Protein 1L3I (pdb70)

Nearest PDB structures (foldseek):
  1f38-assembly1_A  TM=9.971E-01  e=1.469E-34  Methanothermobacter thermautotrophicus
  2yxd-assembly1_A  TM=9.007E-01  e=1.498E-16  Methanocaldococcus jannaschii DSM 2661
  3mti-assembly1_A  TM=7.160E-01  e=3.669E-11  Streptococcus thermophilus LMG 18311
  3mti-assembly1_B  TM=6.798E-01  e=7.790E-10  Streptococcus thermophilus LMG 18311
  6zqg-assembly1_JL  TM=6.977E-01  e=2.912E-07  Saccharomyces cerevisiae S288C

Foldseek 3Di:
DDQVLADDDVVFDDDDHVVLVVLCQQPFAQAFEEEEARCTQNNNVLVNQVGYQAYEYEHQDPVSQVNNVSQVVVVTDPRYHYHRQQLVSLVPDAAGQEYEYADHPPNPLSNVVSNLVRHDPNHKYKYKDLDPVVQVVCVSCVVSPWDKDKDKDWDDDWDQDPNDIGIDRIIMIIMTDD/DAQVLQDDDVVFDDDDHVVLVVLCQQPFAQAFEEEEARCTLNNNVQVNQVGYQAYEYEHQDVVSQVNNVSCVVVVTDPRYHYHRQQLVSLVPDAAGQEYEYADHPPNLLSNVVSNLVRHDVNHKYKYKDLDPVCVVCCVSCVVVPWDKDKDKDWDDDWDQDPPRIGIDRIIMIIMTDD/DAQVLADADVVFDDDDHVVLVVLCQQPFAQAFEEEEAACTLNNNVQVNQVGYQAYEYEHADVVSQVNNCSCVSVVTDPRYHYHDQQLVSLVPDAAGQEYEYADHPPNLLSNVVSNVVRHDPNHKYKYKDLDPVCVVCCCSCVVVPFDKDKDKDWDDDWDQPPPGIGIDRIIMIIMTGD/DDQVLFDADPVFDDDDDVVLVVLCQQPFAQAFEEEEAACTQQNNVLVNQVGYQAYEYEHADPVRQVNNCSQVSVVTDPRYHYHNQQLVSLVPDAAGQEYEYADHPPNLLVNVVSNLVRHDVNHKYKYKDLDPVCVVVCVSCVVSPFDKDKDKDWDDDWDDDPNDIGIDRIIMIIMTDD/DDQVLFDADVVFDDDDHVVLVVLCQQPFAQAFEEEEAACTQNNNVLVNQVGYQAYEYEHQDPVRQVNNVSCVSVVTDPRYHYHRQQLVSLVPDAAGQEYEYADHPPNLLSNVVSNLVRHDPNHKYKYKDLDPVCVVVVVSCVVSPFDKDKDKDWDDDWDDDPNDIGIDRIIMIIMTDD/DAQVLFDDDVVFDDDDHVVLVVLCQQPFAQAFEEEEAACTLNNNVLVNQVGYQAYEYEEADVVSLVNNVSCVVVVTDPRYHYHRQQLVSLVPDAAGQEYEYADHPPNLLSNVVSNLVRHDPNHKYKYKDLDPVCVVVPVSCVVSPFDKDKDKDWDADWDCDPVDIGTDRIIMIIMTDD

Secondary structure (DSSP, 8-state):
--GGGSPPPTTS------HHHH---S---TT-EEEEES-TTSHHHHHHHTTSSEEEEE-S-HHHHHHH--TGGGT--TTEE----HHHHHTTS--EEEEEES--TT-HHHHHHHHHHTEEEEEEEEEEE-SHHHHHH--HHHHTT---EEEEEEEEE---BTTB--B---EEEEE---/--GGGS---TTS------HHHH---S---TT-EEEEES-TTSHHHHHHHTTSSEEEEE-S-HHHHHHH--TGGGT--TTEE----HHHHHHHS--EEEEEES--TT-HHHHHHHHHHHEEEEEEEEEEE-SHHHHHH--HHHHTT--EEEEEEEEEE----TT---B---EEEEEE--/--GGGS---TTS------HHHH---S---TT-EEEEES-TTSHHHHHHHTTSSEEEEE-S-HHHHHHH--TGGGT--TTEE----HHHHHHTS--EEEEEES--TT-HHHHHHHHHHHEEEEEEEEEEE-SHHHHHH--HHHHTT--EEEEEEEEEE----SS---B---EEEEEE--/--GGGS---TTS------HHHH---S---TT-EEEEES-TTSHHHHHHHTTSSEEEEE-S-HHHHHHH--TGGGT--TTEE----HHHHHTTS--EEEEEES--TT-HHHHHHHHHHHEEEEEEEEEEE-SHHHHHH--HHHHTT--EEEEEEEEEE---BTTB--B---EEEEEE--/--GGGS--BTTB------HHHH---S---TT-EEEEES-TTSHHHHHHHTTSSEEEEE-S-HHHHHHH--TGGGT--TTEE----HHHHHHHS--EEEEEES--TT-HHHHHHHHHHHEEEEEEEEEEE-SHHHHHH--HHHHTT--EEEEEEEEEE---BTTB--B---EEEEEE--/--TTS----SSS------HHHH---S---TT-EEEEES-TTSHHHHHHHTTSSEEEEE-SSHHHHHHH--TTTTT--TTEE----HHHHHHHS--EEEEEES--TT-HHHHHHHHHHHEEEEEEEEEEE-SHHHHHH--HHHHTT--EEEEEEEEEE----SS---B---EEEEEE--

InterPro domains:
  IPR014008 Cobalamin biosynthesis, precorrin-6Y methyltransferase, CbiT subunit [TIGR02469] (16-135)
  IPR023475 Probable cobalt-precorrin-6B C(15)-methyltransferase (decarboxylating) CbiT [MF_00786] (4-186)
  IPR025714 Methyltransferase domain [PF13847] (33-141)
  IPR029063 S-adenosyl-L-methionine-dependent methyltransferase superfamily [G3DSA:3.40.50.150] (1-192)
  IPR029063 S-adenosyl-L-methionine-dependent methyltransferase superfamily [SSF53335] (3-184)
  IPR050714 Cobalamin biosynthesis methyltransferase [PTHR43182] (2-183)

Structure (mmCIF, N/CA/C/O backbone):
data_1L3I
#
_entry.id   1L3I
#
_cell.length_a   141.1
_cell.length_b   59.4
_cell.length_c   165.9
_cell.angle_alpha   90
_cell.angle_beta   109.9
_cell.angle_gamma   90
#
_symmetry.space_group_name_H-M   'C 1 2 1'
#
loop_
_entity.id
_entity.type
_entity.pdbx_description
1 polymer 'Precorrin-6y methyltransferase/putative decarboxylase'
2 non-polymer S-ADENOSYL-L-HOMOCYSTEINE
3 water water
#
loop_
_atom_site.group_PDB
_atom_site.id
_atom_site.type_symbol
_atom_site.label_atom_id
_atom_site.label_alt_id
_atom_site.label_comp_id
_atom_site.label_asym_id
_atom_site.label_entity_id
_atom_site.label_seq_id
_atom_site.pdbx_PDB_ins_code
_atom_site.Cartn_x
_atom_site.Cartn_y
_atom_site.Cartn_z
_atom_site.occupancy
_atom_site.B_iso_or_equiv
_atom_site.auth_seq_id
_atom_site.auth_comp_id
_atom_site.auth_asym_id
_atom_site.auth_atom_id
_atom_site.pdbx_PDB_model_num
ATOM 9 N N . ILE A 1 2 ? 5.696 11.355 50.972 1.00 40.00 2 ILE A N 1
ATOM 10 C CA . ILE A 1 2 ? 6.189 11.631 49.636 1.00 39.84 2 ILE A CA 1
ATOM 11 C C . ILE A 1 2 ? 4.953 12.254 48.994 1.00 40.74 2 ILE A C 1
ATOM 12 O O . ILE A 1 2 ? 3.886 11.619 48.944 1.00 39.68 2 ILE A O 1
ATOM 17 N N . PRO A 1 3 ? 5.038 13.538 48.603 1.00 37.62 3 PRO A N 1
ATOM 18 C CA . PRO A 1 3 ? 3.883 14.191 47.988 1.00 36.69 3 PRO A CA 1
ATOM 19 C C . PRO A 1 3 ? 3.291 13.359 46.851 1.00 33.58 3 PRO A C 1
ATOM 20 O O . PRO A 1 3 ? 4.016 12.649 46.150 1.00 38.14 3 PRO A O 1
ATOM 24 N N . ASP A 1 4 ? 1.979 13.478 46.669 1.00 34.24 4 ASP A N 1
ATOM 25 C CA . ASP A 1 4 ? 1.238 12.753 45.637 1.00 32.11 4 ASP A CA 1
ATOM 26 C C . ASP A 1 4 ? 1.760 13.065 44.249 1.00 36.33 4 ASP A C 1
ATOM 27 O O . ASP A 1 4 ? 1.925 12.165 43.425 1.00 33.88 4 ASP A O 1
ATOM 32 N N . ASP A 1 5 ? 2.027 14.348 43.999 1.00 37.38 5 ASP A N 1
ATOM 33 C CA . ASP A 1 5 ? 2.503 14.782 42.693 1.00 37.71 5 ASP A CA 1
ATOM 34 C C . ASP A 1 5 ? 3.936 14.425 42.417 1.00 37.41 5 ASP A C 1
ATOM 35 O O . ASP A 1 5 ? 4.518 14.919 41.454 1.00 37.88 5 ASP A O 1
ATOM 40 N N . GLU A 1 6 ? 4.526 13.639 43.313 1.00 38.48 6 GLU A N 1
ATOM 41 C CA . GLU A 1 6 ? 5.897 13.187 43.143 1.00 40.74 6 GLU A CA 1
ATOM 42 C C . GLU A 1 6 ? 5.967 11.692 42.808 1.00 40.70 6 GLU A C 1
ATOM 43 O O . GLU A 1 6 ? 6.989 11.039 43.033 1.00 40.70 6 GLU A O 1
ATOM 49 N N . PHE A 1 7 ? 4.861 11.180 42.271 1.00 40.08 7 PHE A N 1
ATOM 50 C CA . PHE A 1 7 ? 4.709 9.795 41.834 1.00 38.00 7 PHE A CA 1
ATOM 51 C C . PHE A 1 7 ? 4.400 9.857 40.337 1.00 39.77 7 PHE A C 1
ATOM 52 O O . PHE A 1 7 ? 3.565 10.654 39.906 1.00 42.31 7 PHE A O 1
ATOM 60 N N . ILE A 1 8 ? 5.040 9.015 39.536 1.00 39.25 8 ILE A N 1
ATOM 61 C CA . ILE A 1 8 ? 4.757 9.026 38.104 1.00 36.47 8 ILE A CA 1
ATOM 62 C C . ILE A 1 8 ? 3.604 8.071 37.862 1.00 33.67 8 ILE A C 1
ATOM 63 O O . ILE A 1 8 ? 3.608 6.926 38.334 1.00 27.74 8 ILE A O 1
ATOM 68 N N . LYS A 1 9 ? 2.586 8.565 37.182 1.00 34.96 9 LYS A N 1
ATOM 69 C CA . LYS A 1 9 ? 1.421 7.748 36.893 1.00 33.45 9 LYS A CA 1
ATOM 70 C C . LYS A 1 9 ? 1.456 7.086 35.520 1.00 33.89 9 LYS A C 1
ATOM 71 O O . LYS A 1 9 ? 1.906 7.684 34.548 1.00 39.22 9 LYS A O 1
ATOM 77 N N . ASN A 1 10 ? 1.027 5.830 35.482 1.00 30.97 10 ASN A N 1
ATOM 78 C CA . ASN A 1 10 ? 0.899 5.068 34.247 1.00 29.87 10 ASN A CA 1
ATOM 79 C C . ASN A 1 10 ? -0.618 5.114 34.008 1.00 32.42 10 ASN A C 1
ATOM 80 O O . ASN A 1 10 ? -1.409 4.934 34.928 1.00 32.73 10 ASN A O 1
ATOM 85 N N . PRO A 1 11 ? -1.053 5.340 32.764 1.00 34.92 11 PRO A N 1
ATOM 86 C CA . PRO A 1 11 ? -2.509 5.403 32.561 1.00 34.14 11 PRO A CA 1
ATOM 87 C C . PRO A 1 11 ? -3.385 4.176 32.884 1.00 33.34 11 PRO A C 1
ATOM 88 O O . PRO A 1 11 ? -4.590 4.310 33.066 1.00 36.05 11 PRO A O 1
ATOM 92 N N . SER A 1 12 ? -2.785 3.000 33.021 1.00 33.66 12 SER A N 1
ATOM 93 C CA . SER A 1 12 ? -3.547 1.791 33.304 1.00 33.17 12 SER A CA 1
ATOM 94 C C . SER A 1 12 ? -3.436 1.319 34.758 1.00 30.31 12 SER A C 1
ATOM 95 O O . SER A 1 12 ? -3.959 0.263 35.108 1.00 28.65 12 SER A O 1
ATOM 98 N N . VAL A 1 13 ? -2.699 2.066 35.575 1.00 31.16 13 VAL A N 1
ATOM 99 C CA . VAL A 1 13 ? -2.479 1.705 36.972 1.00 29.60 13 VAL A CA 1
ATOM 100 C C . VAL A 1 13 ? -3.048 2.802 37.882 1.00 30.03 13 VAL A C 1
ATOM 101 O O . VAL A 1 13 ? -2.685 3.967 37.762 1.00 29.97 13 VAL A O 1
ATOM 105 N N . PRO A 1 14 ? -4.023 2.445 38.746 1.00 30.88 14 PRO A N 1
ATOM 106 C CA . PRO A 1 14 ? -4.603 3.445 39.646 1.00 27.09 14 PRO A CA 1
ATOM 107 C C . PRO A 1 14 ? -3.680 3.884 40.757 1.00 26.85 14 PRO A C 1
ATOM 108 O O . PRO A 1 14 ? -2.755 3.173 41.133 1.00 30.58 14 PRO A O 1
ATOM 112 N N . GLY A 1 15 ? -3.879 5.107 41.214 1.00 28.21 15 GLY A N 1
ATOM 113 C CA . GLY A 1 15 ? -3.078 5.620 42.307 1.00 30.96 15 GLY A CA 1
ATOM 114 C C . GLY A 1 15 ? -2.293 6.840 41.908 1.00 33.09 15 GLY A C 1
ATOM 115 O O . GLY A 1 15 ? -2.428 7.319 40.793 1.00 38.46 15 GLY A O 1
ATOM 116 N N . PRO A 1 16 ? -1.477 7.411 42.817 1.00 34.58 16 PRO A N 1
ATOM 117 C CA . PRO A 1 16 ? -1.269 6.868 44.166 1.00 31.49 16 PRO A CA 1
ATOM 118 C C . PRO A 1 16 ? -2.472 7.190 45.041 1.00 31.79 16 PRO A C 1
ATOM 119 O O . PRO A 1 16 ? -3.282 8.038 44.708 1.00 30.49 16 PRO A O 1
ATOM 123 N N . THR A 1 17 ? -2.603 6.446 46.129 1.00 33.77 17 THR A N 1
ATOM 124 C CA . THR A 1 17 ? -3.686 6.664 47.080 1.00 33.11 17 THR A CA 1
ATOM 125 C C . THR A 1 17 ? -3.476 8.064 47.677 1.00 30.45 17 THR A C 1
ATOM 126 O O . THR A 1 17 ? -2.338 8.489 47.889 1.00 28.23 17 THR A O 1
ATOM 130 N N . ALA A 1 18 ? -4.575 8.796 47.826 1.00 30.40 18 ALA A N 1
ATOM 131 C CA . ALA A 1 18 ? -4.589 10.138 48.391 1.00 28.72 18 ALA A CA 1
ATOM 132 C C . ALA A 1 18 ? -3.624 10.260 49.567 1.00 32.81 18 ALA A C 1
ATOM 133 O O . ALA A 1 18 ? -3.729 9.498 50.537 1.00 36.81 18 ALA A O 1
ATOM 143 N N . GLU A 1 20 ? -3.482 12.115 52.176 1.00 22.17 20 GLU A N 1
ATOM 144 C CA . GLU A 1 20 ? -4.112 12.156 53.491 1.00 20.60 20 GLU A CA 1
ATOM 145 C C . GLU A 1 20 ? -4.553 10.766 53.920 1.00 23.44 20 GLU A C 1
ATOM 146 O O . GLU A 1 20 ? -4.550 10.460 55.101 1.00 24.74 20 GLU A O 1
ATOM 152 N N . VAL A 1 21 ? -4.882 9.906 52.959 1.00 23.10 21 VAL A N 1
ATOM 153 C CA . VAL A 1 21 ? -5.294 8.549 53.262 1.00 23.49 21 VAL A CA 1
ATOM 154 C C . VAL A 1 21 ? -4.049 7.728 53.571 1.00 25.43 21 VAL A C 1
ATOM 155 O O . VAL A 1 21 ? -4.019 6.973 54.540 1.00 30.43 21 VAL A O 1
ATOM 159 N N . ARG A 1 22 ? -2.999 7.911 52.780 1.00 26.40 22 ARG A N 1
ATOM 160 C CA . ARG A 1 22 ? -1.741 7.192 53.009 1.00 26.76 22 ARG A CA 1
ATOM 161 C C . ARG A 1 22 ? -1.167 7.575 54.384 1.00 30.32 22 ARG A C 1
ATOM 162 O O . ARG A 1 22 ? -0.597 6.746 55.093 1.00 33.39 22 ARG A O 1
ATOM 170 N N . CYS A 1 23 ? -1.383 8.824 54.778 1.00 27.79 23 CYS A N 1
ATOM 171 C CA . CYS A 1 23 ? -0.922 9.326 56.062 1.00 25.05 23 CYS A CA 1
ATOM 172 C C . CYS A 1 23 ? -1.606 8.541 57.174 1.00 24.40 23 CYS A C 1
ATOM 173 O O . CYS A 1 23 ? -0.943 8.020 58.075 1.00 25.26 23 CYS A O 1
ATOM 176 N N . LEU A 1 24 ? -2.925 8.399 57.071 1.00 22.58 24 LEU A N 1
ATOM 177 C CA . LEU A 1 24 ? -3.706 7.675 58.069 1.00 23.10 24 LEU A CA 1
ATOM 178 C C . LEU A 1 24 ? -3.366 6.190 58.057 1.00 26.72 24 LEU A C 1
ATOM 179 O O . LEU A 1 24 ? -3.301 5.565 59.117 1.00 29.39 24 LEU A O 1
ATOM 184 N N . ILE A 1 25 ? -3.131 5.625 56.872 1.00 26.03 25 ILE A N 1
ATOM 185 C CA . ILE A 1 25 ? -2.768 4.205 56.781 1.00 26.54 25 ILE A CA 1
ATOM 186 C C . ILE A 1 25 ? -1.501 3.980 57.616 1.00 29.23 25 ILE A C 1
ATOM 187 O O . ILE A 1 25 ? -1.398 2.995 58.352 1.00 29.32 25 ILE A O 1
ATOM 200 N N . CYS A 1 27 ? -0.465 5.846 60.173 1.00 30.08 27 CYS A N 1
ATOM 201 C CA . CYS A 1 27 ? -0.776 6.052 61.590 1.00 31.71 27 CYS A CA 1
ATOM 202 C C . CYS A 1 27 ? -1.384 4.798 62.194 1.00 33.48 27 CYS A C 1
ATOM 203 O O . CYS A 1 27 ? -1.076 4.429 63.329 1.00 35.38 27 CYS A O 1
ATOM 206 N N . LEU A 1 28 ? -2.245 4.156 61.409 1.00 33.75 28 LEU A N 1
ATOM 207 C CA . LEU A 1 28 ? -2.912 2.929 61.821 1.00 32.76 28 LEU A CA 1
ATOM 208 C C . LEU A 1 28 ? -1.956 1.733 61.778 1.00 35.15 28 LEU A C 1
ATOM 209 O O . LEU A 1 28 ? -2.032 0.835 62.628 1.00 35.39 28 LEU A O 1
ATOM 214 N N . ALA A 1 29 ? -1.054 1.728 60.795 1.00 34.75 29 ALA A N 1
ATOM 215 C CA . ALA A 1 29 ? -0.089 0.648 60.636 1.00 34.76 29 ALA A CA 1
ATOM 216 C C . ALA A 1 29 ? 1.023 0.676 61.697 1.00 37.84 29 ALA A C 1
ATOM 217 O O . ALA A 1 29 ? 1.511 -0.376 62.098 1.00 37.18 29 ALA A O 1
ATOM 219 N N . GLU A 1 30 ? 1.420 1.875 62.134 1.00 39.17 30 GLU A N 1
ATOM 220 C CA . GLU A 1 30 ? 2.481 2.035 63.129 1.00 41.27 30 GLU A CA 1
ATOM 221 C C . GLU A 1 30 ? 3.717 1.253 62.685 1.00 41.91 30 GLU A C 1
ATOM 222 O O . GLU A 1 30 ? 4.145 0.304 63.352 1.00 41.56 30 GLU A O 1
ATOM 228 N N . PRO A 1 31 ? 4.316 1.652 61.557 1.00 43.43 31 PRO A N 1
ATOM 229 C CA . PRO A 1 31 ? 5.503 0.992 61.008 1.00 45.81 31 PRO A CA 1
ATOM 230 C C . PRO A 1 31 ? 6.714 0.998 61.939 1.00 47.70 31 PRO A C 1
ATOM 231 O O . PRO A 1 31 ? 7.099 2.044 62.459 1.00 46.57 31 PRO A O 1
ATOM 235 N N . GLY A 1 32 ? 7.310 -0.179 62.120 1.00 49.84 32 GLY A N 1
ATOM 236 C CA . GLY A 1 32 ? 8.487 -0.314 62.958 1.00 53.30 32 GLY A CA 1
ATOM 237 C C . GLY A 1 32 ? 9.647 -0.802 62.102 1.00 53.22 32 GLY A C 1
ATOM 238 O O . GLY A 1 32 ? 9.441 -1.570 61.162 1.00 49.88 32 GLY A O 1
ATOM 239 N N . LYS A 1 33 ? 10.862 -0.396 62.453 1.00 53.72 33 LYS A N 1
ATOM 240 C CA . LYS A 1 33 ? 12.035 -0.792 61.692 1.00 55.14 33 LYS A CA 1
ATOM 241 C C . LYS A 1 33 ? 12.319 -2.283 61.604 1.00 52.31 33 LYS A C 1
ATOM 242 O O . LYS A 1 33 ? 13.117 -2.711 60.781 1.00 52.15 33 LYS A O 1
ATOM 248 N N . ASN A 1 34 ? 11.674 -3.081 62.443 1.00 53.32 34 ASN A N 1
ATOM 249 C CA . ASN A 1 34 ? 11.875 -4.531 62.423 1.00 54.03 34 ASN A CA 1
ATOM 250 C C . ASN A 1 34 ? 10.631 -5.244 61.917 1.00 52.14 34 ASN A C 1
ATOM 251 O O . ASN A 1 34 ? 10.489 -6.455 62.089 1.00 51.79 34 ASN A O 1
ATOM 256 N N . ASP A 1 35 ? 9.726 -4.480 61.311 1.00 48.88 35 ASP A N 1
ATOM 257 C CA . ASP A 1 35 ? 8.489 -5.039 60.793 1.00 42.83 35 ASP A CA 1
ATOM 258 C C . ASP A 1 35 ? 8.627 -5.534 59.375 1.00 39.97 35 ASP A C 1
ATOM 259 O O . ASP A 1 35 ? 9.403 -4.993 58.583 1.00 39.50 35 ASP A O 1
ATOM 264 N N . VAL A 1 36 ? 7.854 -6.565 59.069 1.00 37.84 36 VAL A N 1
ATOM 265 C CA . VAL A 1 36 ? 7.815 -7.163 57.743 1.00 39.61 36 VAL A CA 1
ATOM 266 C C . VAL A 1 36 ? 6.407 -6.825 57.260 1.00 39.28 36 VAL A C 1
ATOM 267 O O . VAL A 1 36 ? 5.429 -7.174 57.918 1.00 40.18 36 VAL A O 1
ATOM 271 N N . ALA A 1 37 ? 6.295 -6.117 56.147 1.00 34.09 37 ALA A N 1
ATOM 272 C CA . ALA A 1 37 ? 4.993 -5.728 55.659 1.00 32.70 37 ALA A CA 1
ATOM 273 C C . ALA A 1 37 ? 4.706 -6.252 54.277 1.00 32.38 37 ALA A C 1
ATOM 274 O O . ALA A 1 37 ? 5.620 -6.568 53.524 1.00 33.16 37 ALA A O 1
ATOM 276 N N . VAL A 1 38 ? 3.421 -6.362 53.953 1.00 34.18 38 VAL A N 1
ATOM 277 C CA . VAL A 1 38 ? 3.000 -6.788 52.620 1.00 31.50 38 VAL A CA 1
ATOM 278 C C . VAL A 1 38 ? 1.965 -5.786 52.123 1.00 30.54 38 VAL A C 1
ATOM 279 O O . VAL A 1 38 ? 1.079 -5.375 52.872 1.00 31.79 38 VAL A O 1
ATOM 283 N N . ASP A 1 39 ? 2.149 -5.321 50.892 1.00 30.91 39 ASP A N 1
ATOM 284 C CA . ASP A 1 39 ? 1.225 -4.386 50.272 1.00 28.34 39 ASP A CA 1
ATOM 285 C C . ASP A 1 39 ? 0.552 -5.135 49.135 1.00 27.06 39 ASP A C 1
ATOM 286 O O . ASP A 1 39 ? 1.142 -5.340 48.074 1.00 26.81 39 ASP A O 1
ATOM 291 N N . VAL A 1 40 ? -0.666 -5.614 49.387 1.00 28.77 40 VAL A N 1
ATOM 292 C CA . VAL A 1 40 ? -1.431 -6.353 48.395 1.00 28.39 40 VAL A CA 1
ATOM 293 C C . VAL A 1 40 ? -2.073 -5.373 47.418 1.00 30.39 40 VAL A C 1
ATOM 294 O O . VAL A 1 40 ? -2.968 -4.598 47.799 1.00 30.38 40 VAL A O 1
ATOM 298 N N . GLY A 1 41 ? -1.620 -5.404 46.163 1.00 28.07 41 GLY A N 1
ATOM 299 C CA . GLY A 1 41 ? -2.146 -4.501 45.160 1.00 27.55 41 GLY A CA 1
ATOM 300 C C . GLY A 1 41 ? -1.419 -3.189 45.306 1.00 24.89 41 GLY A C 1
ATOM 301 O O . GLY A 1 41 ? -2.011 -2.179 45.647 1.00 29.27 41 GLY A O 1
ATOM 302 N N . CYS A 1 42 ? -0.124 -3.198 45.032 1.00 26.24 42 CYS A N 1
ATOM 303 C CA . CYS A 1 42 ? 0.675 -1.987 45.179 1.00 28.14 42 CYS A CA 1
ATOM 304 C C . CYS A 1 42 ? 0.393 -0.839 44.212 1.00 28.00 42 CYS A C 1
ATOM 305 O O . CYS A 1 42 ? 0.767 0.295 44.500 1.00 27.67 42 CYS A O 1
ATOM 308 N N . GLY A 1 43 ? -0.275 -1.129 43.096 1.00 27.36 43 GLY A N 1
ATOM 309 C CA . GLY A 1 43 ? -0.618 -0.108 42.114 1.00 28.36 43 GLY A CA 1
ATOM 310 C C . GLY A 1 43 ? 0.539 0.790 41.698 1.00 29.85 43 GLY A C 1
ATOM 311 O O . GLY A 1 43 ? 1.540 0.300 41.205 1.00 30.58 43 GLY A O 1
ATOM 312 N N . THR A 1 44 ? 0.371 2.100 41.892 1.00 29.74 44 THR A N 1
ATOM 313 C CA . THR A 1 44 ? 1.384 3.105 41.573 1.00 27.78 44 THR A CA 1
ATOM 314 C C . THR A 1 44 ? 2.551 3.102 42.586 1.00 28.50 44 THR A C 1
ATOM 315 O O . THR A 1 44 ? 3.640 3.597 42.294 1.00 26.78 44 THR A O 1
ATOM 319 N N . GLY A 1 45 ? 2.312 2.573 43.782 1.00 25.82 45 GLY A N 1
ATOM 320 C CA . GLY A 1 45 ? 3.361 2.509 44.780 1.00 25.10 45 GLY A CA 1
ATOM 321 C C . GLY A 1 45 ? 3.192 3.442 45.955 1.00 25.89 45 GLY A C 1
ATOM 322 O O . GLY A 1 45 ? 4.053 3.490 46.827 1.00 29.41 45 GLY A O 1
ATOM 323 N N . GLY A 1 46 ? 2.067 4.142 46.026 1.00 27.68 46 GLY A N 1
ATOM 324 C CA . GLY A 1 46 ? 1.826 5.068 47.123 1.00 29.72 46 GLY A CA 1
ATOM 325 C C . GLY A 1 46 ? 2.036 4.507 48.530 1.00 29.34 46 GLY A C 1
ATOM 326 O O . GLY A 1 46 ? 2.642 5.146 49.380 1.00 32.60 46 GLY A O 1
ATOM 327 N N . VAL A 1 47 ? 1.525 3.311 48.791 1.00 30.65 47 VAL A N 1
ATOM 328 C CA . VAL A 1 47 ? 1.669 2.701 50.112 1.00 29.66 47 VAL A CA 1
ATOM 329 C C . VAL A 1 47 ? 3.030 2.024 50.256 1.00 28.04 47 VAL A C 1
ATOM 330 O O . VAL A 1 47 ? 3.668 2.127 51.296 1.00 27.13 47 VAL A O 1
ATOM 334 N N . THR A 1 48 ? 3.474 1.376 49.183 1.00 28.73 48 THR A N 1
ATOM 335 C CA . THR A 1 48 ? 4.765 0.691 49.169 1.00 31.97 48 THR A CA 1
ATOM 336 C C . THR A 1 48 ? 5.964 1.612 49.483 1.00 33.57 48 THR A C 1
ATOM 337 O O . THR A 1 48 ? 6.845 1.255 50.281 1.00 27.37 48 THR A O 1
ATOM 341 N N . LEU A 1 49 ? 5.990 2.798 48.873 1.00 33.30 49 LEU A N 1
ATOM 342 C CA . LEU A 1 49 ? 7.074 3.746 49.106 1.00 31.01 49 LEU A CA 1
ATOM 343 C C . LEU A 1 49 ? 7.155 4.188 50.563 1.00 32.92 49 LEU A C 1
ATOM 344 O O . LEU A 1 49 ? 8.245 4.234 51.137 1.00 34.60 49 LEU A O 1
ATOM 349 N N . GLU A 1 50 ? 6.004 4.478 51.166 1.00 33.84 50 GLU A N 1
ATOM 350 C CA . GLU A 1 50 ? 5.948 4.903 52.566 1.00 33.97 50 GLU A CA 1
ATOM 351 C C . GLU A 1 50 ? 6.409 3.800 53.511 1.00 31.92 50 GLU A C 1
ATOM 352 O O . GLU A 1 50 ? 7.140 4.061 54.468 1.00 32.05 50 GLU A O 1
ATOM 358 N N . LEU A 1 51 ? 5.968 2.573 53.241 1.00 34.26 51 LEU A N 1
ATOM 359 C CA . LEU A 1 51 ? 6.365 1.421 54.054 1.00 33.63 51 LEU A CA 1
ATOM 360 C C . LEU A 1 51 ? 7.850 1.128 53.860 1.00 37.86 51 LEU A C 1
ATOM 361 O O . LEU A 1 51 ? 8.551 0.793 54.826 1.00 38.25 51 LEU A O 1
ATOM 366 N N . ALA A 1 52 ? 8.327 1.273 52.622 1.00 37.69 52 ALA A N 1
ATOM 367 C CA . ALA A 1 52 ? 9.727 1.027 52.283 1.00 40.73 52 ALA A CA 1
ATOM 368 C C . ALA A 1 52 ? 10.701 1.768 53.205 1.00 43.67 52 ALA A C 1
ATOM 369 O O . ALA A 1 52 ? 11.661 1.181 53.722 1.00 44.49 52 ALA A O 1
ATOM 371 N N . GLY A 1 53 ? 10.435 3.047 53.438 1.00 45.16 53 GLY A N 1
ATOM 372 C CA . GLY A 1 53 ? 11.314 3.824 54.292 1.00 44.81 53 GLY A CA 1
ATOM 373 C C . GLY A 1 53 ? 11.083 3.692 55.785 1.00 44.91 53 GLY A C 1
ATOM 374 O O . GLY A 1 53 ? 11.721 4.407 56.546 1.00 47.87 53 GLY A O 1
ATOM 375 N N . ARG A 1 54 ? 10.213 2.779 56.220 1.00 44.51 54 ARG A N 1
ATOM 376 C CA . ARG A 1 54 ? 9.938 2.647 57.652 1.00 43.80 54 ARG A CA 1
ATOM 377 C C . ARG A 1 54 ? 10.057 1.255 58.244 1.00 46.16 54 ARG A C 1
ATOM 378 O O . ARG A 1 54 ? 10.213 1.110 59.467 1.00 49.47 54 ARG A O 1
ATOM 386 N N . VAL A 1 55 ? 9.968 0.228 57.405 1.00 44.77 55 VAL A N 1
ATOM 387 C CA . VAL A 1 55 ? 10.050 -1.140 57.894 1.00 41.01 55 VAL A CA 1
ATOM 388 C C . VAL A 1 55 ? 11.298 -1.862 57.384 1.00 42.52 55 VAL A C 1
ATOM 389 O O . VAL A 1 55 ? 12.087 -1.306 56.609 1.00 43.17 55 VAL A O 1
ATOM 393 N N . ARG A 1 56 ? 11.472 -3.104 57.829 1.00 44.13 56 ARG A N 1
ATOM 394 C CA . ARG A 1 56 ? 12.630 -3.907 57.434 1.00 45.45 56 ARG A CA 1
ATOM 395 C C . ARG A 1 56 ? 12.501 -4.464 56.016 1.00 41.68 56 ARG A C 1
ATOM 396 O O . ARG A 1 56 ? 13.388 -4.264 55.196 1.00 43.53 56 ARG A O 1
ATOM 404 N N . ARG A 1 57 ? 11.390 -5.131 55.725 1.00 39.09 57 ARG A N 1
ATOM 405 C CA . ARG A 1 57 ? 11.165 -5.713 54.412 1.00 41.36 57 ARG A CA 1
ATOM 406 C C . ARG A 1 57 ? 9.704 -5.525 53.995 1.00 41.22 57 ARG A C 1
ATOM 407 O O . ARG A 1 57 ? 8.792 -5.698 54.814 1.00 40.90 57 ARG A O 1
ATOM 415 N N . VAL A 1 58 ? 9.491 -5.133 52.740 1.00 34.62 58 VAL A N 1
ATOM 416 C CA . VAL A 1 58 ? 8.151 -4.933 52.217 1.00 32.49 58 VAL A CA 1
ATOM 417 C C . VAL A 1 58 ? 7.989 -5.849 51.023 1.00 33.09 58 VAL A C 1
ATOM 418 O O . VAL A 1 58 ? 8.904 -5.983 50.218 1.00 37.35 58 VAL A O 1
ATOM 422 N N . TYR A 1 59 ? 6.850 -6.527 50.945 1.00 32.62 59 TYR A N 1
ATOM 423 C CA . TYR A 1 59 ? 6.520 -7.401 49.823 1.00 31.61 59 TYR A CA 1
ATOM 424 C C . TYR A 1 59 ? 5.373 -6.719 49.076 1.00 31.83 59 TYR A C 1
ATOM 425 O O . TYR A 1 59 ? 4.265 -6.617 49.602 1.00 32.17 59 TYR A O 1
ATOM 434 N N . ALA A 1 60 ? 5.645 -6.202 47.879 1.00 33.31 60 ALA A N 1
ATOM 435 C CA . ALA A 1 60 ? 4.640 -5.510 47.068 1.00 30.42 60 ALA A CA 1
ATOM 436 C C . ALA A 1 60 ? 4.118 -6.427 45.957 1.00 31.59 60 ALA A C 1
ATOM 437 O O . ALA A 1 60 ? 4.850 -6.814 45.058 1.00 30.82 60 ALA A O 1
ATOM 439 N N . ILE A 1 61 ? 2.828 -6.722 46.008 1.00 32.25 61 ILE A N 1
ATOM 440 C CA . ILE A 1 61 ? 2.199 -7.623 45.055 1.00 31.06 61 ILE A CA 1
ATOM 441 C C . ILE A 1 61 ? 1.221 -6.906 44.127 1.00 33.89 61 ILE A C 1
ATOM 442 O O . ILE A 1 61 ? 0.538 -5.964 44.554 1.00 36.17 61 ILE A O 1
ATOM 447 N N . ASP A 1 62 ? 1.135 -7.372 42.878 1.00 32.92 62 ASP A N 1
ATOM 448 C CA . ASP A 1 62 ? 0.191 -6.832 41.902 1.00 33.38 62 ASP A CA 1
ATOM 449 C C . ASP A 1 62 ? 0.017 -7.733 40.674 1.00 33.53 62 ASP A C 1
ATOM 450 O O . ASP A 1 62 ? 0.982 -8.289 40.162 1.00 31.31 62 ASP A O 1
ATOM 455 N N . ARG A 1 63 ? -1.232 -7.877 40.239 1.00 35.35 63 ARG A N 1
ATOM 456 C CA . ARG A 1 63 ? -1.593 -8.664 39.056 1.00 35.60 63 ARG A CA 1
ATOM 457 C C . ARG A 1 63 ? -1.012 -7.984 37.821 1.00 35.36 63 ARG A C 1
ATOM 458 O O . ARG A 1 63 ? -0.540 -8.635 36.887 1.00 38.84 63 ARG A O 1
ATOM 466 N N . ASN A 1 64 ? -1.148 -6.663 37.795 1.00 33.37 64 ASN A N 1
ATOM 467 C CA . ASN A 1 64 ? -0.710 -5.851 36.682 1.00 36.17 64 ASN A CA 1
ATOM 468 C C . ASN A 1 64 ? 0.796 -5.684 36.582 1.00 37.29 64 ASN A C 1
ATOM 469 O O . ASN A 1 64 ? 1.417 -5.065 37.455 1.00 39.78 64 ASN A O 1
ATOM 474 N N . PRO A 1 65 ? 1.415 -6.223 35.500 1.00 35.09 65 PRO A N 1
ATOM 475 C CA . PRO A 1 65 ? 2.856 -6.130 35.261 1.00 32.18 65 PRO A CA 1
ATOM 476 C C . PRO A 1 65 ? 3.218 -4.650 35.262 1.00 32.51 65 PRO A C 1
ATOM 477 O O . PRO A 1 65 ? 4.283 -4.259 35.731 1.00 33.36 65 PRO A O 1
ATOM 481 N N . GLU A 1 66 ? 2.298 -3.832 34.752 1.00 30.53 66 GLU A N 1
ATOM 482 C CA . GLU A 1 66 ? 2.489 -2.395 34.670 1.00 33.04 66 GLU A CA 1
ATOM 483 C C . GLU A 1 66 ? 2.488 -1.711 36.022 1.00 32.01 66 GLU A C 1
ATOM 484 O O . GLU A 1 66 ? 3.129 -0.671 36.193 1.00 32.32 66 GLU A O 1
ATOM 490 N N . ALA A 1 67 ? 1.733 -2.271 36.963 1.00 30.90 67 ALA A N 1
ATOM 491 C CA . ALA A 1 67 ? 1.700 -1.722 38.313 1.00 29.93 67 ALA A CA 1
ATOM 492 C C . ALA A 1 67 ? 3.061 -2.032 38.966 1.00 30.38 67 ALA A C 1
ATOM 493 O O . ALA A 1 67 ? 3.640 -1.190 39.655 1.00 29.26 67 ALA A O 1
ATOM 495 N N . ILE A 1 68 ? 3.597 -3.225 38.699 1.00 32.87 68 ILE A N 1
ATOM 496 C CA . ILE A 1 68 ? 4.885 -3.623 39.270 1.00 30.98 68 ILE A CA 1
ATOM 497 C C . ILE A 1 68 ? 6.008 -2.740 38.709 1.00 33.23 68 ILE A C 1
ATOM 498 O O . ILE A 1 68 ? 6.922 -2.331 39.429 1.00 30.41 68 ILE A O 1
ATOM 503 N N . SER A 1 69 ? 5.893 -2.425 37.424 1.00 34.05 69 SER A N 1
ATOM 504 C CA . SER A 1 69 ? 6.865 -1.568 36.757 1.00 35.42 69 SER A CA 1
ATOM 505 C C . SER A 1 69 ? 6.800 -0.122 37.293 1.00 34.60 69 SER A C 1
ATOM 506 O O . SER A 1 69 ? 7.838 0.486 37.566 1.00 36.02 69 SER A O 1
ATOM 509 N N . THR A 1 70 ? 5.583 0.410 37.452 1.00 35.58 70 THR A N 1
ATOM 510 C CA . THR A 1 70 ? 5.354 1.773 37.958 1.00 32.88 70 THR A CA 1
ATOM 511 C C . THR A 1 70 ? 5.868 1.923 39.394 1.00 34.05 70 THR A C 1
ATOM 512 O O . THR A 1 70 ? 6.504 2.933 39.732 1.00 33.59 70 THR A O 1
ATOM 516 N N . THR A 1 71 ? 5.600 0.907 40.220 1.00 32.91 71 THR A N 1
ATOM 517 C CA . THR A 1 71 ? 6.070 0.910 41.608 1.00 31.41 71 THR A CA 1
ATOM 518 C C . THR A 1 71 ? 7.615 0.871 41.656 1.00 32.55 71 THR A C 1
ATOM 519 O O . THR A 1 71 ? 8.214 1.673 42.375 1.00 31.14 71 THR A O 1
ATOM 523 N N . GLU A 1 72 ? 8.265 0.005 40.867 1.00 34.16 72 GLU A N 1
ATOM 524 C CA . GLU A 1 72 ? 9.742 -0.065 40.880 1.00 38.21 72 GLU A CA 1
ATOM 525 C C . GLU A 1 72 ? 10.333 1.266 40.411 1.00 40.14 72 GLU A C 1
ATOM 526 O O . GLU A 1 72 ? 11.297 1.781 40.984 1.00 41.83 72 GLU A O 1
ATOM 540 N N . ASN A 1 74 ? 8.898 4.286 40.680 1.00 37.61 74 ASN A N 1
ATOM 541 C CA . ASN A 1 74 ? 8.719 5.278 41.745 1.00 39.58 74 ASN A CA 1
ATOM 542 C C . ASN A 1 74 ? 9.640 5.013 42.950 1.00 41.34 74 ASN A C 1
ATOM 543 O O . ASN A 1 74 ? 10.080 5.952 43.627 1.00 39.71 74 ASN A O 1
ATOM 548 N N . LEU A 1 75 ? 9.938 3.738 43.203 1.00 39.57 75 LEU A N 1
ATOM 549 C CA . LEU A 1 75 ? 10.849 3.367 44.287 1.00 40.24 75 LEU A CA 1
ATOM 550 C C . LEU A 1 75 ? 12.240 3.897 43.936 1.00 42.05 75 LEU A C 1
ATOM 551 O O . LEU A 1 75 ? 12.876 4.594 44.728 1.00 45.00 75 LEU A O 1
ATOM 556 N N . GLN A 1 76 ? 12.688 3.604 42.722 1.00 47.56 76 GLN A N 1
ATOM 557 C CA . GLN A 1 76 ? 13.999 4.051 42.281 1.00 50.80 76 GLN A CA 1
ATOM 558 C C . GLN A 1 76 ? 14.197 5.552 42.308 1.00 48.01 76 GLN A C 1
ATOM 559 O O . GLN A 1 76 ? 15.230 6.022 42.769 1.00 51.70 76 GLN A O 1
ATOM 565 N N . ARG A 1 77 ? 13.237 6.303 41.780 1.00 48.55 77 ARG A N 1
ATOM 566 C CA . ARG A 1 77 ? 13.334 7.767 41.765 1.00 50.06 77 ARG A CA 1
ATOM 567 C C . ARG A 1 77 ? 13.428 8.420 43.159 1.00 47.80 77 ARG A C 1
ATOM 568 O O . ARG A 1 77 ? 13.875 9.557 43.294 1.00 48.04 77 ARG A O 1
ATOM 576 N N . HIS A 1 78 ? 12.972 7.723 44.190 1.00 46.37 78 HIS A N 1
ATOM 577 C CA . HIS A 1 78 ? 13.065 8.279 45.535 1.00 48.34 78 HIS A CA 1
ATOM 578 C C . HIS A 1 78 ? 14.217 7.665 46.340 1.00 49.83 78 HIS A C 1
ATOM 579 O O . HIS A 1 78 ? 14.321 7.885 47.551 1.00 53.62 78 HIS A O 1
ATOM 586 N N . GLY A 1 79 ? 15.066 6.895 45.656 1.00 51.21 79 GLY A N 1
ATOM 587 C CA . GLY A 1 79 ? 16.222 6.258 46.281 1.00 49.81 79 GLY A CA 1
ATOM 588 C C . GLY A 1 79 ? 15.856 5.145 47.239 1.00 49.99 79 GLY A C 1
ATOM 589 O O . GLY A 1 79 ? 16.562 4.888 48.218 1.00 52.11 79 GLY A O 1
ATOM 590 N N . LEU A 1 80 ? 14.739 4.486 46.959 1.00 45.55 80 LEU A N 1
ATOM 591 C CA . LEU A 1 80 ? 14.268 3.404 47.794 1.00 41.96 80 LEU A CA 1
ATOM 592 C C . LEU A 1 80 ? 14.194 2.119 46.971 1.00 41.67 80 LEU A C 1
ATOM 593 O O . LEU A 1 80 ? 14.582 2.097 45.794 1.00 42.37 80 LEU A O 1
ATOM 598 N N . GLY A 1 81 ? 13.744 1.039 47.600 1.00 43.03 81 GLY A N 1
ATOM 599 C CA . GLY A 1 81 ? 13.595 -0.212 46.887 1.00 43.42 81 GLY A CA 1
ATOM 600 C C . GLY A 1 81 ? 14.498 -1.366 47.235 1.00 43.79 81 GLY A C 1
ATOM 601 O O . GLY A 1 81 ? 14.142 -2.512 46.945 1.00 46.29 81 GLY A O 1
ATOM 602 N N . ASP A 1 82 ? 15.630 -1.117 47.886 1.00 44.34 82 ASP A N 1
ATOM 603 C CA . ASP A 1 82 ? 16.507 -2.247 48.179 1.00 46.83 82 ASP A CA 1
ATOM 604 C C . ASP A 1 82 ? 15.973 -3.234 49.240 1.00 46.29 82 ASP A C 1
ATOM 605 O O . ASP A 1 82 ? 16.486 -4.348 49.368 1.00 45.83 82 ASP A O 1
ATOM 610 N N . ASN A 1 83 ? 14.891 -2.854 49.926 1.00 44.07 83 ASN A N 1
ATOM 611 C CA . ASN A 1 83 ? 14.259 -3.717 50.940 1.00 37.43 83 ASN A CA 1
ATOM 612 C C . ASN A 1 83 ? 12.839 -4.100 50.511 1.00 36.37 83 ASN A C 1
ATOM 613 O O . ASN A 1 83 ? 12.034 -4.575 51.321 1.00 32.35 83 ASN A O 1
ATOM 618 N N . VAL A 1 84 ? 12.547 -3.885 49.233 1.00 37.14 84 VAL A N 1
ATOM 619 C CA . VAL A 1 84 ? 11.243 -4.181 48.662 1.00 37.52 84 VAL A CA 1
ATOM 620 C C . VAL A 1 84 ? 11.340 -5.354 47.681 1.00 37.37 84 VAL A C 1
ATOM 621 O O . VAL A 1 84 ? 12.157 -5.347 46.761 1.00 44.03 84 VAL A O 1
ATOM 625 N N . THR A 1 85 ? 10.508 -6.360 47.897 1.00 36.75 85 THR A N 1
ATOM 626 C CA . THR A 1 85 ? 10.464 -7.525 47.033 1.00 36.01 85 THR A CA 1
ATOM 627 C C . THR A 1 85 ? 9.192 -7.413 46.211 1.00 34.88 85 THR A C 1
ATOM 628 O O . THR A 1 85 ? 8.092 -7.560 46.741 1.00 33.58 85 THR A O 1
ATOM 632 N N . LEU A 1 86 ? 9.345 -7.058 44.941 1.00 36.35 86 LEU A N 1
ATOM 633 C CA . LEU A 1 86 ? 8.215 -6.923 44.021 1.00 39.51 86 LEU A CA 1
ATOM 634 C C . LEU A 1 86 ? 7.784 -8.299 43.537 1.00 39.29 86 LEU A C 1
ATOM 635 O O . LEU A 1 86 ? 8.618 -9.127 43.193 1.00 41.06 86 LEU A O 1
ATOM 648 N N . GLU A 1 88 ? 4.979 -9.994 40.865 1.00 38.81 88 GLU A N 1
ATOM 649 C CA . GLU A 1 88 ? 3.886 -9.904 39.917 1.00 42.27 88 GLU A CA 1
ATOM 650 C C . GLU A 1 88 ? 3.083 -11.179 40.040 1.00 44.95 88 GLU A C 1
ATOM 651 O O . GLU A 1 88 ? 3.651 -12.265 40.142 1.00 49.26 88 GLU A O 1
ATOM 657 N N . GLY A 1 89 ? 1.760 -11.048 40.044 1.00 45.59 89 GLY A N 1
ATOM 658 C CA . GLY A 1 89 ? 0.908 -12.217 40.137 1.00 43.40 89 GLY A CA 1
ATOM 659 C C . GLY A 1 89 ? -0.309 -11.963 40.991 1.00 44.27 89 GLY A C 1
ATOM 660 O O . GLY A 1 89 ? -0.445 -10.917 41.627 1.00 42.62 89 GLY A O 1
ATOM 661 N N . ASP A 1 90 ? -1.202 -12.937 40.992 1.00 43.98 90 ASP A N 1
ATOM 662 C CA . ASP A 1 90 ? -2.425 -12.853 41.762 1.00 43.56 90 ASP A CA 1
ATOM 663 C C . ASP A 1 90 ? -2.035 -12.989 43.242 1.00 42.32 90 ASP A C 1
ATOM 664 O O . ASP A 1 90 ? -1.229 -13.841 43.603 1.00 44.59 90 ASP A O 1
ATOM 669 N N . ALA A 1 91 ? -2.618 -12.140 44.077 1.00 39.95 91 ALA A N 1
ATOM 670 C CA . ALA A 1 91 ? -2.329 -12.096 45.507 1.00 40.29 91 ALA A CA 1
ATOM 671 C C . ALA A 1 91 ? -2.294 -13.387 46.319 1.00 41.74 91 ALA A C 1
ATOM 672 O O . ALA A 1 91 ? -1.313 -13.634 47.025 1.00 41.41 91 ALA A O 1
ATOM 674 N N . PRO A 1 92 ? -3.357 -14.213 46.266 1.00 39.16 92 PRO A N 1
ATOM 675 C CA . PRO A 1 92 ? -3.295 -15.441 47.076 1.00 41.46 92 PRO A CA 1
ATOM 676 C C . PRO A 1 92 ? -2.067 -16.316 46.806 1.00 41.74 92 PRO A C 1
ATOM 677 O O . PRO A 1 92 ? -1.379 -16.710 47.751 1.00 38.81 92 PRO A O 1
ATOM 681 N N . GLU A 1 93 ? -1.755 -16.531 45.524 1.00 40.19 93 GLU A N 1
ATOM 682 C CA . GLU A 1 93 ? -0.595 -17.325 45.119 1.00 39.73 93 GLU A CA 1
ATOM 683 C C . GLU A 1 93 ? 0.670 -16.718 45.704 1.00 40.13 93 GLU A C 1
ATOM 684 O O . GLU A 1 93 ? 1.484 -17.428 46.307 1.00 42.49 93 GLU A O 1
ATOM 690 N N . ALA A 1 94 ? 0.814 -15.403 45.524 1.00 40.49 94 ALA A N 1
ATOM 691 C CA . ALA A 1 94 ? 1.976 -14.639 45.979 1.00 33.90 94 ALA A CA 1
ATOM 692 C C . ALA A 1 94 ? 2.109 -14.607 47.492 1.00 36.49 94 ALA A C 1
ATOM 693 O O . ALA A 1 94 ? 3.216 -14.745 48.024 1.00 35.18 94 ALA A O 1
ATOM 695 N N . LEU A 1 95 ? 0.982 -14.421 48.177 1.00 35.96 95 LEU A N 1
ATOM 696 C CA . LEU A 1 95 ? 0.954 -14.351 49.643 1.00 38.56 95 LEU A CA 1
ATOM 697 C C . LEU A 1 95 ? 1.476 -15.622 50.302 1.00 40.40 95 LEU A C 1
ATOM 698 O O . LEU A 1 95 ? 2.081 -15.560 51.367 1.00 41.97 95 LEU A O 1
ATOM 703 N N . CYS A 1 96 ? 1.255 -16.763 49.657 1.00 42.37 96 CYS A N 1
ATOM 704 C CA . CYS A 1 96 ? 1.710 -18.045 50.186 1.00 44.00 96 CYS A CA 1
ATOM 705 C C . CYS A 1 96 ? 3.234 -18.236 50.153 1.00 46.50 96 CYS A C 1
ATOM 706 O O . CYS A 1 96 ? 3.764 -19.074 50.887 1.00 50.07 96 CYS A O 1
ATOM 709 N N . LYS A 1 97 ? 3.928 -17.461 49.316 1.00 44.02 97 LYS A N 1
ATOM 710 C CA . LYS A 1 97 ? 5.381 -17.567 49.185 1.00 41.17 97 LYS A CA 1
ATOM 711 C C . LYS A 1 97 ? 6.192 -16.691 50.141 1.00 43.10 97 LYS A C 1
ATOM 712 O O . LYS A 1 97 ? 7.404 -16.883 50.294 1.00 44.77 97 LYS A O 1
ATOM 718 N N . ILE A 1 98 ? 5.538 -15.735 50.785 1.00 42.05 98 ILE A N 1
ATOM 719 C CA . ILE A 1 98 ? 6.243 -14.827 51.677 1.00 38.53 98 ILE A CA 1
ATOM 720 C C . ILE A 1 98 ? 6.235 -15.299 53.138 1.00 37.99 98 ILE A C 1
ATOM 721 O O . ILE A 1 98 ? 5.488 -16.195 53.507 1.00 35.33 98 ILE A O 1
ATOM 726 N N . PRO A 1 99 ? 7.163 -14.778 53.953 1.00 38.66 99 PRO A N 1
ATOM 727 C CA . PRO A 1 99 ? 7.197 -15.181 55.362 1.00 41.56 99 PRO A CA 1
ATOM 728 C C . PRO A 1 99 ? 6.056 -14.531 56.132 1.00 45.14 99 PRO A C 1
ATOM 729 O O . PRO A 1 99 ? 5.196 -13.870 55.541 1.00 47.18 99 PRO A O 1
ATOM 733 N N . ASP A 1 100 ? 6.039 -14.706 57.449 1.00 46.42 100 ASP A N 1
ATOM 734 C CA . ASP A 1 100 ? 4.986 -14.094 58.253 1.00 47.09 100 ASP A CA 1
ATOM 735 C C . ASP A 1 100 ? 5.128 -12.576 58.261 1.00 44.56 100 ASP A C 1
ATOM 736 O O . ASP A 1 100 ? 6.241 -12.046 58.158 1.00 45.39 100 ASP A O 1
ATOM 741 N N . ILE A 1 101 ? 4.003 -11.890 58.425 1.00 41.46 101 ILE A N 1
ATOM 742 C CA . ILE A 1 101 ? 3.976 -10.433 58.392 1.00 40.51 101 ILE A CA 1
ATOM 743 C C . ILE A 1 101 ? 3.482 -9.749 59.657 1.00 38.08 101 ILE A C 1
ATOM 744 O O . ILE A 1 101 ? 2.654 -10.275 60.391 1.00 38.32 101 ILE A O 1
ATOM 749 N N . ASP A 1 102 ? 3.969 -8.539 59.868 1.00 37.77 102 ASP A N 1
ATOM 750 C CA . ASP A 1 102 ? 3.588 -7.728 61.009 1.00 37.43 102 ASP A CA 1
ATOM 751 C C . ASP A 1 102 ? 2.516 -6.744 60.558 1.00 38.39 102 ASP A C 1
ATOM 752 O O . ASP A 1 102 ? 1.642 -6.369 61.342 1.00 38.25 102 ASP A O 1
ATOM 757 N N . ILE A 1 103 ? 2.604 -6.329 59.294 1.00 35.83 103 ILE A N 1
ATOM 758 C CA . ILE A 1 103 ? 1.674 -5.378 58.715 1.00 31.12 103 ILE A CA 1
ATOM 759 C C . ILE A 1 103 ? 1.189 -5.862 57.351 1.00 30.25 103 ILE A C 1
ATOM 760 O O . ILE A 1 103 ? 1.975 -6.316 56.520 1.00 29.42 103 ILE A O 1
ATOM 765 N N . ALA A 1 104 ? -0.110 -5.752 57.121 1.00 29.46 104 ALA A N 1
ATOM 766 C CA . ALA A 1 104 ? -0.708 -6.129 55.853 1.00 27.00 104 ALA A CA 1
ATOM 767 C C . ALA A 1 104 ? -1.685 -5.032 55.414 1.00 28.98 104 ALA A C 1
ATOM 768 O O . ALA A 1 104 ? -2.652 -4.715 56.122 1.00 25.26 104 ALA A O 1
ATOM 770 N N . VAL A 1 105 ? -1.394 -4.419 54.270 1.00 31.93 105 VAL A N 1
ATOM 771 C CA . VAL A 1 105 ? -2.249 -3.383 53.688 1.00 26.31 105 VAL A CA 1
ATOM 772 C C . VAL A 1 105 ? -2.817 -3.951 52.389 1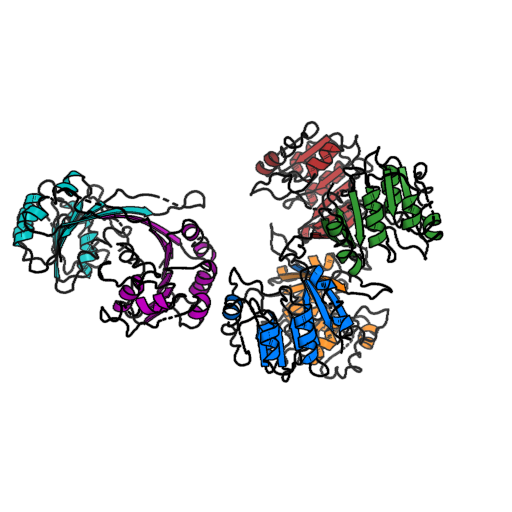.00 27.77 105 VAL A C 1
ATOM 773 O O . VAL A 1 105 ? -2.067 -4.396 51.498 1.00 27.07 105 VAL A O 1
ATOM 777 N N . VAL A 1 106 ? -4.137 -4.005 52.302 1.00 25.43 106 VAL A N 1
ATOM 778 C CA . VAL A 1 106 ? -4.771 -4.516 51.102 1.00 28.00 106 VAL A CA 1
ATOM 779 C C . VAL A 1 106 ? -5.260 -3.324 50.295 1.00 29.27 106 VAL A C 1
ATOM 780 O O . VAL A 1 106 ? -6.294 -2.738 50.617 1.00 28.42 106 VAL A O 1
ATOM 784 N N . GLY A 1 107 ? -4.493 -2.960 49.270 1.00 28.95 107 GLY A N 1
ATOM 785 C CA . GLY A 1 107 ? -4.841 -1.832 48.419 1.00 28.37 107 GLY A CA 1
ATOM 786 C C . GLY A 1 107 ? -5.755 -2.176 47.255 1.00 31.00 107 GLY A C 1
ATOM 787 O O . GLY A 1 107 ? -6.259 -1.270 46.586 1.00 31.02 107 GLY A O 1
ATOM 788 N N . GLY A 1 108 ? -5.963 -3.469 47.014 1.00 30.10 108 GLY A N 1
ATOM 789 C CA . GLY A 1 108 ? -6.817 -3.957 45.938 1.00 27.22 108 GLY A CA 1
ATOM 790 C C . GLY A 1 108 ? -7.052 -5.449 46.139 1.00 30.69 108 GLY A C 1
ATOM 791 O O . GLY A 1 108 ? -6.145 -6.166 46.538 1.00 32.54 108 GLY A O 1
ATOM 792 N N . SER A 1 109 ? -8.271 -5.924 45.924 1.00 32.12 109 SER A N 1
ATOM 793 C CA . SER A 1 109 ? -8.557 -7.348 46.110 1.00 31.11 109 SER A CA 1
ATOM 794 C C . SER A 1 109 ? -9.011 -8.088 44.832 1.00 34.44 109 SER A C 1
ATOM 795 O O . SER A 1 109 ? -8.909 -9.314 44.746 1.00 34.13 109 SER A O 1
ATOM 798 N N . GLY A 1 110 ? -9.560 -7.341 43.873 1.00 35.53 110 GLY A N 1
ATOM 799 C CA . GLY A 1 110 ? -9.985 -7.921 42.602 1.00 35.92 110 GLY A CA 1
ATOM 800 C C . GLY A 1 110 ? -10.945 -9.094 42.652 1.00 37.26 110 GLY A C 1
ATOM 801 O O . GLY A 1 110 ? -10.885 -9.995 41.813 1.00 38.54 110 GLY A O 1
ATOM 802 N N . GLY A 1 111 ? -11.838 -9.093 43.628 1.00 38.28 111 GLY A N 1
ATOM 803 C CA . GLY A 1 111 ? -12.800 -10.167 43.748 1.00 36.88 111 GLY A CA 1
ATOM 804 C C . GLY A 1 111 ? -12.387 -11.260 44.707 1.00 37.13 111 GLY A C 1
ATOM 805 O O . GLY A 1 111 ? -13.215 -12.065 45.105 1.00 40.47 111 GLY A O 1
ATOM 806 N N . GLU A 1 112 ? -11.130 -11.249 45.133 1.00 38.35 112 GLU A N 1
ATOM 807 C CA . GLU A 1 112 ? -10.618 -12.276 46.043 1.00 39.07 112 GLU A CA 1
ATOM 808 C C . GLU A 1 112 ? -10.347 -11.774 47.458 1.00 37.35 112 GLU A C 1
ATOM 809 O O . GLU A 1 112 ? -9.528 -12.348 48.169 1.00 37.02 112 GLU A O 1
ATOM 815 N N . LEU A 1 113 ? -11.071 -10.742 47.883 1.00 34.43 113 LEU A N 1
ATOM 816 C CA . LEU A 1 113 ? -10.853 -10.169 49.210 1.00 35.51 113 LEU A CA 1
ATOM 817 C C . LEU A 1 113 ? -10.887 -11.189 50.343 1.00 37.74 113 LEU A C 1
ATOM 818 O O . LEU A 1 113 ? -9.961 -11.277 51.160 1.00 36.90 113 LEU A O 1
ATOM 823 N N . GLN A 1 114 ? -11.963 -11.963 50.378 1.00 41.59 114 GLN A N 1
ATOM 824 C CA . GLN A 1 114 ? -12.157 -12.977 51.408 1.00 44.34 114 GLN A CA 1
ATOM 825 C C . GLN A 1 114 ? -10.980 -13.945 51.497 1.00 41.98 114 GLN A C 1
ATOM 826 O O . GLN A 1 114 ? -10.461 -14.206 52.584 1.00 45.13 114 GLN A O 1
ATOM 832 N N . GLU A 1 115 ? -10.553 -14.447 50.343 1.00 43.85 115 GLU A N 1
ATOM 833 C CA . GLU A 1 115 ? -9.438 -15.392 50.252 1.00 41.37 115 GLU A CA 1
ATOM 834 C C . GLU A 1 115 ? -8.146 -14.748 50.747 1.00 39.61 115 GLU A C 1
ATOM 835 O O . GLU A 1 115 ? -7.406 -15.345 51.534 1.00 40.49 115 GLU A O 1
ATOM 841 N N . ILE A 1 116 ? -7.880 -13.540 50.239 1.00 38.36 116 ILE A N 1
ATOM 842 C CA . ILE A 1 116 ? -6.708 -12.734 50.562 1.00 28.64 116 ILE A CA 1
ATOM 843 C C . ILE A 1 116 ? -6.640 -12.510 52.062 1.00 27.22 116 ILE A C 1
ATOM 844 O O . ILE A 1 116 ? -5.580 -12.675 52.662 1.00 29.40 116 ILE A O 1
ATOM 849 N N . LEU A 1 117 ? -7.772 -12.166 52.671 1.00 26.43 117 LEU A N 1
ATOM 850 C CA . LEU A 1 117 ? -7.801 -11.930 54.114 1.00 32.24 117 LEU A CA 1
ATOM 851 C C . LEU A 1 117 ? -7.554 -13.198 54.938 1.00 36.27 117 LEU A C 1
ATOM 852 O O . LEU A 1 117 ? -6.707 -13.192 55.830 1.00 36.76 117 LEU A O 1
ATOM 857 N N . ARG A 1 118 ? -8.254 -14.288 54.613 1.00 40.08 118 ARG A N 1
ATOM 858 C CA . ARG A 1 118 ? -8.084 -15.562 55.315 1.00 38.77 118 ARG A CA 1
ATOM 859 C C . ARG A 1 118 ? -6.615 -15.944 55.334 1.00 35.28 118 ARG A C 1
ATOM 860 O O . ARG A 1 118 ? -6.113 -16.377 56.358 1.00 38.95 118 ARG A O 1
ATOM 868 N N . ILE A 1 119 ? -5.952 -15.805 54.186 1.00 33.80 119 ILE A N 1
ATOM 869 C CA . ILE A 1 119 ? -4.520 -16.101 54.058 1.00 32.97 119 ILE A CA 1
ATOM 870 C C . ILE A 1 119 ? -3.703 -15.142 54.919 1.00 36.00 119 ILE A C 1
ATOM 871 O O . ILE A 1 119 ? -2.789 -15.570 55.612 1.00 41.08 119 ILE A O 1
ATOM 876 N N . ILE A 1 120 ? -3.999 -13.843 54.854 1.00 36.72 120 ILE A N 1
ATOM 877 C CA . ILE A 1 120 ? -3.253 -12.876 55.666 1.00 35.90 120 ILE A CA 1
ATOM 878 C C . ILE A 1 120 ? -3.388 -13.260 57.142 1.00 37.37 120 ILE A C 1
ATOM 879 O O . ILE A 1 120 ? -2.441 -13.139 57.898 1.00 36.51 120 ILE A O 1
ATOM 884 N N . LYS A 1 121 ? -4.560 -13.738 57.547 1.00 42.09 121 LYS A N 1
ATOM 885 C CA . LYS A 1 121 ? -4.727 -14.136 58.939 1.00 45.35 121 LYS A CA 1
ATOM 886 C C . LYS A 1 121 ? -3.708 -15.244 59.234 1.00 47.64 121 LYS A C 1
ATOM 887 O O . LYS A 1 121 ? -2.893 -15.075 60.125 1.00 47.52 121 LYS A O 1
ATOM 893 N N . ASP A 1 122 ? -3.678 -16.298 58.401 1.00 48.95 122 ASP A N 1
ATOM 894 C CA . ASP A 1 122 ? -2.756 -17.459 58.545 1.00 48.56 122 ASP A CA 1
ATOM 895 C C . ASP A 1 122 ? -1.252 -17.132 58.662 1.00 47.83 122 ASP A C 1
ATOM 896 O O . ASP A 1 122 ? -0.463 -17.994 59.070 1.00 47.51 122 ASP A O 1
ATOM 901 N N . LYS A 1 123 ? -0.860 -15.914 58.281 1.00 42.91 123 LYS A N 1
ATOM 902 C CA . LYS A 1 123 ? 0.546 -15.522 58.335 1.00 39.60 123 LYS A CA 1
ATOM 903 C C . LYS A 1 123 ? 0.817 -14.304 59.192 1.00 41.56 123 LYS A C 1
ATOM 904 O O . LYS A 1 123 ? 1.935 -13.774 59.161 1.00 42.38 123 LYS A O 1
ATOM 910 N N . LEU A 1 124 ? -0.202 -13.819 59.899 1.00 41.39 124 LEU A N 1
ATOM 911 C CA . LEU A 1 124 ? -0.043 -12.608 60.711 1.00 41.74 124 LEU A CA 1
ATOM 912 C C . LEU A 1 124 ? 0.672 -12.852 62.040 1.00 40.11 124 LEU A C 1
ATOM 913 O O . LEU A 1 124 ? 0.252 -13.681 62.828 1.00 43.97 124 LEU A O 1
ATOM 918 N N . LYS A 1 125 ? 1.787 -12.162 62.249 1.00 40.71 125 LYS A N 1
ATOM 919 C CA . LYS A 1 125 ? 2.524 -12.291 63.486 1.00 43.38 125 LYS A CA 1
ATOM 920 C C . LYS A 1 125 ? 1.696 -11.688 64.646 1.00 49.82 125 LYS A C 1
ATOM 921 O O . LYS A 1 125 ? 0.771 -10.892 64.426 1.00 47.98 125 LYS A O 1
ATOM 927 N N . PRO A 1 126 ? 1.974 -12.109 65.893 1.00 51.74 126 PRO A N 1
ATOM 928 C CA . PRO A 1 126 ? 1.213 -11.554 67.013 1.00 48.15 126 PRO A CA 1
ATOM 929 C C . PRO A 1 126 ? 1.368 -10.045 67.043 1.00 44.52 126 PRO A C 1
ATOM 930 O O . PRO A 1 126 ? 2.451 -9.518 66.798 1.00 41.70 126 PRO A O 1
ATOM 934 N N . GLY A 1 127 ? 0.276 -9.350 67.315 1.00 47.08 127 GLY A N 1
ATOM 935 C CA . GLY A 1 127 ? 0.340 -7.901 67.361 1.00 45.91 127 GLY A CA 1
ATOM 936 C C . GLY A 1 127 ? 0.365 -7.265 65.974 1.00 43.86 127 GLY A C 1
ATOM 937 O O . GLY A 1 127 ? 0.653 -6.077 65.834 1.00 41.53 127 GLY A O 1
ATOM 938 N N . GLY A 1 128 ? 0.131 -8.081 64.947 1.00 44.01 128 GLY A N 1
ATOM 939 C CA . GLY A 1 128 ? 0.107 -7.603 63.573 1.00 41.43 128 GLY A CA 1
ATOM 940 C C . GLY A 1 128 ? -1.134 -6.770 63.269 1.00 41.14 128 GLY A C 1
ATOM 941 O O . GLY A 1 128 ? -2.167 -6.907 63.919 1.00 40.01 128 GLY A O 1
ATOM 942 N N . ARG A 1 129 ? -1.031 -5.915 62.257 1.00 38.59 129 ARG A N 1
ATOM 943 C CA . ARG A 1 129 ? -2.121 -5.041 61.863 1.00 33.44 129 ARG A CA 1
ATOM 944 C C . ARG A 1 129 ? -2.522 -5.273 60.418 1.00 32.53 129 ARG A C 1
ATOM 945 O O . ARG A 1 129 ? -1.671 -5.454 59.555 1.00 31.94 129 ARG A O 1
ATOM 953 N N . ILE A 1 130 ? -3.828 -5.272 60.164 1.00 32.80 130 ILE A N 1
ATOM 954 C CA . ILE A 1 130 ? -4.361 -5.426 58.814 1.00 28.46 130 ILE A CA 1
ATOM 955 C C . ILE A 1 130 ? -5.172 -4.161 58.523 1.00 30.30 130 ILE A C 1
ATOM 956 O O . ILE A 1 130 ? -5.931 -3.694 59.370 1.00 28.10 130 ILE A O 1
ATOM 961 N N . ILE A 1 131 ? -4.979 -3.585 57.338 1.00 31.35 131 ILE A N 1
ATOM 962 C CA . ILE A 1 131 ? -5.695 -2.376 56.924 1.00 25.73 131 ILE A CA 1
ATOM 963 C C . ILE A 1 131 ? -6.141 -2.556 55.481 1.00 23.82 131 ILE A C 1
ATOM 964 O O . ILE A 1 131 ? -5.338 -2.838 54.606 1.00 28.62 131 ILE A O 1
ATOM 969 N N . VAL A 1 132 ? -7.437 -2.481 55.253 1.00 20.37 132 VAL A N 1
ATOM 970 C CA . VAL A 1 132 ? -7.983 -2.641 53.925 1.00 22.35 132 VAL A CA 1
ATOM 971 C C . VAL A 1 132 ? -8.489 -1.279 53.484 1.00 24.66 132 VAL A C 1
ATOM 972 O O . VAL A 1 132 ? -9.215 -0.622 54.220 1.00 26.10 132 VAL A O 1
ATOM 976 N N . THR A 1 133 ? -8.065 -0.849 52.303 1.00 27.19 133 THR A N 1
ATOM 977 C CA . THR A 1 133 ? -8.471 0.426 51.728 1.00 29.45 133 THR A CA 1
ATOM 978 C C . THR A 1 133 ? -9.642 0.121 50.816 1.00 31.83 133 THR A C 1
ATOM 979 O O . THR A 1 133 ? -9.477 -0.583 49.818 1.00 38.91 133 THR A O 1
ATOM 983 N N . ALA A 1 134 ? -10.816 0.670 51.117 1.00 30.42 134 ALA A N 1
ATOM 984 C CA . ALA A 1 134 ? -12.012 0.408 50.324 1.00 29.84 134 ALA A CA 1
ATOM 985 C C . ALA A 1 134 ? -12.674 1.599 49.647 1.00 29.38 134 ALA A C 1
ATOM 986 O O . ALA A 1 134 ? -13.022 2.576 50.303 1.00 31.57 134 ALA A O 1
ATOM 988 N N . ILE A 1 135 ? -12.822 1.525 48.329 1.00 32.10 135 ILE A N 1
ATOM 989 C CA . ILE A 1 135 ? -13.518 2.580 47.585 1.00 32.91 135 ILE A CA 1
ATOM 990 C C . ILE A 1 135 ? -14.879 2.059 47.107 1.00 32.13 135 ILE A C 1
ATOM 991 O O . ILE A 1 135 ? -15.777 2.842 46.799 1.00 34.21 135 ILE A O 1
ATOM 996 N N . LEU A 1 136 ? -15.024 0.733 47.034 1.00 31.20 136 LEU A N 1
ATOM 997 C CA . LEU A 1 136 ? -16.286 0.120 46.639 1.00 28.90 136 LEU A CA 1
ATOM 998 C C . LEU A 1 136 ? -17.128 -0.143 47.880 1.00 28.40 136 LEU A C 1
ATOM 999 O O . LEU A 1 136 ? -16.641 -0.660 48.877 1.00 30.56 136 LEU A O 1
ATOM 1004 N N . LEU A 1 137 ? -18.404 0.191 47.793 1.00 30.41 137 LEU A N 1
ATOM 1005 C CA . LEU A 1 137 ? -19.330 -0.017 48.896 1.00 33.63 137 LEU A CA 1
ATOM 1006 C C . LEU A 1 137 ? -19.327 -1.492 49.361 1.00 33.73 137 LEU A C 1
ATOM 1007 O O . LEU A 1 137 ? -19.341 -1.781 50.558 1.00 35.43 137 LEU A O 1
ATOM 1012 N N . GLU A 1 138 ? -19.252 -2.404 48.405 1.00 31.00 138 GLU A N 1
ATOM 1013 C CA . GLU A 1 138 ? -19.268 -3.825 48.688 1.00 34.47 138 GLU A CA 1
ATOM 1014 C C . GLU A 1 138 ? -18.052 -4.237 49.491 1.00 35.66 138 GLU A C 1
ATOM 1015 O O . GLU A 1 138 ? -18.160 -5.002 50.452 1.00 37.99 138 GLU A O 1
ATOM 1021 N N . THR A 1 139 ? -16.903 -3.686 49.126 1.00 32.33 139 THR A N 1
ATOM 1022 C CA . THR A 1 139 ? -15.664 -3.984 49.816 1.00 29.50 139 THR A CA 1
ATOM 1023 C C . THR A 1 139 ? -15.719 -3.547 51.288 1.00 30.08 139 THR A C 1
ATOM 1024 O O . THR A 1 139 ? -15.180 -4.227 52.140 1.00 30.31 139 THR A O 1
ATOM 1028 N N . LYS A 1 140 ? -16.379 -2.425 51.572 1.00 29.46 140 LYS A N 1
ATOM 1029 C CA . LYS A 1 140 ? -16.468 -1.932 52.953 1.00 30.44 140 LYS A CA 1
ATOM 1030 C C . LYS A 1 140 ? -17.227 -2.941 53.804 1.00 32.12 140 LYS A C 1
ATOM 1031 O O . LYS A 1 140 ? -16.811 -3.277 54.912 1.00 31.46 140 LYS A O 1
ATOM 1037 N N . PHE A 1 141 ? -18.337 -3.434 53.268 1.00 33.58 141 PHE A N 1
ATOM 1038 C CA . PHE A 1 141 ? -19.157 -4.409 53.959 1.00 35.17 141 PHE A CA 1
ATOM 1039 C C . PHE A 1 141 ? -18.390 -5.724 54.082 1.00 36.97 141 PHE A C 1
ATOM 1040 O O . PHE A 1 141 ? -18.262 -6.283 55.171 1.00 37.71 141 PHE A O 1
ATOM 1048 N N . GLU A 1 142 ? -17.868 -6.203 52.957 1.00 39.28 142 GLU A N 1
ATOM 1049 C CA . GLU A 1 142 ? -17.114 -7.454 52.888 1.00 37.90 142 GLU A CA 1
ATOM 1050 C C . GLU A 1 142 ? -15.928 -7.517 53.852 1.00 36.40 142 GLU A C 1
ATOM 1051 O O . GLU A 1 142 ? -15.796 -8.492 54.582 1.00 34.05 142 GLU A O 1
ATOM 1057 N N . ALA A 1 143 ? -15.108 -6.463 53.881 1.00 33.08 143 ALA A N 1
ATOM 1058 C CA . ALA A 1 143 ? -13.937 -6.394 54.753 1.00 29.84 143 ALA A CA 1
ATOM 1059 C C . ALA A 1 143 ? -14.354 -6.569 56.214 1.00 28.80 143 ALA A C 1
ATOM 1060 O O . ALA A 1 143 ? -13.733 -7.316 56.964 1.00 30.62 143 ALA A O 1
ATOM 1070 N N . GLU A 1 145 ? -17.371 -7.920 57.561 1.00 37.77 145 GLU A N 1
ATOM 1071 C CA . GLU A 1 145 ? -17.888 -9.265 57.819 1.00 43.47 145 GLU A CA 1
ATOM 1072 C C . GLU A 1 145 ? -16.732 -10.268 57.877 1.00 41.45 145 GLU A C 1
ATOM 1073 O O . GLU A 1 145 ? -16.545 -10.952 58.876 1.00 41.73 145 GLU A O 1
ATOM 1079 N N . CYS A 1 146 ? -15.917 -10.301 56.832 1.00 40.79 146 CYS A N 1
ATOM 1080 C CA . CYS A 1 146 ? -14.793 -11.220 56.788 1.00 43.35 146 CYS A CA 1
ATOM 1081 C C . CYS A 1 146 ? -13.871 -11.109 57.980 1.00 43.33 146 CYS A C 1
ATOM 1082 O O . CYS A 1 146 ? -13.583 -12.110 58.619 1.00 47.00 146 CYS A O 1
ATOM 1085 N N . LEU A 1 147 ? -13.435 -9.896 58.301 1.00 36.75 147 LEU A N 1
ATOM 1086 C CA . LEU A 1 147 ? -12.538 -9.724 59.422 1.00 33.57 147 LEU A CA 1
ATOM 1087 C C . LEU A 1 147 ? -13.178 -10.096 60.751 1.00 36.84 147 LEU A C 1
ATOM 1088 O O . LEU A 1 147 ? -12.493 -10.604 61.633 1.00 38.46 147 LEU A O 1
ATOM 1093 N N . ARG A 1 148 ? -14.481 -9.865 60.899 1.00 40.87 148 ARG A N 1
ATOM 1094 C CA . ARG A 1 148 ? -15.171 -10.244 62.141 1.00 46.77 148 ARG A CA 1
ATOM 1095 C C . ARG A 1 148 ? -15.184 -11.759 62.235 1.00 45.72 148 ARG A C 1
ATOM 1096 O O . ARG A 1 148 ? -14.845 -12.331 63.268 1.00 47.10 148 ARG A O 1
ATOM 1104 N N . ASP A 1 149 ? -15.550 -12.386 61.120 1.00 44.47 149 ASP A N 1
ATOM 1105 C CA . ASP A 1 149 ? -15.633 -13.831 61.008 1.00 43.89 149 ASP A CA 1
ATOM 1106 C C . ASP A 1 149 ? -14.304 -14.528 61.274 1.00 44.39 149 ASP A C 1
ATOM 1107 O O . ASP A 1 149 ? -14.276 -15.698 61.653 1.00 50.19 149 ASP A O 1
ATOM 1112 N N . LEU A 1 150 ? -13.203 -13.814 61.066 1.00 42.76 150 LEU A N 1
ATOM 1113 C CA . LEU A 1 150 ? -11.884 -14.389 61.302 1.00 36.81 150 LEU A CA 1
ATOM 1114 C C . LEU A 1 150 ? -11.450 -14.113 62.731 1.00 36.60 150 LEU A C 1
ATOM 1115 O O . LEU A 1 150 ? -10.311 -14.381 63.103 1.00 39.57 150 LEU A O 1
ATOM 1120 N N . GLY A 1 151 ? -12.347 -13.545 63.524 1.00 36.77 151 GLY A N 1
ATOM 1121 C CA . GLY A 1 151 ? -12.057 -13.280 64.922 1.00 37.81 151 GLY A CA 1
ATOM 1122 C C . GLY A 1 151 ? -11.367 -11.984 65.318 1.00 39.76 151 GLY A C 1
ATOM 1123 O O . GLY A 1 151 ? -10.891 -11.849 66.450 1.00 39.25 151 GLY A O 1
ATOM 1124 N N . PHE A 1 152 ? -11.319 -11.011 64.416 1.00 40.87 152 PHE A N 1
ATOM 1125 C CA . PHE A 1 152 ? -10.671 -9.741 64.740 1.00 39.70 152 PHE A CA 1
ATOM 1126 C C . PHE A 1 152 ? -11.640 -8.701 65.274 1.00 40.60 152 PHE A C 1
ATOM 1127 O O . PHE A 1 152 ? -12.866 -8.803 65.101 1.00 40.55 152 PHE A O 1
ATOM 1135 N N . ASP A 1 153 ? -11.078 -7.708 65.950 1.00 39.82 153 ASP A N 1
ATOM 1136 C CA . ASP A 1 153 ? -11.853 -6.574 66.436 1.00 44.52 153 ASP A CA 1
ATOM 1137 C C . ASP A 1 153 ? -11.694 -5.604 65.254 1.00 42.85 153 ASP A C 1
ATOM 1138 O O . ASP A 1 153 ? -10.589 -5.105 65.000 1.00 41.28 153 ASP A O 1
ATOM 1143 N N . VAL A 1 154 ? -12.787 -5.401 64.516 1.00 39.68 154 VAL A N 1
ATOM 1144 C CA . VAL A 1 154 ? -12.803 -4.551 63.322 1.00 36.93 154 VAL A CA 1
ATOM 1145 C C . VAL A 1 154 ? -13.267 -3.114 63.505 1.00 36.59 154 VAL A C 1
ATOM 1146 O O . VAL A 1 154 ? -14.202 -2.844 64.260 1.00 38.82 154 VAL A O 1
ATOM 1150 N N . ASN A 1 155 ? -12.640 -2.201 62.767 1.00 34.50 155 ASN A N 1
ATOM 1151 C CA . ASN A 1 155 ? -12.997 -0.785 62.808 1.00 33.30 155 ASN A CA 1
ATOM 1152 C C . ASN A 1 155 ? -13.066 -0.218 61.399 1.00 29.09 155 ASN A C 1
ATOM 1153 O O . ASN A 1 155 ? -12.424 -0.754 60.497 1.00 28.02 155 ASN A O 1
ATOM 1158 N N . ILE A 1 156 ? -13.859 0.842 61.200 1.00 25.93 156 ILE A N 1
ATOM 1159 C CA . ILE A 1 156 ? -13.969 1.476 59.881 1.00 23.78 156 ILE A CA 1
ATOM 1160 C C . ILE A 1 156 ? -13.942 2.992 60.008 1.00 24.28 156 ILE A C 1
ATOM 1161 O O . ILE A 1 156 ? -14.620 3.551 60.868 1.00 30.06 156 ILE A O 1
ATOM 1166 N N . THR A 1 157 ? -13.121 3.649 59.202 1.00 21.03 157 THR A N 1
ATOM 1167 C CA . THR A 1 157 ? -13.050 5.103 59.179 1.00 21.78 157 THR A CA 1
ATOM 1168 C C . THR A 1 157 ? -13.217 5.564 57.746 1.00 21.84 157 THR A C 1
ATOM 1169 O O . THR A 1 157 ? -12.542 5.060 56.851 1.00 23.20 157 THR A O 1
ATOM 1173 N N . GLU A 1 158 ? -14.141 6.491 57.515 1.00 23.12 158 GLU A N 1
ATOM 1174 C CA . GLU A 1 158 ? -14.374 7.012 56.179 1.00 22.82 158 GLU A CA 1
ATOM 1175 C C . GLU A 1 158 ? -13.897 8.453 56.092 1.00 23.12 158 GLU A C 1
ATOM 1176 O O . GLU A 1 158 ? -14.352 9.308 56.855 1.00 22.20 158 GLU A O 1
ATOM 1182 N N . LEU A 1 159 ? -12.993 8.711 55.157 1.00 20.29 159 LEU A N 1
ATOM 1183 C CA . LEU A 1 159 ? -12.480 10.058 54.978 1.00 21.93 159 LEU A CA 1
ATOM 1184 C C . LEU A 1 159 ? -13.019 10.770 53.758 1.00 25.87 159 LEU A C 1
ATOM 1185 O O . LEU A 1 159 ? -12.983 10.229 52.649 1.00 27.83 159 LEU A O 1
ATOM 1190 N N . ASN A 1 160 ? -13.526 11.983 53.959 1.00 24.87 160 ASN A N 1
ATOM 1191 C CA . ASN A 1 160 ? -13.992 12.808 52.859 1.00 22.97 160 ASN A CA 1
ATOM 1192 C C . ASN A 1 160 ? -13.048 13.999 52.916 1.00 26.08 160 ASN A C 1
ATOM 1193 O O . ASN A 1 160 ? -13.071 14.770 53.885 1.00 28.64 160 ASN A O 1
ATOM 1198 N N . ILE A 1 161 ? -12.142 14.065 51.940 1.00 26.52 161 ILE A N 1
ATOM 1199 C CA . ILE A 1 161 ? -11.134 15.123 51.880 1.00 23.47 161 ILE A CA 1
ATOM 1200 C C . ILE A 1 161 ? -11.404 16.139 50.791 1.00 22.05 161 ILE A C 1
ATOM 1201 O O . ILE A 1 161 ? -11.785 15.784 49.680 1.00 20.86 161 ILE A O 1
ATOM 1206 N N . ALA A 1 162 ? -11.182 17.408 51.122 1.00 21.28 162 ALA A N 1
ATOM 1207 C CA . ALA A 1 162 ? -11.357 18.502 50.187 1.00 22.51 162 ALA A CA 1
ATOM 1208 C C . ALA A 1 162 ? -10.100 19.349 50.298 1.00 25.24 162 ALA A C 1
ATOM 1209 O O . ALA A 1 162 ? -9.583 19.565 51.399 1.00 24.23 162 ALA A O 1
ATOM 1211 N N . ARG A 1 163 ? -9.559 19.744 49.149 1.00 26.13 163 ARG A N 1
ATOM 1212 C CA . ARG A 1 163 ? -8.352 20.553 49.107 1.00 28.23 163 ARG A CA 1
ATOM 1213 C C . ARG A 1 163 ? -8.649 21.825 48.328 1.00 26.32 163 ARG A C 1
ATOM 1214 O O . ARG A 1 163 ? -9.413 21.791 47.360 1.00 30.10 163 ARG A O 1
ATOM 1222 N N . GLY A 1 164 ? -8.134 22.956 48.804 1.00 24.85 164 GLY A N 1
ATOM 1223 C CA . GLY A 1 164 ? -8.353 24.223 48.121 1.00 22.72 164 GLY A CA 1
ATOM 1224 C C . GLY A 1 164 ? -7.578 24.341 46.811 1.00 26.84 164 GLY A C 1
ATOM 1225 O O . GLY A 1 164 ? -6.456 23.851 46.690 1.00 27.17 164 GLY A O 1
ATOM 1226 N N . ARG A 1 165 ? -8.196 24.958 45.813 1.00 27.75 165 ARG A N 1
ATOM 1227 C CA . ARG A 1 165 ? -7.582 25.179 44.502 1.00 30.87 165 ARG A CA 1
ATOM 1228 C C . ARG A 1 165 ? -7.912 26.631 44.148 1.00 35.65 165 ARG A C 1
ATOM 1229 O O . ARG A 1 165 ? -9.057 27.073 44.341 1.00 35.65 165 ARG A O 1
ATOM 1237 N N . ALA A 1 166 ? -6.924 27.385 43.675 1.00 38.96 166 ALA A N 1
ATOM 1238 C CA . ALA A 1 166 ? -7.128 28.778 43.270 1.00 43.21 166 ALA A CA 1
ATOM 1239 C C . ALA A 1 166 ? -8.062 28.870 42.043 1.00 45.41 166 ALA A C 1
ATOM 1240 O O . ALA A 1 166 ? -7.827 28.206 41.027 1.00 46.77 166 ALA A O 1
ATOM 1242 N N . LEU A 1 167 ? -9.141 29.650 42.163 1.00 48.31 167 LEU A N 1
ATOM 1243 C CA . LEU A 1 167 ? -10.124 29.839 41.081 1.00 51.58 167 LEU A CA 1
ATOM 1244 C C . LEU A 1 167 ? -10.789 31.213 41.151 1.00 56.34 167 LEU A C 1
ATOM 1245 O O . LEU A 1 167 ? -11.377 31.561 42.176 1.00 56.48 167 LEU A O 1
ATOM 1250 N N . ASP A 1 168 ? -10.743 31.965 40.048 1.00 63.00 168 ASP A N 1
ATOM 1251 C CA . ASP A 1 168 ? -11.341 33.310 39.970 1.00 66.52 168 ASP A CA 1
ATOM 1252 C C . ASP A 1 168 ? -10.939 34.186 41.147 1.00 65.24 168 ASP A C 1
ATOM 1253 O O . ASP A 1 168 ? -11.781 34.758 41.849 1.00 63.02 168 ASP A O 1
ATOM 1258 N N . ARG A 1 169 ? -9.629 34.239 41.355 1.00 65.93 169 ARG A N 1
ATOM 1259 C CA . ARG A 1 169 ? -9.021 35.010 42.425 1.00 64.55 169 ARG A CA 1
ATOM 1260 C C . ARG A 1 169 ? -9.364 34.516 43.842 1.00 59.28 169 ARG A C 1
ATOM 1261 O O . ARG A 1 169 ? -8.838 35.036 44.826 1.00 60.50 169 ARG A O 1
ATOM 1269 N N . GLY A 1 170 ? -10.203 33.486 43.931 1.00 50.21 170 GLY A N 1
ATOM 1270 C CA . GLY A 1 170 ? -10.569 32.924 45.216 1.00 41.93 170 GLY A CA 1
ATOM 1271 C C . GLY A 1 170 ? -10.060 31.501 45.375 1.00 39.47 170 GLY A C 1
ATOM 1272 O O . GLY A 1 170 ? -9.235 31.057 44.577 1.00 40.09 170 GLY A O 1
ATOM 1273 N N . THR A 1 171 ? -10.551 30.779 46.389 1.00 35.26 171 THR A N 1
ATOM 1274 C CA . THR A 1 171 ? -10.143 29.390 46.672 1.00 33.08 171 THR A CA 1
ATOM 1275 C C . THR A 1 171 ? -11.349 28.454 46.671 1.00 29.93 171 THR A C 1
ATOM 1276 O O . THR A 1 171 ? -12.176 28.528 47.574 1.00 32.83 171 THR A O 1
ATOM 1296 N N . VAL A 1 174 ? -11.978 21.480 46.335 1.00 24.58 174 VAL A N 1
ATOM 1297 C CA . VAL A 1 174 ? -12.079 20.337 45.433 1.00 23.13 174 VAL A CA 1
ATOM 1298 C C . VAL A 1 174 ? -12.064 19.047 46.248 1.00 22.94 174 VAL A C 1
ATOM 1299 O O . VAL A 1 174 ? -11.091 18.769 46.945 1.00 21.19 174 VAL A O 1
ATOM 1303 N N . SER A 1 175 ? -13.137 18.268 46.168 1.00 23.05 175 SER A N 1
ATOM 1304 C CA . SER A 1 175 ? -13.224 17.026 46.926 1.00 27.37 175 SER A CA 1
ATOM 1305 C C . SER A 1 175 ? -12.596 15.819 46.231 1.00 26.57 175 SER A C 1
ATOM 1306 O O . SER A 1 175 ? -12.448 15.779 45.016 1.00 29.99 175 SER A O 1
ATOM 1309 N N . ARG A 1 176 ? -12.206 14.845 47.032 1.00 28.06 176 ARG A N 1
ATOM 1310 C CA . ARG A 1 176 ? -11.638 13.608 46.521 1.00 30.71 176 ARG A CA 1
ATOM 1311 C C . ARG A 1 176 ? -12.698 12.588 46.845 1.00 30.00 176 ARG A C 1
ATOM 1312 O O . ARG A 1 176 ? -13.476 12.785 47.788 1.00 29.96 176 ARG A O 1
ATOM 1320 N N . ASN A 1 177 ? -12.769 11.522 46.058 1.00 27.19 177 ASN A N 1
ATOM 1321 C CA . ASN A 1 177 ? -13.753 10.481 46.309 1.00 27.32 177 ASN A CA 1
ATOM 1322 C C . ASN A 1 177 ? -13.518 9.910 47.706 1.00 24.59 177 ASN A C 1
ATOM 1323 O O . ASN A 1 177 ? -12.379 9.808 48.155 1.00 23.56 177 ASN A O 1
ATOM 1328 N N . PRO A 1 178 ? -14.599 9.609 48.434 1.00 23.29 178 PRO A N 1
ATOM 1329 C CA . PRO A 1 178 ? -14.403 9.057 49.768 1.00 22.64 178 PRO A CA 1
ATOM 1330 C C . PRO A 1 178 ? -13.684 7.717 49.751 1.00 20.85 178 PRO A C 1
ATOM 1331 O O . PRO A 1 178 ? -13.811 6.946 48.812 1.00 26.12 178 PRO A O 1
ATOM 1335 N N . VAL A 1 179 ? -12.882 7.482 50.774 1.00 24.19 179 VAL A N 1
ATOM 1336 C CA . VAL A 1 179 ? -12.157 6.242 50.909 1.00 26.25 179 VAL A CA 1
ATOM 1337 C C . VAL A 1 179 ? -12.330 5.783 52.353 1.00 27.06 179 VAL A C 1
ATOM 1338 O O . VAL A 1 179 ? -12.266 6.598 53.288 1.00 28.59 179 VAL A O 1
ATOM 1342 N N . ALA A 1 180 ? -12.619 4.502 52.540 1.00 24.05 180 ALA A N 1
ATOM 1343 C CA . ALA A 1 180 ? -12.768 3.961 53.884 1.00 26.86 180 ALA A CA 1
ATOM 1344 C C . ALA A 1 180 ? -11.572 3.053 54.214 1.00 28.26 180 ALA A C 1
ATOM 1345 O O . ALA A 1 180 ? -10.986 2.411 53.330 1.00 26.71 180 ALA A O 1
ATOM 1347 N N . LEU A 1 181 ? -11.170 3.062 55.478 1.00 26.31 181 LEU A N 1
ATOM 1348 C CA . LEU A 1 181 ? -10.078 2.221 55.933 1.00 26.03 181 LEU A CA 1
ATOM 1349 C C . LEU A 1 181 ? -10.663 1.277 56.972 1.00 29.03 181 LEU A C 1
ATOM 1350 O O . LEU A 1 181 ? -11.208 1.729 57.988 1.00 26.36 181 LEU A O 1
ATOM 1355 N N . ILE A 1 182 ? -10.682 -0.017 56.643 1.00 28.38 182 ILE A N 1
ATOM 1356 C CA . ILE A 1 182 ? -11.184 -1.046 57.544 1.00 25.39 182 ILE A CA 1
ATOM 1357 C C . ILE A 1 182 ? -9.925 -1.661 58.172 1.00 27.16 182 ILE A C 1
ATOM 1358 O O . ILE A 1 182 ? -9.077 -2.214 57.465 1.00 28.13 182 ILE A O 1
ATOM 1363 N N . TYR A 1 183 ? -9.781 -1.548 59.489 1.00 29.21 183 TYR A N 1
ATOM 1364 C CA . TYR A 1 183 ? -8.589 -2.059 60.148 1.00 30.37 183 TYR A CA 1
ATOM 1365 C C . TYR A 1 183 ? -8.872 -2.899 61.390 1.00 33.71 183 TYR A C 1
ATOM 1366 O O . TYR A 1 183 ? -9.893 -2.717 62.064 1.00 31.14 183 TYR A O 1
ATOM 1375 N N . THR A 1 184 ? -7.935 -3.802 61.688 1.00 43.55 184 THR A N 1
ATOM 1376 C CA . THR A 1 184 ? -8.037 -4.738 62.812 1.00 50.17 184 THR A CA 1
ATOM 1377 C C . THR A 1 184 ? -7.509 -4.281 64.176 1.00 58.61 184 THR A C 1
ATOM 1378 O O . THR A 1 184 ? -6.850 -3.235 64.296 1.00 53.36 184 THR A O 1
ATOM 1382 N N . GLY A 1 185 ? -7.782 -5.125 65.184 1.00 69.90 185 GLY A N 1
ATOM 1383 C CA . GLY A 1 185 ? -7.403 -4.895 66.580 1.00 78.92 185 GLY A CA 1
ATOM 1384 C C . GLY A 1 185 ? -5.947 -4.704 66.990 1.00 85.19 185 GLY A C 1
ATOM 1385 O O . GLY A 1 185 ? -5.047 -4.592 66.147 1.00 86.14 185 GLY A O 1
ATOM 1386 N N . VAL A 1 186 ? -5.721 -4.760 68.311 1.00 89.23 186 VAL A N 1
ATOM 1387 C CA . VAL A 1 186 ? -4.403 -4.545 68.936 1.00 91.23 186 VAL A CA 1
ATOM 1388 C C . VAL A 1 186 ? -3.235 -5.320 68.281 1.00 93.33 186 VAL A C 1
ATOM 1389 O O . VAL A 1 186 ? -3.381 -6.540 68.017 1.00 94.95 186 VAL A O 1
ATOM 1401 N N . ILE B 1 2 ? -1.069 8.057 69.450 1.00 46.70 2 ILE B N 1
ATOM 1402 C CA . ILE B 1 2 ? -1.592 7.776 70.794 1.00 41.57 2 ILE B CA 1
ATOM 1403 C C . ILE B 1 2 ? -3.086 7.931 70.548 1.00 39.96 2 ILE B C 1
ATOM 1404 O O . ILE B 1 2 ? -3.542 9.029 70.206 1.00 43.47 2 ILE B O 1
ATOM 1409 N N . PRO B 1 3 ? -3.864 6.847 70.703 1.00 37.57 3 PRO B N 1
ATOM 1410 C CA . PRO B 1 3 ? -5.300 6.985 70.452 1.00 32.44 3 PRO B CA 1
ATOM 1411 C C . PRO B 1 3 ? -5.996 8.053 71.292 1.00 30.50 3 PRO B C 1
ATOM 1412 O O . PRO B 1 3 ? -5.600 8.326 72.420 1.00 30.74 3 PRO B O 1
ATOM 1416 N N . ASP B 1 4 ? -7.018 8.677 70.723 1.00 30.80 4 ASP B N 1
ATOM 1417 C CA . ASP B 1 4 ? -7.771 9.686 71.444 1.00 33.14 4 ASP B CA 1
ATOM 1418 C C . ASP B 1 4 ? -8.243 9.225 72.829 1.00 36.43 4 ASP B C 1
ATOM 1419 O O . ASP B 1 4 ? -8.192 9.996 73.785 1.00 38.90 4 ASP B O 1
ATOM 1424 N N . ASP B 1 5 ? -8.672 7.968 72.947 1.00 40.15 5 ASP B N 1
ATOM 1425 C CA . ASP B 1 5 ? -9.157 7.459 74.231 1.00 44.01 5 ASP B CA 1
ATOM 1426 C C . ASP B 1 5 ? -8.109 7.317 75.350 1.00 46.01 5 ASP B C 1
ATOM 1427 O O . ASP B 1 5 ? -8.449 6.916 76.461 1.00 51.17 5 ASP B O 1
ATOM 1432 N N . GLU B 1 6 ? -6.838 7.586 75.061 1.00 43.77 6 GLU B N 1
ATOM 1433 C CA . GLU B 1 6 ? -5.814 7.505 76.097 1.00 43.47 6 GLU B CA 1
ATOM 1434 C C . GLU B 1 6 ? -5.469 8.904 76.600 1.00 43.68 6 GLU B C 1
ATOM 1435 O O . GLU B 1 6 ? -4.460 9.111 77.273 1.00 46.63 6 GLU B O 1
ATOM 1441 N N . PHE B 1 7 ? -6.292 9.872 76.229 1.00 40.28 7 PHE B N 1
ATOM 1442 C CA . PHE B 1 7 ? -6.101 11.231 76.659 1.00 35.78 7 PHE B CA 1
ATOM 1443 C C . PHE B 1 7 ? -7.068 11.493 77.808 1.00 38.12 7 PHE B C 1
ATOM 1444 O O . PHE B 1 7 ? -8.271 11.297 77.658 1.00 38.28 7 PHE B O 1
ATOM 1452 N N . ILE B 1 8 ? -6.544 11.810 78.987 1.00 37.81 8 ILE B N 1
ATOM 1453 C CA . ILE B 1 8 ? -7.417 12.145 80.107 1.00 37.77 8 ILE B CA 1
ATOM 1454 C C . ILE B 1 8 ? -7.961 13.535 79.759 1.00 36.49 8 ILE B C 1
ATOM 1455 O O . ILE B 1 8 ? -7.191 14.445 79.406 1.00 33.26 8 ILE B O 1
ATOM 1460 N N . LYS B 1 9 ? -9.279 13.697 79.840 1.00 34.75 9 LYS B N 1
ATOM 1461 C CA . LYS B 1 9 ? -9.898 14.960 79.486 1.00 34.74 9 LYS B CA 1
ATOM 1462 C C . LYS B 1 9 ? -10.620 15.673 80.612 1.00 35.12 9 LYS B C 1
ATOM 1463 O O . LYS B 1 9 ? -11.189 15.045 81.502 1.00 35.59 9 LYS B O 1
ATOM 1469 N N . ASN B 1 10 ? -10.534 16.998 80.592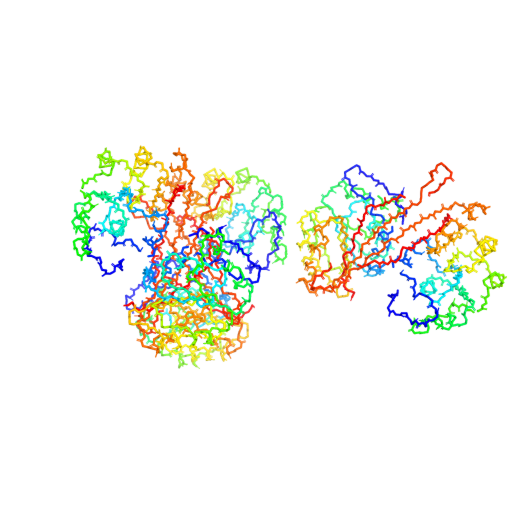 1.00 36.62 10 ASN B N 1
ATOM 1470 C CA . ASN B 1 10 ? -11.246 17.855 81.546 1.00 39.11 10 ASN B CA 1
ATOM 1471 C C . ASN B 1 10 ? -12.282 18.522 80.645 1.00 41.83 10 ASN B C 1
ATOM 1472 O O . ASN B 1 10 ? -11.912 19.341 79.800 1.00 43.79 10 ASN B O 1
ATOM 1477 N N . PRO B 1 11 ? -13.583 18.201 80.814 1.00 39.62 11 PRO B N 1
ATOM 1478 C CA . PRO B 1 11 ? -14.661 18.773 79.995 1.00 36.40 11 PRO B CA 1
ATOM 1479 C C . PRO B 1 11 ? -14.634 20.279 79.706 1.00 34.75 11 PRO B C 1
ATOM 1480 O O . PRO B 1 11 ? -15.279 20.730 78.764 1.00 34.17 11 PRO B O 1
ATOM 1484 N N . SER B 1 12 ? -13.908 21.057 80.502 1.00 36.00 12 SER B N 1
ATOM 1485 C CA . SER B 1 12 ? -13.817 22.502 80.265 1.00 38.98 12 SER B CA 1
ATOM 1486 C C . SER B 1 12 ? -12.695 22.873 79.269 1.00 39.26 12 SER B C 1
ATOM 1487 O O . SER B 1 12 ? -12.579 24.015 78.822 1.00 41.80 12 SER B O 1
ATOM 1490 N N . VAL B 1 13 ? -11.863 21.896 78.944 1.00 37.56 13 VAL B N 1
ATOM 1491 C CA . VAL B 1 13 ? -10.767 22.087 78.006 1.00 36.50 13 VAL B CA 1
ATOM 1492 C C . VAL B 1 13 ? -10.987 21.251 76.734 1.00 31.18 13 VAL B C 1
ATOM 1493 O O . VAL B 1 13 ? -11.043 20.024 76.802 1.00 31.06 13 VAL B O 1
ATOM 1497 N N . PRO B 1 14 ? -11.157 21.894 75.570 1.00 28.12 14 PRO B N 1
ATOM 1498 C CA . PRO B 1 14 ? -11.362 21.082 74.372 1.00 25.63 14 PRO B CA 1
ATOM 1499 C C . PRO B 1 14 ? -10.163 20.226 73.992 1.00 28.46 14 PRO B C 1
ATOM 1500 O O . PRO B 1 14 ? -9.008 20.501 74.332 1.00 28.80 14 PRO B O 1
ATOM 1504 N N . GLY B 1 15 ? -10.456 19.164 73.273 1.00 29.59 15 GLY B N 1
ATOM 1505 C CA . GLY B 1 15 ? -9.409 18.270 72.855 1.00 28.82 15 GLY B CA 1
ATOM 1506 C C . GLY B 1 15 ? -9.693 16.898 73.420 1.00 30.67 15 GLY B C 1
ATOM 1507 O O . GLY B 1 15 ? -10.633 16.716 74.188 1.00 32.40 15 GLY B O 1
ATOM 1508 N N . PRO B 1 16 ? -8.916 15.894 73.017 1.00 32.59 16 PRO B N 1
ATOM 1509 C CA . PRO B 1 16 ? -7.830 16.094 72.055 1.00 29.38 16 PRO B CA 1
ATOM 1510 C C . PRO B 1 16 ? -8.366 16.232 70.631 1.00 29.59 16 PRO B C 1
ATOM 1511 O O . PRO B 1 16 ? -9.528 15.895 70.357 1.00 29.30 16 PRO B O 1
ATOM 1515 N N . THR B 1 17 ? -7.553 16.823 69.760 1.00 29.00 17 THR B N 1
ATOM 1516 C CA . THR B 1 17 ? -7.927 16.992 68.370 1.00 29.43 17 THR B CA 1
ATOM 1517 C C . THR B 1 17 ? -8.034 15.580 67.784 1.00 30.68 17 THR B C 1
ATOM 1518 O O . THR B 1 17 ? -7.282 14.683 68.171 1.00 31.54 17 THR B O 1
ATOM 1522 N N . ALA B 1 18 ? -9.065 15.377 66.966 1.00 30.51 18 ALA B N 1
ATOM 1523 C CA . ALA B 1 18 ? -9.330 14.112 66.282 1.00 29.73 18 ALA B CA 1
ATOM 1524 C C . ALA B 1 18 ? -8.029 13.446 65.816 1.00 32.40 18 ALA B C 1
ATOM 1525 O O . ALA B 1 18 ? -7.233 14.065 65.107 1.00 32.32 18 ALA B O 1
ATOM 1535 N N . GLU B 1 20 ? -7.278 11.375 63.451 1.00 25.55 20 GLU B N 1
ATOM 1536 C CA . GLU B 1 20 ? -7.040 11.451 62.015 1.00 24.77 20 GLU B CA 1
ATOM 1537 C C . GLU B 1 20 ? -6.522 12.841 61.625 1.00 26.89 20 GLU B C 1
ATOM 1538 O O . GLU B 1 20 ? -5.729 12.960 60.696 1.00 25.45 20 GLU B O 1
ATOM 1544 N N . VAL B 1 21 ? -6.949 13.877 62.352 1.00 26.74 21 VAL B N 1
ATOM 1545 C CA . VAL B 1 21 ? -6.504 15.243 62.083 1.00 24.94 21 VAL B CA 1
ATOM 1546 C C . VAL B 1 21 ? -5.083 15.423 62.620 1.00 24.93 21 VAL B C 1
ATOM 1547 O O . VAL B 1 21 ? -4.224 15.997 61.949 1.00 26.16 21 VAL B O 1
ATOM 1551 N N . ARG B 1 22 ? -4.829 14.894 63.815 1.00 24.69 22 ARG B N 1
ATOM 1552 C CA . ARG B 1 22 ? -3.507 14.982 64.423 1.00 21.60 22 ARG B CA 1
ATOM 1553 C C . ARG B 1 22 ? -2.503 14.227 63.549 1.00 24.86 22 ARG B C 1
ATOM 1554 O O . ARG B 1 22 ? -1.349 14.630 63.407 1.00 25.07 22 ARG B O 1
ATOM 1562 N N . CYS B 1 23 ? -2.965 13.150 62.932 1.00 25.22 23 CYS B N 1
ATOM 1563 C CA . CYS B 1 23 ? -2.131 12.341 62.044 1.00 25.72 23 CYS B CA 1
ATOM 1564 C C . CYS B 1 23 ? -1.708 13.200 60.843 1.00 25.10 23 CYS B C 1
ATOM 1565 O O . CYS B 1 23 ? -0.528 13.286 60.520 1.00 22.52 23 CYS B O 1
ATOM 1568 N N . LEU B 1 24 ? -2.673 13.891 60.240 1.00 23.90 24 LEU B N 1
ATOM 1569 C CA . LEU B 1 24 ? -2.383 14.741 59.095 1.00 23.31 24 LEU B CA 1
ATOM 1570 C C . LEU B 1 24 ? -1.516 15.935 59.521 1.00 24.96 24 LEU B C 1
ATOM 1571 O O . LEU B 1 24 ? -0.628 16.357 58.775 1.00 25.11 24 LEU B O 1
ATOM 1576 N N . ILE B 1 25 ? -1.768 16.487 60.706 1.00 22.84 25 ILE B N 1
ATOM 1577 C CA . ILE B 1 25 ? -0.956 17.609 61.175 1.00 25.09 25 ILE B CA 1
ATOM 1578 C C . ILE B 1 25 ? 0.513 17.171 61.190 1.00 30.07 25 ILE B C 1
ATOM 1579 O O . ILE B 1 25 ? 1.390 17.930 60.773 1.00 30.78 25 ILE B O 1
ATOM 1592 N N . CYS B 1 27 ? 1.908 14.738 59.365 1.00 30.80 27 CYS B N 1
ATOM 1593 C CA . CYS B 1 27 ? 2.374 14.528 57.991 1.00 28.70 27 CYS B CA 1
ATOM 1594 C C . CYS B 1 27 ? 2.764 15.845 57.355 1.00 29.14 27 CYS B C 1
ATOM 1595 O O . CYS B 1 27 ? 3.736 15.924 56.621 1.00 28.19 27 CYS B O 1
ATOM 1598 N N . LEU B 1 28 ? 1.987 16.878 57.647 1.00 28.20 28 LEU B N 1
ATOM 1599 C CA . LEU B 1 28 ? 2.228 18.199 57.113 1.00 31.39 28 LEU B CA 1
ATOM 1600 C C . LEU B 1 28 ? 3.407 18.862 57.821 1.00 31.25 28 LEU B C 1
ATOM 1601 O O . LEU B 1 28 ? 4.184 19.582 57.202 1.00 33.81 28 LEU B O 1
ATOM 1606 N N . ALA B 1 29 ? 3.531 18.604 59.116 1.00 30.71 29 ALA B N 1
ATOM 1607 C CA . ALA B 1 29 ? 4.596 19.187 59.925 1.00 33.79 29 ALA B CA 1
ATOM 1608 C C . ALA B 1 29 ? 5.955 18.560 59.639 1.00 37.47 29 ALA B C 1
ATOM 1609 O O . ALA B 1 29 ? 6.968 19.248 59.708 1.00 38.79 29 ALA B O 1
ATOM 1611 N N . GLU B 1 30 ? 5.974 17.267 59.319 1.00 38.03 30 GLU B N 1
ATOM 1612 C CA . GLU B 1 30 ? 7.226 16.544 59.042 1.00 40.54 30 GLU B CA 1
ATOM 1613 C C . GLU B 1 30 ? 8.221 16.767 60.184 1.00 40.65 30 GLU B C 1
ATOM 1614 O O . GLU B 1 30 ? 9.306 17.319 59.975 1.00 35.37 30 GLU B O 1
ATOM 1620 N N . PRO B 1 31 ? 7.868 16.331 61.402 1.00 41.05 31 PRO B N 1
ATOM 1621 C CA . PRO B 1 31 ? 8.700 16.470 62.597 1.00 45.71 31 PRO B CA 1
ATOM 1622 C C . PRO B 1 31 ? 10.077 15.818 62.463 1.00 49.33 31 PRO B C 1
ATOM 1623 O O . PRO B 1 31 ? 10.179 14.655 62.063 1.00 51.84 31 PRO B O 1
ATOM 1627 N N . GLY B 1 32 ? 11.117 16.574 62.809 1.00 50.06 32 GLY B N 1
ATOM 1628 C CA . GLY B 1 32 ? 12.480 16.073 62.752 1.00 51.36 32 GLY B CA 1
ATOM 1629 C C . GLY B 1 32 ? 13.063 16.123 64.148 1.00 53.45 32 GLY B C 1
ATOM 1630 O O . GLY B 1 32 ? 12.731 17.032 64.922 1.00 54.40 32 GLY B O 1
ATOM 1631 N N . LYS B 1 33 ? 13.960 15.194 64.468 1.00 54.01 33 LYS B N 1
ATOM 1632 C CA . LYS B 1 33 ? 14.568 15.151 65.797 1.00 54.28 33 LYS B CA 1
ATOM 1633 C C . LYS B 1 33 ? 15.362 16.379 66.240 1.00 53.10 33 LYS B C 1
ATOM 1634 O O . LYS B 1 33 ? 15.671 16.512 67.418 1.00 54.38 33 LYS B O 1
ATOM 1640 N N . ASN B 1 34 ? 15.681 17.273 65.310 1.00 54.19 34 ASN B N 1
ATOM 1641 C CA . ASN B 1 34 ? 16.423 18.495 65.637 1.00 54.86 34 ASN B CA 1
ATOM 1642 C C . ASN B 1 34 ? 15.541 19.729 65.478 1.00 53.52 34 ASN B C 1
ATOM 1643 O O . ASN B 1 34 ? 16.045 20.859 65.394 1.00 54.25 34 ASN B O 1
ATOM 1648 N N . ASP B 1 35 ? 14.234 19.510 65.386 1.00 49.33 35 ASP B N 1
ATOM 1649 C CA . ASP B 1 35 ? 13.294 20.605 65.232 1.00 42.30 35 ASP B CA 1
ATOM 1650 C C . ASP B 1 35 ? 12.838 21.159 66.574 1.00 39.55 35 ASP B C 1
ATOM 1651 O O . ASP B 1 35 ? 12.771 20.443 67.574 1.00 40.92 35 ASP B O 1
ATOM 1656 N N . VAL B 1 36 ? 12.532 22.448 66.564 1.00 37.46 36 VAL B N 1
ATOM 1657 C CA . VAL B 1 36 ? 12.035 23.154 67.726 1.00 38.89 36 VAL B CA 1
ATOM 1658 C C . VAL B 1 36 ? 10.612 23.510 67.301 1.00 38.70 36 VAL B C 1
ATOM 1659 O O . VAL B 1 36 ? 10.407 24.156 66.266 1.00 37.79 36 VAL B O 1
ATOM 1663 N N . ALA B 1 37 ? 9.629 23.055 68.062 1.00 36.30 37 ALA B N 1
ATOM 1664 C CA . ALA B 1 37 ? 8.244 23.322 67.725 1.00 34.68 37 ALA B CA 1
ATOM 1665 C C . ALA B 1 37 ? 7.489 24.092 68.797 1.00 32.34 37 ALA B C 1
ATOM 1666 O O . ALA B 1 37 ? 7.858 24.064 69.973 1.00 30.87 37 ALA B O 1
ATOM 1668 N N . VAL B 1 38 ? 6.445 24.805 68.374 1.00 32.68 38 VAL B N 1
ATOM 1669 C CA . VAL B 1 38 ? 5.584 25.523 69.310 1.00 30.30 38 VAL B CA 1
ATOM 1670 C C . VAL B 1 38 ? 4.134 25.110 69.019 1.00 28.47 38 VAL B C 1
ATOM 1671 O O . VAL B 1 38 ? 3.727 24.998 67.859 1.00 28.56 38 VAL B O 1
ATOM 1675 N N . ASP B 1 39 ? 3.399 24.779 70.073 1.00 27.65 39 ASP B N 1
ATOM 1676 C CA . ASP B 1 39 ? 2.017 24.402 69.939 1.00 26.96 39 ASP B CA 1
ATOM 1677 C C . ASP B 1 39 ? 1.239 25.503 70.641 1.00 27.00 39 ASP B C 1
ATOM 1678 O O . ASP B 1 39 ? 1.215 25.560 71.869 1.00 27.83 39 ASP B O 1
ATOM 1683 N N . VAL B 1 40 ? 0.664 26.411 69.854 1.00 29.92 40 VAL B N 1
ATOM 1684 C CA . VAL B 1 40 ? -0.124 27.538 70.363 1.00 27.58 40 VAL B CA 1
ATOM 1685 C C . VAL B 1 40 ? -1.546 27.056 70.689 1.00 31.42 40 VAL B C 1
ATOM 1686 O O . VAL B 1 40 ? -2.312 26.707 69.788 1.00 31.22 40 VAL B O 1
ATOM 1690 N N . GLY B 1 41 ? -1.902 27.057 71.973 1.00 31.17 41 GLY B N 1
ATOM 1691 C CA . GLY B 1 41 ? -3.212 26.576 72.388 1.00 28.46 41 GLY B CA 1
ATOM 1692 C C . GLY B 1 41 ? -3.136 25.056 72.475 1.00 29.26 41 GLY B C 1
ATOM 1693 O O . GLY B 1 41 ? -3.811 24.356 71.737 1.00 30.75 41 GLY B O 1
ATOM 1694 N N . CYS B 1 42 ? -2.338 24.537 73.401 1.00 27.08 42 CYS B N 1
ATOM 1695 C CA . CYS B 1 42 ? -2.177 23.101 73.535 1.00 27.56 42 CYS B CA 1
ATOM 1696 C C . CYS B 1 42 ? -3.403 22.328 74.003 1.00 28.94 42 CYS B C 1
ATOM 1697 O O . CYS B 1 42 ? -3.494 21.123 73.767 1.00 30.03 42 CYS B O 1
ATOM 1700 N N . GLY B 1 43 ? -4.357 23.005 74.636 1.00 28.44 43 GLY B N 1
ATOM 1701 C CA . GLY B 1 43 ? -5.573 22.352 75.117 1.00 28.06 43 GLY B CA 1
ATOM 1702 C C . GLY B 1 43 ? -5.346 21.115 75.959 1.00 29.18 43 GLY B C 1
ATOM 1703 O O . GLY B 1 43 ? -4.696 21.173 76.997 1.00 30.41 43 GLY B O 1
ATOM 1704 N N . THR B 1 44 ? -5.911 19.997 75.525 1.00 30.53 44 THR B N 1
ATOM 1705 C CA . THR B 1 44 ? -5.761 18.709 76.201 1.00 30.69 44 THR B CA 1
ATOM 1706 C C . THR B 1 44 ? -4.362 18.085 75.981 1.00 33.33 44 THR B C 1
ATOM 1707 O O . THR B 1 44 ? -3.952 17.192 76.735 1.00 35.69 44 THR B O 1
ATOM 1711 N N . GLY B 1 45 ? -3.648 18.537 74.946 1.00 33.68 45 GLY B N 1
ATOM 1712 C CA . GLY B 1 45 ? -2.313 18.026 74.659 1.00 25.02 45 GLY B CA 1
ATOM 1713 C C . GLY B 1 45 ? -2.198 17.093 73.475 1.00 25.75 45 GLY B C 1
ATOM 1714 O O . GLY B 1 45 ? -1.121 16.559 73.236 1.00 29.77 45 GLY B O 1
ATOM 1715 N N . GLY B 1 46 ? -3.276 16.933 72.704 1.00 26.66 46 GLY B N 1
ATOM 1716 C CA . GLY B 1 46 ? -3.245 16.050 71.544 1.00 26.78 46 GLY B CA 1
ATOM 1717 C C . GLY B 1 46 ? -2.087 16.279 70.577 1.00 29.15 46 GLY B C 1
ATOM 1718 O O . GLY B 1 46 ? -1.445 15.325 70.145 1.00 29.90 46 GLY B O 1
ATOM 1719 N N . VAL B 1 47 ? -1.824 17.533 70.225 1.00 26.96 47 VAL B N 1
ATOM 1720 C CA . VAL B 1 47 ? -0.744 17.877 69.309 1.00 24.80 47 VAL B CA 1
ATOM 1721 C C . VAL B 1 47 ? 0.619 17.883 70.019 1.00 28.13 47 VAL B C 1
ATOM 1722 O O . VAL B 1 47 ? 1.609 17.356 69.504 1.00 28.26 47 VAL B O 1
ATOM 1726 N N . THR B 1 48 ? 0.641 18.419 71.236 1.00 33.81 48 THR B N 1
ATOM 1727 C CA . THR B 1 48 ? 1.864 18.495 72.039 1.00 32.08 48 THR B CA 1
ATOM 1728 C C . THR B 1 48 ? 2.499 17.125 72.295 1.00 30.26 48 THR B C 1
ATOM 1729 O O . THR B 1 48 ? 3.706 16.979 72.155 1.00 29.57 48 THR B O 1
ATOM 1733 N N . LEU B 1 49 ? 1.692 16.131 72.656 1.00 30.47 49 LEU B N 1
ATOM 1734 C CA . LEU B 1 49 ? 2.215 14.792 72.915 1.00 30.37 49 LEU B CA 1
ATOM 1735 C C . LEU B 1 49 ? 2.855 14.169 71.677 1.00 30.24 49 LEU B C 1
ATOM 1736 O O . LEU B 1 49 ? 3.909 13.546 71.766 1.00 36.12 49 LEU B O 1
ATOM 1741 N N . GLU B 1 50 ? 2.228 14.351 70.520 1.00 31.46 50 GLU B N 1
ATOM 1742 C CA . GLU B 1 50 ? 2.773 13.798 69.286 1.00 30.41 50 GLU B CA 1
ATOM 1743 C C . GLU B 1 50 ? 4.096 14.472 68.922 1.00 30.82 50 GLU B C 1
ATOM 1744 O O . GLU B 1 50 ? 5.045 13.808 68.499 1.00 31.31 50 GLU B O 1
ATOM 1750 N N . LEU B 1 51 ? 4.145 15.795 69.080 1.00 35.35 51 LEU B N 1
ATOM 1751 C CA . LEU B 1 51 ? 5.360 16.559 68.780 1.00 34.35 51 LEU B CA 1
ATOM 1752 C C . LEU B 1 51 ? 6.466 16.206 69.780 1.00 34.91 51 LEU B C 1
ATOM 1753 O O . LEU B 1 51 ? 7.638 16.078 69.413 1.00 37.14 51 LEU B O 1
ATOM 1758 N N . ALA B 1 52 ? 6.075 16.029 71.035 1.00 33.94 52 ALA B N 1
ATOM 1759 C CA . ALA B 1 52 ? 7.019 15.687 72.100 1.00 39.31 52 ALA B CA 1
ATOM 1760 C C . ALA B 1 52 ? 7.886 14.485 71.751 1.00 40.81 52 ALA B C 1
ATOM 1761 O O . ALA B 1 52 ? 9.097 14.521 71.950 1.00 43.14 52 ALA B O 1
ATOM 1763 N N . GLY B 1 53 ? 7.272 13.432 71.216 1.00 39.89 53 GLY B N 1
ATOM 1764 C CA . GLY B 1 53 ? 8.038 12.252 70.869 1.00 43.33 53 GLY B CA 1
ATOM 1765 C C . GLY B 1 53 ? 8.754 12.289 69.524 1.00 46.60 53 GLY B C 1
ATOM 1766 O O . GLY B 1 53 ? 9.339 11.278 69.120 1.00 50.24 53 GLY B O 1
ATOM 1767 N N . ARG B 1 54 ? 8.746 13.424 68.824 1.00 45.12 54 ARG B N 1
ATOM 1768 C CA . ARG B 1 54 ? 9.394 13.484 67.515 1.00 42.16 54 ARG B CA 1
ATOM 1769 C C . ARG B 1 54 ? 10.379 14.609 67.307 1.00 44.05 54 ARG B C 1
ATOM 1770 O O . ARG B 1 54 ? 11.227 14.518 66.421 1.00 50.21 54 ARG B O 1
ATOM 1778 N N . VAL B 1 55 ? 10.283 15.671 68.096 1.00 41.56 55 VAL B N 1
ATOM 1779 C CA . VAL B 1 55 ? 11.190 16.799 67.932 1.00 41.18 55 VAL B CA 1
ATOM 1780 C C . VAL B 1 55 ? 12.140 16.990 69.121 1.00 43.96 55 VAL B C 1
ATOM 1781 O O . VAL B 1 55 ? 12.061 16.263 70.118 1.00 46.13 55 VAL B O 1
ATOM 1785 N N . ARG B 1 56 ? 13.036 17.969 69.019 1.00 43.56 56 ARG B N 1
ATOM 1786 C CA . ARG B 1 56 ? 13.994 18.246 70.086 1.00 45.41 56 ARG B CA 1
ATOM 1787 C C . ARG B 1 56 ? 13.357 18.971 71.272 1.00 44.27 56 ARG B C 1
ATOM 1788 O O . ARG B 1 56 ? 13.486 18.529 72.411 1.00 46.46 56 ARG B O 1
ATOM 1796 N N . ARG B 1 57 ? 12.657 20.066 70.997 1.00 42.48 57 ARG B N 1
ATOM 1797 C CA . ARG B 1 57 ? 12.026 20.844 72.055 1.00 42.65 57 ARG B CA 1
ATOM 1798 C C . ARG B 1 57 ? 10.672 21.360 71.579 1.00 39.77 57 ARG B C 1
ATOM 1799 O O . ARG B 1 57 ? 10.538 21.801 70.429 1.00 36.51 57 ARG B O 1
ATOM 1807 N N . VAL B 1 58 ? 9.665 21.244 72.442 1.00 36.62 58 VAL B N 1
ATOM 1808 C CA . VAL B 1 58 ? 8.313 21.703 72.138 1.00 34.58 58 VAL B CA 1
ATOM 1809 C C . VAL B 1 58 ? 7.933 22.753 73.173 1.00 36.66 58 VAL B C 1
ATOM 1810 O O . VAL B 1 58 ? 8.211 22.591 74.362 1.00 41.07 58 VAL B O 1
ATOM 1814 N N . TYR B 1 59 ? 7.331 23.843 72.716 1.00 36.66 59 TYR B N 1
ATOM 1815 C CA . TYR B 1 59 ? 6.867 24.902 73.610 1.00 33.40 59 TYR B CA 1
ATOM 1816 C C . TYR B 1 59 ? 5.338 24.866 73.521 1.00 32.54 59 TYR B C 1
ATOM 1817 O O . TYR B 1 59 ? 4.770 25.183 72.480 1.00 30.95 59 TYR B O 1
ATOM 1826 N N . ALA B 1 60 ? 4.683 24.432 74.592 1.00 33.41 60 ALA B N 1
ATOM 1827 C CA . ALA B 1 60 ? 3.226 24.339 74.626 1.00 30.28 60 ALA B CA 1
ATOM 1828 C C . ALA B 1 60 ? 2.637 25.520 75.383 1.00 30.04 60 ALA B C 1
ATOM 1829 O O . ALA B 1 60 ? 2.886 25.682 76.572 1.00 33.32 60 ALA B O 1
ATOM 1831 N N . ILE B 1 61 ? 1.822 26.310 74.694 1.00 29.30 61 ILE B N 1
ATOM 1832 C CA . ILE B 1 61 ? 1.220 27.506 75.269 1.00 30.23 61 ILE B CA 1
ATOM 1833 C C . ILE B 1 61 ? -0.282 27.387 75.430 1.00 31.21 61 ILE B C 1
ATOM 1834 O O . ILE B 1 61 ? -0.936 26.759 74.609 1.00 34.24 61 ILE B O 1
ATOM 1839 N N . ASP B 1 62 ? -0.828 28.004 76.477 1.00 34.14 62 ASP B N 1
ATOM 1840 C CA . ASP B 1 62 ? -2.274 28.040 76.701 1.00 34.01 62 ASP B CA 1
ATOM 1841 C C . ASP B 1 62 ? -2.692 29.086 77.733 1.00 33.66 62 ASP B C 1
ATOM 1842 O O . ASP B 1 62 ? -2.051 29.219 78.770 1.00 32.37 62 ASP B O 1
ATOM 1847 N N . ARG B 1 63 ? -3.745 29.839 77.401 1.00 36.99 63 ARG B N 1
ATOM 1848 C CA . ARG B 1 63 ? -4.307 30.884 78.272 1.00 37.51 63 ARG B CA 1
ATOM 1849 C C . ARG B 1 63 ? -4.832 30.255 79.539 1.00 39.80 63 ARG B C 1
ATOM 1850 O O . ARG B 1 63 ? -4.721 30.818 80.624 1.00 43.05 63 ARG B O 1
ATOM 1858 N N . ASN B 1 64 ? -5.514 29.128 79.350 1.00 43.06 64 ASN B N 1
ATOM 1859 C CA . ASN B 1 64 ? -6.154 28.369 80.421 1.00 43.77 64 ASN B CA 1
ATOM 1860 C C . ASN B 1 64 ? -5.207 27.528 81.283 1.00 44.51 64 ASN B C 1
ATOM 1861 O O . ASN B 1 64 ? -4.578 26.588 80.789 1.00 43.84 64 ASN B O 1
ATOM 1866 N N . PRO B 1 65 ? -5.117 27.827 82.597 1.00 45.11 65 PRO B N 1
ATOM 1867 C CA . PRO B 1 65 ? -4.234 27.061 83.495 1.00 46.49 65 PRO B CA 1
ATOM 1868 C C . PRO B 1 65 ? -4.621 25.575 83.553 1.00 46.56 65 PRO B C 1
ATOM 1869 O O . PRO B 1 65 ? -3.777 24.704 83.780 1.00 46.10 65 PRO B O 1
ATOM 1873 N N . GLU B 1 66 ? -5.907 25.302 83.337 1.00 50.11 66 GLU B N 1
ATOM 1874 C CA . GLU B 1 66 ? -6.448 23.945 83.329 1.00 49.96 66 GLU B CA 1
ATOM 1875 C C . GLU B 1 66 ? -5.910 23.160 82.132 1.00 46.95 66 GLU B C 1
ATOM 1876 O O . GLU B 1 66 ? -5.621 21.975 82.261 1.00 48.01 66 GLU B O 1
ATOM 1882 N N . ALA B 1 67 ? -5.814 23.820 80.971 1.00 41.23 67 ALA B N 1
ATOM 1883 C CA . ALA B 1 67 ? -5.281 23.188 79.758 1.00 36.86 67 ALA B CA 1
ATOM 1884 C C . ALA B 1 67 ? -3.820 22.833 80.023 1.00 34.02 67 ALA B C 1
ATOM 1885 O O . ALA B 1 67 ? -3.365 21.737 79.705 1.00 37.28 67 ALA B O 1
ATOM 1887 N N . ILE B 1 68 ? -3.105 23.747 80.674 1.00 32.43 68 ILE B N 1
ATOM 1888 C CA . ILE B 1 68 ? -1.710 23.523 81.028 1.00 33.84 68 ILE B CA 1
ATOM 1889 C C . ILE B 1 68 ? -1.632 22.303 81.970 1.00 35.50 68 ILE B C 1
ATOM 1890 O O . ILE B 1 68 ? -0.834 21.386 81.758 1.00 34.35 68 ILE B O 1
ATOM 1895 N N . SER B 1 69 ? -2.530 22.286 82.953 1.00 37.24 69 SER B N 1
ATOM 1896 C CA . SER B 1 69 ? -2.628 21.212 83.938 1.00 36.30 69 SER B CA 1
ATOM 1897 C C . SER B 1 69 ? -2.958 19.839 83.301 1.00 38.60 69 SER B C 1
ATOM 1898 O O . SER B 1 69 ? -2.322 18.817 83.615 1.00 40.60 69 SER B O 1
ATOM 1901 N N . THR B 1 70 ? -3.925 19.821 82.381 1.00 36.47 70 THR B N 1
ATOM 1902 C CA . THR B 1 70 ? -4.337 18.590 81.694 1.00 32.98 70 THR B CA 1
ATOM 1903 C C . THR B 1 70 ? -3.255 18.077 80.733 1.00 30.35 70 THR B C 1
ATOM 1904 O O . THR B 1 70 ? -2.982 16.872 80.688 1.00 31.08 70 THR B O 1
ATOM 1908 N N . THR B 1 71 ? -2.622 18.992 79.995 1.00 31.54 71 THR B N 1
ATOM 1909 C CA . THR B 1 71 ? -1.554 18.629 79.049 1.00 29.27 71 THR B CA 1
ATOM 1910 C C . THR B 1 71 ? -0.393 17.999 79.821 1.00 31.89 71 THR B C 1
ATOM 1911 O O . THR B 1 71 ? 0.197 17.008 79.366 1.00 32.12 71 THR B O 1
ATOM 1915 N N . GLU B 1 72 ? -0.082 18.550 80.995 1.00 30.98 72 GLU B N 1
ATOM 1916 C CA . GLU B 1 72 ? 0.998 17.994 81.799 1.00 36.18 72 GLU B CA 1
ATOM 1917 C C . GLU B 1 72 ? 0.648 16.586 82.301 1.00 37.64 72 GLU B C 1
ATOM 1918 O O . GLU B 1 72 ? 1.517 15.713 82.339 1.00 40.53 72 GLU B O 1
ATOM 1932 N N . ASN B 1 74 ? -1.357 14.311 80.798 1.00 33.95 74 ASN B N 1
ATOM 1933 C CA . ASN B 1 74 ? -1.260 13.393 79.672 1.00 32.82 74 ASN B CA 1
ATOM 1934 C C . ASN B 1 74 ? 0.195 13.145 79.305 1.00 32.35 74 ASN B C 1
ATOM 1935 O O . ASN B 1 74 ? 0.553 12.033 78.912 1.00 35.01 74 ASN B O 1
ATOM 1940 N N . LEU B 1 75 ? 1.036 14.167 79.456 1.00 30.45 75 LEU B N 1
ATOM 1941 C CA . LEU B 1 75 ? 2.456 14.002 79.179 1.00 34.21 75 LEU B CA 1
ATOM 1942 C C . LEU B 1 75 ? 3.043 13.034 80.217 1.00 39.10 75 LEU B C 1
ATOM 1943 O O . LEU B 1 75 ? 3.647 12.015 79.849 1.00 40.70 75 LEU B O 1
ATOM 1948 N N . GLN B 1 76 ? 2.833 13.346 81.502 1.00 44.42 76 GLN B N 1
ATOM 1949 C CA . GLN B 1 76 ? 3.337 12.518 82.617 1.00 49.35 76 GLN B CA 1
ATOM 1950 C C . GLN B 1 76 ? 2.933 11.071 82.435 1.00 47.01 76 GLN B C 1
ATOM 1951 O O . GLN B 1 76 ? 3.760 10.167 82.548 1.00 51.19 76 GLN B O 1
ATOM 1957 N N . ARG B 1 77 ? 1.669 10.857 82.106 1.00 43.69 77 ARG B N 1
ATOM 1958 C CA . ARG B 1 77 ? 1.145 9.509 81.895 1.00 43.44 77 ARG B CA 1
ATOM 1959 C C . ARG B 1 77 ? 1.752 8.761 80.728 1.00 43.24 77 ARG B C 1
ATOM 1960 O O . ARG B 1 77 ? 1.836 7.533 80.772 1.00 44.25 77 ARG B O 1
ATOM 1968 N N . HIS B 1 78 ? 2.052 9.466 79.639 1.00 40.59 78 HIS B N 1
ATOM 1969 C CA . HIS B 1 78 ? 2.643 8.811 78.476 1.00 42.11 78 HIS B CA 1
ATOM 1970 C C . HIS B 1 78 ? 4.163 8.875 78.447 1.00 45.19 78 HIS B C 1
ATOM 1971 O O . HIS B 1 78 ? 4.779 8.664 77.394 1.00 45.13 78 HIS B O 1
ATOM 1978 N N . GLY B 1 79 ? 4.742 9.178 79.612 1.00 46.68 79 GLY B N 1
ATOM 1979 C CA . GLY B 1 79 ? 6.182 9.242 79.766 1.00 45.77 79 GLY B CA 1
ATOM 1980 C C . GLY B 1 79 ? 6.894 10.259 78.910 1.00 48.27 79 GLY B C 1
ATOM 1981 O O . GLY B 1 79 ? 8.063 10.073 78.548 1.00 51.13 79 GLY B O 1
ATOM 1982 N N . LEU B 1 80 ? 6.201 11.327 78.552 1.00 47.15 80 LEU B N 1
ATOM 1983 C CA . LEU B 1 80 ? 6.810 12.370 77.740 1.00 47.96 80 LEU B CA 1
ATOM 1984 C C . LEU B 1 80 ? 6.863 13.610 78.622 1.00 49.27 80 LEU B C 1
ATOM 1985 O O . LEU B 1 80 ? 6.585 13.524 79.819 1.00 48.24 80 LEU B O 1
ATOM 1990 N N . GLY B 1 81 ? 7.297 14.737 78.070 1.00 51.23 81 GLY B N 1
ATOM 1991 C CA . GLY B 1 81 ? 7.313 15.953 78.867 1.00 52.86 81 GLY B CA 1
ATOM 1992 C C . GLY B 1 81 ? 8.630 16.512 79.352 1.00 51.52 81 GLY B C 1
ATOM 1993 O O . GLY B 1 81 ? 8.676 17.639 79.847 1.00 51.34 81 GLY B O 1
ATOM 1994 N N . ASP B 1 82 ? 9.708 15.757 79.212 1.00 53.11 82 ASP B N 1
ATOM 1995 C CA . ASP B 1 82 ? 10.983 16.282 79.670 1.00 55.39 82 ASP B CA 1
ATOM 1996 C C . ASP B 1 82 ? 11.622 17.190 78.614 1.00 54.52 82 ASP B C 1
ATOM 1997 O O . ASP B 1 82 ? 12.623 17.852 78.879 1.00 56.09 82 ASP B O 1
ATOM 2002 N N . ASN B 1 83 ? 11.043 17.210 77.412 1.00 51.73 83 ASN B N 1
ATOM 2003 C CA . ASN B 1 83 ? 11.517 18.076 76.316 1.00 44.43 83 ASN B CA 1
ATOM 2004 C C . ASN B 1 83 ? 10.397 19.067 75.941 1.00 41.85 83 ASN B C 1
ATOM 2005 O O . ASN B 1 83 ? 10.389 19.632 74.843 1.00 42.14 83 ASN B O 1
ATOM 2010 N N . VAL B 1 84 ? 9.456 19.257 76.868 1.00 38.25 84 VAL B N 1
ATOM 2011 C CA . VAL B 1 84 ? 8.320 20.148 76.677 1.00 36.58 84 VAL B CA 1
ATOM 2012 C C . VAL B 1 84 ? 8.350 21.263 77.713 1.00 37.22 84 VAL B C 1
ATOM 2013 O O . VAL B 1 84 ? 8.428 21.019 78.912 1.00 40.74 84 VAL B O 1
ATOM 2017 N N . THR B 1 85 ? 8.275 22.491 77.233 1.00 37.77 85 THR B N 1
ATOM 2018 C CA . THR B 1 85 ? 8.263 23.648 78.096 1.00 38.30 85 THR B CA 1
ATOM 2019 C C . THR B 1 85 ? 6.841 24.192 78.062 1.00 37.65 85 THR B C 1
ATOM 2020 O O . THR B 1 85 ? 6.403 24.711 77.033 1.00 35.85 85 THR B O 1
ATOM 2024 N N . LEU B 1 86 ? 6.106 23.982 79.156 1.00 36.84 86 LEU B N 1
ATOM 2025 C CA . LEU B 1 86 ? 4.737 24.452 79.286 1.00 37.99 86 LEU B CA 1
ATOM 2026 C C . LEU B 1 86 ? 4.743 25.920 79.663 1.00 40.07 86 LEU B C 1
ATOM 2027 O O . LEU B 1 86 ? 5.499 26.338 80.544 1.00 41.08 86 LEU B O 1
ATOM 2040 N N . GLU B 1 88 ? 1.959 28.979 80.592 1.00 41.21 88 GLU B N 1
ATOM 2041 C CA . GLU B 1 88 ? 0.609 29.484 80.776 1.00 44.57 88 GLU B CA 1
ATOM 2042 C C . GLU B 1 88 ? 0.626 30.968 80.435 1.00 46.43 88 GLU B C 1
ATOM 2043 O O . GLU B 1 88 ? 1.546 31.690 80.820 1.00 49.97 88 GLU B O 1
ATOM 2049 N N . GLY B 1 89 ? -0.382 31.417 79.709 1.00 44.16 89 GLY B N 1
ATOM 2050 C CA . GLY B 1 89 ? -0.439 32.811 79.339 1.00 45.46 89 GLY B CA 1
ATOM 2051 C C . GLY B 1 89 ? -0.954 33.004 77.931 1.00 45.62 89 GLY B C 1
ATOM 2052 O O . GLY B 1 89 ? -1.125 32.047 77.176 1.00 46.19 89 GLY B O 1
ATOM 2053 N N . ASP B 1 90 ? -1.208 34.257 77.586 1.00 44.11 90 ASP B N 1
ATOM 2054 C CA . ASP B 1 90 ? -1.706 34.607 76.271 1.00 43.15 90 ASP B CA 1
ATOM 2055 C C . ASP B 1 90 ? -0.563 34.379 75.273 1.00 43.81 90 ASP B C 1
ATOM 2056 O O . ASP B 1 90 ? 0.581 34.753 75.530 1.00 44.79 90 ASP B O 1
ATOM 2061 N N . ALA B 1 91 ? -0.896 33.762 74.141 1.00 44.21 91 ALA B N 1
ATOM 2062 C CA . ALA B 1 91 ? 0.071 33.415 73.085 1.00 43.39 91 ALA B CA 1
ATOM 2063 C C . ALA B 1 91 ? 1.097 34.469 72.593 1.00 41.78 91 ALA B C 1
ATOM 2064 O O . ALA B 1 91 ? 2.291 34.177 72.547 1.00 43.57 91 ALA B O 1
ATOM 2066 N N . PRO B 1 92 ? 0.649 35.671 72.169 1.00 36.67 92 PRO B N 1
ATOM 2067 C CA . PRO B 1 92 ? 1.582 36.704 71.689 1.00 40.24 92 PRO B CA 1
ATOM 2068 C C . PRO B 1 92 ? 2.772 36.981 72.617 1.00 45.45 92 PRO B C 1
ATOM 2069 O O . PRO B 1 92 ? 3.928 37.010 72.164 1.00 42.99 92 PRO B O 1
ATOM 2073 N N . GLU B 1 93 ? 2.480 37.174 73.907 1.00 46.20 93 GLU B N 1
ATOM 2074 C CA . GLU B 1 93 ? 3.491 37.448 74.919 1.00 46.65 93 GLU B CA 1
ATOM 2075 C C . GLU B 1 93 ? 4.354 36.210 75.133 1.00 45.21 93 GLU B C 1
ATOM 2076 O O . GLU B 1 93 ? 5.573 36.302 75.212 1.00 48.54 93 GLU B O 1
ATOM 2082 N N . ALA B 1 94 ? 3.720 35.042 75.202 1.00 45.08 94 ALA B N 1
ATOM 2083 C CA . ALA B 1 94 ? 4.451 33.787 75.398 1.00 39.72 94 ALA B CA 1
ATOM 2084 C C . ALA B 1 94 ? 5.389 33.499 74.222 1.00 38.16 94 ALA B C 1
ATOM 2085 O O . ALA B 1 94 ? 6.522 33.046 74.411 1.00 36.02 94 ALA B O 1
ATOM 2087 N N . LEU B 1 95 ? 4.892 33.746 73.013 1.00 36.35 95 LEU B N 1
ATOM 2088 C CA . LEU B 1 95 ? 5.641 33.522 71.779 1.00 39.34 95 LEU B CA 1
ATOM 2089 C C . LEU B 1 95 ? 6.921 34.368 71.692 1.00 40.57 95 LEU B C 1
ATOM 2090 O O . LEU B 1 95 ? 7.910 33.942 71.104 1.00 39.07 95 LEU B O 1
ATOM 2095 N N . CYS B 1 96 ? 6.896 35.563 72.277 1.00 40.53 96 CYS B N 1
ATOM 2096 C CA . CYS B 1 96 ? 8.053 36.445 72.261 1.00 42.40 96 CYS B CA 1
ATOM 2097 C C . CYS B 1 96 ? 9.214 35.967 73.128 1.00 43.63 96 CYS B C 1
ATOM 2098 O O . CYS B 1 96 ? 10.349 36.397 72.919 1.00 46.70 96 CYS B O 1
ATOM 2101 N N . LYS B 1 97 ? 8.930 35.081 74.085 1.00 43.11 97 LYS B N 1
ATOM 2102 C CA . LYS B 1 97 ? 9.953 34.561 74.999 1.00 43.40 97 LYS B CA 1
ATOM 2103 C C . LYS B 1 97 ? 10.689 33.313 74.518 1.00 44.09 97 LYS B C 1
ATOM 2104 O O . LYS B 1 97 ? 11.726 32.949 75.076 1.00 48.52 97 LYS B O 1
ATOM 2110 N N . ILE B 1 98 ? 10.161 32.656 73.491 1.00 41.99 98 ILE B N 1
ATOM 2111 C CA . ILE B 1 98 ? 10.788 31.435 72.995 1.00 39.62 98 ILE B CA 1
ATOM 2112 C C . ILE B 1 98 ? 11.766 31.681 71.850 1.00 37.35 98 ILE B C 1
ATOM 2113 O O . ILE B 1 98 ? 11.798 32.763 71.278 1.00 37.71 98 ILE B O 1
ATOM 2118 N N . PRO B 1 99 ? 12.670 30.724 71.595 1.00 38.76 99 PRO B N 1
ATOM 2119 C CA . PRO B 1 99 ? 13.631 30.890 70.499 1.00 41.96 99 PRO B CA 1
ATOM 2120 C C . PRO B 1 99 ? 12.951 30.694 69.144 1.00 45.17 99 PRO B C 1
ATOM 2121 O O . PRO B 1 99 ? 11.733 30.538 69.072 1.00 46.12 99 PRO B O 1
ATOM 2125 N N . ASP B 1 100 ? 13.732 30.697 68.072 1.00 42.38 100 ASP B N 1
ATOM 2126 C CA . ASP B 1 100 ? 13.155 30.511 66.756 1.00 44.00 100 ASP B CA 1
ATOM 2127 C C . ASP B 1 100 ? 12.635 29.089 66.613 1.00 44.15 100 ASP B C 1
ATOM 2128 O O . ASP B 1 100 ? 13.156 28.159 67.228 1.00 39.15 100 ASP B O 1
ATOM 2133 N N . ILE B 1 101 ? 11.605 28.932 65.790 1.00 43.52 101 ILE B N 1
ATOM 2134 C CA . ILE B 1 101 ? 10.951 27.642 65.587 1.00 40.97 101 ILE B CA 1
ATOM 2135 C C . ILE B 1 101 ? 11.011 27.100 64.170 1.00 37.15 101 ILE B C 1
ATOM 2136 O O . ILE B 1 101 ? 11.055 27.848 63.200 1.00 33.48 101 ILE B O 1
ATOM 2141 N N . ASP B 1 102 ? 10.977 25.777 64.082 1.00 35.89 102 ASP B N 1
ATOM 2142 C CA . ASP B 1 102 ? 10.976 25.070 62.812 1.00 37.99 102 ASP B CA 1
ATOM 2143 C C . ASP B 1 102 ? 9.538 24.699 62.452 1.00 37.09 102 ASP B C 1
ATOM 2144 O O . ASP B 1 102 ? 9.161 24.656 61.279 1.00 35.78 102 ASP B O 1
ATOM 2149 N N . ILE B 1 103 ? 8.738 24.441 63.483 1.00 36.17 103 ILE B N 1
ATOM 2150 C CA . ILE B 1 103 ? 7.334 24.057 63.330 1.00 31.65 103 ILE B CA 1
ATOM 2151 C C . ILE B 1 103 ? 6.443 24.871 64.273 1.00 31.72 103 ILE B C 1
ATOM 2152 O O . ILE B 1 103 ? 6.762 25.060 65.459 1.00 32.53 103 ILE B O 1
ATOM 2157 N N . ALA B 1 104 ? 5.331 25.356 63.739 1.00 27.44 104 ALA B N 1
ATOM 2158 C CA . ALA B 1 104 ? 4.373 26.114 64.512 1.00 27.31 104 ALA B CA 1
ATOM 2159 C C . ALA B 1 104 ? 2.975 25.603 64.213 1.00 25.35 104 ALA B C 1
ATOM 2160 O O . ALA B 1 104 ? 2.535 25.646 63.066 1.00 27.44 104 ALA B O 1
ATOM 2162 N N . VAL B 1 105 ? 2.305 25.058 65.222 1.00 27.53 105 VAL B N 1
ATOM 2163 C CA . VAL B 1 105 ? 0.932 24.571 65.073 1.00 26.59 105 VAL B CA 1
ATOM 2164 C C . VAL B 1 105 ? 0.041 25.476 65.929 1.00 25.99 105 VAL B C 1
ATOM 2165 O O . VAL B 1 105 ? 0.281 25.655 67.132 1.00 28.20 105 VAL B O 1
ATOM 2169 N N . VAL B 1 106 ? -0.939 26.103 65.303 1.00 25.03 106 VAL B N 1
ATOM 2170 C CA . VAL B 1 106 ? -1.829 26.966 66.042 1.00 25.34 106 VAL B CA 1
ATOM 2171 C C . VAL B 1 106 ? -3.129 26.204 66.285 1.00 27.12 106 VAL B C 1
ATOM 2172 O O . VAL B 1 106 ? -3.964 26.074 65.395 1.00 25.67 106 VAL B O 1
ATOM 2176 N N . GLY B 1 107 ? -3.288 25.676 67.499 1.00 29.43 107 GLY B N 1
ATOM 2177 C CA . GLY B 1 107 ? -4.482 24.933 67.853 1.00 29.64 107 GLY B CA 1
ATOM 2178 C C . GLY B 1 107 ? -5.636 25.771 68.390 1.00 32.70 107 GLY B C 1
ATOM 2179 O O . GLY B 1 107 ? -6.755 25.258 68.550 1.00 29.27 107 GLY B O 1
ATOM 2180 N N . GLY B 1 108 ? -5.371 27.049 68.661 1.00 32.97 108 GLY B N 1
ATOM 2181 C CA . GLY B 1 108 ? -6.372 27.978 69.157 1.00 28.52 108 GLY B CA 1
ATOM 2182 C C . GLY B 1 108 ? -5.810 29.388 69.072 1.00 30.81 108 GLY B C 1
ATOM 2183 O O . GLY B 1 108 ? -4.618 29.581 69.322 1.00 32.79 108 GLY B O 1
ATOM 2184 N N . SER B 1 109 ? -6.616 30.370 68.683 1.00 31.08 109 SER B N 1
ATOM 2185 C CA . SER B 1 109 ? -6.129 31.746 68.574 1.00 31.53 109 SER B CA 1
ATOM 2186 C C . SER B 1 109 ? -6.832 32.749 69.488 1.00 32.09 109 SER B C 1
ATOM 2187 O O . SER B 1 109 ? -6.273 33.805 69.791 1.00 35.54 109 SER B O 1
ATOM 2190 N N . GLY B 1 110 ? -8.071 32.442 69.870 1.00 32.83 110 GLY B N 1
ATOM 2191 C CA . GLY B 1 110 ? -8.834 33.287 70.778 1.00 33.33 110 GLY B CA 1
ATOM 2192 C C . GLY B 1 110 ? -9.025 34.743 70.404 1.00 34.29 110 GLY B C 1
ATOM 2193 O O . GLY B 1 110 ? -9.057 35.613 71.263 1.00 36.88 110 GLY B O 1
ATOM 2194 N N . GLY B 1 111 ? -9.111 35.010 69.114 1.00 36.76 111 GLY B N 1
ATOM 2195 C CA . GLY B 1 111 ? -9.293 36.368 68.647 1.00 34.06 111 GLY B CA 1
ATOM 2196 C C . GLY B 1 111 ? -8.000 37.062 68.252 1.00 36.52 111 GLY B C 1
ATOM 2197 O O . GLY B 1 111 ? -8.046 38.125 67.629 1.00 39.17 111 GLY B O 1
ATOM 2198 N N . GLU B 1 112 ? -6.854 36.449 68.545 1.00 33.82 112 GLU B N 1
ATOM 2199 C CA . GLU B 1 112 ? -5.567 37.049 68.225 1.00 35.69 112 GLU B CA 1
ATOM 2200 C C . GLU B 1 112 ? -4.807 36.325 67.122 1.00 35.70 112 GLU B C 1
ATOM 2201 O O . GLU B 1 112 ? -3.581 36.431 67.047 1.00 34.91 112 GLU B O 1
ATOM 2207 N N . LEU B 1 113 ? -5.531 35.641 66.238 1.00 35.61 113 LEU B N 1
ATOM 2208 C CA . LEU B 1 113 ? -4.908 34.884 65.155 1.00 35.56 113 LEU B CA 1
ATOM 2209 C C . LEU B 1 113 ? -3.891 35.678 64.358 1.00 37.31 113 LEU B C 1
ATOM 2210 O O . LEU B 1 113 ? -2.740 35.265 64.209 1.00 41.48 113 LEU B O 1
ATOM 2215 N N . GLN B 1 114 ? -4.325 36.817 63.848 1.00 38.66 114 GLN B N 1
ATOM 2216 C CA . GLN B 1 114 ? -3.463 37.674 63.046 1.00 42.76 114 GLN B CA 1
ATOM 2217 C C . GLN B 1 114 ? -2.160 38.040 63.745 1.00 40.06 114 GLN B C 1
ATOM 2218 O O . GLN B 1 114 ? -1.076 37.935 63.162 1.00 40.92 114 GLN B O 1
ATOM 2224 N N . GLU B 1 115 ? -2.280 38.438 65.010 1.00 41.36 115 GLU B N 1
ATOM 2225 C CA . GLU B 1 115 ? -1.136 38.831 65.821 1.00 39.62 115 GLU B CA 1
ATOM 2226 C C . GLU B 1 115 ? -0.205 37.644 66.025 1.00 36.87 115 GLU B C 1
ATOM 2227 O O . GLU B 1 115 ? 1.016 37.753 65.872 1.00 39.39 115 GLU B O 1
ATOM 2233 N N . ILE B 1 116 ? -0.813 36.511 66.361 1.00 34.51 116 ILE B N 1
ATOM 2234 C CA . ILE B 1 116 ? -0.094 35.259 66.582 1.00 33.33 116 ILE B CA 1
ATOM 2235 C C . ILE B 1 116 ? 0.728 34.882 65.343 1.00 32.03 116 ILE B C 1
ATOM 2236 O O . ILE B 1 116 ? 1.902 34.549 65.454 1.00 35.08 116 ILE B O 1
ATOM 2241 N N . LEU B 1 117 ? 0.112 34.971 64.170 1.00 31.02 117 LEU B N 1
ATOM 2242 C CA . LEU B 1 117 ? 0.787 34.635 62.916 1.00 31.23 117 LEU B CA 1
ATOM 2243 C C . LEU B 1 117 ? 1.956 35.548 62.570 1.00 33.49 117 LEU B C 1
ATOM 2244 O O . LEU B 1 117 ? 3.023 35.070 62.163 1.00 30.48 117 LEU B O 1
ATOM 2249 N N . ARG B 1 118 ? 1.749 36.854 62.709 1.00 37.14 118 ARG B N 1
ATOM 2250 C CA . ARG B 1 118 ? 2.826 37.784 62.406 1.00 43.66 118 ARG B CA 1
ATOM 2251 C C . ARG B 1 118 ? 4.000 37.413 63.251 1.00 43.91 118 ARG B C 1
ATOM 2252 O O . ARG B 1 118 ? 5.125 37.312 62.749 1.00 47.97 118 ARG B O 1
ATOM 2260 N N . ILE B 1 119 ? 3.746 37.233 64.544 1.00 36.88 119 ILE B N 1
ATOM 2261 C CA . ILE B 1 119 ? 4.837 36.878 65.425 1.00 38.02 119 ILE B CA 1
ATOM 2262 C C . ILE B 1 119 ? 5.505 35.583 64.970 1.00 37.58 119 ILE B C 1
ATOM 2263 O O . ILE B 1 119 ? 6.734 35.510 64.895 1.00 37.73 119 ILE B O 1
ATOM 2268 N N . ILE B 1 120 ? 4.692 34.592 64.601 1.00 37.08 120 ILE B N 1
ATOM 2269 C CA . ILE B 1 120 ? 5.231 33.301 64.165 1.00 34.64 120 ILE B CA 1
ATOM 2270 C C . ILE B 1 120 ? 6.123 33.472 62.937 1.00 33.75 120 ILE B C 1
ATOM 2271 O O . ILE B 1 120 ? 7.199 32.869 62.857 1.00 31.33 120 ILE B O 1
ATOM 2276 N N . LYS B 1 121 ? 5.716 34.346 62.020 1.00 33.21 121 LYS B N 1
ATOM 2277 C CA . LYS B 1 121 ? 6.524 34.596 60.832 1.00 36.33 121 LYS B CA 1
ATOM 2278 C C . LYS B 1 121 ? 7.932 35.048 61.246 1.00 37.26 121 LYS B C 1
ATOM 2279 O O . LYS B 1 121 ? 8.932 34.479 60.806 1.00 31.30 121 LYS B O 1
ATOM 2285 N N . ASP B 1 122 ? 7.987 36.037 62.134 1.00 40.73 122 ASP B N 1
ATOM 2286 C CA . ASP B 1 122 ? 9.261 36.578 62.606 1.00 44.42 122 ASP B CA 1
ATOM 2287 C C . ASP B 1 122 ? 10.164 35.545 63.282 1.00 43.65 122 ASP B C 1
ATOM 2288 O O . ASP B 1 122 ? 11.385 35.697 63.262 1.00 48.18 122 ASP B O 1
ATOM 2293 N N . LYS B 1 123 ? 9.572 34.477 63.820 1.00 40.56 123 LYS B N 1
ATOM 2294 C CA . LYS B 1 123 ? 10.339 33.425 64.502 1.00 37.06 123 LYS B CA 1
ATOM 2295 C C . LYS B 1 123 ? 10.497 32.131 63.721 1.00 35.62 123 LYS B C 1
ATOM 2296 O O . LYS B 1 123 ? 11.151 31.195 64.187 1.00 34.39 123 LYS B O 1
ATOM 2302 N N . LEU B 1 124 ? 9.927 32.076 62.526 1.00 33.48 124 LEU B N 1
ATOM 2303 C CA . LEU B 1 124 ? 9.993 30.856 61.740 1.00 32.57 124 LEU B CA 1
ATOM 2304 C C . LEU B 1 124 ? 11.335 30.669 61.061 1.00 31.99 124 LEU B C 1
ATOM 2305 O O . LEU B 1 124 ? 11.780 31.522 60.294 1.00 34.74 124 LEU B O 1
ATOM 2310 N N . LYS B 1 125 ? 12.011 29.580 61.396 1.00 34.74 125 LYS B N 1
ATOM 2311 C CA . LYS B 1 125 ? 13.294 29.283 60.775 1.00 38.66 125 LYS B CA 1
ATOM 2312 C C . LYS B 1 125 ? 13.045 28.995 59.292 1.00 43.63 125 LYS B C 1
ATOM 2313 O O . LYS B 1 125 ? 11.931 28.605 58.893 1.00 42.44 125 LYS B O 1
ATOM 2319 N N . PRO B 1 126 ? 14.059 29.257 58.437 1.00 46.49 126 PRO B N 1
ATOM 2320 C CA . PRO B 1 126 ? 13.891 28.992 57.004 1.00 45.93 126 PRO B CA 1
ATOM 2321 C C . PRO B 1 126 ? 13.571 27.498 56.864 1.00 44.18 126 PRO B C 1
ATOM 2322 O O . PRO B 1 126 ? 14.137 26.639 57.556 1.00 40.90 126 PRO B O 1
ATOM 2326 N N . GLY B 1 127 ? 12.621 27.208 55.994 1.00 44.02 127 GLY B N 1
ATOM 2327 C CA . GLY B 1 127 ? 12.186 25.842 55.802 1.00 42.99 127 GLY B CA 1
ATOM 2328 C C . GLY B 1 127 ? 11.161 25.448 56.862 1.00 43.41 127 GLY B C 1
ATOM 2329 O O . GLY B 1 127 ? 10.758 24.286 56.917 1.00 41.36 127 GLY B O 1
ATOM 2330 N N . GLY B 1 128 ? 10.770 26.408 57.707 1.00 39.64 128 GLY B N 1
ATOM 2331 C CA . GLY B 1 128 ? 9.793 26.134 58.747 1.00 39.12 128 GLY B CA 1
ATOM 2332 C C . GLY B 1 128 ? 8.376 25.945 58.226 1.00 37.97 128 GLY B C 1
ATOM 2333 O O . GLY B 1 128 ? 8.010 26.436 57.154 1.00 34.85 128 GLY B O 1
ATOM 2334 N N . ARG B 1 129 ? 7.558 25.247 59.000 1.00 37.88 129 ARG B N 1
ATOM 2335 C CA . ARG B 1 129 ? 6.165 24.983 58.631 1.00 37.11 129 ARG B CA 1
ATOM 2336 C C . ARG B 1 129 ? 5.174 25.551 59.654 1.00 32.71 129 ARG B C 1
ATOM 2337 O O . ARG B 1 129 ? 5.393 25.477 60.865 1.00 29.20 129 ARG B O 1
ATOM 2345 N N . ILE B 1 130 ? 4.095 26.136 59.153 1.00 32.54 130 ILE B N 1
ATOM 2346 C CA . ILE B 1 130 ? 3.046 26.677 60.013 1.00 30.22 130 ILE B CA 1
ATOM 2347 C C . ILE B 1 130 ? 1.775 25.917 59.629 1.00 28.74 130 ILE B C 1
ATOM 2348 O O . ILE B 1 130 ? 1.505 25.699 58.439 1.00 27.51 130 ILE B O 1
ATOM 2353 N N . ILE B 1 131 ? 1.047 25.451 60.639 1.00 26.67 131 ILE B N 1
ATOM 2354 C CA . ILE B 1 131 ? -0.209 24.734 60.438 1.00 25.02 131 ILE B CA 1
ATOM 2355 C C . ILE B 1 131 ? -1.248 25.270 61.426 1.00 25.35 131 ILE B C 1
ATOM 2356 O O . ILE B 1 131 ? -1.021 25.247 62.628 1.00 25.60 131 ILE B O 1
ATOM 2361 N N . VAL B 1 132 ? -2.332 25.834 60.905 1.00 24.80 132 VAL B N 1
ATOM 2362 C CA . VAL B 1 132 ? -3.421 26.362 61.712 1.00 25.23 132 VAL B CA 1
ATOM 2363 C C . VAL B 1 132 ? -4.627 25.407 61.605 1.00 25.80 132 VAL B C 1
ATOM 2364 O O . VAL B 1 132 ? -5.048 25.056 60.503 1.00 25.27 132 VAL B O 1
ATOM 2368 N N . THR B 1 133 ? -5.135 24.970 62.756 1.00 28.64 133 THR B N 1
ATOM 2369 C CA . THR B 1 133 ? -6.273 24.062 62.836 1.00 26.47 133 THR B CA 1
ATOM 2370 C C . THR B 1 133 ? -7.478 24.957 63.005 1.00 31.18 133 THR B C 1
ATOM 2371 O O . THR B 1 133 ? -7.556 25.683 63.988 1.00 38.73 133 THR B O 1
ATOM 2375 N N . ALA B 1 134 ? -8.403 24.933 62.047 1.00 30.82 134 ALA B N 1
ATOM 2376 C CA . ALA B 1 134 ? -9.596 25.786 62.081 1.00 28.41 134 ALA B CA 1
ATOM 2377 C C . ALA B 1 134 ? -10.946 25.080 62.095 1.00 30.00 134 ALA B C 1
ATOM 2378 O O . ALA B 1 134 ? -11.245 24.272 61.220 1.00 32.17 134 ALA B O 1
ATOM 2380 N N . ILE B 1 135 ? -11.751 25.368 63.113 1.00 32.23 135 ILE B N 1
ATOM 2381 C CA . ILE B 1 135 ? -13.094 24.799 63.207 1.00 31.98 135 ILE B CA 1
ATOM 2382 C C . ILE B 1 135 ? -14.116 25.906 62.950 1.00 31.60 135 ILE B C 1
ATOM 2383 O O . ILE B 1 135 ? -15.261 25.643 62.597 1.00 31.67 135 ILE B O 1
ATOM 2388 N N . LEU B 1 136 ? -13.702 27.155 63.131 1.00 31.62 136 LEU B N 1
ATOM 2389 C CA . LEU B 1 136 ? -14.581 28.290 62.872 1.00 32.23 136 LEU B CA 1
ATOM 2390 C C . LEU B 1 136 ? -14.405 28.727 61.420 1.00 31.43 136 LEU B C 1
ATOM 2391 O O . LEU B 1 136 ? -13.277 28.825 60.920 1.00 32.22 136 LEU B O 1
ATOM 2396 N N . LEU B 1 137 ? -15.519 29.004 60.754 1.00 32.10 137 LEU B N 1
ATOM 2397 C CA . LEU B 1 137 ? -15.502 29.466 59.375 1.00 34.42 137 LEU B CA 1
ATOM 2398 C C . LEU B 1 137 ? -14.636 30.722 59.197 1.00 33.92 137 LEU B C 1
ATOM 2399 O O . LEU B 1 137 ? -13.897 30.849 58.222 1.00 34.62 137 LEU B O 1
ATOM 2404 N N . GLU B 1 138 ? -14.712 31.625 60.168 1.00 33.44 138 GLU B N 1
ATOM 2405 C CA . GLU B 1 138 ? -13.960 32.875 60.130 1.00 33.93 138 GLU B CA 1
ATOM 2406 C C . GLU B 1 138 ? -12.467 32.610 60.169 1.00 32.41 138 GLU B C 1
ATOM 2407 O O . GLU B 1 138 ? -11.701 33.213 59.419 1.00 32.60 138 GLU B O 1
ATOM 2413 N N . THR B 1 139 ? -12.067 31.676 61.018 1.00 30.38 139 THR B N 1
ATOM 2414 C CA . THR B 1 139 ? -10.681 31.304 61.157 1.00 29.15 139 THR B CA 1
ATOM 2415 C C . THR B 1 139 ? -10.107 30.750 59.851 1.00 29.07 139 THR B C 1
ATOM 2416 O O . THR B 1 139 ? -8.963 31.029 59.516 1.00 31.42 139 THR B O 1
ATOM 2420 N N . LYS B 1 140 ? -10.900 29.982 59.110 1.00 26.60 140 LYS B N 1
ATOM 2421 C CA . LYS B 1 140 ? -10.409 29.424 57.849 1.00 29.70 140 LYS B CA 1
ATOM 2422 C C . LYS B 1 140 ? -10.088 30.551 56.884 1.00 33.64 140 LYS B C 1
ATOM 2423 O O . LYS B 1 140 ? -9.033 30.551 56.241 1.00 34.20 140 LYS B O 1
ATOM 2429 N N . PHE B 1 141 ? -10.996 31.520 56.802 1.00 35.17 141 PHE B N 1
ATOM 2430 C CA . PHE B 1 141 ? -10.821 32.670 55.927 1.00 34.73 141 PHE B CA 1
ATOM 2431 C C . PHE B 1 141 ? -9.659 33.547 56.393 1.00 32.69 141 PHE B C 1
ATOM 2432 O O . PHE B 1 141 ? -8.790 33.904 55.605 1.00 34.90 141 PHE B O 1
ATOM 2440 N N . GLU B 1 142 ? -9.636 33.870 57.678 1.00 33.15 142 GLU B N 1
ATOM 2441 C CA . GLU B 1 142 ? -8.584 34.717 58.214 1.00 34.20 142 GLU B CA 1
ATOM 2442 C C . GLU B 1 142 ? -7.198 34.102 58.189 1.00 31.34 142 GLU B C 1
ATOM 2443 O O . GLU B 1 142 ? -6.241 34.805 57.886 1.00 32.16 142 GLU B O 1
ATOM 2449 N N . ALA B 1 143 ? -7.087 32.793 58.429 1.00 30.54 143 ALA B N 1
ATOM 2450 C CA . ALA B 1 143 ? -5.778 32.135 58.399 1.00 30.21 143 ALA B CA 1
ATOM 2451 C C . ALA B 1 143 ? -5.224 32.233 56.967 1.00 31.66 143 ALA B C 1
ATOM 2452 O O . ALA B 1 143 ? -4.096 32.695 56.772 1.00 30.98 143 ALA B O 1
ATOM 2462 N N . GLU B 1 145 ? -5.952 34.343 54.447 1.00 29.04 145 GLU B N 1
ATOM 2463 C CA . GLU B 1 145 ? -5.593 35.716 54.156 1.00 36.93 145 GLU B CA 1
ATOM 2464 C C . GLU B 1 145 ? -4.346 36.176 54.888 1.00 35.81 145 GLU B C 1
ATOM 2465 O O . GLU B 1 145 ? -3.444 36.741 54.274 1.00 39.22 145 GLU B O 1
ATOM 2471 N N . CYS B 1 146 ? -4.281 35.903 56.186 1.00 38.59 146 CYS B N 1
ATOM 2472 C CA . CYS B 1 146 ? -3.135 36.299 56.994 1.00 39.55 146 CYS B CA 1
ATOM 2473 C C . CYS B 1 146 ? -1.816 35.791 56.455 1.00 38.03 146 CYS B C 1
ATOM 2474 O O . CYS B 1 146 ? -0.898 36.569 56.220 1.00 40.74 146 CYS B O 1
ATOM 2477 N N . LEU B 1 147 ? -1.749 34.485 56.233 1.00 30.95 147 LEU B N 1
ATOM 2478 C CA . LEU B 1 147 ? -0.541 33.875 55.726 1.00 27.66 147 LEU B CA 1
ATOM 2479 C C . LEU B 1 147 ? -0.181 34.399 54.331 1.00 27.04 147 LEU B C 1
ATOM 2480 O O . LEU B 1 147 ? 0.990 34.660 54.069 1.00 29.23 147 LEU B O 1
ATOM 2485 N N . ARG B 1 148 ? -1.169 34.592 53.451 1.00 29.27 148 ARG B N 1
ATOM 2486 C CA . ARG B 1 148 ? -0.894 35.154 52.116 1.00 35.12 148 ARG B CA 1
ATOM 2487 C C . ARG B 1 148 ? -0.270 36.535 52.269 1.00 37.90 148 ARG B C 1
ATOM 2488 O O . ARG B 1 148 ? 0.770 36.817 51.679 1.00 39.51 148 ARG B O 1
ATOM 2496 N N . ASP B 1 149 ? -0.907 37.390 53.069 1.00 38.61 149 ASP B N 1
ATOM 2497 C CA . ASP B 1 149 ? -0.422 38.745 53.316 1.00 40.53 149 ASP B CA 1
ATOM 2498 C C . ASP B 1 149 ? 0.981 38.794 53.913 1.00 42.49 149 ASP B C 1
ATOM 2499 O O . ASP B 1 149 ? 1.681 39.790 53.771 1.00 48.21 149 ASP B O 1
ATOM 2504 N N . LEU B 1 150 ? 1.374 37.731 54.605 1.00 40.82 150 LEU B N 1
ATOM 2505 C CA . LEU B 1 150 ? 2.698 37.662 55.189 1.00 33.93 150 LEU B CA 1
ATOM 2506 C C . LEU B 1 150 ? 3.676 37.043 54.203 1.00 34.58 150 LEU B C 1
ATOM 2507 O O . LEU B 1 150 ? 4.794 36.721 54.570 1.00 39.00 150 LEU B O 1
ATOM 2512 N N . GLY B 1 151 ? 3.220 36.831 52.970 1.00 34.27 151 GLY B N 1
ATOM 2513 C CA . GLY B 1 151 ? 4.080 36.283 51.927 1.00 39.19 151 GLY B CA 1
ATOM 2514 C C . GLY B 1 151 ? 4.243 34.778 51.791 1.00 39.34 151 GLY B C 1
ATOM 2515 O O . GLY B 1 151 ? 5.148 34.319 51.089 1.00 43.14 151 GLY B O 1
ATOM 2516 N N . PHE B 1 152 ? 3.393 33.982 52.421 1.00 39.37 152 PHE B N 1
ATOM 2517 C CA . PHE B 1 152 ? 3.512 32.531 52.302 1.00 37.69 152 PHE B CA 1
ATOM 2518 C C . PHE B 1 152 ? 2.630 31.961 51.189 1.00 38.53 152 PHE B C 1
ATOM 2519 O O . PHE B 1 152 ? 1.705 32.614 50.710 1.00 37.41 152 PHE B O 1
ATOM 2527 N N . ASP B 1 153 ? 2.956 30.756 50.741 1.00 39.58 153 ASP B N 1
ATOM 2528 C CA . ASP B 1 153 ? 2.110 30.063 49.777 1.00 41.65 153 ASP B CA 1
ATOM 2529 C C . ASP B 1 153 ? 1.223 29.316 50.788 1.00 36.86 153 ASP B C 1
ATOM 2530 O O . ASP B 1 153 ? 1.740 28.635 51.688 1.00 30.13 153 ASP B O 1
ATOM 2535 N N . VAL B 1 154 ? -0.084 29.530 50.712 1.00 33.88 154 VAL B N 1
ATOM 2536 C CA . VAL B 1 154 ? -1.014 28.902 51.636 1.00 31.31 154 VAL B CA 1
ATOM 2537 C C . VAL B 1 154 ? -1.834 27.791 50.990 1.00 27.31 154 VAL B C 1
ATOM 2538 O O . VAL B 1 154 ? -2.139 27.836 49.808 1.00 31.00 154 VAL B O 1
ATOM 2542 N N . ASN B 1 155 ? -2.117 26.759 51.766 1.00 27.07 155 ASN B N 1
ATOM 2543 C CA . ASN B 1 155 ? -2.906 25.643 51.284 1.00 24.44 155 ASN B CA 1
ATOM 2544 C C . ASN B 1 155 ? -3.916 25.332 52.358 1.00 21.32 155 ASN B C 1
ATOM 2545 O O . ASN B 1 155 ? -3.704 25.698 53.510 1.00 21.44 155 ASN B O 1
ATOM 2550 N N . ILE B 1 156 ? -5.024 24.704 51.983 1.00 21.61 156 ILE B N 1
ATOM 2551 C CA . ILE B 1 156 ? -6.070 24.356 52.932 1.00 20.06 156 ILE B CA 1
ATOM 2552 C C . ILE B 1 156 ? -6.681 23.016 52.570 1.00 21.32 156 ILE B C 1
ATOM 2553 O O . ILE B 1 156 ? -7.001 22.768 51.407 1.00 25.64 156 ILE B O 1
ATOM 2558 N N . THR B 1 157 ? -6.796 22.146 53.562 1.00 21.51 157 THR B N 1
ATOM 2559 C CA . THR B 1 157 ? -7.396 20.839 53.387 1.00 20.66 157 THR B CA 1
ATOM 2560 C C . THR B 1 157 ? -8.439 20.696 54.460 1.00 21.29 157 THR B C 1
ATOM 2561 O O . THR B 1 157 ? -8.169 20.968 55.634 1.00 24.96 157 THR B O 1
ATOM 2565 N N . GLU B 1 158 ? -9.638 20.294 54.072 1.00 22.59 158 GLU B N 1
ATOM 2566 C CA . GLU B 1 158 ? -10.715 20.127 55.044 1.00 25.15 158 GLU B CA 1
ATOM 2567 C C . GLU B 1 158 ? -11.011 18.660 55.140 1.00 23.64 158 GLU B C 1
ATOM 2568 O O . GLU B 1 158 ? -11.156 17.976 54.115 1.00 21.89 158 GLU B O 1
ATOM 2574 N N . LEU B 1 159 ? -11.126 18.175 56.363 1.00 21.03 159 LEU B N 1
ATOM 2575 C CA . LEU B 1 159 ? -11.387 16.755 56.563 1.00 24.78 159 LEU B CA 1
ATOM 2576 C C . LEU B 1 159 ? -12.743 16.508 57.198 1.00 26.08 159 LEU B C 1
ATOM 2577 O O . LEU B 1 159 ? -13.068 17.115 58.231 1.00 25.30 159 LEU B O 1
ATOM 2582 N N . ASN B 1 160 ? -13.534 15.627 56.583 1.00 22.41 160 ASN B N 1
ATOM 2583 C CA . ASN B 1 160 ? -14.816 15.212 57.138 1.00 23.77 160 ASN B CA 1
ATOM 2584 C C . ASN B 1 160 ? -14.617 13.731 57.429 1.00 24.31 160 ASN B C 1
ATOM 2585 O O . ASN B 1 160 ? -14.442 12.931 56.500 1.00 26.22 160 ASN B O 1
ATOM 2590 N N . ILE B 1 161 ? -14.540 13.393 58.717 1.00 25.26 161 ILE B N 1
ATOM 2591 C CA . ILE B 1 161 ? -14.299 12.032 59.164 1.00 23.16 161 ILE B CA 1
ATOM 2592 C C . ILE B 1 161 ? -15.523 11.370 59.764 1.00 25.35 161 ILE B C 1
ATOM 2593 O O . ILE B 1 161 ? -16.297 11.991 60.512 1.00 23.74 161 ILE B O 1
ATOM 2598 N N . ALA B 1 162 ? -15.692 10.098 59.424 1.00 23.31 162 ALA B N 1
ATOM 2599 C CA . ALA B 1 162 ? -16.789 9.310 59.945 1.00 25.41 162 ALA B CA 1
ATOM 2600 C C . ALA B 1 162 ? -16.164 7.996 60.415 1.00 25.99 162 ALA B C 1
ATOM 2601 O O . ALA B 1 162 ? -15.300 7.428 59.747 1.00 22.41 162 ALA 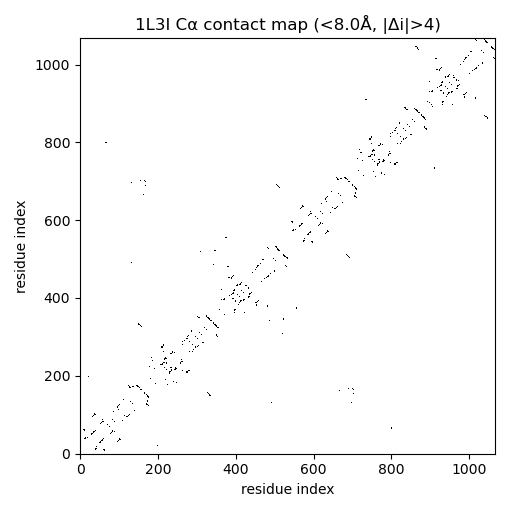B O 1
ATOM 2603 N N . ARG B 1 163 ? -16.536 7.587 61.619 1.00 27.91 163 ARG B N 1
ATOM 2604 C CA . ARG B 1 163 ? -16.055 6.349 62.214 1.00 30.07 163 ARG B CA 1
ATOM 2605 C C . ARG B 1 163 ? -17.230 5.418 62.545 1.00 28.94 163 ARG B C 1
ATOM 2606 O O . ARG B 1 163 ? -18.328 5.872 62.917 1.00 24.49 163 ARG B O 1
ATOM 2614 N N . GLY B 1 164 ? -16.993 4.121 62.389 1.00 31.76 164 GLY B N 1
ATOM 2615 C CA . GLY B 1 164 ? -18.014 3.141 62.680 1.00 36.10 164 GLY B CA 1
ATOM 2616 C C . GLY B 1 164 ? -18.263 2.972 64.167 1.00 34.44 164 GLY B C 1
ATOM 2617 O O . GLY B 1 164 ? -17.327 2.777 64.943 1.00 35.81 164 GLY B O 1
ATOM 2618 N N . ARG B 1 165 ? -19.529 3.098 64.559 1.00 35.20 165 ARG B N 1
ATOM 2619 C CA . ARG B 1 165 ? -19.967 2.945 65.945 1.00 40.11 165 ARG B CA 1
ATOM 2620 C C . ARG B 1 165 ? -20.881 1.704 65.938 1.00 39.97 165 ARG B C 1
ATOM 2621 O O . ARG B 1 165 ? -21.917 1.691 65.277 1.00 35.62 165 ARG B O 1
ATOM 2629 N N . ALA B 1 166 ? -20.438 0.631 66.583 1.00 44.47 166 ALA B N 1
ATOM 2630 C CA . ALA B 1 166 ? -21.220 -0.609 66.646 1.00 53.48 166 ALA B CA 1
ATOM 2631 C C . ALA B 1 166 ? -22.449 -0.364 67.500 1.00 56.72 166 ALA B C 1
ATOM 2632 O O . ALA B 1 166 ? -22.453 -0.695 68.683 1.00 57.53 166 ALA B O 1
ATOM 2634 N N . LEU B 1 167 ? -23.469 0.253 66.904 1.00 63.42 167 LEU B N 1
ATOM 2635 C CA . LEU B 1 167 ? -24.693 0.587 67.619 1.00 65.45 167 LEU B CA 1
ATOM 2636 C C . LEU B 1 167 ? -25.773 -0.478 67.515 1.00 68.42 167 LEU B C 1
ATOM 2637 O O . LEU B 1 167 ? -26.648 -0.450 66.636 1.00 65.84 167 LEU B O 1
ATOM 2642 N N . ASP B 1 168 ? -25.566 -1.471 68.386 1.00 73.49 168 ASP B N 1
ATOM 2643 C CA . ASP B 1 168 ? -26.401 -2.651 68.625 1.00 74.47 168 ASP B CA 1
ATOM 2644 C C . ASP B 1 168 ? -27.242 -3.094 67.449 1.00 73.61 168 ASP B C 1
ATOM 2645 O O . ASP B 1 168 ? -28.411 -2.722 67.361 1.00 76.96 168 ASP B O 1
ATOM 2650 N N . ARG B 1 169 ? -26.645 -3.941 66.614 1.00 67.58 169 ARG B N 1
ATOM 2651 C CA . ARG B 1 169 ? -27.220 -4.518 65.396 1.00 64.43 169 ARG B CA 1
ATOM 2652 C C . ARG B 1 169 ? -26.237 -4.301 64.248 1.00 61.08 169 ARG B C 1
ATOM 2653 O O . ARG B 1 169 ? -25.650 -5.262 63.737 1.00 64.67 169 ARG B O 1
ATOM 2661 N N . GLY B 1 170 ? -26.003 -3.041 63.900 1.00 51.28 170 GLY B N 1
ATOM 2662 C CA . GLY B 1 170 ? -25.071 -2.739 62.833 1.00 41.23 170 GLY B CA 1
ATOM 2663 C C . GLY B 1 170 ? -23.926 -1.823 63.223 1.00 31.28 170 GLY B C 1
ATOM 2664 O O . GLY B 1 170 ? -23.534 -1.719 64.381 1.00 29.58 170 GLY B O 1
ATOM 2665 N N . THR B 1 171 ? -23.385 -1.155 62.222 1.00 29.00 171 THR B N 1
ATOM 2666 C CA . THR B 1 171 ? -22.295 -0.218 62.389 1.00 28.93 171 THR B CA 1
ATOM 2667 C C . THR B 1 171 ? -22.826 1.084 61.846 1.00 22.56 171 THR B C 1
ATOM 2668 O O . THR B 1 171 ? -23.045 1.221 60.651 1.00 22.43 171 THR B O 1
ATOM 2688 N N . VAL B 1 174 ? -20.752 7.452 62.451 1.00 26.22 174 VAL B N 1
ATOM 2689 C CA . VAL B 1 174 ? -20.801 8.675 63.252 1.00 25.84 174 VAL B CA 1
ATOM 2690 C C . VAL B 1 174 ? -19.731 9.656 62.780 1.00 27.37 174 VAL B C 1
ATOM 2691 O O . VAL B 1 174 ? -18.526 9.404 62.846 1.00 25.93 174 VAL B O 1
ATOM 2695 N N . SER B 1 175 ? -20.187 10.808 62.337 1.00 29.05 175 SER B N 1
ATOM 2696 C CA . SER B 1 175 ? -19.288 11.835 61.840 1.00 32.49 175 SER B CA 1
ATOM 2697 C C . SER B 1 175 ? -18.708 12.714 62.933 1.00 32.14 175 SER B C 1
ATOM 2698 O O . SER B 1 175 ? -19.242 12.822 64.042 1.00 32.93 175 SER B O 1
ATOM 2701 N N . ARG B 1 176 ? -17.582 13.328 62.609 1.00 31.30 176 ARG B N 1
ATOM 2702 C CA . ARG B 1 176 ? -16.930 14.255 63.522 1.00 29.19 176 ARG B CA 1
ATOM 2703 C C . ARG B 1 176 ? -17.089 15.588 62.825 1.00 23.52 176 ARG B C 1
ATOM 2704 O O . ARG B 1 176 ? -17.213 15.641 61.604 1.00 25.04 176 ARG B O 1
ATOM 2712 N N . ASN B 1 177 ? -17.147 16.655 63.598 1.00 24.79 177 ASN B N 1
ATOM 2713 C CA . ASN B 1 177 ? -17.278 17.982 63.007 1.00 27.26 177 ASN B CA 1
ATOM 2714 C C . ASN B 1 177 ? -16.099 18.213 62.057 1.00 26.61 177 ASN B C 1
ATOM 2715 O O . ASN B 1 177 ? -14.979 17.764 62.306 1.00 25.33 177 ASN B O 1
ATOM 2720 N N . PRO B 1 178 ? -16.350 18.874 60.923 1.00 26.24 178 PRO B N 1
ATOM 2721 C CA . PRO B 1 178 ? -15.248 19.113 59.992 1.00 23.42 178 PRO B CA 1
ATOM 2722 C C . PRO B 1 178 ? -14.162 20.014 60.573 1.00 25.75 178 PRO B C 1
ATOM 2723 O O . PRO B 1 178 ? -14.427 20.899 61.391 1.00 27.18 178 PRO B O 1
ATOM 2727 N N . VAL B 1 179 ? -12.926 19.735 60.194 1.00 22.81 179 VAL B N 1
ATOM 2728 C CA . VAL B 1 179 ? -11.807 20.518 60.670 1.00 26.84 179 VAL B CA 1
ATOM 2729 C C . VAL B 1 179 ? -10.953 20.813 59.461 1.00 26.71 179 VAL B C 1
ATOM 2730 O O . VAL B 1 179 ? -10.719 19.928 58.625 1.00 28.69 179 VAL B O 1
ATOM 2734 N N . ALA B 1 180 ? -10.532 22.062 59.325 1.00 23.76 180 ALA B N 1
ATOM 2735 C CA . ALA B 1 180 ? -9.684 22.444 58.212 1.00 24.32 180 ALA B CA 1
ATOM 2736 C C . ALA B 1 180 ? -8.261 22.684 58.707 1.00 23.42 180 ALA B C 1
ATOM 2737 O O . ALA B 1 180 ? -8.053 23.080 59.862 1.00 23.02 180 ALA B O 1
ATOM 2739 N N . LEU B 1 181 ? -7.282 22.367 57.870 1.00 22.03 181 LEU B N 1
ATOM 2740 C CA . LEU B 1 181 ? -5.883 22.613 58.202 1.00 23.95 181 LEU B CA 1
ATOM 2741 C C . LEU B 1 181 ? -5.339 23.594 57.175 1.00 23.57 181 LEU B C 1
ATOM 2742 O O . LEU B 1 181 ? -5.361 23.306 55.970 1.00 25.33 181 LEU B O 1
ATOM 2747 N N . ILE B 1 182 ? -4.990 24.797 57.629 1.00 25.07 182 ILE B N 1
ATOM 2748 C CA . ILE B 1 182 ? -4.432 25.832 56.753 1.00 22.91 182 ILE B CA 1
ATOM 2749 C C . ILE B 1 182 ? -2.922 25.784 57.008 1.00 23.39 182 ILE B C 1
ATOM 2750 O O . ILE B 1 182 ? -2.473 26.006 58.120 1.00 26.79 182 ILE B O 1
ATOM 2755 N N . TYR B 1 183 ? -2.142 25.461 55.983 1.00 23.78 183 TYR B N 1
ATOM 2756 C CA . TYR B 1 183 ? -0.707 25.314 56.154 1.00 24.04 183 TYR B CA 1
ATOM 2757 C C . TYR B 1 183 ? 0.118 26.022 55.099 1.00 26.10 183 TYR B C 1
ATOM 2758 O O . TYR B 1 183 ? -0.323 26.218 53.968 1.00 29.53 183 TYR B O 1
ATOM 2767 N N . THR B 1 184 ? 1.327 26.401 55.484 1.00 32.71 184 THR B N 1
ATOM 2768 C CA . THR B 1 184 ? 2.203 27.153 54.603 1.00 39.57 184 THR B CA 1
ATOM 2769 C C . THR B 1 184 ? 3.283 26.406 53.837 1.00 52.23 184 THR B C 1
ATOM 2770 O O . THR B 1 184 ? 3.670 25.274 54.180 1.00 50.41 184 THR B O 1
ATOM 2774 N N . GLY B 1 185 ? 3.828 27.145 52.862 1.00 61.96 185 GLY B N 1
ATOM 2775 C CA . GLY B 1 185 ? 4.897 26.678 52.003 1.00 67.97 185 GLY B CA 1
ATOM 2776 C C . GLY B 1 185 ? 4.462 25.931 50.765 1.00 74.55 185 GLY B C 1
ATOM 2777 O O . GLY B 1 185 ? 3.297 25.972 50.350 1.00 73.98 185 GLY B O 1
ATOM 2778 N N . VAL B 1 186 ? 5.468 25.386 50.086 1.00 82.66 186 VAL B N 1
ATOM 2779 C CA . VAL B 1 186 ? 5.290 24.564 48.886 1.00 86.78 186 VAL B CA 1
ATOM 2780 C C . VAL B 1 186 ? 6.185 23.349 49.195 1.00 89.54 186 VAL B C 1
ATOM 2781 O O . VAL B 1 186 ? 7.412 23.546 49.389 1.00 89.19 186 VAL B O 1
ATOM 2793 N N . ILE C 1 2 ? -40.775 21.933 56.561 1.00 46.33 2 ILE C N 1
ATOM 2794 C CA . ILE C 1 2 ? -40.952 22.347 57.949 1.00 39.67 2 ILE C CA 1
ATOM 2795 C C . ILE C 1 2 ? -39.593 22.187 58.606 1.00 41.12 2 ILE C C 1
ATOM 2796 O O . ILE C 1 2 ? -39.004 21.103 58.546 1.00 40.95 2 ILE C O 1
ATOM 2801 N N . PRO C 1 3 ? -39.037 23.269 59.178 1.00 41.60 3 PRO C N 1
ATOM 2802 C CA . PRO C 1 3 ? -37.721 23.201 59.830 1.00 41.48 3 PRO C CA 1
ATOM 2803 C C . PRO C 1 3 ? -37.696 22.094 60.873 1.00 42.07 3 PRO C C 1
ATOM 2804 O O . PRO C 1 3 ? -38.716 21.796 61.492 1.00 45.14 3 PRO C O 1
ATOM 2808 N N . ASP C 1 4 ? -36.539 21.498 61.087 1.00 41.11 4 ASP C N 1
ATOM 2809 C CA . ASP C 1 4 ? -36.407 20.440 62.077 1.00 44.72 4 ASP C CA 1
ATOM 2810 C C . ASP C 1 4 ? -36.745 20.844 63.522 1.00 43.86 4 ASP C C 1
ATOM 2811 O O . ASP C 1 4 ? -37.201 20.014 64.298 1.00 42.24 4 ASP C O 1
ATOM 2816 N N . ASP C 1 5 ? -36.507 22.101 63.887 1.00 46.87 5 ASP C N 1
ATOM 2817 C CA . ASP C 1 5 ? -36.798 22.545 65.253 1.00 48.00 5 ASP C CA 1
ATOM 2818 C C . ASP C 1 5 ? -38.279 22.891 65.496 1.00 44.85 5 ASP C C 1
ATOM 2819 O O . ASP C 1 5 ? -38.635 23.532 66.481 1.00 45.91 5 ASP C O 1
ATOM 2824 N N . GLU C 1 6 ? -39.143 22.476 64.582 1.00 43.63 6 GLU C N 1
ATOM 2825 C CA . GLU C 1 6 ? -40.569 22.711 64.726 1.00 44.26 6 GLU C CA 1
ATOM 2826 C C . GLU C 1 6 ? -41.261 21.352 64.827 1.00 45.25 6 GLU C C 1
ATOM 2827 O O . GLU C 1 6 ? -42.464 21.202 64.519 1.00 46.70 6 GLU C O 1
ATOM 2833 N N . PHE C 1 7 ? -40.461 20.357 65.210 1.00 39.77 7 PHE C N 1
ATOM 2834 C CA . PHE C 1 7 ? -40.922 18.995 65.401 1.00 38.26 7 PHE C CA 1
ATOM 2835 C C . PHE C 1 7 ? -40.840 18.686 66.885 1.00 38.83 7 PHE C C 1
ATOM 2836 O O . PHE C 1 7 ? -39.783 18.865 67.504 1.00 38.74 7 PHE C O 1
ATOM 2844 N N . ILE C 1 8 ? -41.981 18.292 67.451 1.00 38.25 8 ILE C N 1
ATOM 2845 C CA . ILE C 1 8 ? -42.114 17.900 68.856 1.00 35.91 8 ILE C CA 1
ATOM 2846 C C . ILE C 1 8 ? -41.408 16.545 68.955 1.00 35.72 8 ILE C C 1
ATOM 2847 O O . ILE C 1 8 ? -41.693 15.622 68.176 1.00 38.85 8 ILE C O 1
ATOM 2852 N N . LYS C 1 9 ? -40.436 16.456 69.853 1.00 34.69 9 LYS C N 1
ATOM 2853 C CA . LYS C 1 9 ? -39.682 15.235 70.034 1.00 35.46 9 LYS C CA 1
ATOM 2854 C C . LYS C 1 9 ? -40.243 14.387 71.169 1.00 38.37 9 LYS C C 1
ATOM 2855 O O . LYS C 1 9 ? -41.237 14.748 71.811 1.00 35.37 9 LYS C O 1
ATOM 2861 N N . ASN C 1 10 ? -39.598 13.233 71.348 1.00 39.51 10 ASN C N 1
ATOM 2862 C CA . ASN C 1 10 ? -39.887 12.245 72.384 1.00 36.79 10 ASN C CA 1
ATOM 2863 C C . ASN C 1 10 ? -38.563 11.489 72.524 1.00 36.29 10 ASN C C 1
ATOM 2864 O O . ASN C 1 10 ? -38.015 11.000 71.537 1.00 34.08 10 ASN C O 1
ATOM 2869 N N . PRO C 1 11 ? -38.023 11.405 73.749 1.00 40.63 11 PRO C N 1
ATOM 2870 C CA . PRO C 1 11 ? -36.745 10.705 73.974 1.00 41.13 11 PRO C CA 1
ATOM 2871 C C . PRO C 1 11 ? -36.542 9.294 73.392 1.00 37.67 11 PRO C C 1
ATOM 2872 O O . PRO C 1 11 ? -35.424 8.929 73.018 1.00 38.41 11 PRO C O 1
ATOM 2876 N N . SER C 1 12 ? -37.612 8.513 73.279 1.00 37.92 12 SER C N 1
ATOM 2877 C CA . SER C 1 12 ? -37.498 7.148 72.770 1.00 39.33 12 SER C CA 1
ATOM 2878 C C . SER C 1 12 ? -37.558 7.074 71.271 1.00 35.69 12 SER C C 1
ATOM 2879 O O . SER C 1 12 ? -37.399 6.004 70.688 1.00 36.56 12 SER C O 1
ATOM 2882 N N . VAL C 1 13 ? -37.879 8.196 70.655 1.00 34.30 13 VAL C N 1
ATOM 2883 C CA . VAL C 1 13 ? -38.037 8.214 69.217 1.00 31.98 13 VAL C CA 1
ATOM 2884 C C . VAL C 1 13 ? -36.977 9.015 68.452 1.00 27.81 13 VAL C C 1
ATOM 2885 O O . VAL C 1 13 ? -36.739 10.200 68.716 1.00 25.41 13 VAL C O 1
ATOM 2889 N N . PRO C 1 14 ? -36.287 8.354 67.526 1.00 27.98 14 PRO C N 1
ATOM 2890 C CA . PRO C 1 14 ? -35.287 9.099 66.768 1.00 31.24 14 PRO C CA 1
ATOM 2891 C C . PRO C 1 14 ? -36.030 9.995 65.739 1.00 34.27 14 PRO C C 1
ATOM 2892 O O . PRO C 1 14 ? -37.211 9.766 65.417 1.00 36.86 14 PRO C O 1
ATOM 2896 N N . GLY C 1 15 ? -35.330 11.002 65.233 1.00 30.77 15 GLY C N 1
ATOM 2897 C CA . GLY C 1 15 ? -35.919 11.899 64.271 1.00 28.40 15 GLY C CA 1
ATOM 2898 C C . GLY C 1 15 ? -36.034 13.307 64.815 1.00 31.38 15 GLY C C 1
ATOM 2899 O O . GLY C 1 15 ? -35.710 13.542 65.976 1.00 36.31 15 GLY C O 1
ATOM 2900 N N . PRO C 1 16 ? -36.470 14.275 63.993 1.00 32.87 16 PRO C N 1
ATOM 2901 C CA . PRO C 1 16 ? -36.826 14.044 62.589 1.00 30.02 16 PRO C CA 1
ATOM 2902 C C . PRO C 1 16 ? -35.577 13.884 61.737 1.00 32.33 16 PRO C C 1
ATOM 2903 O O . PRO C 1 16 ? -34.472 14.253 62.170 1.00 32.76 16 PRO C O 1
ATOM 2907 N N . THR C 1 17 ? -35.738 13.286 60.563 1.00 31.21 17 THR C N 1
ATOM 2908 C CA . THR C 1 17 ? -34.622 13.106 59.638 1.00 30.50 17 THR C CA 1
ATOM 2909 C C . THR C 1 17 ? -34.182 14.502 59.191 1.00 28.90 17 THR C C 1
ATOM 2910 O O . THR C 1 17 ? -35.011 15.399 59.051 1.00 29.84 17 THR C O 1
ATOM 2914 N N . ALA C 1 18 ? -32.871 14.700 59.128 1.00 27.29 18 ALA C N 1
ATOM 2915 C CA . ALA C 1 18 ? -32.263 15.954 58.720 1.00 26.50 18 ALA C CA 1
ATOM 2916 C C . ALA C 1 18 ? -33.032 16.614 57.576 1.00 30.89 18 ALA C C 1
ATOM 2917 O O . ALA C 1 18 ? -33.238 15.997 56.532 1.00 32.91 18 ALA C O 1
ATOM 2927 N N . GLU C 1 20 ? -32.283 18.609 55.186 1.00 25.86 20 GLU C N 1
ATOM 2928 C CA . GLU C 1 20 ? -31.630 18.518 53.880 1.00 24.99 20 GLU C CA 1
ATOM 2929 C C . GLU C 1 20 ? -31.833 17.135 53.275 1.00 25.39 20 GLU C C 1
ATOM 2930 O O . GLU C 1 20 ? -31.990 17.003 52.060 1.00 24.19 20 GLU C O 1
ATOM 2936 N N . VAL C 1 21 ? -31.905 16.118 54.132 1.00 22.92 21 VAL C N 1
ATOM 2937 C CA . VAL C 1 21 ? -32.127 14.761 53.660 1.00 24.12 21 VAL C CA 1
ATOM 2938 C C . VAL C 1 21 ? -33.599 14.603 53.285 1.00 25.60 21 VAL C C 1
ATOM 2939 O O . VAL C 1 21 ? -33.921 14.047 52.231 1.00 28.52 21 VAL C O 1
ATOM 2943 N N . ARG C 1 22 ? -34.492 15.142 54.110 1.00 26.14 22 ARG C N 1
ATOM 2944 C CA . ARG C 1 22 ? -35.924 15.045 53.830 1.00 25.15 22 ARG C CA 1
ATOM 2945 C C . ARG C 1 22 ? -36.228 15.764 52.508 1.00 26.61 22 ARG C C 1
ATOM 2946 O O . ARG C 1 22 ? -37.076 15.339 51.723 1.00 24.49 22 ARG C O 1
ATOM 2954 N N . CYS C 1 23 ? -35.491 16.845 52.267 1.00 26.46 23 CYS C N 1
ATOM 2955 C CA . CYS C 1 23 ? -35.639 17.630 51.053 1.00 28.28 23 CYS C CA 1
ATOM 2956 C C . CYS C 1 23 ? -35.306 16.755 49.847 1.00 27.09 23 CYS C C 1
ATOM 2957 O O . CYS C 1 23 ? -36.082 16.681 48.886 1.00 26.31 23 CYS C O 1
ATOM 2960 N N . LEU C 1 24 ? -34.174 16.063 49.915 1.00 23.71 24 LEU C N 1
ATOM 2961 C CA . LEU C 1 24 ? -33.769 15.205 48.828 1.00 20.64 24 LEU C CA 1
ATOM 2962 C C . LEU C 1 24 ? -34.727 14.015 48.694 1.00 23.79 24 LEU C C 1
ATOM 2963 O O . LEU C 1 24 ? -35.023 13.592 47.578 1.00 25.69 24 LEU C O 1
ATOM 2968 N N . ILE C 1 25 ? -35.228 13.491 49.814 1.00 26.13 25 ILE C N 1
ATOM 2969 C CA . ILE C 1 25 ? -36.170 12.369 49.760 1.00 25.92 25 ILE C CA 1
ATOM 2970 C C . ILE C 1 25 ? -37.375 12.786 48.917 1.00 29.13 25 ILE C C 1
ATOM 2971 O O . ILE C 1 25 ? -37.849 12.032 48.061 1.00 32.54 25 ILE C O 1
ATOM 2984 N N . CYS C 1 27 ? -37.412 15.164 46.588 1.00 31.41 27 CYS C N 1
ATOM 2985 C CA . CYS C 1 27 ? -36.990 15.360 45.201 1.00 31.97 27 CYS C CA 1
ATOM 2986 C C . CYS C 1 27 ? -36.949 14.044 44.458 1.00 32.26 27 CYS C C 1
ATOM 2987 O O . CYS C 1 27 ? -37.329 13.970 43.292 1.00 33.64 27 CYS C O 1
ATOM 2990 N N . LEU C 1 28 ? -36.500 13.008 45.154 1.00 30.23 28 LEU C N 1
ATOM 2991 C CA . LEU C 1 28 ? -36.406 11.680 44.579 1.00 30.52 28 LEU C CA 1
ATOM 2992 C C . LEU C 1 28 ? -37.782 11.032 44.502 1.00 33.78 28 LEU C C 1
ATOM 2993 O O . LEU C 1 28 ? -38.080 10.310 43.546 1.00 37.51 28 LEU C O 1
ATOM 2998 N N . ALA C 1 29 ? -38.627 11.294 45.496 1.00 36.40 29 ALA C N 1
ATOM 2999 C CA . ALA C 1 29 ? -39.969 10.715 45.540 1.00 34.77 29 ALA C CA 1
ATOM 3000 C C . ALA C 1 29 ? -40.911 11.322 44.513 1.00 37.81 29 ALA C C 1
ATOM 3001 O O . ALA C 1 29 ? -41.782 10.632 44.007 1.00 38.20 29 ALA C O 1
ATOM 3003 N N . GLU C 1 30 ? -40.738 12.613 44.221 1.00 39.46 30 GLU C N 1
ATOM 3004 C CA . GLU C 1 30 ? -41.605 13.321 43.263 1.00 41.78 30 GLU C CA 1
ATOM 3005 C C . GLU C 1 30 ? -43.077 13.120 43.633 1.00 41.01 30 GLU C C 1
ATOM 3006 O O . GLU C 1 30 ? -43.860 12.574 42.855 1.00 38.70 30 GLU C O 1
ATOM 3012 N N . PRO C 1 31 ? -43.479 13.585 44.823 1.00 42.48 31 PRO C N 1
ATOM 3013 C CA . PRO C 1 31 ? -44.860 13.452 45.308 1.00 44.73 31 PRO C CA 1
ATOM 3014 C C . PRO C 1 31 ? -45.905 14.094 44.389 1.00 46.08 31 PRO C C 1
ATOM 3015 O O . PRO C 1 31 ? -45.755 15.240 43.977 1.00 45.60 31 PRO C O 1
ATOM 3019 N N . GLY C 1 32 ? -46.951 13.337 44.088 1.00 48.91 32 GLY C N 1
ATOM 3020 C CA . GLY C 1 32 ? -48.029 13.825 43.253 1.00 51.63 32 GLY C CA 1
ATOM 3021 C C . GLY C 1 32 ? -49.319 13.794 44.050 1.00 53.90 32 GLY C C 1
ATOM 3022 O O . GLY C 1 32 ? -49.506 12.907 44.882 1.00 56.96 32 GLY C O 1
ATOM 3023 N N . LYS C 1 33 ? -50.228 14.728 43.794 1.00 54.85 33 LYS C N 1
ATOM 3024 C CA . LYS C 1 33 ? -51.488 14.795 44.517 1.00 54.86 33 LYS C CA 1
ATOM 3025 C C . LYS C 1 33 ? -52.392 13.573 44.456 1.00 52.28 33 LYS C C 1
ATOM 3026 O O . LYS C 1 33 ? -53.309 13.446 45.264 1.00 52.38 33 LYS C O 1
ATOM 3032 N N . ASN C 1 34 ? -52.128 12.675 43.511 1.00 50.89 34 ASN C N 1
ATOM 3033 C CA . ASN C 1 34 ? -52.931 11.449 43.377 1.00 54.02 34 ASN C CA 1
ATOM 3034 C C . ASN C 1 34 ? -52.132 10.221 43.795 1.00 52.12 34 ASN C C 1
ATOM 3035 O O . ASN C 1 34 ? -52.512 9.087 43.491 1.00 54.73 34 ASN C O 1
ATOM 3040 N N . ASP C 1 35 ? -51.000 10.446 44.453 1.00 49.08 35 ASP C N 1
ATOM 3041 C CA . ASP C 1 35 ? -50.154 9.353 44.898 1.00 41.99 35 ASP C CA 1
ATOM 3042 C C . ASP C 1 35 ? -50.561 8.835 46.271 1.00 38.11 35 ASP C C 1
ATOM 3043 O O . ASP C 1 35 ? -51.073 9.575 47.111 1.00 34.86 35 ASP C O 1
ATOM 3048 N N . VAL C 1 36 ? -50.332 7.541 46.459 1.00 38.68 36 VAL C N 1
ATOM 3049 C CA . VAL C 1 36 ? -50.589 6.835 47.705 1.00 38.38 36 VAL C CA 1
ATOM 3050 C C . VAL C 1 36 ? -49.180 6.458 48.187 1.00 39.63 36 VAL C C 1
ATOM 3051 O O . VAL C 1 36 ? -48.422 5.771 47.478 1.00 36.56 36 VAL C O 1
ATOM 3055 N N . ALA C 1 37 ? -48.807 6.931 49.367 1.00 37.82 37 ALA C N 1
ATOM 3056 C CA . ALA C 1 37 ? -47.470 6.670 49.886 1.00 34.94 37 ALA C CA 1
ATOM 3057 C C . ALA C 1 37 ? -47.474 5.949 51.212 1.00 32.60 37 ALA C C 1
ATOM 3058 O O . ALA C 1 37 ? -48.434 6.022 51.963 1.00 34.24 37 ALA C O 1
ATOM 3060 N N . VAL C 1 38 ? -46.399 5.231 51.484 1.00 33.43 38 VAL C N 1
ATOM 3061 C CA . VAL C 1 38 ? -46.241 4.540 52.751 1.00 28.46 38 VAL C CA 1
ATOM 3062 C C . VAL C 1 38 ? -44.881 4.937 53.336 1.00 29.55 38 VAL C C 1
ATOM 3063 O O . VAL C 1 38 ? -43.865 4.995 52.627 1.00 25.59 38 VAL C O 1
ATOM 3067 N N . ASP C 1 39 ? -44.888 5.297 54.611 1.00 28.79 39 ASP C N 1
ATOM 3068 C CA . ASP C 1 39 ? -43.680 5.675 55.310 1.00 28.01 39 ASP C CA 1
ATOM 3069 C C . ASP C 1 39 ? -43.433 4.598 56.362 1.00 27.96 39 ASP C C 1
ATOM 3070 O O . ASP C 1 39 ? -44.108 4.556 57.401 1.00 28.03 39 ASP C O 1
ATOM 3075 N N . VAL C 1 40 ? -42.531 3.672 56.039 1.00 26.83 40 VAL C N 1
ATOM 3076 C CA . VAL C 1 40 ? -42.179 2.570 56.933 1.00 28.99 40 VAL C CA 1
ATOM 3077 C C . VAL C 1 40 ? -41.205 3.061 58.017 1.00 31.07 40 VAL C C 1
ATOM 3078 O O . VAL C 1 40 ? -40.069 3.423 57.723 1.00 30.94 40 VAL C O 1
ATOM 3082 N N . GLY C 1 41 ? -41.657 3.076 59.268 1.00 31.36 41 GLY C N 1
ATOM 3083 C CA . GLY C 1 41 ? -40.832 3.560 60.355 1.00 28.40 41 GLY C CA 1
ATOM 3084 C C . GLY C 1 41 ? -40.934 5.076 60.353 1.00 31.39 41 GLY C C 1
ATOM 3085 O O . GLY C 1 41 ? -39.949 5.773 60.089 1.00 30.82 41 GLY C O 1
ATOM 3086 N N . CYS C 1 42 ? -42.120 5.608 60.637 1.00 27.92 42 CYS C N 1
ATOM 3087 C CA . CYS C 1 42 ? -42.321 7.055 60.625 1.00 29.78 42 CYS C CA 1
ATOM 3088 C C . CYS C 1 42 ? -41.597 7.847 61.719 1.00 29.47 42 CYS C C 1
ATOM 3089 O O . CYS C 1 42 ? -41.402 9.054 61.572 1.00 31.20 42 CYS C O 1
ATOM 3092 N N . GLY C 1 43 ? -41.193 7.185 62.796 1.00 27.65 43 GLY C N 1
ATOM 3093 C CA . GLY C 1 43 ? -40.485 7.846 63.874 1.00 26.31 43 GLY C CA 1
ATOM 3094 C C . GLY C 1 43 ? -41.150 9.113 64.389 1.00 29.94 43 GLY C C 1
ATOM 3095 O O . GLY C 1 43 ? -42.302 9.090 64.810 1.00 30.20 43 GLY C O 1
ATOM 3096 N N . THR C 1 44 ? -40.414 10.217 64.361 1.00 26.39 44 THR C N 1
ATOM 3097 C CA . THR C 1 44 ? -40.924 11.517 64.808 1.00 29.75 44 THR C CA 1
ATOM 3098 C C . THR C 1 44 ? -41.932 12.145 63.807 1.00 29.45 44 THR C C 1
ATOM 3099 O O . THR C 1 44 ? -42.694 13.051 64.155 1.00 31.27 44 THR C O 1
ATOM 3103 N N . GLY C 1 45 ? -41.893 11.685 62.556 1.00 29.51 45 GLY C N 1
ATOM 3104 C CA . GLY C 1 45 ? -42.822 12.185 61.551 1.00 27.94 45 GLY C CA 1
ATOM 3105 C C . GLY C 1 45 ? -42.245 13.085 60.480 1.00 27.70 45 GLY C C 1
ATOM 3106 O O . GLY C 1 45 ? -42.970 13.600 59.629 1.00 27.30 45 GLY C O 1
ATOM 3107 N N . GLY C 1 46 ? -40.934 13.237 60.482 1.00 30.11 46 GLY C N 1
ATOM 3108 C CA . GLY C 1 46 ? -40.291 14.088 59.495 1.00 31.31 46 GLY C CA 1
ATOM 3109 C C . GLY C 1 46 ? -40.674 13.825 58.045 1.00 30.28 46 GLY C C 1
ATOM 3110 O O . GLY C 1 46 ? -40.924 14.759 57.303 1.00 34.83 46 GLY C O 1
ATOM 3111 N N . VAL C 1 47 ? -40.694 12.559 57.634 1.00 28.85 47 VAL C N 1
ATOM 3112 C CA . VAL C 1 47 ? -41.033 12.204 56.264 1.00 27.08 47 VAL C CA 1
ATOM 3113 C C . VAL C 1 47 ? -42.553 12.186 56.068 1.00 28.99 47 VAL C C 1
ATOM 3114 O O . VAL C 1 47 ? -43.063 12.662 55.062 1.00 29.44 47 VAL C O 1
ATOM 3118 N N . THR C 1 48 ? -43.270 11.710 57.083 1.00 33.38 48 THR C N 1
ATOM 3119 C CA . THR C 1 48 ? -44.728 11.629 57.020 1.00 33.10 48 THR C CA 1
ATOM 3120 C C . THR C 1 48 ? -45.375 13.000 56.820 1.00 32.44 48 THR C C 1
ATOM 3121 O O . THR C 1 48 ? -46.249 13.145 55.963 1.00 31.13 48 THR C O 1
ATOM 3125 N N . LEU C 1 49 ? -44.916 14.007 57.561 1.00 30.46 49 LEU C N 1
ATOM 3126 C CA . LEU C 1 49 ? -45.492 15.341 57.448 1.00 29.42 49 LEU C CA 1
ATOM 3127 C C . LEU C 1 49 ? -45.319 15.937 56.061 1.00 31.55 49 LEU C C 1
ATOM 3128 O O . LEU C 1 49 ? -46.253 16.516 55.511 1.00 34.38 49 LEU C O 1
ATOM 3133 N N . GLU C 1 50 ? -44.139 15.756 55.477 1.00 32.23 50 GLU C N 1
ATOM 3134 C CA . GLU C 1 50 ? -43.861 16.279 54.137 1.00 32.50 50 GLU C CA 1
ATOM 3135 C C . GLU C 1 50 ? -44.723 15.582 53.082 1.00 31.55 50 GLU C C 1
ATOM 3136 O O . GLU C 1 50 ? -45.253 16.220 52.178 1.00 33.75 50 GLU C O 1
ATOM 3142 N N . LEU C 1 51 ? -44.858 14.268 53.206 1.00 32.65 51 LEU C N 1
ATOM 3143 C CA . LEU C 1 51 ? -45.668 13.503 52.285 1.00 31.40 51 LEU C CA 1
ATOM 3144 C C . LEU C 1 51 ? -47.138 13.874 52.465 1.00 33.95 51 LEU C C 1
ATOM 3145 O O . LEU C 1 51 ? -47.881 13.979 51.490 1.00 39.89 51 LEU C O 1
ATOM 3150 N N . ALA C 1 52 ? -47.550 14.074 53.714 1.00 34.11 52 ALA C N 1
ATOM 3151 C CA . ALA C 1 52 ? -48.934 14.419 54.033 1.00 38.77 52 ALA C CA 1
ATOM 3152 C C . ALA C 1 52 ? -49.449 15.608 53.222 1.00 42.66 52 ALA C C 1
ATOM 3153 O O . ALA C 1 52 ? -50.550 15.571 52.656 1.00 44.83 52 ALA C O 1
ATOM 3155 N N . GLY C 1 53 ? -48.642 16.657 53.140 1.00 41.60 53 GLY C N 1
ATOM 3156 C CA . GLY C 1 53 ? -49.070 17.819 52.391 1.00 44.72 53 GLY C CA 1
ATOM 3157 C C . GLY C 1 53 ? -48.883 17.752 50.879 1.00 47.69 53 GLY C C 1
ATOM 3158 O O . GLY C 1 53 ? -49.143 18.748 50.192 1.00 48.64 53 GLY C O 1
ATOM 3159 N N . ARG C 1 54 ? -48.479 16.604 50.334 1.00 45.42 54 ARG C N 1
ATOM 3160 C CA . ARG C 1 54 ? -48.243 16.511 48.898 1.00 44.46 54 ARG C CA 1
ATOM 3161 C C . ARG C 1 54 ? -48.923 15.379 48.160 1.00 45.59 54 ARG C C 1
ATOM 3162 O O . ARG C 1 54 ? -49.083 15.448 46.941 1.00 48.97 54 ARG C O 1
ATOM 3170 N N . VAL C 1 55 ? -49.326 14.336 48.875 1.00 42.68 55 VAL C N 1
ATOM 3171 C CA . VAL C 1 55 ? -49.970 13.204 48.225 1.00 39.06 55 VAL C CA 1
ATOM 3172 C C . VAL C 1 55 ? -51.422 13.037 48.677 1.00 41.89 55 VAL C C 1
ATOM 3173 O O . VAL C 1 55 ? -51.902 13.790 49.530 1.00 41.64 55 VAL C O 1
ATOM 3177 N N . ARG C 1 56 ? -52.115 12.059 48.096 1.00 43.67 56 ARG C N 1
ATOM 3178 C CA . ARG C 1 56 ? -53.520 11.801 48.419 1.00 44.93 56 ARG C CA 1
ATOM 3179 C C . ARG C 1 56 ? -53.698 11.098 49.764 1.00 44.86 56 ARG C C 1
ATOM 3180 O O . ARG C 1 56 ? -54.463 11.556 50.613 1.00 44.06 56 ARG C O 1
ATOM 3188 N N . ARG C 1 57 ? -52.980 9.996 49.962 1.00 44.17 57 ARG C N 1
ATOM 3189 C CA . ARG C 1 57 ? -53.077 9.227 51.194 1.00 45.81 57 ARG C CA 1
ATOM 3190 C C . ARG C 1 57 ? -51.693 8.718 51.601 1.00 45.57 57 ARG C C 1
ATOM 3191 O O . ARG C 1 57 ? -50.916 8.244 50.745 1.00 44.18 57 ARG C O 1
ATOM 3199 N N . VAL C 1 58 ? -51.370 8.850 52.893 1.00 41.19 58 VAL C N 1
ATOM 3200 C CA . VAL C 1 58 ? -50.086 8.389 53.427 1.00 37.39 58 VAL C CA 1
ATOM 3201 C C . VAL C 1 58 ? -50.380 7.358 54.514 1.00 39.14 58 VAL C C 1
ATOM 3202 O O . VAL C 1 58 ? -51.294 7.543 55.324 1.00 41.45 58 VAL C O 1
ATOM 3206 N N . TYR C 1 59 ? -49.641 6.254 54.499 1.00 37.95 59 TYR C N 1
ATOM 3207 C CA . TYR C 1 59 ? -49.761 5.207 55.506 1.00 34.63 59 TYR C CA 1
ATOM 3208 C C . TYR C 1 59 ? -48.461 5.243 56.316 1.00 33.68 59 TYR C C 1
ATOM 3209 O O . TYR C 1 59 ? -47.389 4.929 55.786 1.00 31.14 59 TYR C O 1
ATOM 3218 N N . ALA C 1 60 ? -48.548 5.687 57.565 1.00 31.44 60 ALA C N 1
ATOM 3219 C CA . ALA C 1 60 ? -47.383 5.791 58.431 1.00 31.24 60 ALA C CA 1
ATOM 3220 C C . ALA C 1 60 ? -47.343 4.639 59.419 1.00 31.21 60 ALA C C 1
ATOM 3221 O O . ALA C 1 60 ? -48.216 4.514 60.281 1.00 32.83 60 ALA C O 1
ATOM 3223 N N . ILE C 1 61 ? -46.295 3.829 59.324 1.00 30.21 61 ILE C N 1
ATOM 3224 C CA . ILE C 1 61 ? -46.144 2.657 60.166 1.00 31.26 61 ILE C CA 1
ATOM 3225 C C . ILE C 1 61 ? -45.000 2.787 61.171 1.00 35.23 61 ILE C C 1
ATOM 3226 O O . ILE C 1 61 ? -43.972 3.407 60.867 1.00 35.68 61 ILE C O 1
ATOM 3231 N N . ASP C 1 62 ? -45.164 2.186 62.356 1.00 33.99 62 ASP C N 1
ATOM 3232 C CA . ASP C 1 62 ? -44.107 2.169 63.364 1.00 30.24 62 ASP C CA 1
ATOM 3233 C C . ASP C 1 62 ? -44.375 1.176 64.480 1.00 33.28 62 ASP C C 1
ATOM 3234 O O . ASP C 1 62 ? -45.499 1.049 64.929 1.00 33.74 62 ASP C O 1
ATOM 3239 N N . ARG C 1 63 ? -43.318 0.489 64.915 1.00 36.45 63 ARG C N 1
ATOM 3240 C CA . ARG C 1 63 ? -43.365 -0.488 66.017 1.00 35.37 63 ARG C CA 1
ATOM 3241 C C . ARG C 1 63 ? -43.618 0.231 67.338 1.00 35.30 63 ARG C C 1
ATOM 3242 O O . ARG C 1 63 ? -44.308 -0.279 68.222 1.00 35.14 63 ARG C O 1
ATOM 3250 N N . ASN C 1 64 ? -42.964 1.374 67.489 1.00 33.32 64 ASN C N 1
ATOM 3251 C CA . ASN C 1 64 ? -43.060 2.156 68.710 1.00 35.17 64 ASN C CA 1
ATOM 3252 C C . ASN C 1 64 ? -44.326 2.969 68.850 1.00 35.68 64 ASN C C 1
ATOM 3253 O O . ASN C 1 64 ? -44.595 3.864 68.048 1.00 38.63 64 ASN C O 1
ATOM 3258 N N . PRO C 1 65 ? -45.146 2.646 69.853 1.00 34.81 65 PRO C N 1
ATOM 3259 C CA . PRO C 1 65 ? -46.382 3.407 70.023 1.00 34.08 65 PRO C CA 1
ATOM 3260 C C . PRO C 1 65 ? -46.081 4.880 70.289 1.00 31.14 65 PRO C C 1
ATOM 3261 O O . PRO C 1 65 ? -46.887 5.744 69.958 1.00 33.38 65 PRO C O 1
ATOM 3265 N N . GLU C 1 66 ? -44.902 5.179 70.844 1.00 32.40 66 GLU C N 1
ATOM 3266 C CA . GLU C 1 66 ? -44.539 6.581 71.090 1.00 34.73 66 GLU C CA 1
ATOM 3267 C C . GLU C 1 66 ? -44.146 7.334 69.799 1.00 34.61 66 GLU C C 1
ATOM 3268 O O . GLU C 1 66 ? -44.151 8.568 69.761 1.00 35.16 66 GLU C O 1
ATOM 3274 N N . ALA C 1 67 ? -43.774 6.585 68.761 1.00 36.16 67 ALA C N 1
ATOM 3275 C CA . ALA C 1 67 ? -43.433 7.168 67.459 1.00 31.04 67 ALA C CA 1
ATOM 3276 C C . ALA C 1 67 ? -44.773 7.581 66.850 1.00 32.42 67 ALA C C 1
ATOM 3277 O O . ALA C 1 67 ? -44.916 8.650 66.253 1.00 29.59 67 ALA C O 1
ATOM 3279 N N . ILE C 1 68 ? -45.774 6.723 67.029 1.00 35.95 68 ILE C N 1
ATOM 3280 C CA . ILE C 1 68 ? -47.124 7.000 66.544 1.00 34.04 68 ILE C CA 1
ATOM 3281 C C . ILE C 1 68 ? -47.673 8.269 67.251 1.00 35.07 68 ILE C C 1
ATOM 3282 O O . ILE C 1 68 ? -48.064 9.230 66.583 1.00 33.19 68 ILE C O 1
ATOM 3287 N N . SER C 1 69 ? -47.593 8.330 68.576 1.00 32.08 69 SER C N 1
ATOM 3288 C CA . SER C 1 69 ? -48.100 9.519 69.273 1.00 35.81 69 SER C CA 1
ATOM 3289 C C . SER C 1 69 ? -47.366 10.815 68.891 1.00 34.58 69 SER C C 1
ATOM 3290 O O . SER C 1 69 ? -47.995 11.863 68.693 1.00 35.20 69 SER C O 1
ATOM 3293 N N . THR C 1 70 ? -46.042 10.739 68.767 1.00 34.72 70 THR C N 1
ATOM 3294 C CA . THR C 1 70 ? -45.228 11.903 68.411 1.00 30.10 70 THR C CA 1
ATOM 3295 C C . THR C 1 70 ? -45.481 12.371 66.974 1.00 28.98 70 THR C C 1
ATOM 3296 O O . THR C 1 70 ? -45.509 13.574 66.710 1.00 28.39 70 THR C O 1
ATOM 3300 N N . THR C 1 71 ? -45.696 11.426 66.061 1.00 30.67 71 THR C N 1
ATOM 3301 C CA . THR C 1 71 ? -46.001 11.771 64.680 1.00 30.61 71 THR C CA 1
ATOM 3302 C C . THR C 1 71 ? -47.386 12.474 64.675 1.00 33.79 71 THR C C 1
ATOM 3303 O O . THR C 1 71 ? -47.560 13.516 64.031 1.00 34.02 71 THR C O 1
ATOM 3307 N N . GLU C 1 72 ? -48.328 11.965 65.471 1.00 36.77 72 GLU C N 1
ATOM 3308 C CA . GLU C 1 72 ? -49.658 12.565 65.578 1.00 37.22 72 GLU C CA 1
ATOM 3309 C C . GLU C 1 72 ? -49.578 13.999 66.083 1.00 37.05 72 GLU C C 1
ATOM 3310 O O . GLU C 1 72 ? -50.201 14.901 65.507 1.00 40.44 72 GLU C O 1
ATOM 3324 N N . ASN C 1 74 ? -47.167 16.107 65.929 1.00 34.19 74 ASN C N 1
ATOM 3325 C CA . ASN C 1 74 ? -46.563 16.926 64.882 1.00 30.53 74 ASN C CA 1
ATOM 3326 C C . ASN C 1 74 ? -47.531 17.170 63.725 1.00 28.50 74 ASN C C 1
ATOM 3327 O O . ASN C 1 74 ? -47.561 18.270 63.160 1.00 26.92 74 ASN C O 1
ATOM 3332 N N . LEU C 1 75 ? -48.311 16.148 63.380 1.00 29.11 75 LEU C N 1
ATOM 3333 C CA . LEU C 1 75 ? -49.318 16.264 62.325 1.00 34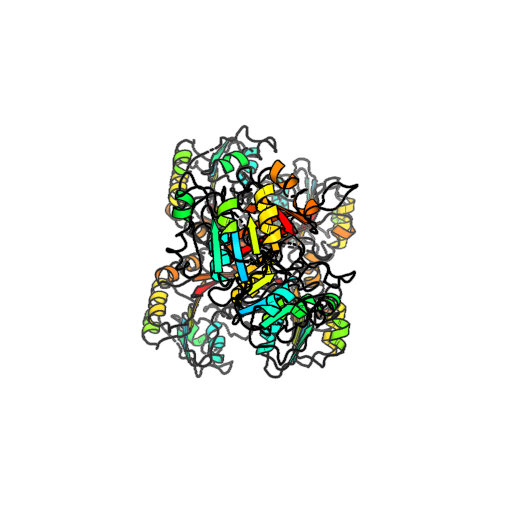.08 75 LEU C CA 1
ATOM 3334 C C . LEU C 1 75 ? -50.367 17.296 62.761 1.00 39.74 75 LEU C C 1
ATOM 3335 O O . LEU C 1 75 ? -50.715 18.212 62.008 1.00 39.12 75 LEU C O 1
ATOM 3340 N N . GLN C 1 76 ? -50.881 17.126 63.977 1.00 43.79 76 GLN C N 1
ATOM 3341 C CA . GLN C 1 76 ? -51.871 18.043 64.520 1.00 51.15 76 GLN C CA 1
ATOM 3342 C C . GLN C 1 76 ? -51.308 19.457 64.663 1.00 49.10 76 GLN C C 1
ATOM 3343 O O . GLN C 1 76 ? -51.962 20.437 64.319 1.00 51.42 76 GLN C O 1
ATOM 3349 N N . ARG C 1 77 ? -50.077 19.550 65.141 1.00 48.55 77 ARG C N 1
ATOM 3350 C CA . ARG C 1 77 ? -49.422 20.833 65.326 1.00 48.78 77 ARG C CA 1
ATOM 3351 C C . ARG C 1 77 ? -49.259 21.641 64.032 1.00 50.79 77 ARG C C 1
ATOM 3352 O O . ARG C 1 77 ? -49.150 22.876 64.061 1.00 52.49 77 ARG C O 1
ATOM 3360 N N . HIS C 1 78 ? -49.177 20.950 62.902 1.00 49.65 78 HIS C N 1
ATOM 3361 C CA . HIS C 1 78 ? -49.004 21.642 61.631 1.00 47.78 78 HIS C CA 1
ATOM 3362 C C . HIS C 1 78 ? -50.213 21.600 60.711 1.00 47.99 78 HIS C C 1
ATOM 3363 O O . HIS C 1 78 ? -50.090 21.865 59.514 1.00 51.18 78 HIS C O 1
ATOM 3370 N N . GLY C 1 79 ? -51.367 21.261 61.282 1.00 47.58 79 GLY C N 1
ATOM 3371 C CA . GLY C 1 79 ? -52.603 21.199 60.523 1.00 48.66 79 GLY C CA 1
ATOM 3372 C C . GLY C 1 79 ? -52.636 20.191 59.391 1.00 50.34 79 GLY C C 1
ATOM 3373 O O . GLY C 1 79 ? -53.183 20.460 58.317 1.00 51.47 79 GLY C O 1
ATOM 3374 N N . LEU C 1 80 ? -52.067 19.021 59.631 1.00 49.90 80 LEU C N 1
ATOM 3375 C CA . LEU C 1 80 ? -52.038 17.964 58.631 1.00 49.39 80 LEU C CA 1
ATOM 3376 C C . LEU C 1 80 ? -52.539 16.722 59.354 1.00 50.01 80 LEU C C 1
ATOM 3377 O O . LEU C 1 80 ? -52.771 16.762 60.558 1.00 56.52 80 LEU C O 1
ATOM 3382 N N . GLY C 1 81 ? -52.786 15.651 58.618 1.00 48.70 81 GLY C N 1
ATOM 3383 C CA . GLY C 1 81 ? -53.202 14.430 59.275 1.00 51.36 81 GLY C CA 1
ATOM 3384 C C . GLY C 1 81 ? -54.523 13.847 58.875 1.00 50.04 81 GLY C C 1
ATOM 3385 O O . GLY C 1 81 ? -54.846 12.727 59.271 1.00 54.51 81 GLY C O 1
ATOM 3386 N N . ASP C 1 82 ? -55.300 14.566 58.085 1.00 52.53 82 ASP C N 1
ATOM 3387 C CA . ASP C 1 82 ? -56.595 14.019 57.705 1.00 57.27 82 ASP C CA 1
ATOM 3388 C C . ASP C 1 82 ? -56.476 13.020 56.556 1.00 52.48 82 ASP C C 1
ATOM 3389 O O . ASP C 1 82 ? -57.444 12.350 56.208 1.00 51.60 82 ASP C O 1
ATOM 3394 N N . ASN C 1 83 ? -55.287 12.940 55.961 1.00 47.55 83 ASN C N 1
ATOM 3395 C CA . ASN C 1 83 ? -55.042 11.989 54.870 1.00 43.08 83 ASN C CA 1
ATOM 3396 C C . ASN C 1 83 ? -53.911 11.030 55.264 1.00 42.04 83 ASN C C 1
ATOM 3397 O O . ASN C 1 83 ? -53.252 10.427 54.410 1.00 38.88 83 ASN C O 1
ATOM 3402 N N . VAL C 1 84 ? -53.707 10.889 56.571 1.00 40.41 84 VAL C N 1
ATOM 3403 C CA . VAL C 1 84 ? -52.675 10.015 57.100 1.00 37.20 84 VAL C CA 1
ATOM 3404 C C . VAL C 1 84 ? -53.302 8.926 57.957 1.00 39.45 84 VAL C C 1
ATOM 3405 O O . VAL C 1 84 ? -54.051 9.210 58.893 1.00 43.69 84 VAL C O 1
ATOM 3409 N N . THR C 1 85 ? -53.005 7.680 57.616 1.00 40.19 85 THR C N 1
ATOM 3410 C CA . THR C 1 85 ? -53.500 6.530 58.353 1.00 37.59 85 THR C CA 1
ATOM 3411 C C . THR C 1 85 ? -52.310 6.005 59.163 1.00 37.46 85 THR C C 1
ATOM 3412 O O . THR C 1 85 ? -51.348 5.482 58.601 1.00 35.52 85 THR C O 1
ATOM 3416 N N . LEU C 1 86 ? -52.346 6.234 60.469 1.00 37.26 86 LEU C N 1
ATOM 3417 C CA . LEU C 1 86 ? -51.292 5.772 61.368 1.00 39.31 86 LEU C CA 1
ATOM 3418 C C . LEU C 1 86 ? -51.507 4.310 61.699 1.00 40.18 86 LEU C C 1
ATOM 3419 O O . LEU C 1 86 ? -52.638 3.892 61.989 1.00 44.24 86 LEU C O 1
ATOM 3432 N N . GLU C 1 88 ? -49.802 1.273 64.094 1.00 41.68 88 GLU C N 1
ATOM 3433 C CA . GLU C 1 88 ? -48.826 0.776 65.042 1.00 43.38 88 GLU C CA 1
ATOM 3434 C C . GLU C 1 88 ? -48.637 -0.712 64.788 1.00 46.76 88 GLU C C 1
ATOM 3435 O O . GLU C 1 88 ? -49.611 -1.449 64.586 1.00 51.72 88 GLU C O 1
ATOM 3441 N N . GLY C 1 89 ? -47.387 -1.155 64.770 1.00 44.40 89 GLY C N 1
ATOM 3442 C CA . GLY C 1 89 ? -47.121 -2.552 64.529 1.00 45.05 89 GLY C CA 1
ATOM 3443 C C . GLY C 1 89 ? -45.879 -2.753 63.692 1.00 45.79 89 GLY C C 1
ATOM 3444 O O . GLY C 1 89 ? -45.281 -1.802 63.180 1.00 41.27 89 GLY C O 1
ATOM 3445 N N . ASP C 1 90 ? -45.482 -4.009 63.569 1.00 44.28 90 ASP C N 1
ATOM 3446 C CA . ASP C 1 90 ? -44.325 -4.385 62.798 1.00 42.55 90 ASP C CA 1
ATOM 3447 C C . ASP C 1 90 ? -44.685 -4.195 61.315 1.00 45.16 90 ASP C C 1
ATOM 3448 O O . ASP C 1 90 ? -45.773 -4.591 60.870 1.00 48.95 90 ASP C O 1
ATOM 3453 N N . ALA C 1 91 ? -43.759 -3.595 60.564 1.00 44.68 91 ALA C N 1
ATOM 3454 C CA . ALA C 1 91 ? -43.955 -3.280 59.134 1.00 43.83 91 ALA C CA 1
ATOM 3455 C C . ALA C 1 91 ? -44.532 -4.356 58.195 1.00 44.70 91 ALA C C 1
ATOM 3456 O O . ALA C 1 91 ? -45.473 -4.066 57.460 1.00 48.02 91 ALA C O 1
ATOM 3458 N N . PRO C 1 92 ? -43.958 -5.574 58.166 1.00 44.36 92 PRO C N 1
ATOM 3459 C CA . PRO C 1 92 ? -44.518 -6.582 57.258 1.00 43.93 92 PRO C CA 1
ATOM 3460 C C . PRO C 1 92 ? -46.046 -6.865 57.377 1.00 49.43 92 PRO C C 1
ATOM 3461 O O . PRO C 1 92 ? -46.735 -6.959 56.359 1.00 48.46 92 PRO C O 1
ATOM 3465 N N . GLU C 1 93 ? -46.588 -6.973 58.592 1.00 50.91 93 GLU C N 1
ATOM 3466 C CA . GLU C 1 93 ? -48.025 -7.212 58.722 1.00 54.03 93 GLU C CA 1
ATOM 3467 C C . GLU C 1 93 ? -48.813 -5.951 58.412 1.00 50.22 93 GLU C C 1
ATOM 3468 O O . GLU C 1 93 ? -49.930 -6.022 57.898 1.00 50.79 93 GLU C O 1
ATOM 3474 N N . ALA C 1 94 ? -48.249 -4.801 58.777 1.00 48.68 94 ALA C N 1
ATOM 3475 C CA . ALA C 1 94 ? -48.895 -3.508 58.526 1.00 43.44 94 ALA C CA 1
ATOM 3476 C C . ALA C 1 94 ? -48.929 -3.201 57.019 1.00 45.41 94 ALA C C 1
ATOM 3477 O O . ALA C 1 94 ? -49.910 -2.645 56.509 1.00 48.87 94 ALA C O 1
ATOM 3479 N N . LEU C 1 95 ? -47.881 -3.616 56.303 1.00 41.12 95 LEU C N 1
ATOM 3480 C CA . LEU C 1 95 ? -47.771 -3.409 54.858 1.00 39.96 95 LEU C CA 1
ATOM 3481 C C . LEU C 1 95 ? -48.764 -4.267 54.073 1.00 44.82 95 LEU C C 1
ATOM 3482 O O . LEU C 1 95 ? -49.232 -3.857 53.015 1.00 47.55 95 LEU C O 1
ATOM 3487 N N . CYS C 1 96 ? -49.090 -5.449 54.590 1.00 44.61 96 CYS C N 1
ATOM 3488 C CA . CYS C 1 96 ? -50.018 -6.343 53.913 1.00 45.16 96 CYS C CA 1
ATOM 3489 C C . CYS C 1 96 ? -51.463 -5.863 53.946 1.00 44.67 96 CYS C C 1
ATOM 3490 O O . CYS C 1 96 ? -52.275 -6.294 53.123 1.00 47.36 96 CYS C O 1
ATOM 3493 N N . LYS C 1 97 ? -51.770 -4.944 54.861 1.00 41.31 97 LYS C N 1
ATOM 3494 C CA . LYS C 1 97 ? -53.133 -4.438 55.000 1.00 43.46 97 LYS C CA 1
ATOM 3495 C C . LYS C 1 97 ? -53.465 -3.206 54.159 1.00 42.82 97 LYS C C 1
ATOM 3496 O O . LYS C 1 97 ? -54.636 -2.848 53.993 1.00 45.61 97 LYS C O 1
ATOM 3502 N N . ILE C 1 98 ? -52.443 -2.564 53.613 1.00 43.42 98 ILE C N 1
ATOM 3503 C CA . ILE C 1 98 ? -52.656 -1.348 52.832 1.00 40.63 98 ILE C CA 1
ATOM 3504 C C . ILE C 1 98 ? -52.798 -1.619 51.338 1.00 38.28 98 ILE C C 1
ATOM 3505 O O . ILE C 1 98 ? -52.496 -2.709 50.871 1.00 37.04 98 ILE C O 1
ATOM 3510 N N . PRO C 1 99 ? -53.392 -0.669 50.595 1.00 38.97 99 PRO C N 1
ATOM 3511 C CA . PRO C 1 99 ? -53.549 -0.858 49.149 1.00 41.93 99 PRO C CA 1
ATOM 3512 C C . PRO C 1 99 ? -52.212 -0.674 48.440 1.00 44.00 99 PRO C C 1
ATOM 3513 O O . PRO C 1 99 ? -51.179 -0.517 49.095 1.00 44.50 99 PRO C O 1
ATOM 3517 N N . ASP C 1 100 ? -52.221 -0.696 47.113 1.00 45.69 100 ASP C N 1
ATOM 3518 C CA . ASP C 1 100 ? -50.988 -0.528 46.371 1.00 45.52 100 ASP C CA 1
ATOM 3519 C C . ASP C 1 100 ? -50.474 0.892 46.544 1.00 45.93 100 ASP C C 1
ATOM 3520 O O . ASP C 1 100 ? -51.255 1.830 46.747 1.00 43.56 100 ASP C O 1
ATOM 3525 N N . ILE C 1 101 ? -49.153 1.037 46.466 1.00 47.03 101 ILE C N 1
ATOM 3526 C CA . ILE C 1 101 ? -48.500 2.329 46.655 1.00 43.27 101 ILE C CA 1
ATOM 3527 C C . ILE C 1 101 ? -47.724 2.845 45.443 1.00 39.10 101 ILE C C 1
ATOM 3528 O O . ILE C 1 101 ? -47.195 2.076 44.646 1.00 37.73 101 ILE C O 1
ATOM 3533 N N . ASP C 1 102 ? -47.642 4.166 45.358 1.00 37.65 102 ASP C N 1
ATOM 3534 C CA . ASP C 1 102 ? -46.899 4.844 44.310 1.00 38.13 102 ASP C CA 1
ATOM 3535 C C . ASP C 1 102 ? -45.510 5.223 44.849 1.00 35.83 102 ASP C C 1
ATOM 3536 O O . ASP C 1 102 ? -44.531 5.253 44.114 1.00 31.58 102 ASP C O 1
ATOM 3541 N N . ILE C 1 103 ? -45.448 5.489 46.151 1.00 34.19 103 ILE C N 1
ATOM 3542 C CA . ILE C 1 103 ? -44.222 5.885 46.823 1.00 32.34 103 ILE C CA 1
ATOM 3543 C C . ILE C 1 103 ? -44.047 5.094 48.117 1.00 35.00 103 ILE C C 1
ATOM 3544 O O . ILE C 1 103 ? -44.995 4.932 48.903 1.00 34.06 103 ILE C O 1
ATOM 3549 N N . ALA C 1 104 ? -42.830 4.600 48.337 1.00 32.59 104 ALA C N 1
ATOM 3550 C CA . ALA C 1 104 ? -42.503 3.859 49.539 1.00 31.70 104 ALA C CA 1
ATOM 3551 C C . ALA C 1 104 ? -41.179 4.387 50.099 1.00 31.99 104 ALA C C 1
ATOM 3552 O O . ALA C 1 104 ? -40.155 4.337 49.411 1.00 33.98 104 ALA C O 1
ATOM 3554 N N . VAL C 1 105 ? -41.218 4.954 51.306 1.00 31.75 105 VAL C N 1
ATOM 3555 C CA . VAL C 1 105 ? -40.002 5.442 51.955 1.00 27.93 105 VAL C CA 1
ATOM 3556 C C . VAL C 1 105 ? -39.776 4.549 53.173 1.00 28.26 105 VAL C C 1
ATOM 3557 O O . VAL C 1 105 ? -40.679 4.394 54.008 1.00 29.12 105 VAL C O 1
ATOM 3561 N N . VAL C 1 106 ? -38.609 3.919 53.258 1.00 27.16 106 VAL C N 1
ATOM 3562 C CA . VAL C 1 106 ? -38.312 3.063 54.394 1.00 25.70 106 VAL C CA 1
ATOM 3563 C C . VAL C 1 106 ? -37.382 3.823 55.321 1.00 27.47 106 VAL C C 1
ATOM 3564 O O . VAL C 1 106 ? -36.190 3.932 55.040 1.00 29.11 106 VAL C O 1
ATOM 3568 N N . GLY C 1 107 ? -37.951 4.384 56.390 1.00 29.50 107 GLY C N 1
ATOM 3569 C CA . GLY C 1 107 ? -37.193 5.146 57.371 1.00 26.57 107 GLY C CA 1
ATOM 3570 C C . GLY C 1 107 ? -36.553 4.323 58.475 1.00 29.70 107 GLY C C 1
ATOM 3571 O O . GLY C 1 107 ? -35.721 4.840 59.213 1.00 26.50 107 GLY C O 1
ATOM 3572 N N . GLY C 1 108 ? -36.943 3.048 58.573 1.00 32.41 108 GLY C N 1
ATOM 3573 C CA . GLY C 1 108 ? -36.403 2.134 59.583 1.00 29.60 108 GLY C CA 1
ATOM 3574 C C . GLY C 1 108 ? -36.821 0.717 59.216 1.00 33.35 108 GLY C C 1
ATOM 3575 O O . GLY C 1 108 ? -37.950 0.524 58.761 1.00 32.83 108 GLY C O 1
ATOM 3576 N N . SER C 1 109 ? -35.924 -0.262 59.357 1.00 32.29 109 SER C N 1
ATOM 3577 C CA . SER C 1 109 ? -36.271 -1.656 59.009 1.00 34.34 109 SER C CA 1
ATOM 3578 C C . SER C 1 109 ? -36.236 -2.641 60.191 1.00 30.65 109 SER C C 1
ATOM 3579 O O . SER C 1 109 ? -36.858 -3.696 60.155 1.00 32.14 109 SER C O 1
ATOM 3582 N N . GLY C 1 110 ? -35.462 -2.299 61.213 1.00 32.43 110 GLY C N 1
ATOM 3583 C CA . GLY C 1 110 ? -35.378 -3.128 62.398 1.00 34.56 110 GLY C CA 1
ATOM 3584 C C . GLY C 1 110 ? -35.021 -4.584 62.194 1.00 38.60 110 GLY C C 1
ATOM 3585 O O . GLY C 1 110 ? -35.491 -5.455 62.932 1.00 41.91 110 GLY C O 1
ATOM 3586 N N . GLY C 1 111 ? -34.194 -4.861 61.191 1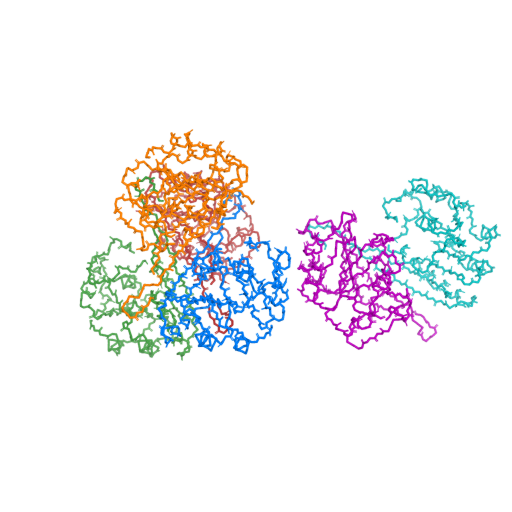.00 39.03 111 GLY C N 1
ATOM 3587 C CA . GLY C 1 111 ? -33.773 -6.226 60.927 1.00 37.91 111 GLY C CA 1
ATOM 3588 C C . GLY C 1 111 ? -34.592 -6.949 59.880 1.00 38.75 111 GLY C C 1
ATOM 3589 O O . GLY C 1 111 ? -34.199 -8.026 59.417 1.00 40.75 111 GLY C O 1
ATOM 3590 N N . GLU C 1 112 ? -35.697 -6.355 59.457 1.00 37.34 112 GLU C N 1
ATOM 3591 C CA . GLU C 1 112 ? -36.554 -6.982 58.468 1.00 35.67 112 GLU C CA 1
ATOM 3592 C C . GLU C 1 112 ? -36.529 -6.264 57.124 1.00 35.08 112 GLU C C 1
ATOM 3593 O O . GLU C 1 112 ? -37.485 -6.353 56.357 1.00 34.60 112 GLU C O 1
ATOM 3599 N N . LEU C 1 113 ? -35.426 -5.596 56.809 1.00 34.33 113 LEU C N 1
ATOM 3600 C CA . LEU C 1 113 ? -35.331 -4.839 55.551 1.00 36.26 113 LEU C CA 1
ATOM 3601 C C . LEU C 1 113 ? -35.698 -5.642 54.323 1.00 36.49 113 LEU C C 1
ATOM 3602 O O . LEU C 1 113 ? -36.539 -5.222 53.537 1.00 38.24 113 LEU C O 1
ATOM 3607 N N . GLN C 1 114 ? -35.055 -6.793 54.170 1.00 39.02 114 GLN C N 1
ATOM 3608 C CA . GLN C 1 114 ? -35.285 -7.672 53.033 1.00 41.19 114 GLN C CA 1
ATOM 3609 C C . GLN C 1 114 ? -36.756 -8.047 52.856 1.00 40.89 114 GLN C C 1
ATOM 3610 O O . GLN C 1 114 ? -37.293 -7.984 51.748 1.00 41.11 114 GLN C O 1
ATOM 3616 N N . GLU C 1 115 ? -37.391 -8.421 53.964 1.00 39.11 115 GLU C N 1
ATOM 3617 C CA . GLU C 1 115 ? -38.790 -8.808 53.969 1.00 39.70 115 GLU C CA 1
ATOM 3618 C C . GLU C 1 115 ? -39.653 -7.612 53.583 1.00 39.76 115 GLU C C 1
ATOM 3619 O O . GLU C 1 115 ? -40.569 -7.734 52.758 1.00 41.40 115 GLU C O 1
ATOM 3625 N N . ILE C 1 116 ? -39.322 -6.459 54.177 1.00 39.07 116 ILE C N 1
ATOM 3626 C CA . ILE C 1 116 ? -40.028 -5.191 53.940 1.00 33.20 116 ILE C CA 1
ATOM 3627 C C . ILE C 1 116 ? -39.942 -4.793 52.457 1.00 30.84 116 ILE C C 1
ATOM 3628 O O . ILE C 1 116 ? -40.946 -4.447 51.847 1.00 33.19 116 ILE C O 1
ATOM 3633 N N . LEU C 1 117 ? -38.755 -4.936 51.873 1.00 31.66 117 LEU C N 1
ATOM 3634 C CA . LEU C 1 117 ? -38.529 -4.592 50.465 1.00 34.31 117 LEU C CA 1
ATOM 3635 C C . LEU C 1 117 ? -39.330 -5.481 49.501 1.00 37.73 117 LEU C C 1
ATOM 3636 O O . LEU C 1 117 ? -39.939 -4.981 48.543 1.00 36.09 117 LEU C O 1
ATOM 3641 N N . ARG C 1 118 ? -39.367 -6.783 49.798 1.00 42.70 118 ARG C N 1
ATOM 3642 C CA . ARG C 1 118 ? -40.107 -7.751 48.993 1.00 42.87 118 ARG C CA 1
ATOM 3643 C C . ARG C 1 118 ? -41.592 -7.456 48.951 1.00 44.28 118 ARG C C 1
ATOM 3644 O O . ARG C 1 118 ? -42.206 -7.481 47.877 1.00 47.48 118 ARG C O 1
ATOM 3652 N N . ILE C 1 119 ? -42.175 -7.194 50.122 1.00 44.36 119 ILE C N 1
ATOM 3653 C CA . ILE C 1 119 ? -43.599 -6.873 50.219 1.00 44.14 119 ILE C CA 1
ATOM 3654 C C . ILE C 1 119 ? -43.835 -5.592 49.412 1.00 49.25 119 ILE C C 1
ATOM 3655 O O . ILE C 1 119 ? -44.734 -5.538 48.562 1.00 53.27 119 ILE C O 1
ATOM 3660 N N . ILE C 1 120 ? -42.977 -4.591 49.621 1.00 49.39 120 ILE C N 1
ATOM 3661 C CA . ILE C 1 120 ? -43.099 -3.333 48.895 1.00 44.49 120 ILE C CA 1
ATOM 3662 C C . ILE C 1 120 ? -43.113 -3.528 47.374 1.00 44.72 120 ILE C C 1
ATOM 3663 O O . ILE C 1 120 ? -43.925 -2.897 46.688 1.00 46.61 120 ILE C O 1
ATOM 3668 N N . LYS C 1 121 ? -42.261 -4.410 46.851 1.00 43.25 121 LYS C N 1
ATOM 3669 C CA . LYS C 1 121 ? -42.260 -4.654 45.407 1.00 47.05 121 LYS C CA 1
ATOM 3670 C C . LYS C 1 121 ? -43.615 -5.226 44.929 1.00 49.06 121 LYS C C 1
ATOM 3671 O O . LYS C 1 121 ? -44.087 -4.908 43.833 1.00 46.56 121 LYS C O 1
ATOM 3677 N N . ASP C 1 122 ? -44.221 -6.063 45.769 1.00 51.02 122 ASP C N 1
ATOM 3678 C CA . ASP C 1 122 ? -45.505 -6.685 45.468 1.00 49.74 122 ASP C CA 1
ATOM 3679 C C . ASP C 1 122 ? -46.664 -5.696 45.434 1.00 48.57 122 ASP C C 1
ATOM 3680 O O . ASP C 1 122 ? -47.612 -5.911 44.696 1.00 52.32 122 ASP C O 1
ATOM 3685 N N . LYS C 1 123 ? -46.564 -4.595 46.182 1.00 47.87 123 LYS C N 1
ATOM 3686 C CA . LYS C 1 123 ? -47.637 -3.583 46.232 1.00 46.63 123 LYS C CA 1
ATOM 3687 C C . LYS C 1 123 ? -47.324 -2.291 45.481 1.00 44.29 123 LYS C C 1
ATOM 3688 O O . LYS C 1 123 ? -48.073 -1.311 45.560 1.00 42.99 123 LYS C O 1
ATOM 3694 N N . LEU C 1 124 ? -46.206 -2.286 44.769 1.00 43.59 124 LEU C N 1
ATOM 3695 C CA . LEU C 1 124 ? -45.779 -1.115 44.031 1.00 39.77 124 LEU C CA 1
ATOM 3696 C C . LEU C 1 124 ? -46.521 -0.944 42.701 1.00 39.17 124 LEU C C 1
ATOM 3697 O O . LEU C 1 124 ? -46.436 -1.805 41.826 1.00 42.58 124 LEU C O 1
ATOM 3702 N N . LYS C 1 125 ? -47.250 0.160 42.560 1.00 39.37 125 LYS C N 1
ATOM 3703 C CA . LYS C 1 125 ? -47.966 0.449 41.321 1.00 41.22 125 LYS C CA 1
ATOM 3704 C C . LYS C 1 125 ? -46.899 0.727 40.240 1.00 44.23 125 LYS C C 1
ATOM 3705 O O . LYS C 1 125 ? -45.759 1.044 40.566 1.00 47.32 125 LYS C O 1
ATOM 3711 N N . PRO C 1 126 ? -47.246 0.603 38.943 1.00 47.69 126 PRO C N 1
ATOM 3712 C CA . PRO C 1 126 ? -46.175 0.884 37.973 1.00 49.36 126 PRO C CA 1
ATOM 3713 C C . PRO C 1 126 ? -45.681 2.332 38.135 1.00 48.65 126 PRO C C 1
ATOM 3714 O O . PRO C 1 126 ? -46.446 3.208 38.544 1.00 46.30 126 PRO C O 1
ATOM 3718 N N . GLY C 1 127 ? -44.405 2.580 37.829 1.00 49.36 127 GLY C N 1
ATOM 3719 C CA . GLY C 1 127 ? -43.855 3.927 37.948 1.00 49.03 127 GLY C CA 1
ATOM 3720 C C . GLY C 1 127 ? -43.632 4.366 39.390 1.00 46.61 127 GLY C C 1
ATOM 3721 O O . GLY C 1 127 ? -43.370 5.542 39.660 1.00 46.04 127 GLY C O 1
ATOM 3722 N N . GLY C 1 128 ? -43.787 3.423 40.314 1.00 43.66 128 GLY C N 1
ATOM 3723 C CA . GLY C 1 128 ? -43.597 3.711 41.724 1.00 40.43 128 GLY C CA 1
ATOM 3724 C C . GLY C 1 128 ? -42.140 3.894 42.087 1.00 38.36 128 GLY C C 1
ATOM 3725 O O . GLY C 1 128 ? -41.252 3.388 41.398 1.00 36.54 128 GLY C O 1
ATOM 3726 N N . ARG C 1 129 ? -41.900 4.600 43.188 1.00 37.02 129 ARG C N 1
ATOM 3727 C CA . ARG C 1 129 ? -40.548 4.873 43.663 1.00 35.04 129 ARG C CA 1
ATOM 3728 C C . ARG C 1 129 ? -40.345 4.326 45.073 1.00 34.68 129 ARG C C 1
ATOM 3729 O O . ARG C 1 129 ? -41.242 4.424 45.922 1.00 34.76 129 ARG C O 1
ATOM 3737 N N . ILE C 1 130 ? -39.170 3.742 45.310 1.00 34.59 130 ILE C N 1
ATOM 3738 C CA . ILE C 1 130 ? -38.800 3.225 46.630 1.00 29.14 130 ILE C CA 1
ATOM 3739 C C . ILE C 1 130 ? -37.537 3.970 47.035 1.00 29.02 130 ILE C C 1
ATOM 3740 O O . ILE C 1 130 ? -36.629 4.124 46.219 1.00 26.90 130 ILE C O 1
ATOM 3745 N N . ILE C 1 131 ? -37.505 4.463 48.272 1.00 28.16 131 ILE C N 1
ATOM 3746 C CA . ILE C 1 131 ? -36.363 5.195 48.814 1.00 26.84 131 ILE C CA 1
ATOM 3747 C C . ILE C 1 131 ? -36.102 4.671 50.229 1.00 25.76 131 ILE C C 1
ATOM 3748 O O . ILE C 1 131 ? -36.986 4.691 51.081 1.00 29.13 131 ILE C O 1
ATOM 3753 N N . VAL C 1 132 ? -34.906 4.151 50.453 1.00 25.71 132 VAL C N 1
ATOM 3754 C CA . VAL C 1 132 ? -34.508 3.629 51.743 1.00 24.84 132 VAL C CA 1
ATOM 3755 C C . VAL C 1 132 ? -33.480 4.600 52.327 1.00 26.97 132 VAL C C 1
ATOM 3756 O O . VAL C 1 132 ? -32.505 4.946 51.652 1.00 26.33 132 VAL C O 1
ATOM 3760 N N . THR C 1 133 ? -33.722 5.031 53.566 1.00 30.14 133 THR C N 1
ATOM 3761 C CA . THR C 1 133 ? -32.833 5.939 54.280 1.00 28.71 133 THR C CA 1
ATOM 3762 C C . THR C 1 133 ? -31.944 5.064 55.135 1.00 33.35 133 THR C C 1
ATOM 3763 O O . THR C 1 133 ? -32.434 4.378 56.032 1.00 40.12 133 THR C O 1
ATOM 3767 N N . ALA C 1 134 ? -30.638 5.077 54.872 1.00 33.61 134 ALA C N 1
ATOM 3768 C CA . ALA C 1 134 ? -29.693 4.246 55.609 1.00 30.46 134 ALA C CA 1
ATOM 3769 C C . ALA C 1 134 ? -28.603 4.959 56.410 1.00 31.74 134 ALA C C 1
ATOM 3770 O O . ALA C 1 134 ? -27.833 5.761 55.870 1.00 33.62 134 ALA C O 1
ATOM 3772 N N . ILE C 1 135 ? -28.541 4.675 57.708 1.00 32.56 135 ILE C N 1
ATOM 3773 C CA . ILE C 1 135 ? -27.492 5.252 58.549 1.00 33.59 135 ILE C CA 1
ATOM 3774 C C . ILE C 1 135 ? -26.497 4.148 58.949 1.00 33.64 135 ILE C C 1
ATOM 3775 O O . ILE C 1 135 ? -25.362 4.426 59.347 1.00 33.93 135 ILE C O 1
ATOM 3780 N N . LEU C 1 136 ? -26.939 2.893 58.867 1.00 31.29 136 LEU C N 1
ATOM 3781 C CA . LEU C 1 136 ? -26.073 1.765 59.181 1.00 28.87 136 LEU C CA 1
ATOM 3782 C C . LEU C 1 136 ? -25.386 1.309 57.910 1.00 28.46 136 LEU C C 1
ATOM 3783 O O . LEU C 1 136 ? -26.020 1.180 56.862 1.00 27.33 136 LEU C O 1
ATOM 3788 N N . LEU C 1 137 ? -24.097 1.026 58.016 1.00 30.31 137 LEU C N 1
ATOM 3789 C CA . LEU C 1 137 ? -23.313 0.545 56.876 1.00 34.63 137 LEU C CA 1
ATOM 3790 C C . LEU C 1 137 ? -23.930 -0.717 56.242 1.00 33.20 137 LEU C C 1
ATOM 3791 O O . LEU C 1 137 ? -23.984 -0.849 55.018 1.00 31.43 137 LEU C O 1
ATOM 3796 N N . GLU C 1 138 ? -24.425 -1.612 57.092 1.00 32.22 138 GLU C N 1
ATOM 3797 C CA . GLU C 1 138 ? -25.019 -2.871 56.648 1.00 33.21 138 GLU C CA 1
ATOM 3798 C C . GLU C 1 138 ? -26.266 -2.626 55.803 1.00 34.54 138 GLU C C 1
ATOM 3799 O O . GLU C 1 138 ? -26.443 -3.229 54.746 1.00 32.39 138 GLU C O 1
ATOM 3805 N N . THR C 1 139 ? -27.083 -1.676 56.250 1.00 34.53 139 THR C N 1
ATOM 3806 C CA . THR C 1 139 ? -28.299 -1.307 55.553 1.00 32.19 139 THR C CA 1
ATOM 3807 C C . THR C 1 139 ? -28.011 -0.757 54.151 1.00 32.41 139 THR C C 1
ATOM 3808 O O . THR C 1 139 ? -28.777 -1.005 53.222 1.00 31.33 139 THR C O 1
ATOM 3812 N N . LYS C 1 140 ? -26.921 -0.012 53.994 1.00 27.97 140 LYS C N 1
ATOM 3813 C CA . LYS C 1 140 ? -26.589 0.536 52.684 1.00 29.80 140 LYS C CA 1
ATOM 3814 C C . LYS C 1 140 ? -26.290 -0.604 51.719 1.00 32.11 140 LYS C C 1
ATOM 3815 O O . LYS C 1 140 ? -26.759 -0.599 50.585 1.00 29.81 140 LYS C O 1
ATOM 3821 N N . PHE C 1 141 ? -25.517 -1.584 52.179 1.00 34.03 141 PHE C N 1
ATOM 3822 C CA . PHE C 1 141 ? -25.172 -2.739 51.350 1.00 35.46 141 PHE C CA 1
ATOM 3823 C C . PHE C 1 141 ? -26.420 -3.565 50.979 1.00 37.65 141 PHE C C 1
ATOM 3824 O O . PHE C 1 141 ? -26.711 -3.780 49.789 1.00 35.83 141 PHE C O 1
ATOM 3832 N N . GLU C 1 142 ? -27.162 -3.996 51.997 1.00 36.06 142 GLU C N 1
ATOM 3833 C CA . GLU C 1 142 ? -28.360 -4.801 51.789 1.00 34.64 142 GLU C CA 1
ATOM 3834 C C . GLU C 1 142 ? -29.437 -4.144 50.949 1.00 32.46 142 GLU C C 1
ATOM 3835 O O . GLU C 1 142 ? -30.039 -4.797 50.113 1.00 34.14 142 GLU C O 1
ATOM 3841 N N . ALA C 1 143 ? -29.692 -2.860 51.175 1.00 32.19 143 ALA C N 1
ATOM 3842 C CA . ALA C 1 143 ? -30.720 -2.161 50.413 1.00 30.10 143 ALA C CA 1
ATOM 3843 C C . ALA C 1 143 ? -30.358 -2.216 48.934 1.00 29.87 143 ALA C C 1
ATOM 3844 O O . ALA C 1 143 ? -31.203 -2.500 48.089 1.00 28.57 143 ALA C O 1
ATOM 3854 N N . GLU C 1 145 ? -28.173 -4.465 47.332 1.00 40.20 145 GLU C N 1
ATOM 3855 C CA . GLU C 1 145 ? -28.229 -5.848 46.851 1.00 41.64 145 GLU C CA 1
ATOM 3856 C C . GLU C 1 145 ? -29.655 -6.346 46.745 1.00 38.97 145 GLU C C 1
ATOM 3857 O O . GLU C 1 145 ? -30.033 -6.937 45.733 1.00 41.07 145 GLU C O 1
ATOM 3863 N N . CYS C 1 146 ? -30.466 -6.052 47.751 1.00 36.63 146 CYS C N 1
ATOM 3864 C CA . CYS C 1 146 ? -31.857 -6.486 47.768 1.00 37.87 146 CYS C CA 1
ATOM 3865 C C . CYS C 1 146 ? -32.708 -5.913 46.644 1.00 36.23 146 CYS C C 1
ATOM 3866 O O . CYS C 1 146 ? -33.436 -6.642 45.998 1.00 38.39 146 CYS C O 1
ATOM 3869 N N . LEU C 1 147 ? -32.636 -4.602 46.440 1.00 34.53 147 LEU C N 1
ATOM 3870 C CA . LEU C 1 147 ? -33.403 -3.977 45.379 1.00 34.36 147 LEU C CA 1
ATOM 3871 C C . LEU C 1 147 ? -32.958 -4.487 43.989 1.00 35.55 147 LEU C C 1
ATOM 3872 O O . LEU C 1 147 ? -33.801 -4.700 43.117 1.00 33.53 147 LEU C O 1
ATOM 3877 N N . ARG C 1 148 ? -31.659 -4.735 43.804 1.00 36.90 148 ARG C N 1
ATOM 3878 C CA . ARG C 1 148 ? -31.149 -5.272 42.536 1.00 42.70 148 ARG C CA 1
ATOM 3879 C C . ARG C 1 148 ? -31.706 -6.702 42.327 1.00 44.05 148 ARG C C 1
ATOM 3880 O O . ARG C 1 148 ? -32.198 -7.026 41.239 1.00 44.67 148 ARG C O 1
ATOM 3888 N N . ASP C 1 149 ? -31.641 -7.538 43.374 1.00 44.78 149 ASP C N 1
ATOM 3889 C CA . ASP C 1 149 ? -32.158 -8.914 43.330 1.00 43.55 149 ASP C CA 1
ATOM 3890 C C . ASP C 1 149 ? -33.654 -8.965 43.020 1.00 44.83 149 ASP C C 1
ATOM 3891 O O . ASP C 1 149 ? -34.153 -9.966 42.521 1.00 47.86 149 ASP C O 1
ATOM 3896 N N . LEU C 1 150 ? -34.368 -7.889 43.338 1.00 42.14 150 LEU C N 1
ATOM 3897 C CA . LEU C 1 150 ? -35.792 -7.815 43.069 1.00 36.77 150 LEU C CA 1
ATOM 3898 C C . LEU C 1 150 ? -36.018 -7.217 41.687 1.00 35.46 150 LEU C C 1
ATOM 3899 O O . LEU C 1 150 ? -37.146 -6.921 41.321 1.00 36.83 150 LEU C O 1
ATOM 3904 N N . GLY C 1 151 ? -34.930 -7.005 40.948 1.00 34.72 151 GLY C N 1
ATOM 3905 C CA . GLY C 1 151 ? -35.029 -6.482 39.592 1.00 37.36 151 GLY C CA 1
ATOM 3906 C C . GLY C 1 151 ? -35.087 -4.982 39.358 1.00 39.71 151 GLY C C 1
ATOM 3907 O O . GLY C 1 151 ? -35.440 -4.546 38.256 1.00 41.70 151 GLY C O 1
ATOM 3908 N N . PHE C 1 152 ? -34.737 -4.176 40.351 1.00 39.00 152 PHE C N 1
ATOM 3909 C CA . PHE C 1 152 ? -34.759 -2.730 40.172 1.00 38.28 152 PHE C CA 1
ATOM 3910 C C . PHE C 1 152 ? -33.402 -2.171 39.725 1.00 39.12 152 PHE C C 1
ATOM 3911 O O . PHE C 1 152 ? -32.359 -2.799 39.887 1.00 38.85 152 PHE C O 1
ATOM 3919 N N . ASP C 1 153 ? -33.455 -1.000 39.102 1.00 39.73 153 ASP C N 1
ATOM 3920 C CA . ASP C 1 153 ? -32.263 -0.280 38.683 1.00 39.75 153 ASP C CA 1
ATOM 3921 C C . ASP C 1 153 ? -32.077 0.572 39.954 1.00 37.22 153 ASP C C 1
ATOM 3922 O O . ASP C 1 153 ? -32.948 1.376 40.310 1.00 33.52 153 ASP C O 1
ATOM 3927 N N . VAL C 1 154 ? -30.985 0.343 40.668 1.00 36.27 154 VAL C N 1
ATOM 3928 C CA . VAL C 1 154 ? -30.717 1.031 41.936 1.00 36.24 154 VAL C CA 1
ATOM 3929 C C . VAL C 1 154 ? -29.671 2.150 41.887 1.00 33.79 154 VAL C C 1
ATOM 3930 O O . VAL C 1 154 ? -28.812 2.176 41.021 1.00 38.44 154 VAL C O 1
ATOM 3934 N N . ASN C 1 155 ? -29.744 3.068 42.840 1.00 34.51 155 ASN C N 1
ATOM 3935 C CA . ASN C 1 155 ? -28.801 4.177 42.924 1.00 29.40 155 ASN C CA 1
ATOM 3936 C C . ASN C 1 155 ? -28.588 4.517 44.377 1.00 25.10 155 ASN C C 1
ATOM 3937 O O . ASN C 1 155 ? -29.426 4.203 45.219 1.00 27.46 155 ASN C O 1
ATOM 3942 N N . ILE C 1 156 ? -27.477 5.165 44.684 1.00 26.09 156 ILE C N 1
ATOM 3943 C CA . ILE C 1 156 ? -27.227 5.555 46.058 1.00 24.29 156 ILE C CA 1
ATOM 3944 C C . ILE C 1 156 ? -26.556 6.920 46.073 1.00 24.38 156 ILE C C 1
ATOM 3945 O O . ILE C 1 156 ? -25.716 7.227 45.222 1.00 26.61 156 ILE C O 1
ATOM 3950 N N . THR C 1 157 ? -26.998 7.749 47.003 1.00 23.58 157 THR C N 1
ATOM 3951 C CA . THR C 1 157 ? -26.435 9.071 47.192 1.00 23.15 157 THR C CA 1
ATOM 3952 C C . THR C 1 157 ? -26.227 9.251 48.681 1.00 20.93 157 THR C C 1
ATOM 3953 O O . THR C 1 157 ? -27.118 8.952 49.466 1.00 22.78 157 THR C O 1
ATOM 3957 N N . GLU C 1 158 ? -25.045 9.700 49.073 1.00 17.74 158 GLU C N 1
ATOM 3958 C CA . GLU C 1 158 ? -24.766 9.906 50.475 1.00 22.00 158 GLU C CA 1
ATOM 3959 C C . GLU C 1 158 ? -24.539 11.374 50.743 1.00 22.63 158 GLU C C 1
ATOM 3960 O O . GLU C 1 158 ? -23.782 12.051 50.044 1.00 21.92 158 GLU C O 1
ATOM 3966 N N . LEU C 1 159 ? -25.150 11.855 51.805 1.00 24.58 159 LEU C N 1
ATOM 3967 C CA . LEU C 1 159 ? -25.016 13.246 52.120 1.00 24.59 159 LEU C CA 1
ATOM 3968 C C . LEU C 1 159 ? -24.289 13.467 53.405 1.00 23.85 159 LEU C C 1
ATOM 3969 O O . LEU C 1 159 ? -24.592 12.829 54.418 1.00 24.81 159 LEU C O 1
ATOM 3974 N N . ASN C 1 160 ? -23.272 14.321 53.318 1.00 25.19 160 ASN C N 1
ATOM 3975 C CA . ASN C 1 160 ? -22.508 14.756 54.471 1.00 24.99 160 ASN C CA 1
ATOM 3976 C C . ASN C 1 160 ? -22.832 16.236 54.561 1.00 24.78 160 ASN C C 1
ATOM 3977 O O . ASN C 1 160 ? -22.437 17.023 53.694 1.00 26.46 160 ASN C O 1
ATOM 3982 N N . ILE C 1 161 ? -23.645 16.583 55.553 1.00 21.87 161 ILE C N 1
ATOM 3983 C CA . ILE C 1 161 ? -24.093 17.944 55.757 1.00 23.94 161 ILE C CA 1
ATOM 3984 C C . ILE C 1 161 ? -23.439 18.625 56.952 1.00 25.83 161 ILE C C 1
ATOM 3985 O O . ILE C 1 161 ? -23.267 18.030 58.013 1.00 24.62 161 ILE C O 1
ATOM 3990 N N . ALA C 1 162 ? -23.097 19.891 56.773 1.00 25.44 162 ALA C N 1
ATOM 3991 C CA . ALA C 1 162 ? -22.500 20.694 57.824 1.00 26.45 162 ALA C CA 1
ATOM 3992 C C . ALA C 1 162 ? -23.283 22.010 57.839 1.00 27.22 162 ALA C C 1
ATOM 3993 O O . ALA C 1 162 ? -23.619 22.570 56.796 1.00 26.30 162 ALA C O 1
ATOM 3995 N N . ARG C 1 163 ? -23.651 22.448 59.031 1.00 28.25 163 ARG C N 1
ATOM 3996 C CA . ARG C 1 163 ? -24.389 23.696 59.193 1.00 30.06 163 ARG C CA 1
ATOM 3997 C C . ARG C 1 163 ? -23.657 24.612 60.153 1.00 27.31 163 ARG C C 1
ATOM 3998 O O . ARG C 1 163 ? -22.949 24.141 61.035 1.00 23.53 163 ARG C O 1
ATOM 4006 N N . GLY C 1 164 ? -23.919 25.906 60.078 1.00 27.84 164 GLY C N 1
ATOM 4007 C CA . GLY C 1 164 ? -23.233 26.808 60.981 1.00 28.17 164 GLY C CA 1
ATOM 4008 C C . GLY C 1 164 ? -23.936 26.996 62.307 1.00 29.14 164 GLY C C 1
ATOM 4009 O O . GLY C 1 164 ? -25.162 26.951 62.357 1.00 33.51 164 GLY C O 1
ATOM 4010 N N . ARG C 1 165 ? -23.148 27.197 63.367 1.00 28.25 165 ARG C N 1
ATOM 4011 C CA . ARG C 1 165 ? -23.644 27.443 64.724 1.00 33.84 165 ARG C CA 1
ATOM 4012 C C . ARG C 1 165 ? -22.814 28.578 65.345 1.00 37.42 165 ARG C C 1
ATOM 4013 O O . ARG C 1 165 ? -21.586 28.519 65.325 1.00 33.51 165 ARG C O 1
ATOM 4021 N N . ALA C 1 166 ? -23.475 29.637 65.819 1.00 44.23 166 ALA C N 1
ATOM 4022 C CA . ALA C 1 166 ? -22.783 30.763 66.466 1.00 49.21 166 ALA C CA 1
ATOM 4023 C C . ALA C 1 166 ? -22.145 30.223 67.739 1.00 52.24 166 ALA C C 1
ATOM 4024 O O . ALA C 1 166 ? -22.787 30.126 68.781 1.00 52.40 166 ALA C O 1
ATOM 4026 N N . LEU C 1 167 ? -20.896 29.805 67.617 1.00 59.88 167 LEU C N 1
ATOM 4027 C CA . LEU C 1 167 ? -20.171 29.224 68.723 1.00 65.43 167 LEU C CA 1
ATOM 4028 C C . LEU C 1 167 ? -19.196 30.177 69.356 1.00 73.21 167 LEU C C 1
ATOM 4029 O O . LEU C 1 167 ? -18.239 30.620 68.712 1.00 72.86 167 LEU C O 1
ATOM 4034 N N . ASP C 1 168 ? -19.404 30.353 70.662 1.00 82.09 168 ASP C N 1
ATOM 4035 C CA . ASP C 1 168 ? -18.609 31.174 71.596 1.00 86.27 168 ASP C CA 1
ATOM 4036 C C . ASP C 1 168 ? -17.616 32.263 71.138 1.00 84.87 168 ASP C C 1
ATOM 4037 O O . ASP C 1 168 ? -16.866 32.749 71.994 1.00 87.37 168 ASP C O 1
ATOM 4042 N N . ARG C 1 169 ? -17.649 32.683 69.864 1.00 78.86 169 ARG C N 1
ATOM 4043 C CA . ARG C 1 169 ? -16.730 33.678 69.287 1.00 71.85 169 ARG C CA 1
ATOM 4044 C C . ARG C 1 169 ? -16.667 33.520 67.758 1.00 66.23 169 ARG C C 1
ATOM 4045 O O . ARG C 1 169 ? -15.615 33.736 67.165 1.00 67.41 169 ARG C O 1
ATOM 4053 N N . GLY C 1 170 ? -17.763 33.109 67.124 1.00 57.95 170 GLY C N 1
ATOM 4054 C CA . GLY C 1 170 ? -17.748 32.931 65.678 1.00 44.82 170 GLY C CA 1
ATOM 4055 C C . GLY C 1 170 ? -18.730 31.878 65.172 1.00 43.16 170 GLY C C 1
ATOM 4056 O O . GLY C 1 170 ? -19.710 31.569 65.848 1.00 42.49 170 GLY C O 1
ATOM 4057 N N . THR C 1 171 ? -18.489 31.346 63.970 1.00 38.57 171 THR C N 1
ATOM 4058 C CA . THR C 1 171 ? -19.346 30.313 63.342 1.00 34.24 171 THR C CA 1
ATOM 4059 C C . THR C 1 171 ? -18.680 28.948 63.155 1.00 29.88 171 THR C C 1
ATOM 4060 O O . THR C 1 171 ? -17.799 28.772 62.300 1.00 27.91 171 THR C O 1
ATOM 4080 N N . VAL C 1 174 ? -20.999 22.482 62.242 1.00 25.17 174 VAL C N 1
ATOM 4081 C CA . VAL C 1 174 ? -21.399 21.288 62.967 1.00 23.46 174 VAL C CA 1
ATOM 4082 C C . VAL C 1 174 ? -21.936 20.257 61.982 1.00 24.57 174 VAL C C 1
ATOM 4083 O O . VAL C 1 174 ? -23.005 20.409 61.376 1.00 22.92 174 VAL C O 1
ATOM 4087 N N . SER C 1 175 ? -21.144 19.228 61.764 1.00 29.00 175 SER C N 1
ATOM 4088 C CA . SER C 1 175 ? -21.555 18.198 60.833 1.00 32.83 175 SER C CA 1
ATOM 4089 C C . SER C 1 175 ? -22.668 17.340 61.399 1.00 32.77 175 SER C C 1
ATOM 4090 O O . SER C 1 175 ? -22.874 17.263 62.613 1.00 33.46 175 SER C O 1
ATOM 4093 N N . ARG C 1 176 ? -23.414 16.725 60.495 1.00 33.94 176 ARG C N 1
ATOM 4094 C CA . ARG C 1 176 ? -24.494 15.816 60.866 1.00 31.76 176 ARG C CA 1
ATOM 4095 C C . ARG C 1 176 ? -23.978 14.465 60.402 1.00 29.03 176 ARG C C 1
ATOM 4096 O O . ARG C 1 176 ? -23.204 14.395 59.454 1.00 29.99 176 ARG C O 1
ATOM 4104 N N . ASN C 1 177 ? -24.387 13.402 61.081 1.00 26.62 177 ASN C N 1
ATOM 4105 C CA . ASN C 1 177 ? -23.945 12.070 60.698 1.00 25.85 177 ASN C CA 1
ATOM 4106 C C . ASN C 1 177 ? -24.348 11.809 59.263 1.00 23.77 177 ASN C C 1
ATOM 4107 O O . ASN C 1 177 ? -25.406 12.246 58.831 1.00 26.16 177 ASN C O 1
ATOM 4112 N N . PRO C 1 178 ? -23.482 11.137 58.485 1.00 26.66 178 PRO C N 1
ATOM 4113 C CA . PRO C 1 178 ? -23.845 10.882 57.091 1.00 23.24 178 PRO C CA 1
ATOM 4114 C C . PRO C 1 178 ? -25.072 9.988 56.962 1.00 25.49 178 PRO C C 1
ATOM 4115 O O . PRO C 1 178 ? -25.337 9.152 57.817 1.00 27.92 178 PRO C O 1
ATOM 4119 N N . VAL C 1 179 ? -25.868 10.248 55.935 1.00 25.78 179 VAL C N 1
ATOM 4120 C CA . VAL C 1 179 ? -27.059 9.479 55.669 1.00 23.93 179 VAL C CA 1
ATOM 4121 C C . VAL C 1 179 ? -27.061 9.168 54.186 1.00 24.02 179 VAL C C 1
ATOM 4122 O O . VAL C 1 179 ? -26.767 10.039 53.363 1.00 24.72 179 VAL C O 1
ATOM 4126 N N . ALA C 1 180 ? -27.296 7.904 53.853 1.00 22.50 180 ALA C N 1
ATOM 4127 C CA . ALA C 1 180 ? -27.349 7.489 52.456 1.00 24.97 180 ALA C CA 1
ATOM 4128 C C . ALA C 1 180 ? -28.791 7.231 52.031 1.00 24.03 180 ALA C C 1
ATOM 4129 O O . ALA C 1 180 ? -29.619 6.812 52.852 1.00 25.39 180 ALA C O 1
ATOM 4131 N N . LEU C 1 181 ? -29.109 7.550 50.779 1.00 21.42 181 LEU C N 1
ATOM 4132 C CA . LEU C 1 181 ? -30.445 7.313 50.256 1.00 23.43 181 LEU C CA 1
ATOM 4133 C C . LEU C 1 181 ? -30.291 6.328 49.116 1.00 26.62 181 LEU C C 1
ATOM 4134 O O . LEU C 1 181 ? -29.595 6.617 48.139 1.00 27.97 181 LEU C O 1
ATOM 4139 N N . ILE C 1 182 ? -30.849 5.131 49.295 1.00 27.89 182 ILE C N 1
ATOM 4140 C CA . ILE C 1 182 ? -30.805 4.083 48.270 1.00 24.40 182 ILE C CA 1
ATOM 4141 C C . ILE C 1 182 ? -32.173 4.136 47.611 1.00 24.09 182 ILE C C 1
ATOM 4142 O O . ILE C 1 182 ? -33.198 3.959 48.269 1.00 23.26 182 ILE C O 1
ATOM 4147 N N . TYR C 1 183 ? -32.203 4.438 46.321 1.00 25.32 183 TYR C N 1
ATOM 4148 C CA . TYR C 1 183 ? -33.475 4.575 45.627 1.00 27.52 183 TYR C CA 1
ATOM 4149 C C . TYR C 1 183 ? -33.556 3.855 44.284 1.00 29.83 183 TYR C C 1
ATOM 4150 O O . TYR C 1 183 ? -32.543 3.652 43.598 1.00 28.73 183 TYR C O 1
ATOM 4159 N N . THR C 1 184 ? -34.782 3.499 43.920 1.00 36.05 184 THR C N 1
ATOM 4160 C CA . THR C 1 184 ? -35.056 2.768 42.693 1.00 45.48 184 THR C CA 1
ATOM 4161 C C . THR C 1 184 ? -35.485 3.721 41.603 1.00 53.68 184 THR C C 1
ATOM 4162 O O . THR C 1 184 ? -35.965 4.832 41.874 1.00 53.52 184 THR C O 1
ATOM 4166 N N . GLY C 1 185 ? -35.290 3.280 40.366 1.00 66.08 185 GLY C N 1
ATOM 4167 C CA . GLY C 1 185 ? -35.679 4.074 39.215 1.00 77.41 185 GLY C CA 1
ATOM 4168 C C . GLY C 1 185 ? -37.168 4.403 39.227 1.00 86.91 185 GLY C C 1
ATOM 4169 O O . GLY C 1 185 ? -38.016 3.629 39.720 1.00 88.40 185 GLY C O 1
ATOM 4170 N N . VAL C 1 186 ? -37.464 5.590 38.711 1.00 91.53 186 VAL C N 1
ATOM 4171 C CA . VAL C 1 186 ? -38.818 6.134 38.598 1.00 93.52 186 VAL C CA 1
ATOM 4172 C C . VAL C 1 186 ? -39.542 5.449 37.422 1.00 94.53 186 VAL C C 1
ATOM 4173 O O . VAL C 1 186 ? -38.900 5.241 36.369 1.00 96.26 186 VAL C O 1
ATOM 4185 N N . ILE D 1 2 ? -35.423 18.480 37.536 1.00 41.27 2 ILE D N 1
ATOM 4186 C CA . ILE D 1 2 ? -34.956 18.164 36.191 1.00 41.00 2 ILE D CA 1
ATOM 4187 C C . ILE D 1 2 ? -33.556 17.593 36.350 1.00 42.31 2 ILE D C 1
ATOM 4188 O O . ILE D 1 2 ? -32.665 18.268 36.881 1.00 43.22 2 ILE D O 1
ATOM 4193 N N . PRO D 1 3 ? -33.346 16.338 35.914 1.00 40.99 3 PRO D N 1
ATOM 4194 C CA . PRO D 1 3 ? -32.021 15.690 36.030 1.00 36.31 3 PRO D CA 1
ATOM 4195 C C . PRO D 1 3 ? -30.885 16.480 35.413 1.00 31.06 3 PRO D C 1
ATOM 4196 O O . PRO D 1 3 ? -31.030 17.067 34.338 1.00 32.08 3 PRO D O 1
ATOM 4200 N N . ASP D 1 4 ? -29.746 16.471 36.099 1.00 32.59 4 ASP D N 1
ATOM 4201 C CA . ASP D 1 4 ? -28.537 17.175 35.673 1.00 32.46 4 ASP D CA 1
ATOM 4202 C C . ASP D 1 4 ? -28.111 16.833 34.257 1.00 35.17 4 ASP D C 1
ATOM 4203 O O . ASP D 1 4 ? -27.538 17.676 33.548 1.00 32.68 4 ASP D O 1
ATOM 4208 N N . ASP D 1 5 ? -28.353 15.577 33.868 1.00 37.59 5 ASP D N 1
ATOM 4209 C CA . ASP D 1 5 ? -27.988 15.118 32.536 1.00 39.11 5 ASP D CA 1
ATOM 4210 C C . ASP D 1 5 ? -28.984 15.545 31.464 1.00 37.37 5 ASP D C 1
ATOM 4211 O O . ASP D 1 5 ? -28.810 15.266 30.277 1.00 43.23 5 ASP D O 1
ATOM 4216 N N . GLU D 1 6 ? -30.033 16.245 31.874 1.00 38.59 6 GLU D N 1
ATOM 4217 C CA . GLU D 1 6 ? -31.007 16.725 30.910 1.00 36.61 6 GLU D CA 1
ATOM 4218 C C . GLU D 1 6 ? -30.759 18.203 30.597 1.00 32.88 6 GLU D C 1
ATOM 4219 O O . GLU D 1 6 ? -31.581 18.860 29.981 1.00 31.66 6 GLU D O 1
ATOM 4225 N N . PHE D 1 7 ? -29.572 18.668 30.976 1.00 35.43 7 PHE D N 1
ATOM 4226 C CA . PHE D 1 7 ? -29.089 20.028 30.772 1.00 34.35 7 PHE D CA 1
ATOM 4227 C C . PHE D 1 7 ? -27.955 19.988 29.746 1.00 36.16 7 PHE D C 1
ATOM 4228 O O . PHE D 1 7 ? -26.979 19.242 29.918 1.00 32.89 7 PHE D O 1
ATOM 4236 N N . ILE D 1 8 ? -28.083 20.805 28.709 1.00 36.08 8 ILE D N 1
ATOM 4237 C CA . ILE D 1 8 ? -27.076 20.927 27.662 1.00 37.03 8 ILE D CA 1
ATOM 4238 C C . ILE D 1 8 ? -25.973 21.852 28.219 1.00 36.07 8 ILE D C 1
ATOM 4239 O O . ILE D 1 8 ? -26.278 22.966 28.661 1.00 36.65 8 ILE D O 1
ATOM 4244 N N . LYS D 1 9 ? -24.718 21.401 28.234 1.00 33.44 9 LYS D N 1
ATOM 4245 C CA . LYS D 1 9 ? -23.627 22.246 28.724 1.00 32.89 9 LYS D CA 1
ATOM 4246 C C . LYS D 1 9 ? -22.870 22.958 27.599 1.00 34.00 9 LYS D C 1
ATOM 4247 O O . LYS D 1 9 ? -22.787 22.472 26.471 1.00 34.55 9 LYS D O 1
ATOM 4253 N N . ASN D 1 10 ? -22.280 24.094 27.946 1.00 36.18 10 ASN D N 1
ATOM 4254 C CA . ASN D 1 10 ? -21.474 24.896 27.042 1.00 36.64 10 ASN D CA 1
ATOM 4255 C C . ASN D 1 10 ? -20.115 24.969 27.748 1.00 37.97 10 ASN D C 1
ATOM 4256 O O . ASN D 1 10 ? -20.070 25.153 28.969 1.00 35.50 10 ASN D O 1
ATOM 4261 N N . PRO D 1 11 ? -19.003 24.842 26.996 1.00 40.18 11 PRO D N 1
ATOM 4262 C CA . PRO D 1 11 ? -17.628 24.881 27.540 1.00 39.72 11 PRO D CA 1
ATOM 4263 C C . PRO D 1 11 ? -17.250 26.126 28.367 1.00 34.91 11 PRO D C 1
ATOM 4264 O O . PRO D 1 11 ? -16.478 26.026 29.312 1.00 35.21 11 PRO D O 1
ATOM 4268 N N . SER D 1 12 ? -17.761 27.292 27.986 1.00 33.41 12 SER D N 1
ATOM 4269 C CA . SER D 1 12 ? -17.462 28.513 28.725 1.00 34.64 12 SER D CA 1
ATOM 4270 C C . SER D 1 12 ? -18.458 28.820 29.872 1.00 33.41 12 SER D C 1
ATOM 4271 O O . SER D 1 12 ? -18.253 29.766 30.627 1.00 34.24 12 SER D O 1
ATOM 4274 N N . VAL D 1 13 ? -19.488 27.993 30.035 1.00 33.14 13 VAL D N 1
ATOM 4275 C CA . VAL D 1 13 ? -20.513 28.222 31.053 1.00 31.38 13 VAL D CA 1
ATOM 4276 C C . VAL D 1 13 ? -20.569 27.155 32.157 1.00 31.46 13 VAL D C 1
ATOM 4277 O O . VAL D 1 13 ? -20.794 25.981 31.882 1.00 33.57 13 VAL D O 1
ATOM 4281 N N . PRO D 1 14 ? -20.339 27.553 33.427 1.00 28.25 14 PRO D N 1
ATOM 4282 C CA . PRO D 1 14 ? -20.389 26.559 34.494 1.00 27.99 14 PRO D CA 1
ATOM 4283 C C . PRO D 1 14 ? -21.808 26.070 34.744 1.00 26.65 14 PRO D C 1
ATOM 4284 O O . PRO D 1 14 ? -22.769 26.734 34.375 1.00 26.60 14 PRO D O 1
ATOM 4288 N N . GLY D 1 15 ? -21.933 24.893 35.337 1.00 27.37 15 GLY D N 1
ATOM 4289 C CA . GLY D 1 15 ? -23.256 24.362 35.629 1.00 27.41 15 GLY D CA 1
ATOM 4290 C C . GLY D 1 15 ? -23.643 23.106 34.864 1.00 28.69 15 GLY D C 1
ATOM 4291 O O . GLY D 1 15 ? -22.847 22.622 34.060 1.00 29.40 15 GLY D O 1
ATOM 4292 N N . PRO D 1 16 ? -24.840 22.523 35.116 1.00 32.30 16 PRO D N 1
ATOM 4293 C CA . PRO D 1 16 ? -25.811 23.030 36.096 1.00 31.12 16 PRO D CA 1
ATOM 4294 C C . PRO D 1 16 ? -25.368 22.716 37.523 1.00 30.02 16 PRO D C 1
ATOM 4295 O O . PRO D 1 16 ? -24.516 21.877 37.744 1.00 25.67 16 PRO D O 1
ATOM 4299 N N . THR D 1 17 ? -25.907 23.465 38.468 1.00 30.33 17 THR D N 1
ATOM 4300 C CA . THR D 1 17 ? -25.598 23.239 39.866 1.00 30.90 17 THR D CA 1
ATOM 4301 C C . THR D 1 17 ? -26.117 21.852 40.226 1.00 30.00 17 THR D C 1
ATOM 4302 O O . THR D 1 17 ? -27.148 21.424 39.710 1.00 30.79 17 THR D O 1
ATOM 4306 N N . ALA D 1 18 ? -25.324 21.114 40.995 1.00 31.59 18 ALA D N 1
ATOM 4307 C CA . ALA D 1 18 ? -25.653 19.770 41.470 1.00 28.87 18 ALA D CA 1
ATOM 4308 C C . ALA D 1 18 ? -27.133 19.645 41.840 1.00 30.44 18 ALA D C 1
ATOM 4309 O O . ALA D 1 18 ? -27.631 20.410 42.667 1.00 33.49 18 ALA D O 1
ATOM 4319 N N . GLU D 1 20 ? -28.781 17.811 43.840 1.00 23.39 20 GLU D N 1
ATOM 4320 C CA . GLU D 1 20 ? -29.057 17.746 45.272 1.00 24.29 20 GLU D CA 1
ATOM 4321 C C . GLU D 1 20 ? -28.973 19.137 45.894 1.00 26.89 20 GLU D C 1
ATOM 4322 O O . GLU D 1 20 ? -29.702 19.453 46.849 1.00 25.02 20 GLU D O 1
ATOM 4328 N N . VAL D 1 21 ? -28.122 19.988 45.328 1.00 27.05 21 VAL D N 1
ATOM 4329 C CA . VAL D 1 21 ? -27.992 21.359 45.814 1.00 26.74 21 VAL D CA 1
ATOM 4330 C C . VAL D 1 21 ? -29.185 22.183 45.310 1.00 23.52 21 VAL D C 1
ATOM 4331 O O . VAL D 1 21 ? -29.779 22.943 46.066 1.00 28.83 21 VAL D O 1
ATOM 4335 N N . ARG D 1 22 ? -29.551 21.990 44.047 1.00 23.72 22 ARG D N 1
ATOM 4336 C CA . ARG D 1 22 ? -30.691 22.707 43.477 1.00 25.75 22 ARG D CA 1
ATOM 4337 C C . ARG D 1 22 ? -31.959 22.330 44.242 1.00 27.49 22 ARG D C 1
ATOM 4338 O O . ARG D 1 22 ? -32.833 23.163 44.449 1.00 28.48 22 ARG D O 1
ATOM 4346 N N . CYS D 1 23 ? -32.025 21.073 44.679 1.00 24.48 23 CYS D N 1
ATOM 4347 C CA . CYS D 1 23 ? -33.151 20.566 45.443 1.00 24.17 23 CYS D CA 1
ATOM 4348 C C . CYS D 1 23 ? -33.269 21.346 46.751 1.00 22.36 23 CYS D C 1
ATOM 4349 O O . CYS D 1 23 ? -34.325 21.880 47.090 1.00 26.08 23 CYS D O 1
ATOM 4352 N N . LEU D 1 24 ? -32.148 21.487 47.438 1.00 23.36 24 LEU D N 1
ATOM 4353 C CA . LEU D 1 24 ? -32.139 22.209 48.700 1.00 24.87 24 LEU D CA 1
ATOM 4354 C C . LEU D 1 24 ? -32.409 23.688 48.481 1.00 26.34 24 LEU D C 1
ATOM 4355 O O . LEU D 1 24 ? -33.115 24.307 49.280 1.00 28.50 24 LEU D O 1
ATOM 4360 N N . ILE D 1 25 ? -31.877 24.267 47.405 1.00 24.21 25 ILE D N 1
ATOM 4361 C CA . ILE D 1 25 ? -32.128 25.677 47.116 1.00 25.68 25 ILE D CA 1
ATOM 4362 C C . ILE D 1 25 ? -33.646 25.902 47.049 1.00 28.29 25 ILE D C 1
ATOM 4363 O O . ILE D 1 25 ? -34.156 26.861 47.612 1.00 30.63 25 ILE D O 1
ATOM 4376 N N . CYS D 1 27 ? -36.012 24.031 48.466 1.00 28.56 27 CYS D N 1
ATOM 4377 C CA . CYS D 1 27 ? -36.611 23.830 49.784 1.00 31.36 27 CYS D CA 1
ATOM 4378 C C . CYS D 1 27 ? -36.476 25.089 50.626 1.00 32.22 27 CYS D C 1
ATOM 4379 O O . CYS D 1 27 ? -37.395 25.449 51.375 1.00 32.51 27 CYS D O 1
ATOM 4382 N N . LEU D 1 28 ? -35.320 25.742 50.500 1.00 32.73 28 LEU D N 1
ATOM 4383 C CA . LEU D 1 28 ? -35.021 26.964 51.234 1.00 33.62 28 LEU D CA 1
ATOM 4384 C C . LEU D 1 28 ? -35.769 28.153 50.630 1.00 32.64 28 LEU D C 1
ATOM 4385 O O . LEU D 1 28 ? -36.227 29.034 51.352 1.00 33.91 28 LEU D O 1
ATOM 4390 N N . ALA D 1 29 ? -35.899 28.155 49.304 1.00 32.59 29 ALA D N 1
ATOM 4391 C CA . ALA D 1 29 ? -36.580 29.233 48.602 1.00 32.44 29 ALA D CA 1
ATOM 4392 C C . ALA D 1 29 ? -38.087 29.214 48.793 1.00 33.49 29 ALA D C 1
ATOM 4393 O O . ALA D 1 29 ? -38.703 30.260 48.805 1.00 32.52 29 ALA D O 1
ATOM 4395 N N . GLU D 1 30 ? -38.666 28.018 48.925 1.00 38.31 30 GLU D N 1
ATOM 4396 C CA . GLU D 1 30 ? -40.124 27.848 49.096 1.00 41.37 30 GLU D CA 1
ATOM 4397 C C . GLU D 1 30 ? -40.860 28.623 47.998 1.00 40.71 30 GLU D C 1
ATOM 4398 O O . GLU D 1 30 ? -41.609 29.552 48.287 1.00 40.71 30 GLU D O 1
ATOM 4404 N N . PRO D 1 31 ? -40.659 28.240 46.726 1.00 41.47 31 PRO D N 1
ATOM 4405 C CA . PRO D 1 31 ? -41.284 28.889 45.572 1.00 44.42 31 PRO D CA 1
ATOM 4406 C C . PRO D 1 31 ? -42.813 28.871 45.606 1.00 47.99 31 PRO D C 1
ATOM 4407 O O . PRO D 1 31 ? -43.423 27.820 45.795 1.00 48.88 31 PRO D O 1
ATOM 4411 N N . GLY D 1 32 ? -43.410 30.034 45.390 1.00 50.22 32 GLY D N 1
ATOM 4412 C CA . GLY D 1 32 ? -44.856 30.144 45.370 1.00 52.80 32 GLY D CA 1
ATOM 4413 C C . GLY D 1 32 ? -45.275 30.642 43.999 1.00 53.58 32 GLY D C 1
ATOM 4414 O O . GLY D 1 32 ? -44.551 31.421 43.370 1.00 50.69 32 GLY D O 1
ATOM 4415 N N . LYS D 1 33 ? -46.463 30.240 43.561 1.00 55.70 33 LYS D N 1
ATOM 4416 C CA . LYS D 1 33 ? -46.965 30.644 42.249 1.00 56.36 33 LYS D CA 1
ATOM 4417 C C . LYS D 1 33 ? -47.143 32.140 42.005 1.00 53.61 33 LYS D C 1
ATOM 4418 O O . LYS D 1 33 ? -47.285 32.566 40.861 1.00 54.20 33 LYS D O 1
ATOM 4424 N N . ASN D 1 34 ? -47.134 32.941 43.065 1.00 51.84 34 ASN D N 1
ATOM 4425 C CA . ASN D 1 34 ? -47.277 34.390 42.936 1.00 52.04 34 ASN D CA 1
ATOM 4426 C C . ASN D 1 34 ? -45.967 35.093 43.273 1.00 50.94 34 ASN D C 1
ATOM 4427 O O . ASN D 1 34 ? -45.939 36.310 43.495 1.00 53.20 34 ASN D O 1
ATOM 4432 N N . ASP D 1 35 ? -44.883 34.329 43.327 1.00 46.78 35 ASP D N 1
ATOM 4433 C CA . ASP D 1 35 ? -43.583 34.898 43.640 1.00 42.11 35 ASP D CA 1
ATOM 4434 C C . ASP D 1 35 ? -42.854 35.400 42.408 1.00 38.42 35 ASP D C 1
ATOM 4435 O O . ASP D 1 35 ? -43.006 34.864 41.312 1.00 38.43 35 ASP D O 1
ATOM 4440 N N . VAL D 1 36 ? -42.052 36.433 42.618 1.00 38.18 36 VAL D N 1
ATOM 4441 C CA . VAL D 1 36 ? -41.232 37.036 41.579 1.00 40.03 36 VAL D CA 1
ATOM 4442 C C . VAL D 1 36 ? -39.814 36.703 42.040 1.00 40.34 36 VAL D C 1
ATOM 4443 O O . VAL D 1 36 ? -39.428 37.039 43.167 1.00 45.35 36 VAL D O 1
ATOM 4447 N N . ALA D 1 37 ? -39.056 35.998 41.212 1.00 34.29 37 ALA D N 1
ATOM 4448 C CA . ALA D 1 37 ? -37.715 35.598 41.595 1.00 31.29 37 ALA D CA 1
ATOM 4449 C C . ALA D 1 37 ? -36.654 36.131 40.663 1.00 29.41 37 ALA D C 1
ATOM 4450 O O . ALA D 1 37 ? -36.943 36.462 39.513 1.00 29.67 37 ALA D O 1
ATOM 4452 N N . VAL D 1 38 ? -35.435 36.261 41.174 1.00 28.80 38 VAL D N 1
ATOM 4453 C CA . VAL D 1 38 ? -34.310 36.692 40.358 1.00 27.03 38 VAL D CA 1
ATOM 4454 C C . VAL D 1 38 ? -33.184 35.684 40.569 1.00 30.14 38 VAL D C 1
ATOM 4455 O O . VAL D 1 38 ? -32.912 35.265 41.699 1.00 30.13 38 VAL D O 1
ATOM 4459 N N . ASP D 1 39 ? -32.590 35.219 39.479 1.00 29.35 39 ASP D N 1
ATOM 4460 C CA . ASP D 1 39 ? -31.488 34.279 39.537 1.00 27.30 39 ASP D CA 1
ATOM 4461 C C . ASP D 1 39 ? -30.268 35.039 39.029 1.00 25.57 39 ASP D C 1
ATOM 4462 O O . ASP D 1 39 ? -30.114 35.256 37.829 1.00 28.39 39 ASP D O 1
ATOM 4467 N N . VAL D 1 40 ? -29.449 35.522 39.956 1.00 26.06 40 VAL D N 1
ATOM 4468 C CA . VAL D 1 40 ? -28.237 36.262 39.618 1.00 27.86 40 VAL D CA 1
ATOM 4469 C C . VAL D 1 40 ? -27.127 35.286 39.196 1.00 29.72 40 VAL D C 1
ATOM 4470 O O . VAL D 1 40 ? -26.640 34.509 40.023 1.00 29.06 40 VAL D O 1
ATOM 4474 N N . GLY D 1 41 ? -26.733 35.333 37.920 1.00 28.93 41 GLY D N 1
ATOM 4475 C CA . GLY D 1 41 ? -25.709 34.432 37.416 1.00 27.34 41 GLY D CA 1
ATOM 4476 C C . GLY D 1 41 ? -26.380 33.115 37.100 1.00 25.87 41 GLY D C 1
ATOM 4477 O O . GLY D 1 41 ? -26.080 32.106 37.729 1.00 32.79 41 GLY D O 1
ATOM 4478 N N . CYS D 1 42 ? -27.260 33.110 36.105 1.00 25.96 42 CYS D N 1
ATOM 4479 C CA . CYS D 1 42 ? -27.993 31.897 35.742 1.00 26.65 42 CYS D CA 1
ATOM 4480 C C . CYS D 1 42 ? -27.191 30.746 35.144 1.00 27.07 42 CYS D C 1
ATOM 4481 O O . CYS D 1 42 ? -27.644 29.603 35.175 1.00 27.42 42 CYS D O 1
ATOM 4484 N N . GLY D 1 43 ? -26.009 31.047 34.611 1.00 31.22 43 GLY D N 1
ATOM 4485 C CA . GLY D 1 43 ? -25.125 30.032 34.038 1.00 27.91 43 GLY D CA 1
ATOM 4486 C C . GLY D 1 43 ? -25.803 29.128 33.039 1.00 28.54 43 GLY D C 1
ATOM 4487 O O . GLY D 1 43 ? -26.329 29.607 32.052 1.00 29.47 43 GLY D O 1
ATOM 4488 N N . THR D 1 44 ? -25.771 27.826 33.296 1.00 28.27 44 THR D N 1
ATOM 4489 C CA . THR D 1 44 ? -26.400 26.823 32.448 1.00 29.29 44 THR D CA 1
ATOM 4490 C C . THR D 1 44 ? -27.938 26.822 32.571 1.00 31.26 44 THR D C 1
ATOM 4491 O O . THR D 1 44 ? -28.630 26.314 31.684 1.00 33.67 44 THR D O 1
ATOM 4495 N N . GLY D 1 45 ? -28.468 27.362 33.666 1.00 29.62 45 GLY D N 1
ATOM 4496 C CA . GLY D 1 45 ? -29.907 27.414 33.845 1.00 26.57 45 GLY D CA 1
ATOM 4497 C C . GLY D 1 45 ? -30.467 26.460 34.884 1.00 28.00 45 GLY D C 1
ATOM 4498 O O . GLY D 1 45 ? -31.672 26.393 35.068 1.00 30.55 45 GLY D O 1
ATOM 4499 N N . GLY D 1 46 ? -29.590 25.777 35.619 1.00 29.57 46 GLY D N 1
ATOM 4500 C CA . GLY D 1 46 ? -30.052 24.838 36.630 1.00 28.61 46 GLY D CA 1
ATOM 4501 C C . GLY D 1 46 ? -31.068 25.381 37.617 1.00 27.06 46 GLY D C 1
ATOM 4502 O O . GLY D 1 46 ? -32.064 24.741 37.908 1.00 28.63 46 GLY D O 1
ATOM 4503 N N . VAL D 1 47 ? -30.816 26.566 38.150 1.00 30.34 47 VAL D N 1
ATOM 4504 C CA . VAL D 1 47 ? -31.720 27.182 39.121 1.00 28.89 47 VAL D CA 1
ATOM 4505 C C . VAL D 1 47 ? -32.897 27.865 38.420 1.00 29.34 47 VAL D C 1
ATOM 4506 O O . VAL D 1 47 ? -34.041 27.748 38.867 1.00 28.41 47 VAL D O 1
ATOM 4510 N N . THR D 1 48 ? -32.619 28.527 37.298 1.00 30.39 48 THR D N 1
ATOM 4511 C CA . THR D 1 48 ? -33.653 29.221 36.522 1.00 32.41 48 THR D CA 1
ATOM 4512 C C . THR D 1 48 ? -34.792 28.294 36.049 1.00 30.66 48 THR D C 1
ATOM 4513 O O . THR D 1 48 ? -35.962 28.643 36.177 1.00 31.43 48 THR D O 1
ATOM 4517 N N . LEU D 1 49 ? -34.448 27.108 35.536 1.00 29.77 49 LEU D N 1
ATOM 4518 C CA . LEU D 1 49 ? -35.461 26.158 35.084 1.00 29.58 49 LEU D CA 1
ATOM 4519 C C . LEU D 1 49 ? -36.390 25.706 36.210 1.00 33.46 49 LEU D C 1
ATOM 4520 O O . LEU D 1 49 ? -37.603 25.652 36.025 1.00 37.62 49 LEU D O 1
ATOM 4525 N N . GLU D 1 50 ? -35.827 25.415 37.382 1.00 34.43 50 GLU D N 1
ATOM 4526 C CA . GLU D 1 50 ? -36.617 24.984 38.526 1.00 31.91 50 GLU D CA 1
ATOM 4527 C C . GLU D 1 50 ? -37.548 26.094 39.003 1.00 32.65 50 GLU D C 1
ATOM 4528 O O . GLU D 1 50 ? -38.708 25.836 39.329 1.00 33.59 50 GLU D O 1
ATOM 4534 N N . LEU D 1 51 ? -37.036 27.323 39.065 1.00 32.98 51 LEU D N 1
ATOM 4535 C CA . LEU D 1 51 ? -37.839 28.467 39.490 1.00 32.07 51 LEU D CA 1
ATOM 4536 C C . LEU D 1 51 ? -38.918 28.756 38.453 1.00 36.29 51 LEU D C 1
ATOM 4537 O O . LEU D 1 51 ? -40.050 29.072 38.812 1.00 37.23 51 LEU D O 1
ATOM 4542 N N . ALA D 1 52 ? -38.564 28.615 37.174 1.00 36.69 52 ALA D N 1
ATOM 4543 C CA . ALA D 1 52 ? -39.488 28.865 36.065 1.00 38.74 52 ALA D CA 1
ATOM 4544 C C . ALA D 1 52 ? -40.816 28.118 36.223 1.00 41.00 52 ALA D C 1
ATOM 4545 O O . ALA D 1 52 ? -41.890 28.696 36.065 1.00 41.91 52 ALA D O 1
ATOM 4547 N N . GLY D 1 53 ? -40.736 26.840 36.568 1.00 43.19 53 GLY D N 1
ATOM 4548 C CA . GLY D 1 53 ? -41.946 26.053 36.736 1.00 44.75 53 GLY D CA 1
ATOM 4549 C C . GLY D 1 53 ? -42.656 26.183 38.074 1.00 46.17 53 GLY D C 1
ATOM 4550 O O . GLY D 1 53 ? -43.624 25.469 38.308 1.00 51.30 53 GLY D O 1
ATOM 4551 N N . ARG D 1 54 ? -42.221 27.095 38.940 1.00 43.37 54 ARG D N 1
ATOM 4552 C CA . ARG D 1 54 ? -42.856 27.219 40.243 1.00 42.89 54 ARG D CA 1
ATOM 4553 C C . ARG D 1 54 ? -43.301 28.612 40.639 1.00 44.80 54 ARG D C 1
ATOM 4554 O O . ARG D 1 54 ? -44.159 28.754 41.514 1.00 51.91 54 ARG D O 1
ATOM 4562 N N . VAL D 1 55 ? -42.727 29.642 40.026 1.00 40.72 55 VAL D N 1
ATOM 4563 C CA . VAL D 1 55 ? -43.093 31.009 40.375 1.00 38.82 55 VAL D CA 1
ATOM 4564 C C . VAL D 1 55 ? -43.803 31.742 39.224 1.00 41.20 55 VAL D C 1
ATOM 4565 O O . VAL D 1 55 ? -44.005 31.180 38.144 1.00 39.29 55 VAL D O 1
ATOM 4569 N N . ARG D 1 56 ? -44.198 32.985 39.477 1.00 42.91 56 ARG D N 1
ATOM 4570 C CA . ARG D 1 56 ? -44.901 33.784 38.483 1.00 45.68 56 ARG D CA 1
ATOM 4571 C C . ARG D 1 56 ? -43.950 34.349 37.428 1.00 45.36 56 ARG D C 1
ATOM 4572 O O . ARG D 1 56 ? -44.172 34.181 36.222 1.00 47.08 56 ARG D O 1
ATOM 4580 N N . ARG D 1 57 ? -42.874 34.987 37.871 1.00 42.39 57 ARG D N 1
ATOM 4581 C CA . ARG D 1 57 ? -41.919 35.581 36.946 1.00 44.18 57 ARG D CA 1
ATOM 4582 C C . ARG D 1 57 ? -40.506 35.408 37.486 1.00 40.12 57 ARG D C 1
ATOM 4583 O O . ARG D 1 57 ? -40.266 35.595 38.683 1.00 38.31 57 ARG D O 1
ATOM 4591 N N . VAL D 1 58 ? -39.593 35.010 36.601 1.00 34.61 58 VAL D N 1
ATOM 4592 C CA . VAL D 1 58 ? -38.196 34.815 36.959 1.00 32.81 58 VAL D CA 1
ATOM 4593 C C . VAL D 1 58 ? -37.353 35.739 36.099 1.00 31.08 58 VAL D C 1
ATOM 4594 O O . VAL D 1 58 ? -37.589 35.870 34.913 1.00 32.35 58 VAL D O 1
ATOM 4598 N N . TYR D 1 59 ? -36.399 36.417 36.718 1.00 31.36 59 TYR D N 1
ATOM 4599 C CA . TYR D 1 59 ? -35.474 37.292 36.019 1.00 30.38 59 TYR D CA 1
ATOM 4600 C C . TYR D 1 59 ? -34.107 36.608 36.094 1.00 30.54 59 TYR D C 1
ATOM 4601 O O . TYR D 1 59 ? -33.531 36.496 37.175 1.00 31.66 59 TYR D O 1
ATOM 4610 N N . ALA D 1 60 ? -33.618 36.102 34.963 1.00 30.51 60 ALA D N 1
ATOM 4611 C CA . ALA D 1 60 ? -32.322 35.412 34.914 1.00 30.30 60 ALA D CA 1
ATOM 4612 C C . ALA D 1 60 ? -31.235 36.336 34.340 1.00 32.27 60 ALA D C 1
ATOM 4613 O O . ALA D 1 60 ? -31.304 36.761 33.188 1.00 32.03 60 ALA D O 1
ATOM 4615 N N . ILE D 1 61 ? -30.218 36.615 35.143 1.00 28.25 61 ILE D N 1
ATOM 4616 C CA . ILE D 1 61 ? -29.149 37.519 34.759 1.00 27.65 61 ILE D CA 1
ATOM 4617 C C . ILE D 1 61 ? -27.820 36.809 34.582 1.00 30.44 61 ILE D C 1
ATOM 4618 O O . ILE D 1 61 ? -27.523 35.853 35.301 1.00 31.65 61 ILE D O 1
ATOM 4623 N N . ASP D 1 62 ? -27.012 37.287 33.639 1.00 33.98 62 ASP D N 1
ATOM 4624 C CA . ASP D 1 62 ? -25.675 36.746 33.407 1.00 33.45 62 ASP D CA 1
ATOM 4625 C C . ASP D 1 62 ? -24.793 37.652 32.528 1.00 35.19 62 ASP D C 1
ATOM 4626 O O . ASP D 1 62 ? -25.267 38.209 31.541 1.00 33.83 62 ASP D O 1
ATOM 4631 N N . ARG D 1 63 ? -23.523 37.791 32.928 1.00 37.62 63 ARG D N 1
ATOM 4632 C CA . ARG D 1 63 ? -22.500 38.576 32.229 1.00 34.72 63 ARG D CA 1
ATOM 4633 C C . ARG D 1 63 ? -22.230 37.978 30.845 1.00 35.21 63 ARG D C 1
ATOM 4634 O O . ARG D 1 63 ? -22.113 38.687 29.852 1.00 39.69 63 ARG D O 1
ATOM 4642 N N . ASN D 1 64 ? -22.035 36.664 30.851 1.00 35.25 64 ASN D N 1
ATOM 4643 C CA . ASN D 1 64 ? -21.716 35.844 29.690 1.00 35.11 64 ASN D CA 1
ATOM 4644 C C . ASN D 1 64 ? -22.881 35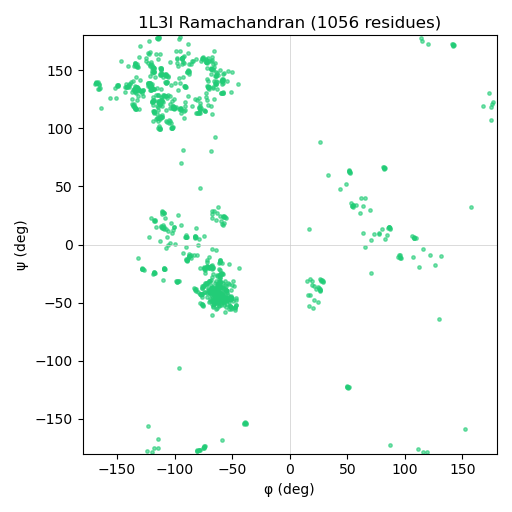.605 28.727 1.00 37.95 64 ASN D C 1
ATOM 4645 O O . ASN D 1 64 ? -23.858 34.933 29.075 1.00 39.94 64 ASN D O 1
ATOM 4650 N N . PRO D 1 65 ? -22.783 36.131 27.485 1.00 39.24 65 PRO D N 1
ATOM 4651 C CA . PRO D 1 65 ? -23.851 35.946 26.491 1.00 35.15 65 PRO D CA 1
ATOM 4652 C C . PRO D 1 65 ? -24.076 34.470 26.170 1.00 33.25 65 PRO D C 1
ATOM 4653 O O . PRO D 1 65 ? -25.181 34.075 25.814 1.00 36.80 65 PRO D O 1
ATOM 4657 N N . GLU D 1 66 ? -23.031 33.660 26.359 1.00 35.56 66 GLU D N 1
ATOM 4658 C CA . GLU D 1 66 ? -23.081 32.214 26.117 1.00 33.23 66 GLU D CA 1
ATOM 4659 C C . GLU D 1 66 ? -23.885 31.521 27.214 1.00 35.09 66 GLU D C 1
ATOM 4660 O O . GLU D 1 66 ? -24.386 30.418 27.012 1.00 33.89 66 GLU D O 1
ATOM 4666 N N . ALA D 1 67 ? -23.955 32.150 28.390 1.00 37.02 67 ALA D N 1
ATOM 4667 C CA . ALA D 1 67 ? -24.723 31.631 29.525 1.00 34.89 67 ALA D CA 1
ATOM 4668 C C . ALA D 1 67 ? -26.190 31.946 29.246 1.00 31.67 67 ALA D C 1
ATOM 4669 O O . ALA D 1 67 ? -27.059 31.100 29.425 1.00 30.26 67 ALA D O 1
ATOM 4671 N N . ILE D 1 68 ? -26.447 33.156 28.761 1.00 30.61 68 ILE D N 1
ATOM 4672 C CA . ILE D 1 68 ? -27.812 33.558 28.435 1.00 30.02 68 ILE D CA 1
ATOM 4673 C C . ILE D 1 68 ? -28.384 32.637 27.359 1.00 33.68 68 ILE D C 1
ATOM 4674 O O . ILE D 1 68 ? -29.543 32.211 27.447 1.00 33.21 68 ILE D O 1
ATOM 4679 N N . SER D 1 69 ? -27.548 32.318 26.370 1.00 33.12 69 SER D N 1
ATOM 4680 C CA . SER D 1 69 ? -27.912 31.432 25.265 1.00 31.81 69 SER D CA 1
ATOM 4681 C C . SER D 1 69 ? -28.220 29.993 25.711 1.00 29.81 69 SER D C 1
ATOM 4682 O O . SER D 1 69 ? -29.188 29.399 25.246 1.00 31.36 69 SER D O 1
ATOM 4685 N N . THR D 1 70 ? -27.400 29.446 26.609 1.00 31.37 70 THR D N 1
ATOM 4686 C CA . THR D 1 70 ? -27.556 28.081 27.135 1.00 27.11 70 THR D CA 1
ATOM 4687 C C . THR D 1 70 ? -28.762 27.941 28.048 1.00 26.49 70 THR D C 1
ATOM 4688 O O . THR D 1 70 ? -29.444 26.916 28.039 1.00 27.99 70 THR D O 1
ATOM 4692 N N . THR D 1 71 ? -28.993 28.957 28.871 1.00 29.36 71 THR D N 1
ATOM 4693 C CA . THR D 1 71 ? -30.135 28.957 29.777 1.00 33.81 71 THR D CA 1
ATOM 4694 C C . THR D 1 71 ? -31.397 28.985 28.903 1.00 34.71 71 THR D C 1
ATOM 4695 O O . THR D 1 71 ? -32.378 28.280 29.180 1.00 33.97 71 THR D O 1
ATOM 4699 N N . GLU D 1 72 ? -31.344 29.772 27.825 1.00 35.40 72 GLU D N 1
ATOM 4700 C CA . GLU D 1 72 ? -32.475 29.876 26.897 1.00 38.42 72 GLU D CA 1
ATOM 4701 C C . GLU D 1 72 ? -32.692 28.558 26.159 1.00 32.91 72 GLU D C 1
ATOM 4702 O O . GLU D 1 72 ? -33.821 28.119 25.984 1.00 37.06 72 GLU D O 1
ATOM 4716 N N . ASN D 1 74 ? -31.863 25.438 27.197 1.00 35.91 74 ASN D N 1
ATOM 4717 C CA . ASN D 1 74 ? -32.362 24.449 28.154 1.00 33.00 74 ASN D CA 1
ATOM 4718 C C . ASN D 1 74 ? -33.843 24.658 28.537 1.00 32.38 74 ASN D C 1
ATOM 4719 O O . ASN D 1 74 ? -34.585 23.690 28.726 1.00 32.63 74 ASN D O 1
ATOM 4724 N N . LEU D 1 75 ? -34.276 25.917 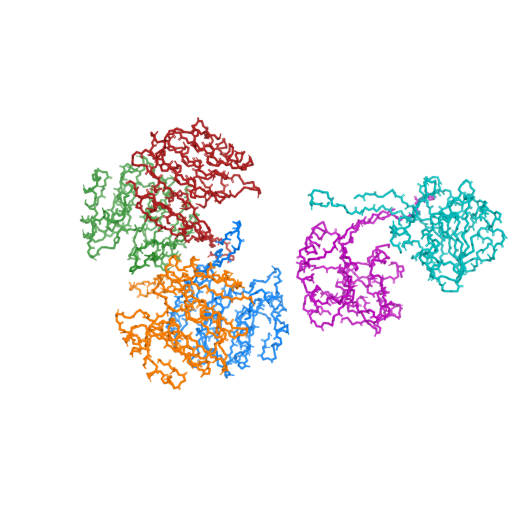28.623 1.00 32.70 75 LEU D N 1
ATOM 4725 C CA . LEU D 1 75 ? -35.676 26.231 28.934 1.00 32.62 75 LEU D CA 1
ATOM 4726 C C . LEU D 1 75 ? -36.549 25.690 27.815 1.00 34.79 75 LEU D C 1
ATOM 4727 O O . LEU D 1 75 ? -37.438 24.891 28.066 1.00 38.77 75 LEU D O 1
ATOM 4732 N N . GLN D 1 76 ? -36.242 26.092 26.580 1.00 42.13 76 GLN D N 1
ATOM 4733 C CA . GLN D 1 76 ? -36.983 25.650 25.394 1.00 45.18 76 GLN D CA 1
ATOM 4734 C C . GLN D 1 76 ? -37.063 24.131 25.336 1.00 45.37 76 GLN D C 1
ATOM 4735 O O . GLN D 1 76 ? -38.137 23.565 25.153 1.00 48.64 76 GLN D O 1
ATOM 4741 N N . ARG D 1 77 ? -35.918 23.478 25.491 1.00 44.65 77 ARG D N 1
ATOM 4742 C CA . ARG D 1 77 ? -35.869 22.025 25.443 1.00 42.88 77 ARG D CA 1
ATOM 4743 C C . ARG D 1 77 ? -36.821 21.436 26.476 1.00 42.03 77 ARG D C 1
ATOM 4744 O O . ARG D 1 77 ? -37.380 20.362 26.278 1.00 46.06 77 ARG D O 1
ATOM 4752 N N . HIS D 1 78 ? -37.003 22.152 27.578 1.00 38.59 78 HIS D N 1
ATOM 4753 C CA . HIS D 1 78 ? -37.889 21.671 28.619 1.00 39.99 78 HIS D CA 1
ATOM 4754 C C . HIS D 1 78 ? -39.227 22.374 28.619 1.00 42.92 78 HIS D C 1
ATOM 4755 O O . HIS D 1 78 ? -39.955 22.339 29.614 1.00 48.93 78 HIS D O 1
ATOM 4762 N N . GLY D 1 79 ? -39.541 23.012 27.493 1.00 42.61 79 GLY D N 1
ATOM 4763 C CA . GLY D 1 79 ? -40.808 23.702 27.317 1.00 38.32 79 GLY D CA 1
ATOM 4764 C C . GLY D 1 79 ? -41.110 24.787 28.326 1.00 38.76 79 GLY D C 1
ATOM 4765 O O . GLY D 1 79 ? -42.277 25.011 28.657 1.00 40.01 79 GLY D O 1
ATOM 4766 N N . LEU D 1 80 ? -40.071 25.487 28.775 1.00 35.62 80 LEU D N 1
ATOM 4767 C CA . LEU D 1 80 ? -40.210 26.563 29.758 1.00 37.15 80 LEU D CA 1
ATOM 4768 C C . LEU D 1 80 ? -39.658 27.876 29.186 1.00 35.44 80 LEU D C 1
ATOM 4769 O O . LEU D 1 80 ? -39.126 27.904 28.076 1.00 36.87 80 LEU D O 1
ATOM 4774 N N . GLY D 1 81 ? -39.804 28.959 29.936 1.00 37.10 81 GLY D N 1
ATOM 4775 C CA . GLY D 1 81 ? -39.292 30.237 29.475 1.00 40.04 81 GLY D CA 1
ATOM 4776 C C . GLY D 1 81 ? -40.256 31.367 29.180 1.00 38.93 81 GLY D C 1
ATOM 4777 O O . GLY D 1 81 ? -39.809 32.487 28.914 1.00 42.85 81 GLY D O 1
ATOM 4778 N N . ASP D 1 82 ? -41.561 31.129 29.277 1.00 40.96 82 ASP D N 1
ATOM 4779 C CA . ASP D 1 82 ? -42.523 32.192 28.966 1.00 42.12 82 ASP D CA 1
ATOM 4780 C C . ASP D 1 82 ? -42.687 33.228 30.080 1.00 39.98 82 ASP D C 1
ATOM 4781 O O . ASP D 1 82 ? -43.115 34.354 29.838 1.00 38.37 82 ASP D O 1
ATOM 4786 N N . ASN D 1 83 ? -42.295 32.842 31.290 1.00 41.22 83 ASN D N 1
ATOM 4787 C CA . ASN D 1 83 ? -42.338 33.718 32.465 1.00 38.41 83 ASN D CA 1
ATOM 4788 C C . ASN D 1 83 ? -40.894 34.066 32.874 1.00 36.14 83 ASN D C 1
ATOM 4789 O O . ASN D 1 83 ? -40.647 34.539 33.984 1.00 34.88 83 ASN D O 1
ATOM 4794 N N . VAL D 1 84 ? -39.947 33.805 31.975 1.00 33.39 84 VAL D N 1
ATOM 4795 C CA . VAL D 1 84 ? -38.549 34.079 32.258 1.00 35.32 84 VAL D CA 1
ATOM 4796 C C . VAL D 1 84 ? -38.040 35.228 31.406 1.00 39.36 84 VAL D C 1
ATOM 4797 O O . VAL D 1 84 ? -38.114 35.195 30.174 1.00 44.13 84 VAL D O 1
ATOM 4801 N N . THR D 1 85 ? -37.522 36.250 32.074 1.00 40.77 85 THR D N 1
ATOM 4802 C CA . THR D 1 85 ? -36.975 37.423 31.413 1.00 38.70 85 THR D CA 1
ATOM 4803 C C . THR D 1 85 ? -35.456 37.316 31.508 1.00 38.67 85 THR D C 1
ATOM 4804 O O . THR D 1 85 ? -34.891 37.472 32.595 1.00 35.22 85 THR D O 1
ATOM 4808 N N . LEU D 1 86 ? -34.817 36.957 30.391 1.00 36.93 86 LEU D N 1
ATOM 4809 C CA . LEU D 1 86 ? -33.361 36.826 30.330 1.00 37.59 86 LEU D CA 1
ATOM 4810 C C . LEU D 1 86 ? -32.733 38.195 30.193 1.00 38.06 86 LEU D C 1
ATOM 4811 O O . LEU D 1 86 ? -33.210 39.020 29.420 1.00 40.44 86 LEU D O 1
ATOM 4824 N N . GLU D 1 88 ? -28.908 39.916 29.727 1.00 38.26 88 GLU D N 1
ATOM 4825 C CA . GLU D 1 88 ? -27.464 39.832 29.621 1.00 42.40 88 GLU D CA 1
ATOM 4826 C C . GLU D 1 88 ? -26.886 41.114 30.199 1.00 43.25 88 GLU D C 1
ATOM 4827 O O . GLU D 1 88 ? -27.404 42.198 29.953 1.00 45.46 88 GLU D O 1
ATOM 4833 N N . GLY D 1 89 ? -25.826 40.986 30.984 1.00 41.92 89 GLY D N 1
ATOM 4834 C CA . GLY D 1 89 ? -25.211 42.162 31.567 1.00 39.22 89 GLY D CA 1
ATOM 4835 C C . GLY D 1 89 ? -24.745 41.896 32.977 1.00 42.36 89 GLY D C 1
ATOM 4836 O O . GLY D 1 89 ? -25.017 40.836 33.556 1.00 39.91 89 GLY D O 1
ATOM 4837 N N . ASP D 1 90 ? -24.022 42.867 33.521 1.00 41.50 90 ASP D N 1
ATOM 4838 C CA . ASP D 1 90 ? -23.496 42.783 34.865 1.00 41.06 90 ASP D CA 1
ATOM 4839 C C . ASP D 1 90 ? -24.684 42.900 35.833 1.00 42.98 90 ASP D C 1
ATOM 4840 O O . ASP D 1 90 ? -25.565 43.742 35.650 1.00 46.07 90 ASP D O 1
ATOM 4845 N N . ALA D 1 91 ? -24.708 42.049 36.853 1.00 40.61 91 ALA D N 1
ATOM 4846 C CA . ALA D 1 91 ? -25.794 42.006 37.830 1.00 40.24 91 ALA D CA 1
ATOM 4847 C C . ALA D 1 91 ? -26.297 43.322 38.446 1.00 40.20 91 ALA D C 1
ATOM 4848 O O . ALA D 1 91 ? -27.507 43.555 38.478 1.00 43.11 91 ALA D O 1
ATOM 4850 N N . PRO D 1 92 ? -25.388 44.203 38.928 1.00 34.53 92 PRO D N 1
ATOM 4851 C CA . PRO D 1 92 ? -25.885 45.453 39.518 1.00 35.64 92 PRO D CA 1
ATOM 4852 C C . PRO D 1 92 ? -26.751 46.301 38.588 1.00 36.04 92 PRO D C 1
ATOM 4853 O O . PRO D 1 92 ? -27.849 46.675 38.989 1.00 38.49 92 PRO D O 1
ATOM 4857 N N . GLU D 1 93 ? -26.318 46.549 37.346 1.00 35.41 93 GLU D N 1
ATOM 4858 C CA . GLU D 1 93 ? -27.141 47.345 36.435 1.00 38.21 93 GLU D CA 1
ATOM 4859 C C . GLU D 1 93 ? -28.486 46.686 36.125 1.00 38.02 93 GLU D C 1
ATOM 4860 O O . GLU D 1 93 ? -29.517 47.369 36.066 1.00 41.19 93 GLU D O 1
ATOM 4866 N N . ALA D 1 94 ? -28.480 45.364 35.947 1.00 37.65 94 ALA D N 1
ATOM 4867 C CA . ALA D 1 94 ? -29.694 44.611 35.632 1.00 35.70 94 ALA D CA 1
ATOM 4868 C C . ALA D 1 94 ? -30.639 44.550 36.820 1.00 36.93 94 ALA D C 1
ATOM 4869 O O . ALA D 1 94 ? -31.851 44.718 36.669 1.00 33.50 94 ALA D O 1
ATOM 4871 N N . LEU D 1 95 ? -30.084 44.336 38.005 1.00 36.34 95 LEU D N 1
ATOM 4872 C CA . LEU D 1 95 ? -30.898 44.253 39.206 1.00 38.95 95 LEU D CA 1
ATOM 4873 C C . LEU D 1 95 ? -31.718 45.523 39.418 1.00 42.73 95 LEU D C 1
ATOM 4874 O O . LEU D 1 95 ? -32.844 45.457 39.907 1.00 46.30 95 LEU D O 1
ATOM 4879 N N . CYS D 1 96 ? -31.168 46.669 39.020 1.00 42.75 96 CYS D N 1
ATOM 4880 C CA . CYS D 1 96 ? -31.854 47.947 39.191 1.00 42.58 96 CYS D CA 1
ATOM 4881 C C . CYS D 1 96 ? -33.055 48.133 38.274 1.00 42.98 96 CYS D C 1
ATOM 4882 O O . CYS D 1 96 ? -33.924 48.954 38.563 1.00 45.63 96 CYS D O 1
ATOM 4885 N N . LYS D 1 97 ? -33.113 47.361 37.190 1.00 43.34 97 LYS D N 1
ATOM 4886 C CA . LYS D 1 97 ? -34.198 47.473 36.216 1.00 41.62 97 LYS D CA 1
ATOM 4887 C C . LYS D 1 97 ? -35.416 46.593 36.495 1.00 42.93 97 LYS D C 1
ATOM 4888 O O . LYS D 1 97 ? -36.470 46.782 35.889 1.00 48.05 97 LYS D O 1
ATOM 4894 N N . ILE D 1 98 ? -35.276 45.638 37.404 1.00 44.25 98 ILE D N 1
ATOM 4895 C CA . ILE D 1 98 ? -36.370 44.724 37.695 1.00 39.59 98 ILE D CA 1
ATOM 4896 C C . ILE D 1 98 ? -37.222 45.188 38.871 1.00 39.99 98 ILE D C 1
ATOM 4897 O O . ILE D 1 98 ? -36.826 46.081 39.618 1.00 35.08 98 ILE D O 1
ATOM 4902 N N . PRO D 1 99 ? -38.467 44.681 38.965 1.00 41.98 99 PRO D N 1
ATOM 4903 C CA . PRO D 1 99 ? -39.337 45.075 40.082 1.00 41.46 99 PRO D CA 1
ATOM 4904 C C . PRO D 1 99 ? -38.875 44.419 41.371 1.00 44.90 99 PRO D C 1
ATOM 4905 O O . PRO D 1 99 ? -37.837 43.764 41.391 1.00 49.35 99 PRO D O 1
ATOM 4909 N N . ASP D 1 100 ? -39.644 44.571 42.441 1.00 46.06 100 ASP D N 1
ATOM 4910 C CA . ASP D 1 100 ? -39.282 43.962 43.708 1.00 44.79 100 ASP D CA 1
ATOM 4911 C C . ASP D 1 100 ? -39.399 42.447 43.628 1.00 44.91 100 ASP D C 1
ATOM 4912 O O . ASP D 1 100 ? -40.230 41.911 42.890 1.00 45.15 100 ASP D O 1
ATOM 4917 N N . ILE D 1 101 ? -38.577 41.763 44.417 1.00 43.93 101 ILE D N 1
ATOM 4918 C CA . ILE D 1 101 ? -38.539 40.302 44.405 1.00 42.33 101 ILE D CA 1
ATOM 4919 C C . ILE D 1 101 ? -38.895 39.628 45.728 1.00 39.30 101 ILE D C 1
ATOM 4920 O O . ILE D 1 101 ? -38.670 40.166 46.815 1.00 35.91 101 ILE D O 1
ATOM 4925 N N . ASP D 1 102 ? -39.397 38.411 45.607 1.00 36.99 102 ASP D N 1
ATOM 4926 C CA . ASP D 1 102 ? -39.768 37.592 46.741 1.00 36.08 102 ASP D CA 1
ATOM 4927 C C . ASP D 1 102 ? -38.639 36.610 47.008 1.00 34.49 102 ASP D C 1
ATOM 4928 O O . ASP D 1 102 ? -38.388 36.224 48.151 1.00 35.38 102 ASP D O 1
ATOM 4933 N N . ILE D 1 103 ? -37.955 36.217 45.940 1.00 30.23 103 ILE D N 1
ATOM 4934 C CA . ILE D 1 103 ? -36.862 35.262 46.036 1.00 30.35 103 ILE D CA 1
ATOM 4935 C C . ILE D 1 103 ? -35.670 35.756 45.241 1.00 29.62 103 ILE D C 1
ATOM 4936 O O . ILE D 1 103 ? -35.817 36.215 44.114 1.00 29.16 103 ILE D O 1
ATOM 4941 N N . ALA D 1 104 ? -34.485 35.644 45.830 1.00 28.33 104 ALA D N 1
ATOM 4942 C CA . ALA D 1 104 ? -33.244 36.033 45.169 1.00 23.00 104 ALA D CA 1
ATOM 4943 C C . ALA D 1 104 ? -32.203 34.939 45.381 1.00 27.05 104 ALA D C 1
ATOM 4944 O O . ALA D 1 104 ? -31.849 34.622 46.519 1.00 28.72 104 ALA D O 1
ATOM 4946 N N . VAL D 1 105 ? -31.767 34.321 44.287 1.00 29.22 105 VAL D N 1
ATOM 4947 C CA . VAL D 1 105 ? -30.735 33.288 44.334 1.00 27.08 105 VAL D CA 1
ATOM 4948 C C . VAL D 1 105 ? -29.493 33.848 43.635 1.00 24.43 105 VAL D C 1
ATOM 4949 O O . VAL D 1 105 ? -29.565 34.279 42.489 1.00 26.22 105 VAL D O 1
ATOM 4953 N N . VAL D 1 106 ? -28.378 33.904 44.346 1.00 23.05 106 VAL D N 1
ATOM 4954 C CA . VAL D 1 106 ? -27.158 34.419 43.761 1.00 26.41 106 VAL D CA 1
ATOM 4955 C C . VAL D 1 106 ? -26.279 33.236 43.399 1.00 26.88 106 VAL D C 1
ATOM 4956 O O . VAL D 1 106 ? -25.638 32.635 44.274 1.00 28.63 106 VAL D O 1
ATOM 4960 N N . GLY D 1 107 ? -26.268 32.890 42.119 1.00 26.11 107 GLY D N 1
ATOM 4961 C CA . GLY D 1 107 ? -25.496 31.765 41.641 1.00 24.77 107 GLY D CA 1
ATOM 4962 C C . GLY D 1 107 ? -24.071 32.100 41.262 1.00 26.82 107 GLY D C 1
ATOM 4963 O O . GLY D 1 107 ? -23.274 31.197 41.050 1.00 27.30 107 GLY D O 1
ATOM 4964 N N . GLY D 1 108 ? -23.766 33.394 41.185 1.00 28.95 108 GLY D N 1
ATOM 4965 C CA . GLY D 1 108 ? -22.435 33.866 40.836 1.00 28.06 108 GLY D CA 1
ATOM 4966 C C . GLY D 1 108 ? -22.360 35.357 41.133 1.00 29.91 108 GLY D C 1
ATOM 4967 O O . GLY D 1 108 ? -23.332 36.066 40.925 1.00 32.60 108 GLY D O 1
ATOM 4968 N N . SER D 1 109 ? -21.248 35.835 41.682 1.00 30.77 109 SER D N 1
ATOM 4969 C CA . SER D 1 109 ? -21.127 37.256 42.000 1.00 32.35 109 SER D CA 1
ATOM 4970 C C . SER D 1 109 ? -20.008 37.999 41.244 1.00 35.09 109 SER D C 1
ATOM 4971 O O . SER D 1 109 ? -20.043 39.226 41.113 1.00 36.88 109 SER D O 1
ATOM 4974 N N . GLY D 1 110 ? -19.002 37.254 40.793 1.00 34.75 110 GLY D N 1
ATOM 4975 C CA . GLY D 1 110 ? -17.900 37.832 40.039 1.00 34.26 110 GLY D CA 1
ATOM 4976 C C . GLY D 1 110 ? -17.175 39.017 40.654 1.00 33.61 110 GLY D C 1
ATOM 4977 O O . GLY D 1 110 ? -16.750 39.920 39.945 1.00 36.54 110 GLY D O 1
ATOM 4978 N N . GLY D 1 111 ? -17.031 39.013 41.970 1.00 33.96 111 GLY D N 1
ATOM 4979 C CA . GLY D 1 111 ? -16.342 40.088 42.642 1.00 34.59 111 GLY D CA 1
ATOM 4980 C C . GLY D 1 111 ? -17.253 41.193 43.151 1.00 39.16 111 GLY D C 1
ATOM 4981 O O . GLY D 1 111 ? -16.826 42.022 43.950 1.00 42.34 111 GLY D O 1
ATOM 4982 N N . GLU D 1 112 ? -18.523 41.168 42.751 1.00 38.38 112 GLU D N 1
ATOM 4983 C CA . GLU D 1 112 ? -19.472 42.195 43.176 1.00 37.68 112 GLU D CA 1
ATOM 4984 C C . GLU D 1 112 ? -20.527 41.677 44.148 1.00 36.06 112 GLU D C 1
ATOM 4985 O O . GLU D 1 112 ? -21.619 42.242 44.234 1.00 35.59 112 GLU D O 1
ATOM 4991 N N . LEU D 1 113 ? -20.197 40.649 44.922 1.00 30.52 113 LEU D N 1
ATOM 4992 C CA . LEU D 1 113 ? -21.152 40.082 45.862 1.00 34.78 113 LEU D CA 1
ATOM 4993 C C . LEU D 1 113 ? -21.825 41.115 46.785 1.00 36.06 113 LEU D C 1
ATOM 4994 O O . LEU D 1 113 ? -23.052 41.200 46.855 1.00 34.00 113 LEU D O 1
ATOM 4999 N N . GLN D 1 114 ? -20.996 41.877 47.489 1.00 40.17 114 GLN D N 1
ATOM 5000 C CA . GLN D 1 114 ? -21.455 42.899 48.430 1.00 43.62 114 GLN D CA 1
ATOM 5001 C C . GLN D 1 114 ? -22.447 43.876 47.806 1.00 42.19 114 GLN D C 1
ATOM 5002 O O . GLN D 1 114 ? -23.503 44.148 48.384 1.00 41.70 114 GLN D O 1
ATOM 5008 N N . GLU D 1 115 ? -22.105 44.384 46.623 1.00 42.01 115 GLU D N 1
ATOM 5009 C CA . GLU D 1 115 ? -22.938 45.328 45.878 1.00 38.40 115 GLU D CA 1
ATOM 5010 C C . GLU D 1 115 ? -24.267 44.677 45.500 1.00 36.01 115 GLU D C 1
ATOM 5011 O O . GLU D 1 115 ? -25.329 45.261 45.673 1.00 34.08 115 GLU D O 1
ATOM 5017 N N . ILE D 1 116 ? -24.179 43.467 44.960 1.00 35.87 116 ILE D N 1
ATOM 5018 C CA . ILE D 1 116 ? -25.334 42.668 44.553 1.00 29.41 116 ILE D CA 1
ATOM 5019 C C . ILE D 1 116 ? -26.282 42.430 45.725 1.00 29.64 116 ILE D C 1
ATOM 5020 O O . ILE D 1 116 ? -27.506 42.569 45.571 1.00 28.83 116 ILE D O 1
ATOM 5025 N N . LEU D 1 117 ? -25.715 42.114 46.893 1.00 25.89 117 LEU D N 1
ATOM 5026 C CA . LEU D 1 117 ? -26.502 41.847 48.091 1.00 26.27 117 LEU D CA 1
ATOM 5027 C C . LEU D 1 117 ? -27.157 43.113 48.657 1.00 34.66 117 LEU D C 1
ATOM 5028 O O . LEU D 1 117 ? -28.314 43.082 49.091 1.00 38.04 117 LEU D O 1
ATOM 5033 N N . ARG D 1 118 ? -26.453 44.242 48.600 1.00 38.59 118 ARG D N 1
ATOM 5034 C CA . ARG D 1 118 ? -27.013 45.504 49.064 1.00 36.31 118 ARG D CA 1
ATOM 5035 C C . ARG D 1 118 ? -28.241 45.843 48.225 1.00 34.25 118 ARG D C 1
ATOM 5036 O O . ARG D 1 118 ? -29.284 46.216 48.758 1.00 37.59 118 ARG D O 1
ATOM 5044 N N . ILE D 1 119 ? -28.101 45.701 46.910 1.00 32.55 119 ILE D N 1
ATOM 5045 C CA . ILE D 1 119 ? -29.187 45.977 45.969 1.00 33.62 119 ILE D CA 1
ATOM 5046 C C . ILE D 1 119 ? -30.370 45.033 46.189 1.00 37.05 119 ILE D C 1
ATOM 5047 O O . ILE D 1 119 ? -31.527 45.465 46.159 1.00 39.50 119 ILE D O 1
ATOM 5052 N N . ILE D 1 120 ? -30.085 43.747 46.399 1.00 33.22 120 ILE D N 1
ATOM 5053 C CA . ILE D 1 120 ? -31.138 42.764 46.622 1.00 28.49 120 ILE D CA 1
ATOM 5054 C C . ILE D 1 120 ? -31.967 43.144 47.857 1.00 29.35 120 ILE D C 1
ATOM 5055 O O . ILE D 1 120 ? -33.199 43.105 47.827 1.00 27.09 120 ILE D O 1
ATOM 5060 N N . LYS D 1 121 ? -31.285 43.544 48.928 1.00 32.31 121 LYS D N 1
ATOM 5061 C CA . LYS D 1 121 ? -31.977 43.952 50.147 1.00 32.33 121 LYS D CA 1
ATOM 5062 C C . LYS D 1 121 ? -32.923 45.125 49.881 1.00 38.35 121 LYS D C 1
ATOM 5063 O O . LYS D 1 121 ? -34.061 45.098 50.334 1.00 40.50 121 LYS D O 1
ATOM 5069 N N . ASP D 1 122 ? -32.461 46.137 49.134 1.00 41.34 122 ASP D N 1
ATOM 5070 C CA . ASP D 1 122 ? -33.280 47.318 48.818 1.00 44.50 122 ASP D CA 1
ATOM 5071 C C . ASP D 1 122 ? -34.537 46.936 48.012 1.00 46.16 122 ASP D C 1
ATOM 5072 O O . ASP D 1 122 ? -35.500 47.698 47.993 1.00 53.19 122 ASP D O 1
ATOM 5077 N N . LYS D 1 123 ? -34.529 45.774 47.347 1.00 44.83 123 LYS D N 1
ATOM 5078 C CA . LYS D 1 123 ? -35.668 45.342 46.515 1.00 41.45 123 LYS D CA 1
ATOM 5079 C C . LYS D 1 123 ? -36.443 44.125 47.012 1.00 41.86 123 LYS D C 1
ATOM 5080 O O . LYS D 1 123 ? -37.345 43.623 46.323 1.00 39.61 123 LYS D O 1
ATOM 5086 N N . LEU D 1 124 ? -36.066 43.598 48.166 1.00 43.66 124 LEU D N 1
ATOM 5087 C CA . LEU D 1 124 ? -36.740 42.406 48.679 1.00 44.89 124 LEU D CA 1
ATOM 5088 C C . LEU D 1 124 ? -38.092 42.698 49.334 1.00 45.17 124 LEU D C 1
ATOM 5089 O O . LEU D 1 124 ? -38.179 43.518 50.239 1.00 47.34 124 LEU D O 1
ATOM 5094 N N . LYS D 1 125 ? -39.137 42.014 48.879 1.00 44.90 125 LYS D N 1
ATOM 5095 C CA . LYS D 1 125 ? -40.466 42.182 49.459 1.00 43.51 125 LYS D CA 1
ATOM 5096 C C . LYS D 1 125 ? -40.490 41.624 50.909 1.00 43.69 125 LYS D C 1
ATOM 5097 O O . LYS D 1 125 ? -39.591 40.888 51.328 1.00 35.56 125 LYS D O 1
ATOM 5103 N N . PRO D 1 126 ? -41.481 42.026 51.713 1.00 46.30 126 PRO D N 1
ATOM 5104 C CA . PRO D 1 126 ? -41.510 41.494 53.080 1.00 44.98 126 PRO D CA 1
ATOM 5105 C C . PRO D 1 126 ? -41.699 39.965 53.017 1.00 41.28 126 PRO D C 1
ATOM 5106 O O . PRO D 1 126 ? -42.539 39.464 52.256 1.00 37.47 126 PRO D O 1
ATOM 5110 N N . GLY D 1 127 ? -40.899 39.237 53.791 1.00 43.44 127 GLY D N 1
ATOM 5111 C CA . GLY D 1 127 ? -40.977 37.782 53.781 1.00 43.01 127 GLY D CA 1
ATOM 5112 C C . GLY D 1 127 ? -40.152 37.131 52.665 1.00 43.14 127 GLY D C 1
ATOM 5113 O O . GLY D 1 127 ? -40.295 35.940 52.396 1.00 40.36 127 GLY D O 1
ATOM 5114 N N . GLY D 1 128 ? -39.351 37.938 51.969 1.00 42.05 128 GLY D N 1
ATOM 5115 C CA . GLY D 1 128 ? -38.511 37.448 50.892 1.00 39.07 128 GLY D CA 1
ATOM 5116 C C . GLY D 1 128 ? -37.327 36.630 51.375 1.00 37.95 128 GLY D C 1
ATOM 5117 O O . GLY D 1 128 ? -36.861 36.778 52.510 1.00 34.68 128 GLY D O 1
ATOM 5118 N N . ARG D 1 129 ? -36.821 35.782 50.484 1.00 34.59 129 ARG D N 1
ATOM 5119 C CA . ARG D 1 129 ? -35.705 34.905 50.808 1.00 32.02 129 ARG D CA 1
ATOM 5120 C C . ARG D 1 129 ? -34.502 35.141 49.894 1.00 32.26 129 ARG D C 1
ATOM 5121 O O . ARG D 1 129 ? -34.658 35.326 48.687 1.00 30.86 129 ARG D O 1
ATOM 5129 N N . ILE D 1 130 ? -33.308 35.159 50.475 1.00 30.16 130 ILE D N 1
ATOM 5130 C CA . ILE D 1 130 ? -32.080 35.319 49.720 1.00 28.30 130 ILE D CA 1
ATOM 5131 C C . ILE D 1 130 ? -31.258 34.049 49.957 1.00 30.12 130 ILE D C 1
ATOM 5132 O O . ILE D 1 130 ? -31.166 33.567 51.092 1.00 30.40 130 ILE D O 1
ATOM 5137 N N . ILE D 1 131 ? -30.708 33.474 48.890 1.00 30.09 131 ILE D N 1
ATOM 5138 C CA . ILE D 1 131 ? -29.888 32.265 48.985 1.00 24.55 131 ILE D CA 1
ATOM 5139 C C . ILE D 1 131 ? -28.668 32.455 48.092 1.00 23.99 131 ILE D C 1
ATOM 5140 O O . ILE D 1 131 ? -28.799 32.717 46.903 1.00 26.41 131 ILE D O 1
ATOM 5145 N N . VAL D 1 132 ? -27.482 32.393 48.682 1.00 21.48 132 VAL D N 1
ATOM 5146 C CA . VAL D 1 132 ? -26.242 32.555 47.943 1.00 22.38 132 VAL D CA 1
ATOM 5147 C C . VAL D 1 132 ? -25.562 31.190 47.880 1.00 25.58 132 VAL D C 1
ATOM 5148 O O . VAL D 1 132 ? -25.417 30.525 48.910 1.00 25.60 132 VAL D O 1
ATOM 5152 N N . THR D 1 133 ? -25.198 30.763 46.673 1.00 27.48 133 THR D N 1
ATOM 5153 C CA . THR D 1 133 ? -24.530 29.486 46.442 1.00 28.35 133 THR D CA 1
ATOM 5154 C C . THR D 1 133 ? -23.051 29.794 46.404 1.00 32.31 133 THR D C 1
ATOM 5155 O O . THR D 1 133 ? -22.599 30.512 45.509 1.00 39.66 133 THR D O 1
ATOM 5159 N N . ALA D 1 134 ? -22.291 29.244 47.347 1.00 29.99 134 ALA D N 1
ATOM 5160 C CA . ALA D 1 134 ? -20.849 29.512 47.437 1.00 30.91 134 ALA D CA 1
ATOM 5161 C C . ALA D 1 134 ? -19.903 28.327 47.298 1.00 30.78 134 ALA D C 1
ATOM 5162 O O . ALA D 1 134 ? -20.007 27.336 48.027 1.00 31.08 134 ALA D O 1
ATOM 5164 N N . ILE D 1 135 ? -18.995 28.414 46.330 1.00 32.56 135 ILE D N 1
ATOM 5165 C CA . ILE D 1 135 ? -18.007 27.364 46.138 1.00 29.98 135 ILE D CA 1
ATOM 5166 C C . ILE D 1 135 ? -16.639 27.881 46.557 1.00 31.93 135 ILE D C 1
ATOM 5167 O O . ILE D 1 135 ? -15.728 27.099 46.846 1.00 34.78 135 ILE D O 1
ATOM 5172 N N . LEU D 1 136 ? -16.495 29.203 46.594 1.00 30.23 136 LEU D N 1
ATOM 5173 C CA . LEU D 1 136 ? -15.246 29.804 47.028 1.00 27.13 136 LEU D CA 1
ATOM 5174 C C . LEU D 1 136 ? -15.323 30.073 48.527 1.00 28.99 136 LEU D C 1
ATOM 5175 O O . LEU D 1 136 ? -16.325 30.584 49.026 1.00 27.87 136 LEU D O 1
ATOM 5180 N N . LEU D 1 137 ? -14.241 29.741 49.222 1.00 30.23 137 LEU D N 1
ATOM 5181 C CA . LEU D 1 137 ? -14.151 29.950 50.658 1.00 32.84 137 LEU D CA 1
ATOM 5182 C C . LEU D 1 137 ? -14.426 31.409 51.022 1.00 33.25 137 LEU D C 1
ATOM 5183 O O . LEU D 1 137 ? -15.108 31.701 52.003 1.00 35.14 137 LEU D O 1
ATOM 5188 N N . GLU D 1 138 ? -13.920 32.323 50.204 1.00 33.81 138 GLU D N 1
ATOM 5189 C CA . GLU D 1 138 ? -14.074 33.750 50.443 1.00 34.21 138 GLU D CA 1
ATOM 5190 C C . GLU D 1 138 ? -15.533 34.165 50.369 1.00 33.99 138 GLU D C 1
ATOM 5191 O O . GLU D 1 138 ? -16.009 34.937 51.200 1.00 35.54 138 GLU D O 1
ATOM 5197 N N . THR D 1 139 ? -16.243 33.589 49.409 1.00 30.68 139 THR D N 1
ATOM 5198 C CA . THR D 1 139 ? -17.644 33.892 49.223 1.00 31.38 139 THR D CA 1
ATOM 5199 C C . THR D 1 139 ? -18.472 33.453 50.433 1.00 30.86 139 THR D C 1
ATOM 5200 O O . THR D 1 139 ? -19.412 34.141 50.815 1.00 29.90 139 THR D O 1
ATOM 5204 N N . LYS D 1 140 ? -18.122 32.323 51.033 1.00 27.24 140 LYS D N 1
ATOM 5205 C CA . LYS D 1 140 ? -18.868 31.839 52.187 1.00 29.72 140 LYS D CA 1
ATOM 5206 C C . LYS D 1 140 ? -18.744 32.852 53.308 1.00 31.81 140 LYS D C 1
ATOM 5207 O O . LYS D 1 140 ? -19.723 33.179 53.973 1.00 32.78 140 LYS D O 1
ATOM 5213 N N . PHE D 1 141 ? -17.534 33.377 53.480 1.00 36.76 141 PHE D N 1
ATOM 5214 C CA . PHE D 1 141 ? -17.245 34.367 54.525 1.00 37.43 141 PHE D CA 1
ATOM 5215 C C . PHE D 1 141 ? -17.906 35.723 54.211 1.00 34.84 141 PHE D C 1
ATOM 5216 O O . PHE D 1 141 ? -18.605 36.314 55.043 1.00 32.35 141 PHE D O 1
ATOM 5224 N N . GLU D 1 142 ? -17.686 36.180 52.988 1.00 35.53 142 GLU D N 1
ATOM 5225 C CA . GLU D 1 142 ? -18.212 37.431 52.483 1.00 39.02 142 GLU D CA 1
ATOM 5226 C C . GLU D 1 142 ? -19.744 37.507 52.526 1.00 34.79 142 GLU D C 1
ATOM 5227 O O . GLU D 1 142 ? -20.307 38.529 52.921 1.00 34.89 142 GLU D O 1
ATOM 5233 N N . ALA D 1 143 ? -20.407 36.415 52.165 1.00 31.36 143 ALA D N 1
ATOM 5234 C CA . ALA D 1 143 ? -21.865 36.390 52.153 1.00 29.97 143 ALA D CA 1
ATOM 5235 C C . ALA D 1 143 ? -22.419 36.486 53.568 1.00 28.52 143 ALA D C 1
ATOM 5236 O O . ALA D 1 143 ? -23.430 37.148 53.803 1.00 30.60 143 ALA D O 1
ATOM 5246 N N . GLU D 1 145 ? -20.806 37.802 56.400 1.00 35.14 145 GLU D N 1
ATOM 5247 C CA . GLU D 1 145 ? -20.594 39.118 56.999 1.00 39.50 145 GLU D CA 1
ATOM 5248 C C . GLU D 1 145 ? -21.580 40.124 56.406 1.00 38.32 145 GLU D C 1
ATOM 5249 O O . GLU D 1 145 ? -22.336 40.750 57.132 1.00 37.83 145 GLU D O 1
ATOM 5255 N N . CYS D 1 146 ? -21.614 40.214 55.082 1.00 42.23 146 CYS D N 1
ATOM 5256 C CA . CYS D 1 146 ? -22.517 41.125 54.376 1.00 42.59 146 CYS D CA 1
ATOM 5257 C C . CYS D 1 146 ? -24.013 40.981 54.780 1.00 42.75 146 CYS D C 1
ATOM 5258 O O . CYS D 1 146 ? -24.627 41.951 55.220 1.00 45.70 146 CYS D O 1
ATOM 5261 N N . LEU D 1 147 ? -24.588 39.784 54.681 1.00 38.31 147 LEU D N 1
ATOM 5262 C CA . LEU D 1 147 ? -25.985 39.617 55.052 1.00 36.40 147 LEU D CA 1
ATOM 5263 C C . LEU D 1 147 ? -26.264 40.061 56.499 1.00 41.53 147 LEU D C 1
ATOM 5264 O O . LEU D 1 147 ? -27.267 40.726 56.756 1.00 41.73 147 LEU D O 1
ATOM 5269 N N . ARG D 1 148 ? -25.357 39.759 57.424 1.00 43.44 148 ARG D N 1
ATOM 5270 C CA . ARG D 1 148 ? -25.542 40.191 58.811 1.00 48.00 148 ARG D CA 1
ATOM 5271 C C . ARG D 1 148 ? -25.518 41.710 58.881 1.00 47.41 148 ARG D C 1
ATOM 5272 O O . ARG D 1 148 ? -26.343 42.332 59.555 1.00 48.65 148 ARG D O 1
ATOM 5280 N N . ASP D 1 149 ? -24.512 42.288 58.229 1.00 44.67 149 ASP D N 1
ATOM 5281 C CA . ASP D 1 149 ? -24.345 43.734 58.208 1.00 43.80 149 ASP D CA 1
ATOM 5282 C C . ASP D 1 149 ? -25.569 44.425 57.631 1.00 44.91 149 ASP D C 1
ATOM 5283 O O . ASP D 1 149 ? -25.815 45.597 57.917 1.00 49.25 149 ASP D O 1
ATOM 5288 N N . LEU D 1 150 ? -26.319 43.706 56.794 1.00 41.78 150 LEU D N 1
ATOM 5289 C CA . LEU D 1 150 ? -27.526 44.269 56.200 1.00 40.13 150 LEU D CA 1
ATOM 5290 C C . LEU D 1 150 ? -28.745 43.986 57.089 1.00 39.42 150 LEU D C 1
ATOM 5291 O O . LEU D 1 150 ? -29.879 44.236 56.705 1.00 41.56 150 LEU D O 1
ATOM 5296 N N . GLY D 1 151 ? -28.489 43.421 58.262 1.00 37.46 151 GLY D N 1
ATOM 5297 C CA . GLY D 1 151 ? -29.554 43.158 59.210 1.00 37.12 151 GLY D CA 1
ATOM 5298 C C . GLY D 1 151 ? -30.321 41.860 59.113 1.00 38.35 151 GLY D C 1
ATOM 5299 O O . GLY D 1 151 ? -31.369 41.712 59.747 1.00 38.19 151 GLY D O 1
ATOM 5300 N N . PHE D 1 152 ? -29.820 40.896 58.353 1.00 40.39 152 PHE D N 1
ATOM 5301 C CA . PHE D 1 152 ? -30.526 39.624 58.223 1.00 41.40 152 PHE D CA 1
ATOM 5302 C C . PHE D 1 152 ? -30.075 38.590 59.229 1.00 39.79 152 PHE D C 1
ATOM 5303 O O . PHE D 1 152 ? -29.001 38.700 59.817 1.00 40.77 152 PHE D O 1
ATOM 5311 N N . ASP D 1 153 ? -30.912 37.572 59.405 1.00 41.88 153 ASP D N 1
ATOM 5312 C CA . ASP D 1 153 ? -30.585 36.471 60.279 1.00 43.82 153 ASP D CA 1
ATOM 5313 C C . ASP D 1 153 ? -29.985 35.483 59.297 1.00 39.91 153 ASP D C 1
ATOM 5314 O O . ASP D 1 153 ? -30.671 34.993 58.401 1.00 41.49 153 ASP D O 1
ATOM 5319 N N . VAL D 1 154 ? -28.693 35.236 59.438 1.00 38.56 154 VAL D N 1
ATOM 5320 C CA . VAL D 1 154 ? -27.960 34.377 58.525 1.00 37.35 154 VAL D CA 1
ATOM 5321 C C . VAL D 1 154 ? -27.673 32.928 58.944 1.00 37.26 154 VAL D C 1
ATOM 5322 O O . VAL D 1 154 ? -27.290 32.655 60.083 1.00 33.59 154 VAL D O 1
ATOM 5326 N N . ASN D 1 155 ? -27.811 32.015 57.979 1.00 35.65 155 ASN D N 1
ATOM 5327 C CA . ASN D 1 155 ? -27.541 30.589 58.162 1.00 30.18 155 ASN D CA 1
ATOM 5328 C C . ASN D 1 155 ? -26.672 30.053 57.034 1.00 28.71 155 ASN D C 1
ATOM 5329 O O . ASN D 1 155 ? -26.706 30.567 55.907 1.00 29.12 155 ASN D O 1
ATOM 5334 N N . ILE D 1 156 ? -25.906 29.006 57.319 1.00 27.65 156 ILE D N 1
ATOM 5335 C CA . ILE D 1 156 ? -25.057 28.407 56.289 1.00 25.69 156 ILE D CA 1
ATOM 5336 C C . ILE D 1 156 ? -25.089 26.885 56.414 1.00 25.03 156 ILE D C 1
ATOM 5337 O O . ILE D 1 156 ? -25.112 26.366 57.536 1.00 26.47 156 ILE D O 1
ATOM 5342 N N . THR D 1 157 ? -25.177 26.203 55.267 1.00 24.61 157 THR D N 1
ATOM 5343 C CA . THR D 1 157 ? -25.168 24.732 55.164 1.00 21.51 157 THR D CA 1
ATOM 5344 C C . THR D 1 157 ? -24.211 24.342 54.054 1.00 21.72 157 THR D C 1
ATOM 5345 O O . THR D 1 157 ? -24.251 24.904 52.959 1.00 20.97 157 THR D O 1
ATOM 5349 N N . GLU D 1 158 ? -23.309 23.414 54.337 1.00 26.28 158 GLU D N 1
ATOM 5350 C CA . GLU D 1 158 ? -22.337 22.951 53.348 1.00 26.78 158 GLU D CA 1
ATOM 5351 C C . GLU D 1 158 ? -22.616 21.490 53.043 1.00 26.65 158 GLU D C 1
ATOM 5352 O O . GLU D 1 158 ? -22.609 20.647 53.937 1.00 26.99 158 GLU D O 1
ATOM 5358 N N . LEU D 1 159 ? -22.949 21.204 51.794 1.00 25.51 159 LEU D N 1
ATOM 5359 C CA . LEU D 1 159 ? -23.211 19.837 51.391 1.00 24.91 159 LEU D CA 1
ATOM 5360 C C . LEU D 1 159 ? -22.027 19.152 50.744 1.00 23.84 159 LEU D C 1
ATOM 5361 O O . LEU D 1 159 ? -21.315 19.741 49.929 1.00 24.94 159 LEU D O 1
ATOM 5366 N N . ASN D 1 160 ? -21.776 17.934 51.195 1.00 21.64 160 ASN D N 1
ATOM 5367 C CA . ASN D 1 160 ? -20.740 17.101 50.620 1.00 23.03 160 ASN D CA 1
ATOM 5368 C C . ASN D 1 160 ? -21.525 15.914 50.113 1.00 22.49 160 ASN D C 1
ATOM 5369 O O . ASN D 1 160 ? -22.087 15.149 50.900 1.00 25.68 160 ASN D O 1
ATOM 5374 N N . ILE D 1 161 ? -21.679 15.853 48.793 1.00 25.42 161 ILE D N 1
ATOM 5375 C CA . ILE D 1 161 ? -22.456 14.792 48.144 1.00 24.12 161 ILE D CA 1
ATOM 5376 C C . ILE D 1 161 ? -21.592 13.765 47.428 1.00 23.61 161 ILE D C 1
ATOM 5377 O O . ILE D 1 161 ? -20.605 14.101 46.761 1.00 24.18 161 ILE D O 1
ATOM 5382 N N . ALA D 1 162 ? -21.985 12.504 47.560 1.00 24.12 162 ALA D N 1
ATOM 5383 C CA . ALA D 1 162 ? -21.278 11.407 46.914 1.00 25.26 162 ALA D CA 1
ATOM 5384 C C . ALA D 1 162 ? -22.350 10.558 46.246 1.00 25.00 162 ALA D C 1
ATOM 5385 O O . ALA D 1 162 ? -23.410 10.326 46.818 1.00 23.84 162 ALA D O 1
ATOM 5387 N N . ARG D 1 163 ? -22.101 10.170 45.003 1.00 24.46 163 ARG D N 1
ATOM 5388 C CA . ARG D 1 163 ? -23.044 9.372 44.251 1.00 23.30 163 ARG D CA 1
ATOM 5389 C C . ARG D 1 163 ? -22.372 8.097 43.801 1.00 24.17 163 ARG D C 1
ATOM 5390 O O . ARG D 1 163 ? -21.184 8.103 43.443 1.00 26.55 163 ARG D O 1
ATOM 5398 N N . GLY D 1 164 ? -23.107 6.990 43.912 1.00 21.74 164 GLY D N 1
ATOM 5399 C CA . GLY D 1 164 ? -22.590 5.692 43.528 1.00 22.01 164 GLY D CA 1
ATOM 5400 C C . GLY D 1 164 ? -22.445 5.567 42.025 1.00 27.41 164 GLY D C 1
ATOM 5401 O O . GLY D 1 164 ? -23.288 6.047 41.268 1.00 28.83 164 GLY D O 1
ATOM 5402 N N . ARG D 1 165 ? -21.365 4.934 41.587 1.00 31.08 165 ARG D N 1
ATOM 5403 C CA . ARG D 1 165 ? -21.097 4.727 40.163 1.00 35.85 165 ARG D CA 1
ATOM 5404 C C . ARG D 1 165 ? -20.611 3.275 40.030 1.00 34.14 165 ARG D C 1
ATOM 5405 O O . ARG D 1 165 ? -19.901 2.782 40.911 1.00 32.56 165 ARG D O 1
ATOM 5413 N N . ALA D 1 166 ? -21.028 2.588 38.967 1.00 38.20 166 ALA D N 1
ATOM 5414 C CA . ALA D 1 166 ? -20.603 1.207 38.720 1.00 41.07 166 ALA D CA 1
ATOM 5415 C C . ALA D 1 166 ? -19.115 1.191 38.339 1.00 46.27 166 ALA D C 1
ATOM 5416 O O . ALA D 1 166 ? -18.649 2.015 37.538 1.00 47.57 166 ALA D O 1
ATOM 5418 N N . LEU D 1 167 ? -18.367 0.280 38.949 1.00 52.18 167 LEU D N 1
ATOM 5419 C CA . LEU D 1 167 ? -16.933 0.140 38.691 1.00 59.15 167 LEU D CA 1
ATOM 5420 C C . LEU D 1 167 ? -16.467 -1.212 39.220 1.00 63.41 167 LEU D C 1
ATOM 5421 O O . LEU D 1 167 ? -16.553 -1.457 40.430 1.00 62.72 167 LEU D O 1
ATOM 5426 N N . ASP D 1 168 ? -15.974 -2.076 38.325 1.00 68.08 168 ASP D N 1
ATOM 5427 C CA . ASP D 1 168 ? -15.475 -3.419 38.697 1.00 70.65 168 ASP D CA 1
ATOM 5428 C C . ASP D 1 168 ? -16.581 -4.333 39.231 1.00 65.94 168 ASP D C 1
ATOM 5429 O O . ASP D 1 168 ? -16.374 -5.071 40.203 1.00 59.14 168 ASP D O 1
ATOM 5434 N N . ARG D 1 169 ? -17.760 -4.266 38.619 1.00 64.45 169 ARG D N 1
ATOM 5435 C CA . ARG D 1 169 ? -18.868 -5.093 39.091 1.00 68.90 169 ARG D CA 1
ATOM 5436 C C . ARG D 1 169 ? -19.263 -4.683 40.555 1.00 66.60 169 ARG D C 1
ATOM 5437 O O . ARG D 1 169 ? -20.088 -5.338 41.197 1.00 68.26 169 ARG D O 1
ATOM 5445 N N . GLY D 1 170 ? -18.702 -3.567 41.031 1.00 61.07 170 GLY D N 1
ATOM 5446 C CA . GLY D 1 170 ? -18.989 -3.043 42.356 1.00 51.01 170 GLY D CA 1
ATOM 5447 C C . GLY D 1 170 ? -19.497 -1.600 42.263 1.00 48.54 170 GLY D C 1
ATOM 5448 O O . GLY D 1 170 ? -19.640 -1.067 41.156 1.00 45.47 170 GLY D O 1
ATOM 5449 N N . THR D 1 171 ? -19.753 -0.954 43.404 1.00 42.86 171 THR D N 1
ATOM 5450 C CA . THR D 1 171 ? -20.257 0.424 43.423 1.00 39.70 171 THR D CA 1
ATOM 5451 C C . THR D 1 171 ? -19.306 1.409 44.071 1.00 33.26 171 THR D C 1
ATOM 5452 O O . THR D 1 171 ? -19.158 1.405 45.293 1.00 33.52 171 THR D O 1
ATOM 5472 N N . VAL D 1 174 ? -18.592 8.471 44.252 1.00 22.03 174 VAL D N 1
ATOM 5473 C CA . VAL D 1 174 ? -17.938 9.599 43.597 1.00 23.34 174 VAL D CA 1
ATOM 5474 C C . VAL D 1 174 ? -18.414 10.871 44.242 1.00 21.90 174 VAL D C 1
ATOM 5475 O O . VAL D 1 174 ? -19.616 11.136 44.299 1.00 21.57 174 VAL D O 1
ATOM 5479 N N . SER D 1 175 ? -17.481 11.653 44.755 1.00 24.67 175 SER D N 1
ATOM 5480 C CA . SER D 1 175 ? -17.835 12.901 45.410 1.00 29.51 175 SER D CA 1
ATOM 5481 C C . SER D 1 175 ? -17.931 14.090 44.466 1.00 29.91 175 SER D C 1
ATOM 5482 O O . SER D 1 175 ? -17.348 14.106 43.382 1.00 30.45 175 SER D O 1
ATOM 5485 N N . ARG D 1 176 ? -18.710 15.074 44.885 1.00 32.94 176 ARG D N 1
ATOM 5486 C CA . ARG D 1 176 ? -18.874 16.308 44.152 1.00 32.47 176 ARG D CA 1
ATOM 5487 C C . ARG D 1 176 ? -18.215 17.330 45.040 1.00 31.01 176 ARG D C 1
ATOM 5488 O O . ARG D 1 176 ? -18.160 17.135 46.260 1.00 32.01 176 ARG D O 1
ATOM 5496 N N . ASN D 1 177 ? -17.674 18.396 44.455 1.00 27.99 177 ASN D N 1
ATOM 5497 C CA . ASN D 1 177 ? -17.042 19.440 45.253 1.00 25.73 177 ASN D CA 1
ATOM 5498 C C . ASN D 1 177 ? -18.071 20.001 46.233 1.00 24.01 177 ASN D C 1
ATOM 5499 O O . ASN D 1 177 ? -19.252 20.099 45.919 1.00 23.63 177 ASN D O 1
ATOM 5504 N N . PRO D 1 178 ? -17.639 20.319 47.451 1.00 24.48 178 PRO D N 1
ATOM 5505 C CA . PRO D 1 178 ? -18.592 20.857 48.409 1.00 24.19 178 PRO D CA 1
ATOM 5506 C C . PRO D 1 178 ? -19.164 22.210 47.991 1.00 25.02 178 PRO D C 1
ATOM 5507 O O . PRO D 1 178 ? -18.493 23.013 47.350 1.00 28.67 178 PRO D O 1
ATOM 5511 N N . VAL D 1 179 ? -20.430 22.430 48.308 1.00 25.35 179 VAL D N 1
ATOM 5512 C CA . VAL D 1 179 ? -21.100 23.679 47.986 1.00 26.82 179 VAL D CA 1
ATOM 5513 C C . VAL D 1 179 ? -21.813 24.139 49.245 1.00 25.68 179 VAL D C 1
ATOM 5514 O O . VAL D 1 179 ? -22.432 23.334 49.947 1.00 27.70 179 VAL D O 1
ATOM 5518 N N . ALA D 1 180 ? -21.674 25.412 49.578 1.00 23.02 180 ALA D N 1
ATOM 5519 C CA . ALA D 1 180 ? -22.344 25.944 50.747 1.00 22.50 180 ALA D CA 1
ATOM 5520 C C . ALA D 1 180 ? -23.507 26.841 50.314 1.00 24.27 180 ALA D C 1
ATOM 5521 O O . ALA D 1 180 ? -23.452 27.472 49.251 1.00 23.18 180 ALA D O 1
ATOM 5523 N N . LEU D 1 181 ? -24.581 26.836 51.093 1.00 23.59 181 LEU D N 1
ATOM 5524 C CA . LEU D 1 181 ? -25.731 27.685 50.801 1.00 27.77 181 LEU D CA 1
ATOM 5525 C C . LEU D 1 181 ? -25.874 28.635 51.982 1.00 27.84 181 LEU D C 1
ATOM 5526 O O . LEU D 1 181 ? -26.030 28.192 53.127 1.00 26.93 181 LEU D O 1
ATOM 5531 N N . ILE D 1 182 ? -25.681 29.927 51.721 1.00 28.34 182 ILE D N 1
ATOM 5532 C CA . ILE D 1 182 ? -25.824 30.962 52.749 1.00 23.93 182 ILE D CA 1
ATOM 5533 C C . ILE D 1 182 ? -27.205 31.587 52.521 1.00 22.95 182 ILE D C 1
ATOM 5534 O O . ILE D 1 182 ? -27.470 32.153 51.467 1.00 23.19 182 ILE D O 1
ATOM 5539 N N . TYR D 1 183 ? -28.101 31.449 53.487 1.00 26.58 183 TYR D N 1
ATOM 5540 C CA . TYR D 1 183 ? -29.456 31.955 53.298 1.00 26.92 183 TYR D CA 1
ATOM 5541 C C . TYR D 1 183 ? -29.966 32.758 54.468 1.00 29.41 183 TYR D C 1
ATOM 5542 O O . TYR D 1 183 ? -29.524 32.571 55.607 1.00 28.99 183 TYR D O 1
ATOM 5551 N N . THR D 1 184 ? -30.921 33.634 54.194 1.00 31.27 184 THR D N 1
ATOM 5552 C CA . THR D 1 184 ? -31.483 34.504 55.221 1.00 36.31 184 THR D CA 1
ATOM 5553 C C . THR D 1 184 ? -32.796 33.982 55.803 1.00 43.64 184 THR D C 1
ATOM 5554 O O . THR D 1 184 ? -33.486 33.164 55.181 1.00 44.72 184 THR D O 1
ATOM 5558 N N . GLY D 1 185 ? -33.150 34.468 56.992 1.00 50.86 185 GLY D N 1
ATOM 5559 C CA . GLY D 1 185 ? -34.394 34.056 57.614 1.00 57.37 185 GLY D CA 1
ATOM 5560 C C . GLY D 1 185 ? -35.566 34.404 56.697 1.00 65.92 185 GLY D C 1
ATOM 5561 O O . GLY D 1 185 ? -35.555 35.449 56.019 1.00 66.39 185 GLY D O 1
ATOM 5562 N N . VAL D 1 186 ? -36.543 33.497 56.630 1.00 69.69 186 VAL D N 1
ATOM 5563 C CA . VAL D 1 186 ? -37.739 33.685 55.812 1.00 70.42 186 VAL D CA 1
ATOM 5564 C C . VAL D 1 186 ? -38.703 34.640 56.539 1.00 73.58 186 VAL D C 1
ATOM 5565 O O . VAL D 1 186 ? -38.945 34.425 57.753 1.00 74.83 186 VAL D O 1
ATOM 5577 N N . ILE E 1 2 ? 20.995 4.909 5.555 1.00 39.97 2 ILE E N 1
ATOM 5578 C CA . ILE E 1 2 ? 20.908 3.502 5.229 1.00 42.52 2 ILE E CA 1
ATOM 5579 C C . ILE E 1 2 ? 19.574 3.310 4.468 1.00 47.87 2 ILE E C 1
ATOM 5580 O O . ILE E 1 2 ? 18.520 3.720 4.948 1.00 47.74 2 ILE E O 1
ATOM 5585 N N . PRO E 1 3 ? 19.616 2.781 3.227 1.00 53.10 3 PRO E N 1
ATOM 5586 C CA . PRO E 1 3 ? 18.366 2.577 2.474 1.00 50.82 3 PRO E CA 1
ATOM 5587 C C . PRO E 1 3 ? 17.414 1.661 3.223 1.00 49.51 3 PRO E C 1
ATOM 5588 O O . PRO E 1 3 ? 17.826 0.652 3.799 1.00 45.45 3 PRO E O 1
ATOM 5592 N N . ASP E 1 4 ? 16.131 2.001 3.158 1.00 50.84 4 ASP E N 1
ATOM 5593 C CA . ASP E 1 4 ? 15.082 1.230 3.812 1.00 50.67 4 ASP E CA 1
ATOM 5594 C C . ASP E 1 4 ? 15.089 -0.261 3.450 1.00 53.04 4 ASP E C 1
ATOM 5595 O O . ASP E 1 4 ? 14.765 -1.097 4.289 1.00 54.18 4 ASP E O 1
ATOM 5600 N N . ASP E 1 5 ? 15.480 -0.596 2.219 1.00 54.48 5 ASP E N 1
ATOM 5601 C CA . ASP E 1 5 ? 15.499 -1.996 1.771 1.00 54.68 5 ASP E CA 1
ATOM 5602 C C . ASP E 1 5 ? 16.697 -2.792 2.274 1.00 52.65 5 ASP E C 1
ATOM 5603 O O . ASP E 1 5 ? 16.893 -3.930 1.864 1.00 53.34 5 ASP E O 1
ATOM 5608 N N . GLU E 1 6 ? 17.525 -2.180 3.116 1.00 53.69 6 GLU E N 1
ATOM 5609 C CA . GLU E 1 6 ? 18.688 -2.867 3.684 1.00 55.20 6 GLU E CA 1
ATOM 5610 C C . GLU E 1 6 ? 18.444 -3.225 5.151 1.00 54.94 6 GLU E C 1
ATOM 5611 O O . GLU E 1 6 ? 19.366 -3.605 5.885 1.00 56.51 6 GLU E O 1
ATOM 5617 N N . PHE E 1 7 ? 17.190 -3.081 5.570 1.00 56.03 7 PHE E N 1
ATOM 5618 C CA . PHE E 1 7 ? 16.767 -3.360 6.936 1.00 51.62 7 PHE E CA 1
ATOM 5619 C C . PHE E 1 7 ? 16.013 -4.666 7.069 1.00 52.92 7 PHE E C 1
ATOM 5620 O O . PHE E 1 7 ? 14.961 -4.869 6.454 1.00 53.87 7 PHE E O 1
ATOM 5628 N N . ILE E 1 8 ? 16.556 -5.541 7.899 1.00 52.51 8 ILE E N 1
ATOM 5629 C CA . ILE E 1 8 ? 15.939 -6.824 8.145 1.00 54.69 8 ILE E CA 1
ATOM 5630 C C . ILE E 1 8 ? 14.635 -6.595 8.890 1.00 58.30 8 ILE E C 1
ATOM 5631 O O . ILE E 1 8 ? 14.649 -6.075 10.005 1.00 62.11 8 ILE E O 1
ATOM 5636 N N . LYS E 1 9 ? 13.516 -6.872 8.227 1.00 59.30 9 LYS E N 1
ATOM 5637 C CA . LYS E 1 9 ? 12.215 -6.736 8.870 1.00 61.46 9 LYS E CA 1
ATOM 5638 C C . LYS E 1 9 ? 11.901 -8.067 9.564 1.00 64.03 9 LYS E C 1
ATOM 5639 O O . LYS E 1 9 ? 12.561 -9.074 9.296 1.00 67.32 9 LYS E O 1
ATOM 5645 N N . ASN E 1 10 ? 10.921 -8.057 10.470 1.00 63.19 10 ASN E N 1
ATOM 5646 C CA . ASN E 1 10 ? 10.462 -9.248 11.210 1.00 61.57 10 ASN E CA 1
ATOM 5647 C C . ASN E 1 10 ? 8.935 -9.125 11.198 1.00 64.76 10 ASN E C 1
ATOM 5648 O O . ASN E 1 10 ? 8.402 -8.022 11.346 1.00 65.87 10 ASN E O 1
ATOM 5653 N N . PRO E 1 11 ? 8.207 -10.245 11.016 1.00 64.44 11 PRO E N 1
ATOM 5654 C CA . PRO E 1 11 ? 6.744 -10.117 10.999 1.00 63.97 11 PRO E CA 1
ATOM 5655 C C . PRO E 1 11 ? 6.032 -9.326 12.115 1.00 63.31 11 PRO E C 1
ATOM 5656 O O . PRO E 1 11 ? 5.042 -8.651 11.827 1.00 66.35 11 PRO E O 1
ATOM 5660 N N . SER E 1 12 ? 6.525 -9.380 13.356 1.00 62.10 12 SER E N 1
ATOM 5661 C CA . SER E 1 12 ? 5.861 -8.668 14.471 1.00 58.63 12 SER E CA 1
ATOM 5662 C C . SER E 1 12 ? 6.350 -7.250 14.772 1.00 55.97 12 SER E C 1
ATOM 5663 O O . SER E 1 12 ? 5.741 -6.555 15.590 1.00 56.51 12 SER E O 1
ATOM 5666 N N . VAL E 1 13 ? 7.425 -6.817 14.126 1.00 52.23 13 VAL E N 1
ATOM 5667 C CA . VAL E 1 13 ? 7.975 -5.492 14.390 1.00 48.75 13 VAL E CA 1
ATOM 5668 C C . VAL E 1 13 ? 7.826 -4.502 13.221 1.00 48.91 13 VAL E C 1
ATOM 5669 O O . VAL E 1 13 ? 8.230 -4.788 12.098 1.00 52.37 13 VAL E O 1
ATOM 5673 N N . PRO E 1 14 ? 7.200 -3.331 13.477 1.00 45.70 14 PRO E N 1
ATOM 5674 C CA . PRO E 1 14 ? 7.029 -2.351 12.408 1.00 42.92 14 PRO E CA 1
ATOM 5675 C C . PRO E 1 14 ? 8.319 -1.582 12.126 1.00 45.14 14 PRO E C 1
ATOM 5676 O O . PRO E 1 14 ? 9.220 -1.497 12.974 1.00 43.28 14 PRO E O 1
ATOM 5680 N N . GLY E 1 15 ? 8.395 -1.022 10.923 1.00 45.59 15 GLY E N 1
ATOM 5681 C CA . GLY E 1 15 ? 9.571 -0.276 10.516 1.00 42.51 15 GLY E CA 1
ATOM 5682 C C . GLY E 1 15 ? 10.276 -0.953 9.344 1.00 41.32 15 GLY E C 1
ATOM 5683 O O . GLY E 1 15 ? 9.770 -1.929 8.794 1.00 43.72 15 GLY E O 1
ATOM 5684 N N . PRO E 1 16 ? 11.406 -0.402 8.874 1.00 38.41 16 PRO E N 1
ATOM 5685 C CA . PRO E 1 16 ? 11.989 0.829 9.429 1.00 35.13 16 PRO E CA 1
ATOM 5686 C C . PRO E 1 16 ? 11.153 2.043 9.016 1.00 33.73 16 PRO E C 1
ATOM 5687 O O . PRO E 1 16 ? 10.319 1.968 8.106 1.00 34.01 16 PRO E O 1
ATOM 5691 N N . THR E 1 17 ? 11.303 3.122 9.762 1.00 33.51 17 THR E N 1
ATOM 5692 C CA . THR E 1 17 ? 10.607 4.352 9.449 1.00 34.33 17 THR E CA 1
ATOM 5693 C C . THR E 1 17 ? 11.115 4.832 8.069 1.00 34.39 17 THR E C 1
ATOM 5694 O O . THR E 1 17 ? 12.286 4.648 7.732 1.00 36.04 17 THR E O 1
ATOM 5698 N N . ALA E 1 18 ? 10.192 5.328 7.247 1.00 32.33 18 ALA E N 1
ATOM 5699 C CA . ALA E 1 18 ? 10.474 5.850 5.921 1.00 28.66 18 ALA E CA 1
ATOM 5700 C C . ALA E 1 18 ? 11.780 6.655 5.893 1.00 36.29 18 ALA E C 1
ATOM 5701 O O . ALA E 1 18 ? 11.922 7.623 6.659 1.00 37.14 18 ALA E O 1
ATOM 5711 N N . GLU E 1 20 ? 12.933 9.032 4.101 1.00 26.41 20 GLU E N 1
ATOM 5712 C CA . GLU E 1 20 ? 12.759 10.477 4.003 1.00 28.03 20 GLU E CA 1
ATOM 5713 C C . GLU E 1 20 ? 12.376 11.075 5.358 1.00 27.67 20 GLU E C 1
ATOM 5714 O O . GLU E 1 20 ? 12.753 12.196 5.665 1.00 27.28 20 GLU E O 1
ATOM 5720 N N . VAL E 1 21 ? 11.661 10.288 6.162 1.00 30.72 21 VAL E N 1
ATOM 5721 C CA . VAL E 1 21 ? 11.258 10.737 7.495 1.00 28.75 21 VAL E CA 1
ATOM 5722 C C . VAL E 1 21 ? 12.470 10.635 8.422 1.00 27.55 21 VAL E C 1
ATOM 5723 O O . VAL E 1 21 ? 12.741 11.554 9.181 1.00 32.22 21 VAL E O 1
ATOM 5727 N N . ARG E 1 22 ? 13.212 9.535 8.323 1.00 27.03 22 ARG E N 1
ATOM 5728 C CA . ARG E 1 22 ? 14.390 9.354 9.154 1.00 28.64 22 ARG E CA 1
ATOM 5729 C C . ARG E 1 22 ? 15.404 10.469 8.868 1.00 30.68 22 ARG E C 1
ATOM 5730 O O . ARG E 1 22 ? 16.089 10.974 9.773 1.00 33.88 22 ARG E O 1
ATOM 5738 N N . CYS E 1 23 ? 15.465 10.874 7.604 1.00 30.99 23 CYS E N 1
ATOM 5739 C CA . CYS E 1 23 ? 16.363 11.943 7.165 1.00 30.17 23 CYS E CA 1
ATOM 5740 C C . CYS E 1 23 ? 15.995 13.243 7.890 1.00 28.47 23 CYS E C 1
ATOM 5741 O O . CYS E 1 23 ? 16.860 13.930 8.444 1.00 29.43 23 CYS E O 1
ATOM 5744 N N . LEU E 1 24 ? 14.706 13.568 7.899 1.00 28.51 24 LEU E N 1
ATOM 5745 C CA . LEU E 1 24 ? 14.230 14.779 8.551 1.00 26.42 24 LEU E CA 1
ATOM 5746 C C . LEU E 1 24 ? 14.406 14.678 10.069 1.00 26.73 24 LEU E C 1
ATOM 5747 O O . LEU E 1 24 ? 14.766 15.661 10.706 1.00 26.19 24 LEU E O 1
ATOM 5752 N N . ILE E 1 25 ? 14.183 13.493 10.640 1.00 25.87 25 ILE E N 1
ATOM 5753 C CA . ILE E 1 25 ? 14.372 13.313 12.087 1.00 28.25 25 ILE E CA 1
ATOM 5754 C C . ILE E 1 25 ? 15.816 13.703 12.431 1.00 31.39 25 ILE E C 1
ATOM 5755 O O . ILE E 1 25 ? 16.055 14.407 13.423 1.00 32.23 25 ILE E O 1
ATOM 5768 N N . CYS E 1 27 ? 17.793 15.762 10.699 1.00 31.53 27 CYS E N 1
ATOM 5769 C CA . CYS E 1 27 ? 17.970 17.198 10.494 1.00 31.83 27 CYS E CA 1
ATOM 5770 C C . CYS E 1 27 ? 17.455 17.986 11.686 1.00 32.46 27 CYS E C 1
ATOM 5771 O O . CYS E 1 27 ? 18.027 19.013 12.067 1.00 35.47 27 CYS E O 1
ATOM 5774 N N . LEU E 1 28 ? 16.352 17.514 12.253 1.00 34.13 28 LEU E N 1
ATOM 5775 C CA . LEU E 1 28 ? 15.736 18.140 13.432 1.00 34.94 28 LEU E CA 1
ATOM 5776 C C . LEU E 1 28 ? 16.521 17.808 14.706 1.00 33.37 28 LEU E C 1
ATOM 5777 O O . LEU E 1 28 ? 16.673 18.659 15.585 1.00 35.17 28 LEU E O 1
ATOM 5782 N N . ALA E 1 29 ? 17.031 16.581 14.786 1.00 33.00 29 ALA E N 1
ATOM 5783 C CA . ALA E 1 29 ? 17.809 16.147 15.933 1.00 34.78 29 ALA E CA 1
ATOM 5784 C C . ALA E 1 29 ? 19.206 16.788 16.014 1.00 39.39 29 ALA E C 1
ATOM 5785 O O . ALA E 1 29 ? 19.707 17.004 17.110 1.00 41.77 29 ALA E O 1
ATOM 5787 N N . GLU E 1 30 ? 19.832 17.060 14.866 1.00 40.74 30 GLU E N 1
ATOM 5788 C CA . GLU E 1 30 ? 21.177 17.665 14.815 1.00 41.53 30 GLU E CA 1
ATOM 5789 C C . GLU E 1 30 ? 22.134 16.868 15.702 1.00 41.19 30 GLU E C 1
ATOM 5790 O O . GLU E 1 30 ? 22.689 17.385 16.668 1.00 40.14 30 GLU E O 1
ATOM 5796 N N . PRO E 1 31 ? 22.355 15.597 15.362 1.00 44.78 31 PRO E N 1
ATOM 5797 C CA . PRO E 1 31 ? 23.238 14.709 16.115 1.00 46.46 31 PRO E CA 1
ATOM 5798 C C . PRO E 1 31 ? 24.679 15.204 16.205 1.00 48.59 31 PRO E C 1
ATOM 5799 O O . PRO E 1 31 ? 25.285 15.558 15.193 1.00 48.99 31 PRO E O 1
ATOM 5803 N N . GLY E 1 32 ? 25.211 15.209 17.424 1.00 52.03 32 GLY E N 1
ATOM 5804 C CA . GLY E 1 32 ? 26.580 15.631 17.658 1.00 52.90 32 GLY E CA 1
ATOM 5805 C C . GLY E 1 32 ? 27.355 14.464 18.234 1.00 52.56 32 GLY E C 1
ATOM 5806 O O . GLY E 1 32 ? 26.795 13.653 18.977 1.00 52.39 32 GLY E O 1
ATOM 5807 N N . LYS E 1 33 ? 28.650 14.397 17.950 1.00 55.47 33 LYS E N 1
ATOM 5808 C CA . LYS E 1 33 ? 29.482 13.301 18.446 1.00 56.41 33 LYS E CA 1
ATOM 5809 C C . LYS E 1 33 ? 29.593 13.146 19.955 1.00 53.93 33 LYS E C 1
ATOM 5810 O O . LYS E 1 33 ? 30.061 12.111 20.431 1.00 52.13 33 LYS E O 1
ATOM 5816 N N . ASN E 1 34 ? 29.170 14.159 20.704 1.00 52.71 34 ASN E N 1
ATOM 5817 C CA . ASN E 1 34 ? 29.215 14.114 22.172 1.00 54.91 34 ASN E CA 1
ATOM 5818 C C . ASN E 1 34 ? 27.806 14.060 22.752 1.00 51.30 34 ASN E C 1
ATOM 5819 O O . ASN E 1 34 ? 27.597 14.342 23.931 1.00 52.25 34 ASN E O 1
ATOM 5824 N N . ASP E 1 35 ? 26.838 13.744 21.906 1.00 48.49 35 ASP E N 1
ATOM 5825 C CA . ASP E 1 35 ? 25.456 13.674 22.345 1.00 42.68 35 ASP E CA 1
ATOM 5826 C C . ASP E 1 35 ? 25.096 12.284 22.838 1.00 40.89 35 ASP E C 1
ATOM 5827 O O . ASP E 1 35 ? 25.652 11.277 22.378 1.00 38.86 35 ASP E O 1
ATOM 5832 N N . VAL E 1 36 ? 24.180 12.250 23.801 1.00 40.63 36 VAL E N 1
ATOM 5833 C CA . VAL E 1 36 ? 23.670 11.010 24.372 1.00 39.49 36 VAL E CA 1
ATOM 5834 C C . VAL E 1 36 ? 22.226 11.017 23.886 1.00 39.51 36 VAL E C 1
ATOM 5835 O O . VAL E 1 36 ? 21.500 11.994 24.107 1.00 42.20 36 VAL E O 1
ATOM 5839 N N . ALA E 1 37 ? 21.832 9.981 23.160 1.00 37.14 37 ALA E N 1
ATOM 5840 C CA . ALA E 1 37 ? 20.475 9.924 22.644 1.00 35.88 37 ALA E CA 1
ATOM 5841 C C . ALA E 1 37 ? 19.700 8.696 23.115 1.00 36.48 37 ALA E C 1
ATOM 5842 O O . ALA E 1 37 ? 20.300 7.666 23.453 1.00 35.56 37 ALA E O 1
ATOM 5844 N N . VAL E 1 38 ? 18.370 8.822 23.160 1.00 35.64 38 VAL E N 1
ATOM 5845 C CA . VAL E 1 38 ? 17.505 7.701 23.518 1.00 31.14 38 VAL E CA 1
ATOM 5846 C C . VAL E 1 38 ? 16.445 7.560 22.414 1.00 28.39 38 VAL E C 1
ATOM 5847 O O . VAL E 1 38 ? 15.876 8.540 21.945 1.00 27.72 38 VAL E O 1
ATOM 5851 N N . ASP E 1 39 ? 16.253 6.333 21.960 1.00 27.93 39 ASP E N 1
ATOM 5852 C CA . ASP E 1 39 ? 15.279 6.029 20.936 1.00 27.39 39 ASP E CA 1
ATOM 5853 C C . ASP E 1 39 ? 14.230 5.162 21.613 1.00 28.73 39 ASP E C 1
ATOM 5854 O O . ASP E 1 39 ? 14.447 3.969 21.859 1.00 28.90 39 ASP E O 1
ATOM 5859 N N . VAL E 1 40 ? 13.122 5.792 21.982 1.00 31.89 40 VAL E N 1
ATOM 5860 C CA . VAL E 1 40 ? 12.007 5.105 22.633 1.00 30.92 40 VAL E CA 1
ATOM 5861 C C . VAL E 1 40 ? 11.171 4.358 21.578 1.00 30.56 40 VAL E C 1
ATOM 5862 O O . VAL E 1 40 ? 10.521 4.972 20.725 1.00 31.01 40 VAL E O 1
ATOM 5866 N N . GLY E 1 41 ? 11.176 3.031 21.658 1.00 30.54 41 GLY E N 1
ATOM 5867 C CA . GLY E 1 41 ? 10.439 2.231 20.697 1.00 30.30 41 GLY E CA 1
ATOM 5868 C C . GLY E 1 41 ? 11.295 2.133 19.455 1.00 30.42 41 GLY E C 1
ATOM 5869 O O . GLY E 1 41 ? 10.918 2.644 18.399 1.00 32.40 41 GLY E O 1
ATOM 5870 N N . CYS E 1 42 ? 12.436 1.457 19.562 1.00 29.42 42 CYS E N 1
ATOM 5871 C CA . CYS E 1 42 ? 13.356 1.340 18.438 1.00 32.87 42 CYS E CA 1
ATOM 5872 C C . CYS E 1 42 ? 12.873 0.491 17.250 1.00 33.69 42 CYS E C 1
ATOM 5873 O O . CYS E 1 42 ? 13.399 0.645 16.142 1.00 36.84 42 CYS E O 1
ATOM 5876 N N . GLY E 1 43 ? 11.866 -0.353 17.476 1.00 31.37 43 GLY E N 1
ATOM 5877 C CA . GLY E 1 43 ? 11.318 -1.191 16.419 1.00 28.20 43 GLY E CA 1
ATOM 5878 C C . GLY E 1 43 ? 12.353 -1.958 15.625 1.00 31.66 43 GLY E C 1
ATOM 5879 O O . GLY E 1 43 ? 13.106 -2.743 16.192 1.00 34.40 43 GLY E O 1
ATOM 5880 N N . THR E 1 44 ? 12.368 -1.742 14.309 1.00 35.55 44 THR E N 1
ATOM 5881 C CA . THR E 1 44 ? 13.310 -2.400 13.399 1.00 35.01 44 THR E CA 1
ATOM 5882 C C . THR E 1 44 ? 14.726 -1.815 13.524 1.00 35.42 44 THR E C 1
ATOM 5883 O O . THR E 1 44 ? 15.700 -2.462 13.129 1.00 39.65 44 THR E O 1
ATOM 5887 N N . GLY E 1 45 ? 14.836 -0.596 14.053 1.00 33.57 45 GLY E N 1
ATOM 5888 C CA . GLY E 1 45 ? 16.138 0.035 14.229 1.00 31.93 45 GLY E CA 1
ATOM 5889 C C . GLY E 1 45 ? 16.465 1.191 13.299 1.00 32.85 45 GLY E C 1
ATOM 5890 O O . GLY E 1 45 ? 17.559 1.762 13.360 1.00 34.39 45 GLY E O 1
ATOM 5891 N N . GLY E 1 46 ? 15.496 1.596 12.489 1.00 32.93 46 GLY E N 1
ATOM 5892 C CA . GLY E 1 46 ? 15.717 2.674 11.544 1.00 30.62 46 GLY E CA 1
ATOM 5893 C C . GLY E 1 46 ? 16.312 3.933 12.136 1.00 29.97 46 GLY E C 1
ATOM 5894 O O . GLY E 1 46 ? 17.219 4.514 11.562 1.00 36.18 46 GLY E O 1
ATOM 5895 N N . VAL E 1 47 ? 15.805 4.357 13.285 1.00 31.31 47 VAL E N 1
ATOM 5896 C CA . VAL E 1 47 ? 16.289 5.576 13.915 1.00 28.70 47 VAL E CA 1
ATOM 5897 C C . VAL E 1 47 ? 17.546 5.300 14.728 1.00 29.83 47 VAL E C 1
ATOM 5898 O O . VAL E 1 47 ? 18.475 6.102 14.737 1.00 29.66 47 VAL E O 1
ATOM 5902 N N . THR E 1 48 ? 17.581 4.138 15.368 1.00 31.70 48 THR E N 1
ATOM 5903 C CA . THR E 1 48 ? 18.727 3.759 16.193 1.00 33.37 48 THR E CA 1
ATOM 5904 C C . THR E 1 48 ? 20.033 3.658 15.378 1.00 33.37 48 THR E C 1
ATOM 5905 O O . THR E 1 48 ? 21.079 4.160 15.811 1.00 29.08 48 THR E O 1
ATOM 5909 N N . LEU E 1 49 ? 19.957 3.054 14.193 1.00 33.41 49 LEU E N 1
ATOM 5910 C CA . LEU E 1 49 ? 21.131 2.894 13.342 1.00 33.20 49 LEU E CA 1
ATOM 5911 C C . LEU E 1 49 ? 21.720 4.231 12.918 1.00 32.27 49 LEU E C 1
ATOM 5912 O O . LEU E 1 49 ? 22.936 4.415 12.966 1.00 38.51 49 LEU E O 1
ATOM 5917 N N . GLU E 1 50 ? 20.851 5.168 12.552 1.00 33.55 50 GLU E N 1
ATOM 5918 C CA . GLU E 1 50 ? 21.287 6.497 12.139 1.00 33.93 50 GLU E CA 1
ATOM 5919 C C . GLU E 1 50 ? 21.926 7.259 13.304 1.00 34.90 50 GLU E C 1
ATOM 5920 O O . GLU E 1 50 ? 22.946 7.932 13.134 1.00 39.57 50 GLU E O 1
ATOM 5926 N N . LEU E 1 51 ? 21.321 7.162 14.484 1.00 35.47 51 LEU E N 1
ATOM 5927 C CA . LEU E 1 51 ? 21.852 7.830 15.669 1.00 34.30 51 LEU E CA 1
ATOM 5928 C C . LEU E 1 51 ? 23.168 7.179 16.074 1.00 36.44 51 LEU E C 1
ATOM 5929 O O . LEU E 1 51 ? 24.104 7.874 16.489 1.00 39.59 51 LEU E O 1
ATOM 5934 N N . ALA E 1 52 ? 23.239 5.856 15.931 1.00 37.49 52 ALA E N 1
ATOM 5935 C CA . ALA E 1 52 ? 24.432 5.090 16.302 1.00 41.11 52 ALA E CA 1
ATOM 5936 C C . ALA E 1 52 ? 25.705 5.632 15.664 1.00 43.17 52 ALA E C 1
ATOM 5937 O O . ALA E 1 52 ? 26.708 5.838 16.340 1.00 48.45 52 ALA E O 1
ATOM 5939 N N . GLY E 1 53 ? 25.646 5.912 14.372 1.00 42.60 53 GLY E N 1
ATOM 5940 C CA . GLY E 1 53 ? 26.822 6.432 13.698 1.00 43.35 53 GLY E CA 1
ATOM 5941 C C . GLY E 1 53 ? 27.073 7.925 13.832 1.00 44.92 53 GLY E C 1
ATOM 5942 O O . GLY E 1 53 ? 27.995 8.428 13.200 1.00 47.39 53 GLY E O 1
ATOM 5943 N N . ARG E 1 54 ? 26.305 8.636 14.653 1.00 44.01 54 ARG E N 1
ATOM 5944 C CA . ARG E 1 54 ? 26.498 10.078 14.781 1.00 45.22 54 ARG E CA 1
ATOM 5945 C C . ARG E 1 54 ? 26.677 10.614 16.191 1.00 45.53 54 ARG E C 1
ATOM 5946 O O . ARG E 1 54 ? 27.212 11.716 16.367 1.00 48.51 54 ARG E O 1
ATOM 5954 N N . VAL E 1 55 ? 26.235 9.861 17.191 1.00 42.50 55 VAL E N 1
ATOM 5955 C CA . VAL E 1 55 ? 26.356 10.334 18.567 1.00 40.83 55 VAL E CA 1
ATOM 5956 C C . VAL E 1 55 ? 27.303 9.461 19.402 1.00 41.66 55 VAL E C 1
ATOM 5957 O O . VAL E 1 55 ? 27.828 8.448 18.917 1.00 35.58 55 VAL E O 1
ATOM 5961 N N . ARG E 1 56 ? 27.514 9.856 20.658 1.00 43.66 56 ARG E N 1
ATOM 5962 C CA . ARG E 1 56 ? 28.397 9.134 21.567 1.00 44.12 56 ARG E CA 1
ATOM 5963 C C . ARG E 1 56 ? 27.764 7.847 22.097 1.00 43.69 56 ARG E C 1
ATOM 5964 O O . ARG E 1 56 ? 28.349 6.776 21.976 1.00 43.96 56 ARG E O 1
ATOM 5972 N N . ARG E 1 57 ? 26.555 7.950 22.642 1.00 43.49 57 ARG E N 1
ATOM 5973 C CA . ARG E 1 57 ? 25.858 6.787 23.182 1.00 43.97 57 ARG E CA 1
ATOM 5974 C C . ARG E 1 57 ? 24.360 6.871 22.864 1.00 43.46 57 ARG E C 1
ATOM 5975 O O . ARG E 1 57 ? 23.748 7.949 22.955 1.00 41.53 57 ARG E O 1
ATOM 5983 N N . VAL E 1 58 ? 23.793 5.747 22.431 1.00 41.03 58 VAL E N 1
ATOM 5984 C CA . VAL E 1 58 ? 22.369 5.661 22.105 1.00 37.59 58 VAL E CA 1
ATOM 5985 C C . VAL E 1 58 ? 21.758 4.587 22.989 1.00 38.63 58 VAL E C 1
ATOM 5986 O O . VAL E 1 58 ? 22.350 3.516 23.178 1.00 40.20 58 VAL E O 1
ATOM 5990 N N . TYR E 1 59 ? 20.595 4.891 23.552 1.00 38.53 59 TYR E N 1
ATOM 5991 C CA . TYR E 1 59 ? 19.857 3.948 24.396 1.00 36.12 59 TYR E CA 1
ATOM 5992 C C . TYR E 1 59 ? 18.600 3.598 23.612 1.00 34.69 59 TYR E C 1
ATOM 5993 O O . TYR E 1 59 ? 17.750 4.465 23.410 1.00 35.68 59 TYR E O 1
ATOM 6002 N N . ALA E 1 60 ? 18.514 2.358 23.131 1.00 32.03 60 ALA E N 1
ATOM 6003 C CA . ALA E 1 60 ? 17.378 1.904 22.336 1.00 31.79 60 ALA E CA 1
ATOM 6004 C C . ALA E 1 60 ? 16.467 1.036 23.176 1.00 32.35 60 ALA E C 1
ATOM 6005 O O . ALA E 1 60 ? 16.853 -0.056 23.614 1.00 33.51 60 ALA E O 1
ATOM 6007 N N . ILE E 1 61 ? 15.230 1.503 23.345 1.00 32.63 61 ILE E N 1
ATOM 6008 C CA . ILE E 1 61 ? 14.232 0.819 24.170 1.00 30.24 61 ILE E CA 1
ATOM 6009 C C . ILE E 1 61 ? 13.093 0.233 23.357 1.00 32.14 61 ILE E C 1
ATOM 6010 O O . ILE E 1 61 ? 12.692 0.808 22.331 1.00 35.55 61 ILE E O 1
ATOM 6015 N N . ASP E 1 62 ? 12.565 -0.901 23.809 1.00 34.65 62 ASP E N 1
ATOM 6016 C CA . ASP E 1 62 ? 11.418 -1.544 23.168 1.00 34.34 62 ASP E CA 1
ATOM 6017 C C . ASP E 1 62 ? 10.763 -2.617 24.032 1.00 35.91 62 ASP E C 1
ATOM 6018 O O . ASP E 1 62 ? 11.456 -3.437 24.644 1.00 36.15 62 ASP E O 1
ATOM 6023 N N . ARG E 1 63 ? 9.430 -2.571 24.109 1.00 37.30 63 ARG E N 1
ATOM 6024 C CA . ARG E 1 63 ? 8.647 -3.555 24.869 1.00 40.53 63 ARG E CA 1
ATOM 6025 C C . ARG E 1 63 ? 8.845 -4.938 24.262 1.00 41.98 63 ARG E C 1
ATOM 6026 O O . ARG E 1 63 ? 8.956 -5.926 24.971 1.00 46.43 63 ARG E O 1
ATOM 6034 N N . ASN E 1 64 ? 8.817 -4.984 22.936 1.00 41.25 64 ASN E N 1
ATOM 6035 C CA . ASN E 1 64 ? 8.934 -6.214 22.171 1.00 39.41 64 ASN E CA 1
ATOM 6036 C C . ASN E 1 64 ? 10.331 -6.814 22.114 1.00 40.35 64 ASN E C 1
ATOM 6037 O O . ASN E 1 64 ? 11.230 -6.223 21.529 1.00 43.93 64 ASN E O 1
ATOM 6042 N N . PRO E 1 65 ? 10.522 -8.020 22.682 1.00 43.46 65 PRO E N 1
ATOM 6043 C CA . PRO E 1 65 ? 11.842 -8.670 22.665 1.00 43.40 65 PRO E CA 1
ATOM 6044 C C . PRO E 1 65 ? 12.305 -8.940 21.221 1.00 41.63 65 PRO E C 1
ATOM 6045 O O . PRO E 1 65 ? 13.503 -8.946 20.940 1.00 36.03 65 PRO E O 1
ATOM 6049 N N . GLU E 1 66 ? 11.334 -9.157 20.325 1.00 43.97 66 GLU E N 1
ATOM 6050 C CA . GLU E 1 66 ? 11.582 -9.403 18.904 1.00 45.40 66 GLU E CA 1
ATOM 6051 C C . GLU E 1 66 ? 12.123 -8.140 18.238 1.00 44.75 66 GLU E C 1
ATOM 6052 O O . GLU E 1 66 ? 12.875 -8.226 17.268 1.00 43.33 66 GLU E O 1
ATOM 6058 N N . ALA E 1 67 ? 11.708 -6.982 18.755 1.00 42.25 67 ALA E N 1
ATOM 6059 C CA . ALA E 1 67 ? 12.145 -5.681 18.251 1.00 39.46 67 ALA E CA 1
ATOM 6060 C C . ALA E 1 67 ? 13.581 -5.437 18.684 1.00 38.06 67 ALA E C 1
ATOM 6061 O O . ALA E 1 67 ? 14.395 -4.933 17.912 1.00 41.14 67 ALA E O 1
ATOM 6063 N N . ILE E 1 68 ? 13.898 -5.808 19.919 1.00 37.65 68 ILE E N 1
ATOM 6064 C CA . ILE E 1 68 ? 15.252 -5.643 20.430 1.00 40.17 68 ILE E CA 1
ATOM 6065 C C . ILE E 1 68 ? 16.186 -6.529 19.610 1.00 42.13 68 ILE E C 1
ATOM 6066 O O . ILE E 1 68 ? 17.285 -6.105 19.219 1.00 42.99 68 ILE E O 1
ATOM 6071 N N . SER E 1 69 ? 15.702 -7.733 19.308 1.00 41.66 69 SER E N 1
ATOM 6072 C CA . SER E 1 69 ? 16.443 -8.712 18.518 1.00 44.71 69 SER E CA 1
ATOM 6073 C C . SER E 1 69 ? 16.720 -8.183 17.096 1.00 44.32 69 SER E C 1
ATOM 6074 O O . SER E 1 69 ? 17.856 -8.215 16.606 1.00 40.34 69 SER E O 1
ATOM 6077 N N . THR E 1 70 ? 15.655 -7.695 16.464 1.00 44.84 70 THR E N 1
ATOM 6078 C CA . THR E 1 70 ? 15.696 -7.135 15.121 1.00 41.51 70 THR E CA 1
ATOM 6079 C C . THR E 1 70 ? 16.624 -5.933 15.085 1.00 41.65 70 THR E C 1
ATOM 6080 O O . THR E 1 70 ? 17.455 -5.830 14.187 1.00 48.09 70 THR E O 1
ATOM 6084 N N . THR E 1 71 ? 16.524 -5.038 16.062 1.00 37.70 71 THR E N 1
ATOM 6085 C CA . THR E 1 71 ? 17.419 -3.891 16.069 1.00 40.08 71 THR E CA 1
ATOM 6086 C C . THR E 1 71 ? 18.899 -4.296 16.147 1.00 43.45 71 THR E C 1
ATOM 6087 O O . THR E 1 71 ? 19.731 -3.742 15.416 1.00 45.36 71 THR E O 1
ATOM 6091 N N . GLU E 1 72 ? 19.226 -5.289 16.973 1.00 48.98 72 GLU E N 1
ATOM 6092 C CA . GLU E 1 72 ? 20.626 -5.701 17.085 1.00 50.90 72 GLU E CA 1
ATOM 6093 C C . GLU E 1 72 ? 21.147 -6.341 15.810 1.00 49.91 72 GLU E C 1
ATOM 6094 O O . GLU E 1 72 ? 22.294 -6.107 15.435 1.00 48.55 72 GLU E O 1
ATOM 6108 N N . ASN E 1 74 ? 20.130 -5.715 12.738 1.00 44.55 74 ASN E N 1
ATOM 6109 C CA . ASN E 1 74 ? 20.366 -4.640 11.796 1.00 45.36 74 ASN E CA 1
ATOM 6110 C C . ASN E 1 74 ? 21.626 -3.830 12.133 1.00 45.67 74 ASN E C 1
ATOM 6111 O O . ASN E 1 74 ? 22.329 -3.373 11.229 1.00 45.41 74 ASN E O 1
ATOM 6116 N N . LEU E 1 75 ? 21.953 -3.723 13.421 1.00 46.15 75 LEU E N 1
ATOM 6117 C CA . LEU E 1 75 ? 23.168 -3.015 13.847 1.00 44.28 75 LEU E CA 1
ATOM 6118 C C . LEU E 1 75 ? 24.398 -3.831 13.418 1.00 49.33 75 LEU E C 1
ATOM 6119 O O . LEU E 1 75 ? 25.313 -3.296 12.789 1.00 52.59 75 LEU E O 1
ATOM 6124 N N . GLN E 1 76 ? 24.388 -5.137 13.679 1.00 53.08 76 GLN E N 1
ATOM 6125 C CA . GLN E 1 76 ? 25.506 -6.000 13.276 1.00 57.21 76 GLN E CA 1
ATOM 6126 C C . GLN E 1 76 ? 25.692 -5.970 11.761 1.00 56.92 76 GLN E C 1
ATOM 6127 O O . GLN E 1 76 ? 26.807 -5.753 11.281 1.00 59.04 76 GLN E O 1
ATOM 6133 N N . ARG E 1 77 ? 24.586 -6.145 11.030 1.00 53.06 77 ARG E N 1
ATOM 6134 C CA . ARG E 1 77 ? 24.556 -6.146 9.557 1.00 53.35 77 ARG E CA 1
ATOM 6135 C C . ARG E 1 77 ? 25.271 -4.924 8.977 1.00 50.84 77 ARG E C 1
ATOM 6136 O O . ARG E 1 77 ? 25.879 -4.994 7.905 1.00 44.04 77 ARG E O 1
ATOM 6144 N N . HIS E 1 78 ? 25.165 -3.801 9.683 1.00 48.99 78 HIS E N 1
ATOM 6145 C CA . HIS E 1 78 ? 25.787 -2.564 9.236 1.00 50.10 78 HIS E CA 1
ATOM 6146 C C . HIS E 1 78 ? 27.010 -2.134 10.019 1.00 48.58 78 HIS E C 1
ATOM 6147 O O . HIS E 1 78 ? 27.443 -0.994 9.890 1.00 46.61 78 HIS E O 1
ATOM 6154 N N . GLY E 1 79 ? 27.556 -3.027 10.837 1.00 50.51 79 GLY E N 1
ATOM 6155 C CA . GLY E 1 79 ? 28.747 -2.711 11.609 1.00 53.94 79 GLY E CA 1
ATOM 6156 C C . GLY E 1 79 ? 28.601 -1.595 12.630 1.00 54.06 79 GLY E C 1
ATOM 6157 O O . GLY E 1 79 ? 29.536 -0.839 12.906 1.00 51.29 79 GLY E O 1
ATOM 6158 N N . LEU E 1 80 ? 27.408 -1.496 13.195 1.00 52.77 80 LEU E N 1
ATOM 6159 C CA . LEU E 1 80 ? 27.102 -0.493 14.192 1.00 49.62 80 LEU E CA 1
ATOM 6160 C C . LEU E 1 80 ? 26.670 -1.260 15.433 1.00 51.52 80 LEU E C 1
ATOM 6161 O O . LEU E 1 80 ? 26.416 -2.465 15.346 1.00 53.21 80 LEU E O 1
ATOM 6166 N N . GLY E 1 81 ? 26.611 -0.586 16.585 1.00 53.62 81 GLY E N 1
ATOM 6167 C CA . GLY E 1 81 ? 26.169 -1.267 17.796 1.00 56.05 81 GLY E CA 1
ATOM 6168 C C . GLY E 1 81 ? 27.028 -1.236 19.049 1.00 56.70 81 GLY E C 1
ATOM 6169 O O . GLY E 1 81 ? 26.506 -1.481 20.140 1.00 57.72 81 GLY E O 1
ATOM 6170 N N . ASP E 1 82 ? 28.315 -0.908 18.927 1.00 58.47 82 ASP E N 1
ATOM 6171 C CA . ASP E 1 82 ? 29.192 -0.882 20.103 1.00 56.31 82 ASP E CA 1
ATOM 6172 C C . ASP E 1 82 ? 28.928 0.293 21.068 1.00 52.24 82 ASP E C 1
ATOM 6173 O O . ASP E 1 82 ? 29.435 0.294 22.191 1.00 52.16 82 ASP E O 1
ATOM 6178 N N . ASN E 1 83 ? 28.159 1.289 20.613 1.00 45.17 83 ASN E N 1
ATOM 6179 C CA . ASN E 1 83 ? 27.812 2.460 21.429 1.00 39.96 83 ASN E CA 1
ATOM 6180 C C . ASN E 1 83 ? 26.304 2.512 21.625 1.00 33.97 83 ASN E C 1
ATOM 6181 O O . ASN E 1 83 ? 25.725 3.558 21.885 1.00 34.94 83 ASN E O 1
ATOM 6186 N N . VAL E 1 84 ? 25.663 1.370 21.454 1.00 35.88 84 VAL E N 1
ATOM 6187 C CA . VAL E 1 84 ? 24.228 1.268 21.603 1.00 36.23 84 VAL E CA 1
ATOM 6188 C C . VAL E 1 84 ? 23.902 0.318 22.747 1.00 38.38 84 VAL E C 1
ATOM 6189 O O . VAL E 1 84 ? 24.363 -0.826 22.780 1.00 43.15 84 VAL E O 1
ATOM 6193 N N . THR E 1 85 ? 23.126 0.820 23.698 1.00 38.54 85 THR E N 1
ATOM 6194 C CA . THR E 1 85 ? 22.700 0.032 24.839 1.00 38.70 85 THR E CA 1
ATOM 6195 C C . THR E 1 85 ? 21.231 -0.344 24.588 1.00 41.05 85 THR E C 1
ATOM 6196 O O . THR E 1 85 ? 20.358 0.521 24.605 1.00 40.33 85 THR E O 1
ATOM 6200 N N . LEU E 1 86 ? 20.991 -1.612 24.255 1.00 40.99 86 LEU E N 1
ATOM 6201 C CA . LEU E 1 86 ? 19.643 -2.124 24.007 1.00 40.23 86 LEU E CA 1
ATOM 6202 C C . LEU E 1 86 ? 18.960 -2.433 25.331 1.00 40.63 86 LEU E C 1
ATOM 6203 O O . LEU E 1 86 ? 19.560 -3.036 26.226 1.00 40.47 86 LEU E O 1
ATOM 6216 N N . GLU E 1 88 ? 15.316 -3.999 26.745 1.00 37.59 88 GLU E N 1
ATOM 6217 C CA . GLU E 1 88 ? 13.984 -4.542 26.551 1.00 43.20 88 GLU E CA 1
ATOM 6218 C C . GLU E 1 88 ? 13.140 -4.160 27.754 1.00 45.26 88 GLU E C 1
ATOM 6219 O O . GLU E 1 88 ? 13.599 -4.227 28.895 1.00 45.87 88 GLU E O 1
ATOM 6225 N N . GLY E 1 89 ? 11.911 -3.738 27.500 1.00 45.96 89 GLY E N 1
ATOM 6226 C CA . GLY E 1 89 ? 11.041 -3.351 28.589 1.00 45.85 89 GLY E CA 1
ATOM 6227 C C . GLY E 1 89 ? 10.202 -2.147 28.248 1.00 44.15 89 GLY E C 1
ATOM 6228 O O . GLY E 1 89 ? 10.390 -1.507 27.210 1.00 42.06 89 GLY E O 1
ATOM 6229 N N . ASP E 1 90 ? 9.271 -1.841 29.144 1.00 42.08 90 ASP E N 1
ATOM 6230 C CA . ASP E 1 90 ? 8.374 -0.719 28.972 1.00 41.53 90 ASP E CA 1
ATOM 6231 C C . ASP E 1 90 ? 9.188 0.553 29.151 1.00 39.05 90 ASP E C 1
ATOM 6232 O O . ASP E 1 90 ? 9.968 0.669 30.095 1.00 39.17 90 ASP E O 1
ATOM 6237 N N . ALA E 1 91 ? 8.977 1.516 28.255 1.00 39.90 91 ALA E N 1
ATOM 6238 C CA . ALA E 1 91 ? 9.704 2.789 28.247 1.00 40.11 91 ALA E CA 1
ATOM 6239 C C . ALA E 1 91 ? 9.877 3.598 29.541 1.00 40.54 91 ALA E C 1
ATOM 6240 O O . ALA E 1 91 ? 11.007 3.953 29.884 1.00 42.37 91 ALA E O 1
ATOM 6242 N N . PRO E 1 92 ? 8.778 3.962 30.238 1.00 38.24 92 PRO E N 1
ATOM 6243 C CA . PRO E 1 92 ? 8.911 4.750 31.473 1.00 37.55 92 PRO E CA 1
ATOM 6244 C C . PRO E 1 92 ? 9.971 4.258 32.488 1.00 36.96 92 PRO E C 1
ATOM 6245 O O . PRO E 1 92 ? 10.782 5.041 32.972 1.00 27.67 92 PRO E O 1
ATOM 6249 N N . GLU E 1 93 ? 9.974 2.949 32.750 1.00 40.90 93 GLU E N 1
ATOM 6250 C CA . GLU E 1 93 ? 10.920 2.352 33.682 1.00 44.83 93 GLU E CA 1
ATOM 6251 C C . GLU E 1 93 ? 12.341 2.375 33.116 1.00 43.48 93 GLU E C 1
ATOM 6252 O O . GLU E 1 93 ? 13.271 2.826 33.794 1.00 42.67 93 GLU E O 1
ATOM 6258 N N . ALA E 1 94 ? 12.497 1.933 31.866 1.00 41.02 94 ALA E N 1
ATOM 6259 C CA . ALA E 1 94 ? 13.810 1.902 31.209 1.00 37.98 94 ALA E CA 1
ATOM 6260 C C . ALA E 1 94 ? 14.395 3.305 31.113 1.00 35.27 94 ALA E C 1
ATOM 6261 O O . ALA E 1 94 ? 15.601 3.503 31.279 1.00 36.73 94 ALA E O 1
ATOM 6263 N N . LEU E 1 95 ? 13.529 4.283 30.886 1.00 37.93 95 LEU E N 1
ATOM 6264 C CA . LEU E 1 95 ? 13.962 5.669 30.793 1.00 39.06 95 LEU E CA 1
ATOM 6265 C C . LEU E 1 95 ? 14.543 6.146 32.121 1.00 40.27 95 LEU E C 1
ATOM 6266 O O . LEU E 1 95 ? 15.444 6.967 32.138 1.00 44.83 95 LEU E O 1
ATOM 6271 N N . CYS E 1 96 ? 14.036 5.613 33.227 1.00 41.57 96 CYS E N 1
ATOM 6272 C CA . CYS E 1 96 ? 14.524 6.013 34.549 1.00 44.41 96 CYS E CA 1
ATOM 6273 C C . CYS E 1 96 ? 15.919 5.495 34.884 1.00 45.05 96 CYS E C 1
ATOM 6274 O O . CYS E 1 96 ? 16.585 6.024 35.776 1.00 46.17 96 CYS E O 1
ATOM 6277 N N . LYS E 1 97 ? 16.372 4.469 34.173 1.00 44.35 97 LYS E N 1
ATOM 6278 C CA . LYS E 1 97 ? 17.690 3.884 34.429 1.00 44.15 97 LYS E CA 1
ATOM 6279 C C . LYS E 1 97 ? 18.839 4.512 33.632 1.00 46.49 97 LYS E C 1
ATOM 6280 O O . LYS E 1 97 ? 20.005 4.260 33.935 1.00 50.63 97 LYS E O 1
ATOM 6286 N N . ILE E 1 98 ? 18.519 5.316 32.624 1.00 45.93 98 ILE E N 1
ATOM 6287 C CA . ILE E 1 98 ? 19.550 5.913 31.792 1.00 39.93 98 ILE E CA 1
ATOM 6288 C C . ILE E 1 98 ? 19.948 7.296 32.277 1.00 38.09 98 ILE E C 1
ATOM 6289 O O . ILE E 1 98 ? 19.263 7.872 33.120 1.00 35.05 98 ILE E O 1
ATOM 6294 N N . PRO E 1 99 ? 21.135 7.778 31.857 1.00 39.80 99 PRO E N 1
ATOM 6295 C CA . PRO E 1 99 ? 21.588 9.114 32.273 1.00 40.61 99 PRO E CA 1
ATOM 6296 C C . PRO E 1 99 ? 20.815 10.188 31.513 1.00 41.94 99 PRO E C 1
ATOM 6297 O O . PRO E 1 99 ? 19.889 9.880 30.758 1.00 40.00 99 PRO E O 1
ATOM 6301 N N . ASP E 1 100 ? 21.191 11.448 31.716 1.00 43.86 100 ASP E N 1
ATOM 6302 C CA . ASP E 1 100 ? 20.519 12.538 31.018 1.00 44.70 100 ASP E CA 1
ATOM 6303 C C . ASP E 1 100 ? 20.801 12.465 29.522 1.00 44.50 100 ASP E C 1
ATOM 6304 O O . ASP E 1 100 ? 21.856 11.992 29.090 1.00 42.20 100 ASP E O 1
ATOM 6309 N N . ILE E 1 101 ? 19.845 12.952 28.743 1.00 45.11 101 ILE E N 1
ATOM 6310 C CA . ILE E 1 101 ? 19.935 12.907 27.287 1.00 42.23 101 ILE E CA 1
ATOM 6311 C C . ILE E 1 101 ? 19.940 14.264 26.583 1.00 40.09 101 ILE E C 1
ATOM 6312 O O . ILE E 1 101 ? 19.342 15.233 27.044 1.00 39.49 101 ILE E O 1
ATOM 6317 N N . ASP E 1 102 ? 20.599 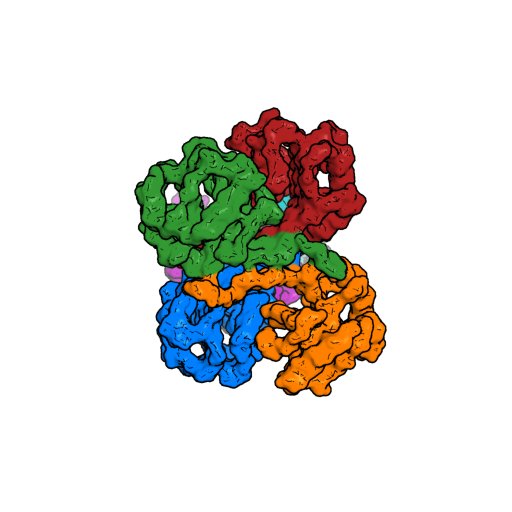14.291 25.432 1.00 40.52 102 ASP E N 1
ATOM 6318 C CA . ASP E 1 102 ? 20.675 15.481 24.595 1.00 40.28 102 ASP E CA 1
ATOM 6319 C C . ASP E 1 102 ? 19.590 15.381 23.512 1.00 37.09 102 ASP E C 1
ATOM 6320 O O . ASP E 1 102 ? 19.028 16.383 23.069 1.00 36.66 102 ASP E O 1
ATOM 6325 N N . ILE E 1 103 ? 19.295 14.155 23.103 1.00 35.40 103 ILE E N 1
ATOM 6326 C CA . ILE E 1 103 ? 18.315 13.901 22.061 1.00 35.03 103 ILE E CA 1
ATOM 6327 C C . ILE E 1 103 ? 17.378 12.772 22.479 1.00 34.90 103 ILE E C 1
ATOM 6328 O O . ILE E 1 103 ? 17.824 11.732 22.989 1.00 33.45 103 ILE E O 1
ATOM 6333 N N . ALA E 1 104 ? 16.087 12.972 22.239 1.00 32.93 104 ALA E N 1
ATOM 6334 C CA . ALA E 1 104 ? 15.085 11.957 22.557 1.00 33.67 104 ALA E CA 1
ATOM 6335 C C . ALA E 1 104 ? 14.116 11.808 21.385 1.00 33.13 104 ALA E C 1
ATOM 6336 O O . ALA E 1 104 ? 13.430 12.768 21.007 1.00 32.82 104 ALA E O 1
ATOM 6338 N N . VAL E 1 105 ? 14.091 10.624 20.787 1.00 29.07 105 VAL E N 1
ATOM 6339 C CA . VAL E 1 105 ? 13.189 10.349 19.667 1.00 29.60 105 VAL E CA 1
ATOM 6340 C C . VAL E 1 105 ? 12.201 9.321 20.157 1.00 26.96 105 VAL E C 1
ATOM 6341 O O . VAL E 1 105 ? 12.597 8.264 20.644 1.00 23.80 105 VAL E O 1
ATOM 6345 N N . VAL E 1 106 ? 10.918 9.647 20.091 1.00 27.90 106 VAL E N 1
ATOM 6346 C CA . VAL E 1 106 ? 9.888 8.721 20.541 1.00 28.66 106 VAL E CA 1
ATOM 6347 C C . VAL E 1 106 ? 9.268 8.079 19.304 1.00 30.17 106 VAL E C 1
ATOM 6348 O O . VAL E 1 106 ? 8.433 8.694 18.636 1.00 32.81 106 VAL E O 1
ATOM 6352 N N . GLY E 1 107 ? 9.692 6.859 19.000 1.00 29.76 107 GLY E N 1
ATOM 6353 C CA . GLY E 1 107 ? 9.192 6.146 17.837 1.00 31.01 107 GLY E CA 1
ATOM 6354 C C . GLY E 1 107 ? 7.936 5.336 18.087 1.00 31.20 107 GLY E C 1
ATOM 6355 O O . GLY E 1 107 ? 7.325 4.838 17.141 1.00 32.48 107 GLY E O 1
ATOM 6356 N N . GLY E 1 108 ? 7.559 5.206 19.355 1.00 32.22 108 GLY E N 1
ATOM 6357 C CA . GLY E 1 108 ? 6.364 4.463 19.730 1.00 32.05 108 GLY E CA 1
ATOM 6358 C C . GLY E 1 108 ? 6.072 4.755 21.190 1.00 32.66 108 GLY E C 1
ATOM 6359 O O . GLY E 1 108 ? 7.016 4.860 21.973 1.00 34.06 108 GLY E O 1
ATOM 6360 N N . SER E 1 109 ? 4.803 4.944 21.552 1.00 31.20 109 SER E N 1
ATOM 6361 C CA . SER E 1 109 ? 4.457 5.237 22.951 1.00 32.23 109 SER E CA 1
ATOM 6362 C C . SER E 1 109 ? 3.564 4.185 23.620 1.00 34.23 109 SER E C 1
ATOM 6363 O O . SER E 1 109 ? 3.531 4.073 24.846 1.00 39.47 109 SER E O 1
ATOM 6366 N N . GLY E 1 110 ? 2.811 3.446 22.819 1.00 34.44 110 GLY E N 1
ATOM 6367 C CA . GLY E 1 110 ? 1.956 2.398 23.333 1.00 35.04 110 GLY E CA 1
ATOM 6368 C C . GLY E 1 110 ? 0.963 2.774 24.418 1.00 39.13 110 GLY E C 1
ATOM 6369 O O . GLY E 1 110 ? 0.673 1.980 25.311 1.00 42.91 110 GLY E O 1
ATOM 6370 N N . GLY E 1 111 ? 0.457 4.002 24.358 1.00 38.52 111 GLY E N 1
ATOM 6371 C CA . GLY E 1 111 ? -0.519 4.430 25.341 1.00 37.87 111 GLY E CA 1
ATOM 6372 C C . GLY E 1 111 ? 0.076 5.207 26.483 1.00 37.90 111 GLY E C 1
ATOM 6373 O O . GLY E 1 111 ? -0.656 5.855 27.232 1.00 44.04 111 GLY E O 1
ATOM 6374 N N . GLU E 1 112 ? 1.393 5.214 26.601 1.00 37.10 112 GLU E N 1
ATOM 6375 C CA . GLU E 1 112 ? 2.057 5.932 27.687 1.00 38.22 112 GLU E CA 1
ATOM 6376 C C . GLU E 1 112 ? 2.807 7.176 27.228 1.00 35.81 112 GLU E C 1
ATOM 6377 O O . GLU E 1 112 ? 3.742 7.595 27.900 1.00 34.68 112 GLU E O 1
ATOM 6383 N N . LEU E 1 113 ? 2.376 7.787 26.124 1.00 35.72 113 LEU E N 1
ATOM 6384 C CA . LEU E 1 113 ? 3.053 8.967 25.583 1.00 36.37 113 LEU E CA 1
ATOM 6385 C C . LEU E 1 113 ? 3.293 10.064 26.611 1.00 36.46 113 LEU E C 1
ATOM 6386 O O . LEU E 1 113 ? 4.422 10.533 26.768 1.00 36.08 113 LEU E O 1
ATOM 6391 N N . GLN E 1 114 ? 2.219 10.473 27.283 1.00 38.78 114 GLN E N 1
ATOM 6392 C CA . GLN E 1 114 ? 2.274 11.529 28.290 1.00 41.47 114 GLN E CA 1
ATOM 6393 C C . GLN E 1 114 ? 3.309 11.259 29.381 1.00 40.12 114 GLN E C 1
ATOM 6394 O O . GLN E 1 114 ? 4.097 12.142 29.734 1.00 39.99 114 GLN E O 1
ATOM 6400 N N . GLU E 1 115 ? 3.299 10.029 29.892 1.00 39.86 115 GLU E N 1
ATOM 6401 C CA . GLU E 1 115 ? 4.209 9.596 30.940 1.00 37.02 115 GLU E CA 1
ATOM 6402 C C . GLU E 1 115 ? 5.629 9.643 30.419 1.00 35.42 115 GLU E C 1
ATOM 6403 O O . GLU E 1 115 ? 6.532 10.153 31.096 1.00 34.54 115 GLU E O 1
ATOM 6409 N N . ILE E 1 116 ? 5.808 9.128 29.202 1.00 35.81 116 ILE E N 1
ATOM 6410 C CA . ILE E 1 116 ? 7.110 9.096 28.533 1.00 31.51 116 ILE E CA 1
ATOM 6411 C C . ILE E 1 116 ? 7.664 10.509 28.368 1.00 33.90 116 ILE E C 1
ATOM 6412 O O . ILE E 1 116 ? 8.831 10.762 28.685 1.00 32.68 116 ILE E O 1
ATOM 6417 N N . LEU E 1 117 ? 6.809 11.435 27.927 1.00 35.34 117 LEU E N 1
ATOM 6418 C CA . LEU E 1 117 ? 7.212 12.834 27.737 1.00 38.47 117 LEU E CA 1
ATOM 6419 C C . LEU E 1 117 ? 7.603 13.555 29.045 1.00 39.91 117 LEU E C 1
ATOM 6420 O O . LEU E 1 117 ? 8.559 14.332 29.050 1.00 36.43 117 LEU E O 1
ATOM 6425 N N . ARG E 1 118 ? 6.870 13.288 30.139 1.00 44.25 118 ARG E N 1
ATOM 6426 C CA . ARG E 1 118 ? 7.154 13.880 31.458 1.00 42.14 118 ARG E CA 1
ATOM 6427 C C . ARG E 1 118 ? 8.510 13.402 31.950 1.00 38.89 118 ARG E C 1
ATOM 6428 O O . ARG E 1 118 ? 9.322 14.202 32.413 1.00 39.25 118 ARG E O 1
ATOM 6436 N N . ILE E 1 119 ? 8.764 12.101 31.803 1.00 34.21 119 ILE E N 1
ATOM 6437 C CA . ILE E 1 119 ? 10.034 11.520 32.213 1.00 33.43 119 ILE E CA 1
ATOM 6438 C C . ILE E 1 119 ? 11.179 12.124 31.381 1.00 35.31 119 ILE E C 1
ATOM 6439 O O . ILE E 1 119 ? 12.194 12.546 31.941 1.00 31.82 119 ILE E O 1
ATOM 6444 N N . ILE E 1 120 ? 10.974 12.225 30.060 1.00 35.73 120 ILE E N 1
ATOM 6445 C CA . ILE E 1 120 ? 11.980 12.814 29.149 1.00 36.58 120 ILE E CA 1
ATOM 6446 C C . ILE E 1 120 ? 12.309 14.287 29.523 1.00 35.31 120 ILE E C 1
ATOM 6447 O O . ILE E 1 120 ? 13.482 14.685 29.537 1.00 35.30 120 ILE E O 1
ATOM 6452 N N . LYS E 1 121 ? 11.289 15.082 29.844 1.00 34.69 121 LYS E N 1
ATOM 6453 C CA . LYS E 1 121 ? 11.536 16.466 30.237 1.00 36.54 121 LYS E CA 1
ATOM 6454 C C . LYS E 1 121 ? 12.512 16.517 31.430 1.00 39.79 121 LYS E C 1
ATOM 6455 O O . LYS E 1 121 ? 13.439 17.325 31.439 1.00 40.01 121 LYS E O 1
ATOM 6461 N N . ASP E 1 122 ? 12.317 15.640 32.411 1.00 40.39 122 ASP E N 1
ATOM 6462 C CA . ASP E 1 122 ? 13.196 15.618 33.585 1.00 45.06 122 ASP E CA 1
ATOM 6463 C C . ASP E 1 122 ? 14.588 15.079 33.267 1.00 45.96 122 ASP E C 1
ATOM 6464 O O . ASP E 1 122 ? 15.493 15.210 34.091 1.00 46.17 122 ASP E O 1
ATOM 6469 N N . LYS E 1 123 ? 14.749 14.434 32.108 1.00 46.07 123 LYS E N 1
ATOM 6470 C CA . LYS E 1 123 ? 16.055 13.866 31.730 1.00 46.07 123 LYS E CA 1
ATOM 6471 C C . LYS E 1 123 ? 16.780 14.628 30.630 1.00 44.04 123 LYS E C 1
ATOM 6472 O O . LYS E 1 123 ? 17.916 14.295 30.280 1.00 44.58 123 LYS E O 1
ATOM 6478 N N . LEU E 1 124 ? 16.139 15.660 30.101 1.00 39.43 124 LEU E N 1
ATOM 6479 C CA . LEU E 1 124 ? 16.720 16.426 29.007 1.00 41.02 124 LEU E CA 1
ATOM 6480 C C . LEU E 1 124 ? 17.786 17.452 29.398 1.00 39.74 124 LEU E C 1
ATOM 6481 O O . LEU E 1 124 ? 17.487 18.413 30.104 1.00 43.26 124 LEU E O 1
ATOM 6486 N N . LYS E 1 125 ? 19.011 17.257 28.914 1.00 39.02 125 LYS E N 1
ATOM 6487 C CA . LYS E 1 125 ? 20.121 18.175 29.162 1.00 42.80 125 LYS E CA 1
ATOM 6488 C C . LYS E 1 125 ? 19.820 19.509 28.446 1.00 48.04 125 LYS E C 1
ATOM 6489 O O . LYS E 1 125 ? 19.054 19.538 27.461 1.00 49.60 125 LYS E O 1
ATOM 6495 N N . PRO E 1 126 ? 20.401 20.629 28.932 1.00 48.25 126 PRO E N 1
ATOM 6496 C CA . PRO E 1 126 ? 20.171 21.948 28.314 1.00 49.58 126 PRO E CA 1
ATOM 6497 C C . PRO E 1 126 ? 20.416 21.951 26.800 1.00 49.96 126 PRO E C 1
ATOM 6498 O O . PRO E 1 126 ? 21.438 21.431 26.326 1.00 46.76 126 PRO E O 1
ATOM 6502 N N . GLY E 1 127 ? 19.462 22.510 26.044 1.00 50.46 127 GLY E N 1
ATOM 6503 C CA . GLY E 1 127 ? 19.606 22.553 24.594 1.00 48.09 127 GLY E CA 1
ATOM 6504 C C . GLY E 1 127 ? 19.240 21.227 23.942 1.00 47.12 127 GLY E C 1
ATOM 6505 O O . GLY E 1 127 ? 19.590 21.000 22.783 1.00 47.41 127 GLY E O 1
ATOM 6506 N N . GLY E 1 128 ? 18.595 20.344 24.713 1.00 42.59 128 GLY E N 1
ATOM 6507 C CA . GLY E 1 128 ? 18.182 19.048 24.199 1.00 38.70 128 GLY E CA 1
ATOM 6508 C C . GLY E 1 128 ? 17.010 19.138 23.235 1.00 38.37 128 GLY E C 1
ATOM 6509 O O . GLY E 1 128 ? 16.245 20.102 23.265 1.00 38.59 128 GLY E O 1
ATOM 6510 N N . ARG E 1 129 ? 16.852 18.117 22.395 1.00 38.32 129 ARG E N 1
ATOM 6511 C CA . ARG E 1 129 ? 15.776 18.076 21.403 1.00 34.48 129 ARG E CA 1
ATOM 6512 C C . ARG E 1 129 ? 14.927 16.834 21.574 1.00 33.75 129 ARG E C 1
ATOM 6513 O O . ARG E 1 129 ? 15.449 15.744 21.820 1.00 32.92 129 ARG E O 1
ATOM 6521 N N . ILE E 1 130 ? 13.612 17.017 21.484 1.00 34.67 130 ILE E N 1
ATOM 6522 C CA . ILE E 1 130 ? 12.667 15.913 21.568 1.00 29.75 130 ILE E CA 1
ATOM 6523 C C . ILE E 1 130 ? 11.924 15.870 20.226 1.00 31.91 130 ILE E C 1
ATOM 6524 O O . ILE E 1 130 ? 11.521 16.911 19.697 1.00 29.81 130 ILE E O 1
ATOM 6529 N N . ILE E 1 131 ? 11.796 14.674 19.662 1.00 29.76 131 ILE E N 1
ATOM 6530 C CA . ILE E 1 131 ? 11.100 14.485 18.406 1.00 26.84 131 ILE E CA 1
ATOM 6531 C C . ILE E 1 131 ? 10.196 13.261 18.536 1.00 27.36 131 ILE E C 1
ATOM 6532 O O . ILE E 1 131 ? 10.663 12.160 18.857 1.00 28.69 131 ILE E O 1
ATOM 6537 N N . VAL E 1 132 ? 8.896 13.478 18.367 1.00 26.43 132 VAL E N 1
ATOM 6538 C CA . VAL E 1 132 ? 7.923 12.401 18.428 1.00 26.48 132 VAL E CA 1
ATOM 6539 C C . VAL E 1 132 ? 7.423 12.117 17.003 1.00 27.42 132 VAL E C 1
ATOM 6540 O O . VAL E 1 132 ? 7.021 13.042 16.277 1.00 25.72 132 VAL E O 1
ATOM 6544 N N . THR E 1 133 ? 7.492 10.850 16.607 1.00 30.15 133 THR E N 1
ATOM 6545 C CA . THR E 1 133 ? 7.048 10.390 15.297 1.00 32.70 133 THR E CA 1
ATOM 6546 C C . THR E 1 133 ? 5.606 9.904 15.484 1.00 35.35 133 THR E C 1
ATOM 6547 O O . THR E 1 133 ? 5.367 8.941 16.206 1.00 39.81 133 THR E O 1
ATOM 6551 N N . ALA E 1 134 ? 4.650 10.552 14.823 1.00 33.62 134 ALA E N 1
ATOM 6552 C CA . ALA E 1 134 ? 3.244 10.196 14.960 1.00 31.15 134 ALA E CA 1
ATOM 6553 C C . ALA E 1 134 ? 2.510 9.762 13.700 1.00 32.70 134 ALA E C 1
ATOM 6554 O O . ALA E 1 134 ? 2.475 10.486 12.705 1.00 31.67 134 ALA E O 1
ATOM 6556 N N . ILE E 1 135 ? 1.927 8.571 13.745 1.00 34.40 135 ILE E N 1
ATOM 6557 C CA . ILE E 1 135 ? 1.138 8.071 12.627 1.00 34.13 135 ILE E CA 1
ATOM 6558 C C . ILE E 1 135 ? -0.341 8.062 13.024 1.00 37.00 135 ILE E C 1
ATOM 6559 O O . ILE E 1 135 ? -1.223 8.042 12.162 1.00 43.86 135 ILE E O 1
ATOM 6564 N N . LEU E 1 136 ? -0.611 8.068 14.328 1.00 33.50 136 LEU E N 1
ATOM 6565 C CA . LEU E 1 136 ? -1.987 8.101 14.819 1.00 32.69 136 LEU E CA 1
ATOM 6566 C C . LEU E 1 136 ? -2.409 9.540 15.019 1.00 32.87 136 LEU E C 1
ATOM 6567 O O . LEU E 1 136 ? -1.676 10.326 15.602 1.00 34.41 136 LEU E O 1
ATOM 6572 N N . LEU E 1 137 ? -3.615 9.866 14.576 1.00 31.91 137 LEU E N 1
ATOM 6573 C CA . LEU E 1 137 ? -4.163 11.202 14.715 1.00 35.35 137 LEU E CA 1
ATOM 6574 C C . LEU E 1 137 ? -4.150 11.669 16.177 1.00 34.13 137 LEU E C 1
ATOM 6575 O O . LEU E 1 137 ? -3.838 12.821 16.480 1.00 38.69 137 LEU E O 1
ATOM 6580 N N . GLU E 1 138 ? -4.451 10.750 17.083 1.00 34.52 138 GLU E N 1
ATOM 6581 C CA . GLU E 1 138 ? -4.493 11.058 18.512 1.00 37.20 138 GLU E CA 1
ATOM 6582 C C . GLU E 1 138 ? -3.117 11.470 19.034 1.00 34.83 138 GLU E C 1
ATOM 6583 O O . GLU E 1 138 ? -2.977 12.451 19.763 1.00 33.00 138 GLU E O 1
ATOM 6589 N N . THR E 1 139 ? -2.107 10.728 18.601 1.00 33.87 139 THR E N 1
ATOM 6590 C CA . THR E 1 139 ? -0.734 10.987 18.989 1.00 34.02 139 THR E CA 1
ATOM 6591 C C . THR E 1 139 ? -0.261 12.373 18.550 1.00 31.56 139 THR E C 1
ATOM 6592 O O . THR E 1 139 ? 0.503 13.019 19.270 1.00 31.71 139 THR E O 1
ATOM 6596 N N . LYS E 1 140 ? -0.700 12.833 17.378 1.00 30.07 140 LYS E N 1
ATOM 6597 C CA . LYS E 1 140 ? -0.296 14.153 16.888 1.00 30.82 140 LYS E CA 1
ATOM 6598 C C . LYS E 1 140 ? -0.827 15.233 17.819 1.00 34.08 140 LYS E C 1
ATOM 6599 O O . LYS E 1 140 ? -0.102 16.156 18.203 1.00 33.32 140 LYS E O 1
ATOM 6605 N N . PHE E 1 141 ? -2.098 15.104 18.186 1.00 39.21 141 PHE E N 1
ATOM 6606 C CA . PHE E 1 141 ? -2.722 16.077 19.080 1.00 40.03 141 PHE E CA 1
ATOM 6607 C C . PHE E 1 141 ? -2.096 16.017 20.475 1.00 38.49 141 PHE E C 1
ATOM 6608 O O . PHE E 1 141 ? -1.602 17.028 20.989 1.00 38.36 141 PHE E O 1
ATOM 6616 N N . GLU E 1 142 ? -2.072 14.807 21.033 1.00 35.35 142 GLU E N 1
ATOM 6617 C CA . GLU E 1 142 ? -1.536 14.530 22.363 1.00 39.49 142 GLU E CA 1
ATOM 6618 C C . GLU E 1 142 ? -0.097 14.997 22.594 1.00 38.47 142 GLU E C 1
ATOM 6619 O O . GLU E 1 142 ? 0.194 15.604 23.633 1.00 33.78 142 GLU E O 1
ATOM 6625 N N . ALA E 1 143 ? 0.787 14.672 21.644 1.00 36.08 143 ALA E N 1
ATOM 6626 C CA . ALA E 1 143 ? 2.206 15.023 21.706 1.00 36.71 143 ALA E CA 1
ATOM 6627 C C . ALA E 1 143 ? 2.384 16.513 21.824 1.00 40.91 143 ALA E C 1
ATOM 6628 O O . ALA E 1 143 ? 3.207 16.992 22.601 1.00 43.07 143 ALA E O 1
ATOM 6638 N N . GLU E 1 145 ? -0.015 18.869 22.767 1.00 50.60 145 GLU E N 1
ATOM 6639 C CA . GLU E 1 145 ? -0.609 19.352 24.007 1.00 52.08 145 GLU E CA 1
ATOM 6640 C C . GLU E 1 145 ? 0.329 19.130 25.190 1.00 47.89 145 GLU E C 1
ATOM 6641 O O . GLU E 1 145 ? 0.619 20.076 25.921 1.00 44.31 145 GLU E O 1
ATOM 6647 N N . CYS E 1 146 ? 0.857 17.915 25.338 1.00 44.67 146 CYS E N 1
ATOM 6648 C CA . CYS E 1 146 ? 1.780 17.639 26.433 1.00 44.70 146 CYS E CA 1
ATOM 6649 C C . CYS E 1 146 ? 3.013 18.497 26.328 1.00 41.99 146 CYS E C 1
ATOM 6650 O O . CYS E 1 146 ? 3.421 19.121 27.305 1.00 43.06 146 CYS E O 1
ATOM 6653 N N . LEU E 1 147 ? 3.609 18.544 25.144 1.00 36.95 147 LEU E N 1
ATOM 6654 C CA . LEU E 1 147 ? 4.809 19.333 24.995 1.00 37.23 147 LEU E CA 1
ATOM 6655 C C . LEU E 1 147 ? 4.567 20.807 25.303 1.00 39.96 147 LEU E C 1
ATOM 6656 O O . LEU E 1 147 ? 5.444 21.459 25.863 1.00 44.80 147 LEU E O 1
ATOM 6661 N N . ARG E 1 148 ? 3.371 21.321 25.022 1.00 43.40 148 ARG E N 1
ATOM 6662 C CA . ARG E 1 148 ? 3.070 22.719 25.373 1.00 48.10 148 ARG E CA 1
ATOM 6663 C C . ARG E 1 148 ? 2.917 22.847 26.892 1.00 45.68 148 ARG E C 1
ATOM 6664 O O . ARG E 1 148 ? 3.360 23.837 27.482 1.00 45.08 148 ARG E O 1
ATOM 6672 N N . ASP E 1 149 ? 2.243 21.853 27.484 1.00 45.70 149 ASP E N 1
ATOM 6673 C CA . ASP E 1 149 ? 1.984 21.794 28.933 1.00 45.27 149 ASP E CA 1
ATOM 6674 C C . ASP E 1 149 ? 3.250 21.614 29.766 1.00 45.53 149 ASP E C 1
ATOM 6675 O O . ASP E 1 149 ? 3.270 21.975 30.940 1.00 48.56 149 ASP E O 1
ATOM 6680 N N . LEU E 1 150 ? 4.283 21.024 29.172 1.00 43.50 150 LEU E N 1
ATOM 6681 C CA . LEU E 1 150 ? 5.549 20.830 29.866 1.00 39.43 150 LEU E CA 1
ATOM 6682 C C . LEU E 1 150 ? 6.452 22.040 29.631 1.00 37.99 150 LEU E C 1
ATOM 6683 O O . LEU E 1 150 ? 7.630 22.015 29.974 1.00 41.63 150 LEU E O 1
ATOM 6688 N N . GLY E 1 151 ? 5.910 23.070 28.994 1.00 36.38 151 GLY E N 1
ATOM 6689 C CA . GLY E 1 151 ? 6.646 24.294 28.751 1.00 37.64 151 GLY E CA 1
ATOM 6690 C C . GLY E 1 151 ? 7.535 24.422 27.525 1.00 40.54 151 GLY E C 1
ATOM 6691 O O . GLY E 1 151 ? 8.350 25.343 27.445 1.00 44.72 151 GLY E O 1
ATOM 6692 N N . PHE E 1 152 ? 7.382 23.529 26.556 1.00 41.74 152 PHE E N 1
ATOM 6693 C CA . PHE E 1 152 ? 8.213 23.602 25.362 1.00 39.00 152 PHE E CA 1
ATOM 6694 C C . PHE E 1 152 ? 7.564 24.405 24.247 1.00 41.72 152 PHE E C 1
ATOM 6695 O O . PHE E 1 152 ? 6.347 24.644 24.238 1.00 40.57 152 PHE E O 1
ATOM 6703 N N . ASP E 1 153 ? 8.423 24.815 23.319 1.00 47.20 153 ASP E N 1
ATOM 6704 C CA . ASP E 1 153 ? 8.012 25.522 22.119 1.00 49.70 153 ASP E CA 1
ATOM 6705 C C . ASP E 1 153 ? 7.820 24.317 21.196 1.00 46.57 153 ASP E C 1
ATOM 6706 O O . ASP E 1 153 ? 8.740 23.530 21.006 1.00 46.15 153 ASP E O 1
ATOM 6711 N N . VAL E 1 154 ? 6.607 24.135 20.702 1.00 44.40 154 VAL E N 1
ATOM 6712 C CA . VAL E 1 154 ? 6.275 22.982 19.874 1.00 44.58 154 VAL E CA 1
ATOM 6713 C C . VAL E 1 154 ? 6.007 23.332 18.397 1.00 44.95 154 VAL E C 1
ATOM 6714 O O . VAL E 1 154 ? 5.444 24.391 18.083 1.00 45.78 154 VAL E O 1
ATOM 6718 N N . ASN E 1 155 ? 6.415 22.426 17.508 1.00 40.91 155 ASN E N 1
ATOM 6719 C CA . ASN E 1 155 ? 6.201 22.568 16.074 1.00 36.40 155 ASN E CA 1
ATOM 6720 C C . ASN E 1 155 ? 5.835 21.205 15.526 1.00 33.01 155 ASN E C 1
ATOM 6721 O O . ASN E 1 155 ? 6.150 20.194 16.151 1.00 30.83 155 ASN E O 1
ATOM 6726 N N . ILE E 1 156 ? 5.103 21.183 14.413 1.00 30.39 156 ILE E N 1
ATOM 6727 C CA . ILE E 1 156 ? 4.697 19.928 13.784 1.00 27.14 156 ILE E CA 1
ATOM 6728 C C . ILE E 1 156 ? 4.801 20.035 12.263 1.00 28.09 156 ILE E C 1
ATOM 6729 O O . ILE E 1 156 ? 4.429 21.048 11.677 1.00 33.75 156 ILE E O 1
ATOM 6734 N N . THR E 1 157 ? 5.352 19.001 11.638 1.00 30.36 157 THR E N 1
ATOM 6735 C CA . THR E 1 157 ? 5.543 18.948 10.196 1.00 26.97 157 THR E CA 1
ATOM 6736 C C . THR E 1 157 ? 5.037 17.597 9.721 1.00 25.48 157 THR E C 1
ATOM 6737 O O . THR E 1 157 ? 5.460 16.557 10.223 1.00 25.49 157 THR E O 1
ATOM 6741 N N . GLU E 1 158 ? 4.114 17.594 8.776 1.00 26.29 158 GLU E N 1
ATOM 6742 C CA . GLU E 1 158 ? 3.626 16.316 8.279 1.00 29.47 158 GLU E CA 1
ATOM 6743 C C . GLU E 1 158 ? 4.071 16.074 6.848 1.00 30.12 158 GLU E C 1
ATOM 6744 O O . GLU E 1 158 ? 3.813 16.886 5.956 1.00 26.33 158 GLU E O 1
ATOM 6750 N N . LEU E 1 159 ? 4.732 14.938 6.644 1.00 30.95 159 LEU E N 1
ATOM 6751 C CA . LEU E 1 159 ? 5.255 14.550 5.339 1.00 28.06 159 LEU E CA 1
ATOM 6752 C C . LEU E 1 159 ? 4.423 13.545 4.577 1.00 26.54 159 LEU E C 1
ATOM 6753 O O . LEU E 1 159 ? 4.135 12.454 5.072 1.00 28.31 159 LEU E O 1
ATOM 6758 N N . ASN E 1 160 ? 4.056 13.910 3.355 1.00 27.29 160 ASN E N 1
ATOM 6759 C CA . ASN E 1 160 ? 3.329 13.022 2.469 1.00 26.30 160 ASN E CA 1
ATOM 6760 C C . ASN E 1 160 ? 4.341 12.764 1.376 1.00 25.82 160 ASN E C 1
ATOM 6761 O O . ASN E 1 160 ? 4.696 13.674 0.629 1.00 27.74 160 ASN E O 1
ATOM 6766 N N . ILE E 1 161 ? 4.871 11.547 1.358 1.00 27.03 161 ILE E N 1
ATOM 6767 C CA . ILE E 1 161 ? 5.887 11.148 0.395 1.00 24.60 161 ILE E CA 1
ATOM 6768 C C . ILE E 1 161 ? 5.357 10.175 -0.651 1.00 27.87 161 ILE E C 1
ATOM 6769 O O . ILE E 1 161 ? 4.575 9.259 -0.361 1.00 26.09 161 ILE E O 1
ATOM 6774 N N . ALA E 1 162 ? 5.809 10.391 -1.881 1.00 28.01 162 ALA E N 1
ATOM 6775 C CA . ALA E 1 162 ? 5.441 9.555 -3.007 1.00 27.74 162 ALA E CA 1
ATOM 6776 C C . ALA E 1 162 ? 6.751 9.239 -3.731 1.00 27.30 162 ALA E C 1
ATOM 6777 O O . ALA E 1 162 ? 7.622 10.110 -3.887 1.00 23.50 162 ALA E O 1
ATOM 6779 N N . ARG E 1 163 ? 6.924 7.967 -4.077 1.00 27.20 163 ARG E N 1
ATOM 6780 C CA . ARG E 1 163 ? 8.125 7.521 -4.766 1.00 29.77 163 ARG E CA 1
ATOM 6781 C C . ARG E 1 163 ? 7.722 6.864 -6.063 1.00 29.66 163 ARG E C 1
ATOM 6782 O O . ARG E 1 163 ? 6.696 6.176 -6.125 1.00 30.38 163 ARG E O 1
ATOM 6790 N N . GLY E 1 164 ? 8.501 7.156 -7.103 1.00 29.28 164 GLY E N 1
ATOM 6791 C CA . GLY E 1 164 ? 8.238 6.627 -8.423 1.00 29.77 164 GLY E CA 1
ATOM 6792 C C . GLY E 1 164 ? 8.551 5.153 -8.524 1.00 29.97 164 GLY E C 1
ATOM 6793 O O . GLY E 1 164 ? 9.582 4.705 -8.041 1.00 28.38 164 GLY E O 1
ATOM 6794 N N . ARG E 1 165 ? 7.647 4.420 -9.166 1.00 31.15 165 ARG E N 1
ATOM 6795 C CA . ARG E 1 165 ? 7.772 2.987 -9.384 1.00 38.42 165 ARG E CA 1
ATOM 6796 C C . ARG E 1 165 ? 7.520 2.752 -10.890 1.00 44.62 165 ARG E C 1
ATOM 6797 O O . ARG E 1 165 ? 6.667 3.426 -11.491 1.00 45.71 165 ARG E O 1
ATOM 6805 N N . ALA E 1 166 ? 8.272 1.827 -11.494 1.00 47.49 166 ALA E N 1
ATOM 6806 C CA . ALA E 1 166 ? 8.130 1.506 -12.914 1.00 48.91 166 ALA E CA 1
ATOM 6807 C C . ALA E 1 166 ? 6.833 0.764 -13.192 1.00 53.93 166 ALA E C 1
ATOM 6808 O O . ALA E 1 166 ? 6.578 -0.312 -12.645 1.00 55.73 166 ALA E O 1
ATOM 6810 N N . LEU E 1 167 ? 5.997 1.359 -14.029 1.00 59.83 167 LEU E N 1
ATOM 6811 C CA . LEU E 1 167 ? 4.721 0.760 -14.396 1.00 65.45 167 LEU E CA 1
ATOM 6812 C C . LEU E 1 167 ? 4.601 0.804 -15.914 1.00 71.63 167 LEU E C 1
ATOM 6813 O O . LEU E 1 167 ? 4.556 1.893 -16.515 1.00 72.67 167 LEU E O 1
ATOM 6818 N N . ASP E 1 168 ? 4.553 -0.382 -16.519 1.00 76.70 168 ASP E N 1
ATOM 6819 C CA . ASP E 1 168 ? 4.419 -0.547 -17.968 1.00 80.58 168 ASP E CA 1
ATOM 6820 C C . ASP E 1 168 ? 5.115 0.555 -18.785 1.00 78.00 168 ASP E C 1
ATOM 6821 O O . ASP E 1 168 ? 4.480 1.316 -19.516 1.00 76.40 168 ASP E O 1
ATOM 6826 N N . ARG E 1 169 ? 6.421 0.652 -18.583 1.00 76.09 169 ARG E N 1
ATOM 6827 C CA . ARG E 1 169 ? 7.265 1.619 -19.281 1.00 74.40 169 ARG E CA 1
ATOM 6828 C C . ARG E 1 169 ? 7.096 3.086 -18.893 1.00 70.49 169 ARG E C 1
ATOM 6829 O O . ARG E 1 169 ? 7.782 3.959 -19.441 1.00 71.23 169 ARG E O 1
ATOM 6837 N N . GLY E 1 170 ? 6.254 3.338 -17.894 1.00 61.21 170 GLY E N 1
ATOM 6838 C CA . GLY E 1 170 ? 6.013 4.690 -17.429 1.00 48.95 170 GLY E CA 1
ATOM 6839 C C . GLY E 1 170 ? 6.463 4.760 -15.990 1.00 42.76 170 GLY E C 1
ATOM 6840 O O . GLY E 1 170 ? 7.071 3.818 -15.475 1.00 41.00 170 GLY E O 1
ATOM 6841 N N . THR E 1 171 ? 6.222 5.896 -15.349 1.00 39.55 171 THR E N 1
ATOM 6842 C CA . THR E 1 171 ? 6.572 6.067 -13.938 1.00 40.14 171 THR E CA 1
ATOM 6843 C C . THR E 1 171 ? 5.366 6.487 -13.081 1.00 36.74 171 THR E C 1
ATOM 6844 O O . THR E 1 171 ? 4.912 7.624 -13.128 1.00 39.05 171 THR E O 1
ATOM 6864 N N . VAL E 1 174 ? 3.950 6.222 -6.073 1.00 26.54 174 VAL E N 1
ATOM 6865 C CA . VAL E 1 174 ? 3.383 5.392 -5.018 1.00 26.62 174 VAL E CA 1
ATOM 6866 C C . VAL E 1 174 ? 3.571 6.100 -3.682 1.00 25.16 174 VAL E C 1
ATOM 6867 O O . VAL E 1 174 ? 4.689 6.388 -3.286 1.00 26.19 174 VAL E O 1
ATOM 6871 N N . SER E 1 175 ? 2.472 6.369 -2.998 1.00 26.66 175 SER E N 1
ATOM 6872 C CA . SER E 1 175 ? 2.533 7.100 -1.753 1.00 31.47 175 SER E CA 1
ATOM 6873 C C . SER E 1 175 ? 2.810 6.258 -0.518 1.00 33.31 175 SER E C 1
ATOM 6874 O O . SER E 1 175 ? 2.567 5.047 -0.495 1.00 33.78 175 SER E O 1
ATOM 6877 N N . ARG E 1 176 ? 3.315 6.922 0.516 1.00 33.37 176 ARG E N 1
ATOM 6878 C CA . ARG E 1 176 ? 3.580 6.278 1.800 1.00 33.72 176 ARG E CA 1
ATOM 6879 C C . ARG E 1 176 ? 2.593 6.921 2.735 1.00 27.05 176 ARG E C 1
ATOM 6880 O O . ARG E 1 176 ? 2.203 8.060 2.501 1.00 32.54 176 ARG E O 1
ATOM 6888 N N . ASN E 1 177 ? 2.181 6.205 3.769 1.00 26.80 177 ASN E N 1
ATOM 6889 C CA . ASN E 1 177 ? 1.241 6.782 4.732 1.00 28.42 177 ASN E CA 1
ATOM 6890 C C . ASN E 1 177 ? 1.848 8.044 5.325 1.00 27.68 177 ASN E C 1
ATOM 6891 O O . ASN E 1 177 ? 3.060 8.119 5.523 1.00 28.72 177 ASN E O 1
ATOM 6896 N N . PRO E 1 178 ? 1.032 9.080 5.547 1.00 25.31 178 PRO E N 1
ATOM 6897 C CA . PRO E 1 178 ? 1.618 10.294 6.111 1.00 27.00 178 PRO E CA 1
ATOM 6898 C C . PRO E 1 178 ? 2.180 10.070 7.509 1.00 30.01 178 PRO E C 1
ATOM 6899 O O . PRO E 1 178 ? 1.705 9.207 8.250 1.00 34.97 178 PRO E O 1
ATOM 6903 N N . VAL E 1 179 ? 3.229 10.813 7.838 1.00 28.18 179 VAL E N 1
ATOM 6904 C CA . VAL E 1 179 ? 3.855 10.729 9.147 1.00 29.77 179 VAL E CA 1
ATOM 6905 C C . VAL E 1 179 ? 4.123 12.156 9.603 1.00 27.98 179 VAL E C 1
ATOM 6906 O O . VAL E 1 179 ? 4.566 12.992 8.824 1.00 29.22 179 VAL E O 1
ATOM 6910 N N . ALA E 1 180 ? 3.773 12.452 10.843 1.00 25.93 180 ALA E N 1
ATOM 6911 C CA . ALA E 1 180 ? 4.003 13.773 11.381 1.00 26.73 180 ALA E CA 1
ATOM 6912 C C . ALA E 1 180 ? 5.150 13.720 12.393 1.00 29.98 180 ALA E C 1
ATOM 6913 O O . ALA E 1 180 ? 5.352 12.701 13.077 1.00 28.74 180 ALA E O 1
ATOM 6915 N N . LEU E 1 181 ? 5.937 14.788 12.452 1.00 28.37 181 LEU E N 1
ATOM 6916 C CA . LEU E 1 181 ? 7.031 14.873 13.401 1.00 26.79 181 LEU E CA 1
ATOM 6917 C C . LEU E 1 181 ? 6.735 16.052 14.303 1.00 28.14 181 LEU E C 1
ATOM 6918 O O . LEU E 1 181 ? 6.609 17.176 13.826 1.00 27.28 181 LEU E O 1
ATOM 6923 N N . ILE E 1 182 ? 6.479 15.765 15.577 1.00 28.24 182 ILE E N 1
ATOM 6924 C CA . ILE E 1 182 ? 6.214 16.801 16.571 1.00 25.80 182 ILE E CA 1
ATOM 6925 C C . ILE E 1 182 ? 7.541 17.013 17.306 1.00 27.73 182 ILE E C 1
ATOM 6926 O O . ILE E 1 182 ? 8.067 16.086 17.921 1.00 30.85 182 ILE E O 1
ATOM 6931 N N . TYR E 1 183 ? 8.100 18.214 17.230 1.00 27.54 183 TYR E N 1
ATOM 6932 C CA . TYR E 1 183 ? 9.388 18.454 17.844 1.00 30.31 183 TYR E CA 1
ATOM 6933 C C . TYR E 1 183 ? 9.447 19.753 18.642 1.00 36.78 183 TYR E C 1
ATOM 6934 O O . TYR E 1 183 ? 8.697 20.700 18.379 1.00 35.61 183 TYR E O 1
ATOM 6943 N N . THR E 1 184 ? 10.365 19.784 19.602 1.00 44.40 184 THR E N 1
ATOM 6944 C CA . THR E 1 184 ? 10.548 20.939 20.452 1.00 47.75 184 THR E CA 1
ATOM 6945 C C . THR E 1 184 ? 11.700 21.841 19.981 1.00 56.98 184 THR E C 1
ATOM 6946 O O . THR E 1 184 ? 12.585 21.429 19.204 1.00 51.05 184 THR E O 1
ATOM 6950 N N . GLY E 1 185 ? 11.649 23.088 20.451 1.00 67.84 185 GLY E N 1
ATOM 6951 C CA . GLY E 1 185 ? 12.661 24.070 20.109 1.00 79.91 185 GLY E CA 1
ATOM 6952 C C . GLY E 1 185 ? 14.019 23.669 20.657 1.00 89.29 185 GLY E C 1
ATOM 6953 O O . GLY E 1 185 ? 14.132 23.055 21.737 1.00 88.73 185 GLY E O 1
ATOM 6954 N N . VAL E 1 186 ? 15.045 24.001 19.875 1.00 95.48 186 VAL E N 1
ATOM 6955 C CA . VAL E 1 186 ? 16.432 23.710 20.228 1.00 101.84 186 VAL E CA 1
ATOM 6956 C C . VAL E 1 186 ? 16.881 24.680 21.337 1.00 102.06 186 VAL E C 1
ATOM 6957 O O . VAL E 1 186 ? 16.343 25.813 21.392 1.00 101.18 186 VAL E O 1
ATOM 6969 N N . ILE F 1 2 ? 20.485 24.953 8.158 1.00 55.97 2 ILE F N 1
ATOM 6970 C CA . ILE F 1 2 ? 20.389 26.381 8.387 1.00 53.83 2 ILE F CA 1
ATOM 6971 C C . ILE F 1 2 ? 18.930 26.689 8.095 1.00 53.81 2 ILE F C 1
ATOM 6972 O O . ILE F 1 2 ? 18.483 26.542 6.960 1.00 52.98 2 ILE F O 1
ATOM 6977 N N . PRO F 1 3 ? 18.141 27.026 9.127 1.00 57.47 3 PRO F N 1
ATOM 6978 C CA . PRO F 1 3 ? 16.714 27.335 8.948 1.00 60.28 3 PRO F CA 1
ATOM 6979 C C . PRO F 1 3 ? 16.466 28.249 7.770 1.00 60.35 3 PRO F C 1
ATOM 6980 O O . PRO F 1 3 ? 17.248 29.180 7.554 1.00 60.58 3 PRO F O 1
ATOM 6984 N N . ASP F 1 4 ? 15.428 27.989 6.977 1.00 64.62 4 ASP F N 1
ATOM 6985 C CA . ASP F 1 4 ? 15.160 28.886 5.858 1.00 68.80 4 ASP F CA 1
ATOM 6986 C C . ASP F 1 4 ? 14.467 30.167 6.350 1.00 72.48 4 ASP F C 1
ATOM 6987 O O . ASP F 1 4 ? 13.504 30.679 5.780 1.00 71.77 4 ASP F O 1
ATOM 6992 N N . ASP F 1 5 ? 15.093 30.704 7.390 1.00 77.52 5 ASP F N 1
ATOM 6993 C CA . ASP F 1 5 ? 14.690 31.914 8.077 1.00 80.18 5 ASP F CA 1
ATOM 6994 C C . ASP F 1 5 ? 15.930 32.773 8.219 1.00 79.76 5 ASP F C 1
ATOM 6995 O O . ASP F 1 5 ? 15.854 33.924 8.623 1.00 80.00 5 ASP F O 1
ATOM 7000 N N . GLU F 1 6 ? 17.078 32.159 7.941 1.00 81.80 6 GLU F N 1
ATOM 7001 C CA . GLU F 1 6 ? 18.381 32.819 8.014 1.00 82.68 6 GLU F CA 1
ATOM 7002 C C . GLU F 1 6 ? 18.808 33.192 6.587 1.00 80.27 6 GLU F C 1
ATOM 7003 O O . GLU F 1 6 ? 19.994 33.456 6.322 1.00 78.07 6 GLU F O 1
ATOM 7009 N N . PHE F 1 7 ? 17.851 33.152 5.666 1.00 75.60 7 PHE F N 1
ATOM 7010 C CA . PHE F 1 7 ? 18.127 33.454 4.276 1.00 72.30 7 PHE F CA 1
ATOM 7011 C C . PHE F 1 7 ? 17.601 34.784 3.766 1.00 71.91 7 PHE F C 1
ATOM 7012 O O . PHE F 1 7 ? 16.384 35.020 3.742 1.00 70.89 7 PHE F O 1
ATOM 7020 N N . ILE F 1 8 ? 18.536 35.654 3.388 1.00 70.49 8 ILE F N 1
ATOM 7021 C CA . ILE F 1 8 ? 18.220 36.968 2.849 1.00 70.26 8 ILE F CA 1
ATOM 7022 C C . ILE F 1 8 ? 17.543 36.738 1.513 1.00 72.91 8 ILE F C 1
ATOM 7023 O O . ILE F 1 8 ? 18.008 35.930 0.709 1.00 75.17 8 ILE F O 1
ATOM 7028 N N . LYS F 1 9 ? 16.447 37.446 1.279 1.00 75.00 9 LYS F N 1
ATOM 7029 C CA . LYS F 1 9 ? 15.724 37.303 0.031 1.00 76.92 9 LYS F CA 1
ATOM 7030 C C . LYS F 1 9 ? 15.699 38.561 -0.832 1.00 79.69 9 LYS F C 1
ATOM 7031 O O . LYS F 1 9 ? 15.387 39.657 -0.359 1.00 78.26 9 LYS F O 1
ATOM 7037 N N . ASN F 1 10 ? 16.078 38.403 -2.097 1.00 80.84 10 ASN F N 1
ATOM 7038 C CA . ASN F 1 10 ? 16.027 39.518 -3.030 1.00 81.62 10 ASN F CA 1
ATOM 7039 C C . ASN F 1 10 ? 14.640 39.362 -3.683 1.00 81.53 10 ASN F C 1
ATOM 7040 O O . ASN F 1 10 ? 14.165 38.231 -3.846 1.00 80.82 10 ASN F O 1
ATOM 7045 N N . PRO F 1 11 ? 13.945 40.477 -4.009 1.00 80.69 11 PRO F N 1
ATOM 7046 C CA . PRO F 1 11 ? 12.610 40.368 -4.639 1.00 77.77 11 PRO F CA 1
ATOM 7047 C C . PRO F 1 11 ? 12.517 39.725 -6.041 1.00 72.85 11 PRO F C 1
ATOM 7048 O O . PRO F 1 11 ? 11.411 39.577 -6.570 1.00 69.34 11 PRO F O 1
ATOM 7052 N N . SER F 1 12 ? 13.652 39.390 -6.654 1.00 70.16 12 SER F N 1
ATOM 7053 C CA . SER F 1 12 ? 13.659 38.760 -7.980 1.00 67.24 12 SER F CA 1
ATOM 7054 C C . SER F 1 12 ? 14.113 37.292 -7.895 1.00 66.17 12 SER F C 1
ATOM 7055 O O . SER F 1 12 ? 13.641 36.437 -8.653 1.00 66.59 12 SER F O 1
ATOM 7058 N N . VAL F 1 13 ? 14.975 37.011 -6.919 1.00 63.32 13 VAL F N 1
ATOM 7059 C CA . VAL F 1 13 ? 15.545 35.681 -6.692 1.00 62.18 13 VAL F CA 1
ATOM 7060 C C . VAL F 1 13 ? 14.658 34.711 -5.888 1.00 63.60 13 VAL F C 1
ATOM 7061 O O . VAL F 1 13 ? 14.238 35.020 -4.768 1.00 64.39 13 VAL F O 1
ATOM 7065 N N . PRO F 1 14 ? 14.382 33.510 -6.447 1.00 64.26 14 PRO F N 1
ATOM 7066 C CA . PRO F 1 14 ? 13.544 32.547 -5.708 1.00 62.41 14 PRO F CA 1
ATOM 7067 C C . PRO F 1 14 ? 14.359 31.759 -4.667 1.00 59.85 14 PRO F C 1
ATOM 7068 O O . PRO F 1 14 ? 15.597 31.658 -4.774 1.00 56.18 14 PRO F O 1
ATOM 7072 N N . GLY F 1 15 ? 13.658 31.196 -3.677 1.00 56.18 15 GLY F N 1
ATOM 7073 C CA . GLY F 1 15 ? 14.310 30.419 -2.633 1.00 52.15 15 GLY F CA 1
ATOM 7074 C C . GLY F 1 15 ? 14.277 31.081 -1.258 1.00 49.73 15 GLY F C 1
ATOM 7075 O O . GLY F 1 15 ? 13.621 32.110 -1.105 1.00 52.16 15 GLY F O 1
ATOM 7076 N N . PRO F 1 16 ? 14.926 30.496 -0.223 1.00 43.25 16 PRO F N 1
ATOM 7077 C CA . PRO F 1 16 ? 15.683 29.237 -0.311 1.00 37.45 16 PRO F CA 1
ATOM 7078 C C . PRO F 1 16 ? 14.731 28.055 -0.480 1.00 36.31 16 PRO F C 1
ATOM 7079 O O . PRO F 1 16 ? 13.515 28.174 -0.262 1.00 36.88 16 PRO F O 1
ATOM 7083 N N . THR F 1 17 ? 15.272 26.949 -0.956 1.00 36.26 17 THR F N 1
ATOM 7084 C CA . THR F 1 17 ? 14.483 25.748 -1.141 1.00 36.08 17 THR F CA 1
ATOM 7085 C C . THR F 1 17 ? 14.053 25.296 0.271 1.00 37.64 17 THR F C 1
ATOM 7086 O O . THR F 1 17 ? 14.808 25.456 1.241 1.00 38.24 17 THR F O 1
ATOM 7090 N N . ALA F 1 18 ? 12.810 24.828 0.374 1.00 36.72 18 ALA F N 1
ATOM 7091 C CA . ALA F 1 18 ? 12.219 24.316 1.602 1.00 31.15 18 ALA F CA 1
ATOM 7092 C C . ALA F 1 18 ? 13.233 23.482 2.385 1.00 35.15 18 ALA F C 1
ATOM 7093 O O . ALA F 1 18 ? 13.795 22.522 1.847 1.00 38.87 18 ALA F O 1
ATOM 7103 N N . GLU F 1 20 ? 12.995 21.105 4.500 1.00 30.74 20 GLU F N 1
ATOM 7104 C CA . GLU F 1 20 ? 12.752 19.666 4.477 1.00 28.44 20 GLU F CA 1
ATOM 7105 C C . GLU F 1 20 ? 13.232 19.059 3.173 1.00 28.34 20 GLU F C 1
ATOM 7106 O O . GLU F 1 20 ? 13.700 17.920 3.156 1.00 28.72 20 GLU F O 1
ATOM 7112 N N . VAL F 1 21 ? 13.174 19.860 2.105 1.00 29.54 21 VAL F N 1
ATOM 7113 C CA . VAL F 1 21 ? 13.644 19.421 0.786 1.00 28.34 21 VAL F CA 1
ATOM 7114 C C . VAL F 1 21 ? 15.174 19.453 0.752 1.00 27.82 21 VAL F C 1
ATOM 7115 O O . VAL F 1 21 ? 15.809 18.487 0.318 1.00 31.11 21 VAL F O 1
ATOM 7119 N N . ARG F 1 22 ? 15.751 20.539 1.270 1.00 28.94 22 ARG F N 1
ATOM 7120 C CA . ARG F 1 22 ? 17.206 20.668 1.337 1.00 28.41 22 ARG F CA 1
ATOM 7121 C C . ARG F 1 22 ? 17.802 19.534 2.190 1.00 29.56 22 ARG F C 1
ATOM 7122 O O . ARG F 1 22 ? 18.879 19.003 1.896 1.00 31.01 22 ARG F O 1
ATOM 7130 N N . CYS F 1 23 ? 17.077 19.150 3.235 1.00 30.31 23 CYS F N 1
ATOM 7131 C CA . CYS F 1 23 ? 17.499 18.068 4.115 1.00 28.72 23 CYS F CA 1
ATOM 7132 C C . CYS F 1 23 ? 17.595 16.773 3.294 1.00 29.42 23 CYS F C 1
ATOM 7133 O O . CYS F 1 23 ? 18.612 16.075 3.330 1.00 29.84 23 CYS F O 1
ATOM 7136 N N . LEU F 1 24 ? 16.549 16.483 2.520 1.00 27.65 24 LEU F N 1
ATOM 7137 C CA . LEU F 1 24 ? 16.530 15.278 1.712 1.00 25.55 24 LEU F CA 1
ATOM 7138 C C . LEU F 1 24 ? 17.585 15.349 0.615 1.00 24.33 24 LEU F C 1
ATOM 7139 O O . LEU F 1 24 ? 18.229 14.348 0.314 1.00 25.04 24 LEU F O 1
ATOM 7144 N N . ILE F 1 25 ? 17.775 16.529 0.026 1.00 22.94 25 ILE F N 1
ATOM 7145 C CA . ILE F 1 25 ? 18.801 16.677 -1.018 1.00 27.48 25 ILE F CA 1
ATOM 7146 C C . ILE F 1 25 ? 20.145 16.238 -0.428 1.00 31.28 25 ILE F C 1
ATOM 7147 O O . ILE F 1 25 ? 20.897 15.499 -1.078 1.00 34.39 25 ILE F O 1
ATOM 7160 N N . CYS F 1 27 ? 20.635 14.158 2.139 1.00 30.33 27 CYS F N 1
ATOM 7161 C CA . CYS F 1 27 ? 20.618 12.722 2.408 1.00 32.26 27 CYS F CA 1
ATOM 7162 C C . CYS F 1 27 ? 20.887 11.926 1.156 1.00 33.25 27 CYS F C 1
ATOM 7163 O O . CYS F 1 27 ? 21.540 10.868 1.205 1.00 33.29 27 CYS F O 1
ATOM 7166 N N . LEU F 1 28 ? 20.364 12.431 0.039 1.00 34.43 28 LEU F N 1
ATOM 7167 C CA . LEU F 1 28 ? 20.551 11.797 -1.271 1.00 35.77 28 LEU F CA 1
ATOM 7168 C C . LEU F 1 28 ? 21.958 12.061 -1.814 1.00 32.96 28 LEU F C 1
ATOM 7169 O O . LEU F 1 28 ? 22.571 11.178 -2.411 1.00 34.89 28 LEU F O 1
ATOM 7174 N N . ALA F 1 29 ? 22.458 13.270 -1.568 1.00 35.48 29 ALA F N 1
ATOM 7175 C CA . ALA F 1 29 ? 23.791 13.663 -2.022 1.00 37.52 29 ALA F CA 1
ATOM 7176 C C . ALA F 1 29 ? 24.923 12.985 -1.258 1.00 40.05 29 ALA F C 1
ATOM 7177 O O . ALA F 1 29 ? 25.973 12.722 -1.836 1.00 43.25 29 ALA F O 1
ATOM 7179 N N . GLU F 1 30 ? 24.734 12.730 0.036 1.00 42.14 30 GLU F N 1
ATOM 7180 C CA . GLU F 1 30 ? 25.758 12.094 0.881 1.00 42.10 30 GLU F CA 1
ATOM 7181 C C . GLU F 1 30 ? 27.087 12.850 0.746 1.00 42.33 30 GLU F C 1
ATOM 7182 O O . GLU F 1 30 ? 28.103 12.293 0.319 1.00 38.41 30 GLU F O 1
ATOM 7188 N N . PRO F 1 31 ? 27.093 14.131 1.140 1.00 43.84 31 PRO F N 1
ATOM 7189 C CA . PRO F 1 31 ? 28.280 14.995 1.070 1.00 46.13 31 PRO F CA 1
ATOM 7190 C C . PRO F 1 31 ? 29.469 14.454 1.852 1.00 49.15 31 PRO F C 1
ATOM 7191 O O . PRO F 1 31 ? 29.336 14.078 3.016 1.00 53.15 31 PRO F O 1
ATOM 7195 N N . GLY F 1 32 ? 30.623 14.408 1.196 1.00 53.18 32 GLY F N 1
ATOM 7196 C CA . GLY F 1 32 ? 31.852 13.930 1.813 1.00 54.51 32 GLY F CA 1
ATOM 7197 C C . GLY F 1 32 ? 32.845 15.078 1.823 1.00 56.65 32 GLY F C 1
ATOM 7198 O O . GLY F 1 32 ? 32.845 15.909 0.907 1.00 57.26 32 GLY F O 1
ATOM 7199 N N . LYS F 1 33 ? 33.709 15.122 2.829 1.00 58.83 33 LYS F N 1
ATOM 7200 C CA . LYS F 1 33 ? 34.693 16.202 2.936 1.00 59.54 33 LYS F CA 1
ATOM 7201 C C . LYS F 1 33 ? 35.693 16.327 1.782 1.00 56.66 33 LYS F C 1
ATOM 7202 O O . LYS F 1 33 ? 36.365 17.348 1.663 1.00 56.12 33 LYS F O 1
ATOM 7208 N N . ASN F 1 34 ? 35.800 15.292 0.952 1.00 56.17 34 ASN F N 1
ATOM 7209 C CA . ASN F 1 34 ? 36.721 15.317 -0.194 1.00 56.47 34 ASN F CA 1
ATOM 7210 C C . ASN F 1 34 ? 35.940 15.402 -1.508 1.00 55.11 34 ASN F C 1
ATOM 7211 O O . ASN F 1 34 ? 36.477 15.120 -2.583 1.00 57.43 34 ASN F O 1
ATOM 7216 N N . ASP F 1 35 ? 34.662 15.754 -1.413 1.00 51.95 35 ASP F N 1
ATOM 7217 C CA . ASP F 1 35 ? 33.813 15.854 -2.582 1.00 46.78 35 ASP F CA 1
ATOM 7218 C C . ASP F 1 35 ? 33.862 17.240 -3.194 1.00 44.62 35 ASP F C 1
ATOM 7219 O O . ASP F 1 35 ? 34.068 18.239 -2.491 1.00 42.93 35 ASP F O 1
ATOM 7224 N N . VAL F 1 36 ? 33.697 17.266 -4.517 1.00 43.28 36 VAL F N 1
ATOM 7225 C CA . VAL F 1 36 ? 33.661 18.500 -5.291 1.00 42.62 36 VAL F CA 1
ATOM 7226 C C . VAL F 1 36 ? 32.212 18.537 -5.783 1.00 40.01 36 VAL F C 1
ATOM 7227 O O . VAL F 1 36 ? 31.728 17.586 -6.401 1.00 42.41 36 VAL F O 1
ATOM 7231 N N . ALA F 1 37 ? 31.501 19.599 -5.461 1.00 38.98 37 ALA F N 1
ATOM 7232 C CA . ALA F 1 37 ? 30.117 19.683 -5.858 1.00 38.69 37 ALA F CA 1
ATOM 7233 C C . ALA F 1 37 ? 29.832 20.926 -6.686 1.00 37.63 37 ALA F C 1
ATOM 7234 O O . ALA F 1 37 ? 30.568 21.919 -6.621 1.00 36.81 37 ALA F O 1
ATOM 7236 N N . VAL F 1 38 ? 28.770 20.854 -7.482 1.00 35.34 38 VAL F N 1
ATOM 7237 C CA . VAL F 1 38 ? 28.341 21.994 -8.275 1.00 32.02 38 VAL F CA 1
ATOM 7238 C C . VAL F 1 38 ? 26.844 22.181 -8.021 1.00 29.66 38 VAL F C 1
ATOM 7239 O O . VAL F 1 38 ? 26.080 21.213 -7.993 1.00 30.49 38 VAL F O 1
ATOM 7243 N N . ASP F 1 39 ? 26.452 23.422 -7.759 1.00 29.42 39 ASP F N 1
ATOM 7244 C CA . ASP F 1 39 ? 25.062 23.766 -7.531 1.00 28.88 39 ASP F CA 1
ATOM 7245 C C . ASP F 1 39 ? 24.638 24.645 -8.713 1.00 29.86 39 ASP F C 1
ATOM 7246 O O . ASP F 1 39 ? 24.982 25.829 -8.781 1.00 32.59 39 ASP F O 1
ATOM 7251 N N . VAL F 1 40 ? 23.948 24.035 -9.666 1.00 34.01 40 VAL F N 1
ATOM 7252 C CA . VAL F 1 40 ? 23.477 24.736 -10.862 1.00 33.11 40 VAL F CA 1
ATOM 7253 C C . VAL F 1 40 ? 22.204 25.510 -10.531 1.00 33.21 40 VAL F C 1
ATOM 7254 O O . VAL F 1 40 ? 21.160 24.912 -10.260 1.00 35.01 40 VAL F O 1
ATOM 7258 N N . GLY F 1 41 ? 22.287 26.834 -10.574 1.00 31.73 41 GLY F N 1
ATOM 7259 C CA . GLY F 1 41 ? 21.146 27.668 -10.239 1.00 33.41 41 GLY F CA 1
ATOM 7260 C C . GLY F 1 41 ? 21.080 27.778 -8.722 1.00 34.34 41 GLY F C 1
ATOM 7261 O O . GLY F 1 41 ? 20.126 27.316 -8.100 1.00 37.88 41 GLY F O 1
ATOM 7262 N N . CYS F 1 42 ? 22.091 28.402 -8.123 1.00 35.33 42 CYS F N 1
ATOM 7263 C CA . CYS F 1 42 ? 22.159 28.535 -6.670 1.00 34.05 42 CYS F CA 1
ATOM 7264 C C . CYS F 1 42 ? 21.097 29.414 -6.018 1.00 35.28 42 CYS F C 1
ATOM 7265 O O . CYS F 1 42 ? 20.850 29.271 -4.820 1.00 40.55 42 CYS F O 1
ATOM 7268 N N . GLY F 1 43 ? 20.459 30.293 -6.801 1.00 36.36 43 GLY F N 1
ATOM 7269 C CA . GLY F 1 43 ? 19.410 31.169 -6.292 1.00 34.32 43 GLY F CA 1
ATOM 7270 C C . GLY F 1 43 ? 19.768 31.924 -5.022 1.00 39.54 43 GLY F C 1
ATOM 7271 O O . GLY F 1 43 ? 20.747 32.691 -5.003 1.00 40.58 43 GLY F O 1
ATOM 7272 N N . THR F 1 44 ? 18.983 31.726 -3.962 1.00 39.12 44 THR F N 1
ATOM 7273 C CA . THR F 1 44 ? 19.215 32.377 -2.670 1.00 35.17 44 THR F CA 1
ATOM 7274 C C . THR F 1 44 ? 20.392 31.755 -1.922 1.00 36.82 44 THR F C 1
ATOM 7275 O O . THR F 1 44 ? 20.941 32.377 -1.020 1.00 41.21 44 THR F O 1
ATOM 7279 N N . GLY F 1 45 ? 20.765 30.525 -2.285 1.00 36.96 45 GLY F N 1
ATOM 7280 C CA . GLY F 1 45 ? 21.890 29.866 -1.636 1.00 34.81 45 GLY F CA 1
ATOM 7281 C C . GLY F 1 45 ? 21.559 28.715 -0.694 1.00 35.62 45 GLY F C 1
ATOM 7282 O O . GLY F 1 45 ? 22.455 28.123 -0.077 1.00 35.31 45 GLY F O 1
ATOM 7283 N N . GLY F 1 46 ? 20.284 28.347 -0.637 1.00 34.67 46 GLY F N 1
ATOM 7284 C CA . GLY F 1 46 ? 19.862 27.268 0.242 1.00 34.30 46 GLY F CA 1
ATOM 7285 C C . GLY F 1 46 ? 20.668 25.982 0.124 1.00 34.56 46 GLY F C 1
ATOM 7286 O O . GLY F 1 46 ? 21.046 25.393 1.135 1.00 40.18 46 GLY F O 1
ATOM 7287 N N . VAL F 1 47 ? 20.924 25.541 -1.101 1.00 33.13 47 VAL F N 1
ATOM 7288 C CA . VAL F 1 47 ? 21.665 24.306 -1.307 1.00 30.74 47 VAL F CA 1
ATOM 7289 C C . VAL F 1 47 ? 23.168 24.538 -1.198 1.00 35.80 47 VAL F C 1
ATOM 7290 O O . VAL F 1 47 ? 23.898 23.706 -0.634 1.00 35.64 47 VAL F O 1
ATOM 7294 N N . THR F 1 48 ? 23.624 25.681 -1.712 1.00 38.34 48 THR F N 1
ATOM 7295 C CA . THR F 1 48 ? 25.051 26.028 -1.675 1.00 36.65 48 THR F CA 1
ATOM 7296 C C . THR F 1 48 ? 25.614 26.116 -0.254 1.00 35.39 48 THR F C 1
ATOM 7297 O O . THR F 1 48 ? 26.689 25.563 0.033 1.00 34.32 48 THR F O 1
ATOM 7301 N N . LEU F 1 49 ? 24.873 26.757 0.652 1.00 37.94 49 LEU F N 1
ATOM 7302 C CA . LEU F 1 49 ? 25.316 26.886 2.044 1.00 37.68 49 LEU F CA 1
ATOM 7303 C C . LEU F 1 49 ? 25.485 25.524 2.729 1.00 37.55 49 LEU F C 1
ATOM 7304 O O . LEU F 1 49 ? 26.482 25.293 3.399 1.00 42.41 49 LEU F O 1
ATOM 7309 N N . GLU F 1 50 ? 24.530 24.618 2.509 1.00 39.42 50 GLU F N 1
ATOM 7310 C CA . GLU F 1 50 ? 24.584 23.278 3.108 1.00 35.53 50 GLU F CA 1
ATOM 7311 C C . GLU F 1 50 ? 25.762 22.488 2.560 1.00 34.88 50 GLU F C 1
ATOM 7312 O O . GLU F 1 50 ? 26.467 21.808 3.307 1.00 38.69 50 GLU F O 1
ATOM 7318 N N . LEU F 1 51 ? 25.977 22.578 1.250 1.00 38.00 51 LEU F N 1
ATOM 7319 C CA . LEU F 1 51 ? 27.100 21.885 0.613 1.00 36.67 51 LEU F CA 1
ATOM 7320 C C . LEU F 1 51 ? 28.433 22.489 1.073 1.00 39.12 51 LEU F C 1
ATOM 7321 O O . LEU F 1 51 ? 29.410 21.761 1.319 1.00 39.31 51 LEU F O 1
ATOM 7326 N N . ALA F 1 52 ? 28.457 23.814 1.199 1.00 38.22 52 ALA F N 1
ATOM 7327 C CA . ALA F 1 52 ? 29.651 24.531 1.608 1.00 42.11 52 ALA F CA 1
ATOM 7328 C C . ALA F 1 52 ? 30.268 23.954 2.890 1.00 46.68 52 ALA F C 1
ATOM 7329 O O . ALA F 1 52 ? 31.480 23.697 2.954 1.00 51.57 52 ALA F O 1
ATOM 7331 N N . GLY F 1 53 ? 29.433 23.702 3.892 1.00 46.38 53 GLY F N 1
ATOM 7332 C CA . GLY F 1 53 ? 29.953 23.179 5.141 1.00 43.81 53 GLY F CA 1
ATOM 7333 C C . GLY F 1 53 ? 30.199 21.691 5.187 1.00 46.68 53 GLY F C 1
ATOM 7334 O O . GLY F 1 53 ? 30.568 21.182 6.237 1.00 50.03 53 GLY F O 1
ATOM 7335 N N . ARG F 1 54 ? 30.046 20.986 4.071 1.00 48.73 54 ARG F N 1
ATOM 7336 C CA . ARG F 1 54 ? 30.238 19.535 4.089 1.00 48.36 54 ARG F CA 1
ATOM 7337 C C . ARG F 1 54 ? 31.221 18.965 3.075 1.00 47.40 54 ARG F C 1
ATOM 7338 O O . ARG F 1 54 ? 31.749 17.860 3.266 1.00 47.53 54 ARG F O 1
ATOM 7346 N N . VAL F 1 55 ? 31.473 19.709 2.007 1.00 44.83 55 VAL F N 1
ATOM 7347 C CA . VAL F 1 55 ? 32.379 19.216 0.981 1.00 44.68 55 VAL F CA 1
ATOM 7348 C C . VAL F 1 55 ? 33.652 20.052 0.879 1.00 44.77 55 VAL F C 1
ATOM 7349 O O . VAL F 1 55 ? 33.801 21.072 1.564 1.00 42.39 55 VAL F O 1
ATOM 7353 N N . ARG F 1 56 ? 34.559 19.633 0.002 1.00 48.72 56 ARG F N 1
ATOM 7354 C CA . ARG F 1 56 ? 35.836 20.322 -0.200 1.00 49.19 56 ARG F CA 1
ATOM 7355 C C . ARG F 1 56 ? 35.685 21.617 -0.997 1.00 47.07 56 ARG F C 1
ATOM 7356 O O . ARG F 1 56 ? 36.123 22.679 -0.550 1.00 45.17 56 ARG F O 1
ATOM 7364 N N . ARG F 1 57 ? 35.046 21.527 -2.161 1.00 45.65 57 ARG F N 1
ATOM 7365 C CA . ARG F 1 57 ? 34.854 22.701 -3.011 1.00 47.15 57 ARG F CA 1
ATOM 7366 C C . ARG F 1 57 ? 33.460 22.667 -3.647 1.00 44.71 57 ARG F C 1
ATOM 7367 O O . ARG F 1 57 ? 32.990 21.604 -4.080 1.00 43.45 57 ARG F O 1
ATOM 7375 N N . VAL F 1 58 ? 32.789 23.817 -3.649 1.00 40.84 58 VAL F N 1
ATOM 7376 C CA . VAL F 1 58 ? 31.463 23.942 -4.238 1.00 38.48 58 VAL F CA 1
ATOM 7377 C C . VAL F 1 58 ? 31.546 25.010 -5.326 1.00 42.37 58 VAL F C 1
ATOM 7378 O O . VAL F 1 58 ? 32.190 26.053 -5.141 1.00 44.48 58 VAL F O 1
ATOM 7382 N N . TYR F 1 59 ? 30.927 24.730 -6.469 1.00 40.47 59 TYR F N 1
ATOM 7383 C CA . TYR F 1 59 ? 30.868 25.673 -7.576 1.00 36.59 59 TYR F CA 1
ATOM 7384 C C . TYR F 1 59 ? 29.404 26.073 -7.685 1.00 34.37 59 TYR F C 1
ATOM 7385 O O . TYR F 1 59 ? 28.575 25.235 -8.033 1.00 38.02 59 TYR F O 1
ATOM 7394 N N . ALA F 1 60 ? 29.078 27.310 -7.321 1.00 32.59 60 ALA F N 1
ATOM 7395 C CA . ALA F 1 60 ? 27.700 27.798 -7.375 1.00 35.33 60 ALA F CA 1
ATOM 7396 C C . ALA F 1 60 ? 27.491 28.678 -8.614 1.00 40.90 60 ALA F C 1
ATOM 7397 O O . ALA F 1 60 ? 28.112 29.750 -8.742 1.00 43.26 60 ALA F O 1
ATOM 7399 N N . ILE F 1 61 ? 26.581 28.249 -9.491 1.00 37.62 61 ILE F N 1
ATOM 7400 C CA . ILE F 1 61 ? 26.315 28.955 -10.746 1.00 33.20 61 ILE F CA 1
ATOM 7401 C C . ILE F 1 61 ? 24.937 29.592 -10.790 1.00 36.67 61 ILE F C 1
ATOM 7402 O O . ILE F 1 61 ? 23.981 29.057 -10.207 1.00 41.11 61 ILE F O 1
ATOM 7407 N N . ASP F 1 62 ? 24.828 30.728 -11.474 1.00 37.01 62 ASP F N 1
ATOM 7408 C CA . ASP F 1 62 ? 23.543 31.412 -11.653 1.00 39.08 62 ASP F CA 1
ATOM 7409 C C . ASP F 1 62 ? 23.584 32.500 -12.733 1.00 41.30 62 ASP F C 1
ATOM 7410 O O . ASP F 1 62 ? 24.540 33.274 -12.800 1.00 39.26 62 ASP F O 1
ATOM 7415 N N . ARG F 1 63 ? 22.571 32.513 -13.605 1.00 46.91 63 ARG F N 1
ATOM 7416 C CA . ARG F 1 63 ? 22.441 33.510 -14.678 1.00 52.33 63 ARG F CA 1
ATOM 7417 C C . ARG F 1 63 ? 22.316 34.899 -14.082 1.00 56.92 63 ARG F C 1
ATOM 7418 O O . ARG F 1 63 ? 22.997 35.832 -14.501 1.00 61.53 63 ARG F O 1
ATOM 7426 N N . ASN F 1 64 ? 21.360 35.020 -13.164 1.00 58.13 64 ASN F N 1
ATOM 7427 C CA . ASN F 1 64 ? 21.034 36.267 -12.482 1.00 58.89 64 ASN F CA 1
ATOM 7428 C C . ASN F 1 64 ? 22.143 36.740 -11.529 1.00 59.32 64 ASN F C 1
ATOM 7429 O O . ASN F 1 64 ? 22.515 36.024 -10.602 1.00 57.70 64 ASN F O 1
ATOM 7434 N N . PRO F 1 65 ? 22.709 37.947 -11.778 1.00 62.74 65 PRO F N 1
ATOM 7435 C CA . PRO F 1 65 ? 23.778 38.511 -10.930 1.00 64.83 65 PRO F CA 1
ATOM 7436 C C . PRO F 1 65 ? 23.295 38.763 -9.496 1.00 66.23 65 PRO F C 1
ATOM 7437 O O . PRO F 1 65 ? 24.101 38.786 -8.555 1.00 61.96 65 PRO F O 1
ATOM 7441 N N . GLU F 1 66 ? 21.979 38.970 -9.357 1.00 68.12 66 GLU F N 1
ATOM 7442 C CA . GLU F 1 66 ? 21.340 39.199 -8.060 1.00 70.48 66 GLU F CA 1
ATOM 7443 C C . GLU F 1 66 ? 21.384 37.936 -7.193 1.00 71.00 66 GLU F C 1
ATOM 7444 O O . GLU F 1 66 ? 21.577 38.030 -5.995 1.00 71.58 66 GLU F O 1
ATOM 7450 N N . ALA F 1 67 ? 21.153 36.772 -7.805 1.00 69.81 67 ALA F N 1
ATOM 7451 C CA . ALA F 1 67 ? 21.201 35.490 -7.099 1.00 65.78 67 ALA F CA 1
ATOM 7452 C C . ALA F 1 67 ? 22.639 35.297 -6.625 1.00 64.64 67 ALA F C 1
ATOM 7453 O O . ALA F 1 67 ? 22.887 34.865 -5.507 1.00 63.65 67 ALA F O 1
ATOM 7455 N N . ILE F 1 68 ? 23.580 35.599 -7.507 1.00 63.83 68 ILE F N 1
ATOM 7456 C CA . ILE F 1 68 ? 24.977 35.521 -7.160 1.00 63.63 68 ILE F CA 1
ATOM 7457 C C . ILE F 1 68 ? 25.109 36.489 -5.972 1.00 66.20 68 ILE F C 1
ATOM 7458 O O . ILE F 1 68 ? 25.644 36.129 -4.922 1.00 67.86 68 ILE F O 1
ATOM 7463 N N . SER F 1 69 ? 24.515 37.669 -6.089 1.00 64.60 69 SER F N 1
ATOM 7464 C CA . SER F 1 69 ? 24.567 38.637 -4.989 1.00 66.03 69 SER F CA 1
ATOM 7465 C C . SER F 1 69 ? 24.012 38.053 -3.681 1.00 63.51 69 SER F C 1
ATOM 7466 O O . SER F 1 69 ? 24.754 37.918 -2.700 1.00 62.30 69 SER F O 1
ATOM 7469 N N . THR F 1 70 ? 22.755 37.604 -3.708 1.00 62.25 70 THR F N 1
ATOM 7470 C CA . THR F 1 70 ? 22.082 37.068 -2.524 1.00 59.80 70 THR F CA 1
ATOM 7471 C C . THR F 1 70 ? 22.800 35.870 -1.894 1.00 63.21 70 THR F C 1
ATOM 7472 O O . THR F 1 70 ? 22.904 35.798 -0.665 1.00 69.09 70 THR F O 1
ATOM 7476 N N . THR F 1 71 ? 23.362 34.989 -2.721 1.00 60.83 71 THR F N 1
ATOM 7477 C CA . THR F 1 71 ? 24.083 33.827 -2.207 1.00 60.48 71 THR F CA 1
ATOM 7478 C C . THR F 1 71 ? 25.343 34.200 -1.437 1.00 64.63 71 THR F C 1
ATOM 7479 O O . THR F 1 71 ? 25.512 33.768 -0.297 1.00 67.32 71 THR F O 1
ATOM 7483 N N . GLU F 1 72 ? 26.201 35.033 -2.027 1.00 69.16 72 GLU F N 1
ATOM 7484 C CA . GLU F 1 72 ? 27.457 35.436 -1.377 1.00 72.75 72 GLU F CA 1
ATOM 7485 C C . GLU F 1 72 ? 27.210 36.202 -0.079 1.00 75.94 72 GLU F C 1
ATOM 7486 O O . GLU F 1 72 ? 28.037 36.161 0.826 1.00 74.83 72 GLU F O 1
ATOM 7500 N N . ASN F 1 74 ? 24.505 35.721 2.125 1.00 84.10 74 ASN F N 1
ATOM 7501 C CA . ASN F 1 74 ? 24.132 34.701 3.109 1.00 79.25 74 ASN F CA 1
ATOM 7502 C C . ASN F 1 74 ? 25.317 33.831 3.510 1.00 75.36 74 ASN F C 1
ATOM 7503 O O . ASN F 1 74 ? 25.409 33.383 4.658 1.00 75.59 74 ASN F O 1
ATOM 7508 N N . LEU F 1 75 ? 26.257 33.662 2.582 1.00 71.41 75 LEU F N 1
ATOM 7509 C CA . LEU F 1 75 ? 27.473 32.903 2.849 1.00 69.21 75 LEU F CA 1
ATOM 7510 C C . LEU F 1 75 ? 28.228 33.690 3.893 1.00 74.38 75 LEU F C 1
ATOM 7511 O O . LEU F 1 75 ? 28.538 33.177 4.966 1.00 74.57 75 LEU F O 1
ATOM 7516 N N . GLN F 1 76 ? 28.409 34.978 3.606 1.00 81.33 76 GLN F N 1
ATOM 7517 C CA . GLN F 1 76 ? 29.121 35.886 4.505 1.00 86.17 76 GLN F CA 1
ATOM 7518 C C . GLN F 1 76 ? 28.476 35.998 5.878 1.00 85.27 76 GLN F C 1
ATOM 7519 O O . GLN F 1 76 ? 29.154 35.841 6.901 1.00 88.26 76 GLN F O 1
ATOM 7525 N N . ARG F 1 77 ? 27.165 36.218 5.908 1.00 81.95 77 ARG F N 1
ATOM 7526 C CA . ARG F 1 77 ? 26.436 36.330 7.163 1.00 79.89 77 ARG F CA 1
ATOM 7527 C C . ARG F 1 77 ? 26.591 35.042 7.987 1.00 78.30 77 ARG F C 1
ATOM 7528 O O . ARG F 1 77 ? 26.658 35.079 9.218 1.00 81.81 77 ARG F O 1
ATOM 7536 N N . HIS F 1 78 ? 26.623 33.907 7.303 1.00 73.34 78 HIS F N 1
ATOM 7537 C CA . HIS F 1 78 ? 26.804 32.653 8.009 1.00 68.97 78 HIS F CA 1
ATOM 7538 C C . HIS F 1 78 ? 28.243 32.186 8.009 1.00 65.96 78 HIS F C 1
ATOM 7539 O O . HIS F 1 78 ? 28.513 30.993 8.132 1.00 64.05 78 HIS F O 1
ATOM 7546 N N . GLY F 1 79 ? 29.158 33.137 7.884 1.00 63.42 79 GLY F N 1
ATOM 7547 C CA . GLY F 1 79 ? 30.572 32.823 7.909 1.00 68.89 79 GLY F CA 1
ATOM 7548 C C . GLY F 1 79 ? 30.998 31.605 7.105 1.00 68.67 79 GLY F C 1
ATOM 7549 O O . GLY F 1 79 ? 31.728 30.735 7.586 1.00 65.47 79 GLY F O 1
ATOM 7550 N N . LEU F 1 80 ? 30.508 31.554 5.873 1.00 70.57 80 LEU F N 1
ATOM 7551 C CA . LEU F 1 80 ? 30.812 30.475 4.951 1.00 73.00 80 LEU F CA 1
ATOM 7552 C C . LEU F 1 80 ? 31.215 31.125 3.646 1.00 73.46 80 LEU F C 1
ATOM 7553 O O . LEU F 1 80 ? 30.918 32.302 3.409 1.00 70.83 80 LEU F O 1
ATOM 7558 N N . GLY F 1 81 ? 31.898 30.355 2.806 1.00 74.42 81 GLY F N 1
ATOM 7559 C CA . GLY F 1 81 ? 32.313 30.886 1.522 1.00 74.15 81 GLY F CA 1
ATOM 7560 C C . GLY F 1 81 ? 33.753 30.691 1.124 1.00 72.11 81 GLY F C 1
ATOM 7561 O O . GLY F 1 81 ? 34.105 30.920 -0.032 1.00 73.90 81 GLY F O 1
ATOM 7562 N N . ASP F 1 82 ? 34.588 30.234 2.048 1.00 72.26 82 ASP F N 1
ATOM 7563 C CA . ASP F 1 82 ? 35.995 30.062 1.736 1.00 68.70 82 ASP F CA 1
ATOM 7564 C C . ASP F 1 82 ? 36.251 28.959 0.713 1.00 65.54 82 ASP F C 1
ATOM 7565 O O . ASP F 1 82 ? 37.278 28.969 0.032 1.00 65.55 82 ASP F O 1
ATOM 7570 N N . ASN F 1 83 ? 35.298 28.034 0.569 1.00 60.07 83 ASN F N 1
ATOM 7571 C CA . ASN F 1 83 ? 35.457 26.921 -0.389 1.00 55.00 83 ASN F CA 1
ATOM 7572 C C . ASN F 1 83 ? 34.404 26.949 -1.496 1.00 52.02 83 ASN F C 1
ATOM 7573 O O . ASN F 1 83 ? 34.177 25.943 -2.171 1.00 53.91 83 ASN F O 1
ATOM 7578 N N . VAL F 1 84 ? 33.799 28.118 -1.698 1.00 44.09 84 VAL F N 1
ATOM 7579 C CA . VAL F 1 84 ? 32.763 28.297 -2.704 1.00 42.33 84 VAL F CA 1
ATOM 7580 C C . VAL F 1 84 ? 33.211 29.239 -3.822 1.00 46.04 84 VAL F C 1
ATOM 7581 O O . VAL F 1 84 ? 33.600 30.392 -3.568 1.00 48.42 84 VAL F O 1
ATOM 7585 N N . THR F 1 85 ? 33.153 28.741 -5.057 1.00 46.71 85 THR F N 1
ATOM 7586 C CA . THR F 1 85 ? 33.516 29.518 -6.233 1.00 41.94 85 THR F CA 1
ATOM 7587 C C . THR F 1 85 ? 32.213 29.943 -6.920 1.00 43.10 85 THR F C 1
ATOM 7588 O O . THR F 1 85 ? 31.509 29.111 -7.507 1.00 42.49 85 THR F O 1
ATOM 7592 N N . LEU F 1 86 ? 31.848 31.214 -6.757 1.00 41.08 86 LEU F N 1
ATOM 7593 C CA . LEU F 1 86 ? 30.643 31.760 -7.372 1.00 43.21 86 LEU F CA 1
ATOM 7594 C C . LEU F 1 86 ? 30.900 32.050 -8.850 1.00 44.82 86 LEU F C 1
ATOM 7595 O O . LEU F 1 86 ? 31.927 32.622 -9.202 1.00 45.86 86 LEU F O 1
ATOM 7608 N N . GLU F 1 88 ? 28.878 33.699 -12.154 1.00 40.92 88 GLU F N 1
ATOM 7609 C CA . GLU F 1 88 ? 27.710 34.279 -12.796 1.00 46.05 88 GLU F CA 1
ATOM 7610 C C . GLU F 1 88 ? 27.735 33.886 -14.279 1.00 49.96 88 GLU F C 1
ATOM 7611 O O . GLU F 1 88 ? 28.787 33.930 -14.924 1.00 51.75 88 GLU F O 1
ATOM 7617 N N . GLY F 1 89 ? 26.584 33.501 -14.818 1.00 49.42 89 GLY F N 1
ATOM 7618 C CA . GLY F 1 89 ? 26.537 33.119 -16.208 1.00 47.29 89 GLY F CA 1
ATOM 7619 C C . GLY F 1 89 ? 25.613 31.947 -16.436 1.00 46.66 89 GLY F C 1
ATOM 7620 O O . GLY F 1 89 ? 25.100 31.345 -15.501 1.00 47.82 89 GLY F O 1
ATOM 7621 N N . ASP F 1 90 ? 25.392 31.646 -17.705 1.00 46.22 90 ASP F N 1
ATOM 7622 C CA . ASP F 1 90 ? 24.530 30.550 -18.100 1.00 44.44 90 ASP F CA 1
ATOM 7623 C C . ASP F 1 90 ? 25.265 29.254 -17.756 1.00 43.48 90 ASP F C 1
ATOM 7624 O O . ASP F 1 90 ? 26.459 29.115 -18.018 1.00 45.60 90 ASP F O 1
ATOM 7629 N N . ALA F 1 91 ? 24.532 28.311 -17.179 1.00 45.04 91 ALA F N 1
ATOM 7630 C CA . ALA F 1 91 ? 25.065 27.023 -16.724 1.00 43.81 91 ALA F CA 1
ATOM 7631 C C . ALA F 1 91 ? 25.957 26.196 -17.640 1.00 42.94 91 ALA F C 1
ATOM 7632 O O . ALA F 1 91 ? 27.049 25.809 -17.233 1.00 41.54 91 ALA F O 1
ATOM 7634 N N . PRO F 1 92 ? 25.491 25.878 -18.864 1.00 45.36 92 PRO F N 1
ATOM 7635 C CA . PRO F 1 92 ? 26.269 25.068 -19.812 1.00 45.98 92 PRO F CA 1
ATOM 7636 C C . PRO F 1 92 ? 27.727 25.478 -19.980 1.00 44.26 92 PRO F C 1
ATOM 7637 O O . PRO F 1 92 ? 28.633 24.649 -19.844 1.00 41.89 92 PRO F O 1
ATOM 7641 N N . GLU F 1 93 ? 27.953 26.756 -20.263 1.00 47.96 93 GLU F N 1
ATOM 7642 C CA . GLU F 1 93 ? 29.305 27.254 -20.446 1.00 47.85 93 GLU F CA 1
ATOM 7643 C C . GLU F 1 93 ? 30.111 27.184 -19.149 1.00 48.73 93 GLU F C 1
ATOM 7644 O O . GLU F 1 93 ? 31.207 26.617 -19.140 1.00 48.59 93 GLU F O 1
ATOM 7650 N N . ALA F 1 94 ? 29.547 27.729 -18.057 1.00 47.87 94 ALA F N 1
ATOM 7651 C CA . ALA F 1 94 ? 30.183 27.748 -16.724 1.00 43.55 94 ALA F CA 1
ATOM 7652 C C . ALA F 1 94 ? 30.556 26.343 -16.261 1.00 41.63 94 ALA F C 1
ATOM 7653 O O . ALA F 1 94 ? 31.604 26.130 -15.646 1.00 44.96 94 ALA F O 1
ATOM 7655 N N . LEU F 1 95 ? 29.680 25.387 -16.551 1.00 41.84 95 LEU F N 1
ATOM 7656 C CA . LEU F 1 95 ? 29.924 23.989 -16.212 1.00 41.93 95 LEU F CA 1
ATOM 7657 C C . LEU F 1 95 ? 31.176 23.472 -16.931 1.00 44.29 95 LEU F C 1
ATOM 7658 O O . LEU F 1 95 ? 31.886 22.625 -16.400 1.00 42.94 95 LEU F O 1
ATOM 7663 N N . CYS F 1 96 ? 31.437 23.982 -18.132 1.00 45.37 96 CYS F N 1
ATOM 7664 C CA . CYS F 1 96 ? 32.600 23.551 -18.898 1.00 45.75 96 CYS F CA 1
ATOM 7665 C C . CYS F 1 96 ? 33.936 24.033 -18.329 1.00 47.51 96 CYS F C 1
ATOM 7666 O O . CYS F 1 96 ? 34.979 23.440 -18.606 1.00 49.53 96 CYS F O 1
ATOM 7669 N N . LYS F 1 97 ? 33.900 25.067 -17.494 1.00 48.26 97 LYS F N 1
ATOM 7670 C CA . LYS F 1 97 ? 35.117 25.615 -16.905 1.00 46.92 97 LYS F CA 1
ATOM 7671 C C . LYS F 1 97 ? 35.536 24.965 -15.585 1.00 47.96 97 LYS F C 1
ATOM 7672 O O . LYS F 1 97 ? 36.664 25.174 -15.121 1.00 53.59 97 LYS F O 1
ATOM 7678 N N . ILE F 1 98 ? 34.648 24.192 -14.969 1.00 46.39 98 ILE F N 1
ATOM 7679 C CA . ILE F 1 98 ? 34.955 23.581 -13.682 1.00 40.67 98 ILE F CA 1
ATOM 7680 C C . ILE F 1 98 ? 35.522 22.179 -13.831 1.00 42.76 98 ILE F C 1
ATOM 7681 O O . ILE F 1 98 ? 35.443 21.589 -14.906 1.00 40.59 98 ILE F O 1
ATOM 7686 N N . PRO F 1 99 ? 36.203 21.676 -12.783 1.00 43.07 99 PRO F N 1
ATOM 7687 C CA . PRO F 1 99 ? 36.780 20.325 -12.853 1.00 42.66 99 PRO F CA 1
ATOM 7688 C C . PRO F 1 99 ? 35.683 19.287 -12.709 1.00 42.16 99 PRO F C 1
ATOM 7689 O O . PRO F 1 99 ? 34.505 19.633 -12.682 1.00 40.85 99 PRO F O 1
ATOM 7693 N N . ASP F 1 100 ? 36.067 18.015 -12.651 1.00 44.53 100 ASP F N 1
ATOM 7694 C CA . ASP F 1 100 ? 35.078 16.953 -12.492 1.00 47.22 100 ASP F CA 1
ATOM 7695 C C . ASP F 1 100 ? 34.411 17.035 -11.116 1.00 47.30 100 ASP F C 1
ATOM 7696 O O . ASP F 1 100 ? 35.016 17.460 -10.127 1.00 44.60 100 ASP F O 1
ATOM 7701 N N . ILE F 1 101 ? 33.164 16.593 -11.060 1.00 46.47 101 ILE F N 1
ATOM 7702 C CA . ILE F 1 101 ? 32.383 16.661 -9.836 1.00 42.07 101 ILE F CA 1
ATOM 7703 C C . ILE F 1 101 ? 31.931 15.322 -9.289 1.00 40.80 101 ILE F C 1
ATOM 7704 O O . ILE F 1 101 ? 31.729 14.347 -10.029 1.00 39.09 101 ILE F O 1
ATOM 7709 N N . ASP F 1 102 ? 31.748 15.300 -7.974 1.00 40.47 102 ASP F N 1
ATOM 7710 C CA . ASP F 1 102 ? 31.278 14.120 -7.258 1.00 40.86 102 ASP F CA 1
ATOM 7711 C C . ASP F 1 102 ? 29.766 14.260 -7.025 1.00 40.19 102 ASP F C 1
ATOM 7712 O O . ASP F 1 102 ? 29.023 13.272 -7.012 1.00 39.88 102 ASP F O 1
ATOM 7717 N N . ILE F 1 103 ? 29.323 15.505 -6.867 1.00 38.13 103 ILE F N 1
ATOM 7718 C CA . ILE F 1 103 ? 27.920 15.818 -6.617 1.00 36.53 103 ILE F CA 1
ATOM 7719 C C . ILE F 1 103 ? 27.459 16.965 -7.516 1.00 34.87 103 ILE F C 1
ATOM 7720 O O . ILE F 1 103 ? 28.148 17.982 -7.661 1.00 38.03 103 ILE F O 1
ATOM 7725 N N . ALA F 1 104 ? 26.280 16.804 -8.103 1.00 32.98 104 ALA F N 1
ATOM 7726 C CA . ALA F 1 104 ? 25.702 17.819 -8.966 1.00 30.69 104 ALA F CA 1
ATOM 7727 C C . ALA F 1 104 ? 24.242 18.008 -8.592 1.00 30.35 104 ALA F C 1
ATOM 7728 O O . ALA F 1 104 ? 23.459 17.065 -8.667 1.00 33.99 104 ALA F O 1
ATOM 7730 N N . VAL F 1 105 ? 23.892 19.207 -8.140 1.00 28.79 105 VAL F N 1
ATOM 7731 C CA . VAL F 1 105 ? 22.510 19.519 -7.787 1.00 29.93 105 VAL F CA 1
ATOM 7732 C C . VAL F 1 105 ? 22.031 20.571 -8.779 1.00 32.00 105 VAL F C 1
ATOM 7733 O O . VAL F 1 105 ? 22.663 21.625 -8.934 1.00 31.93 105 VAL F O 1
ATOM 7737 N N . VAL F 1 106 ? 20.956 20.271 -9.493 1.00 29.98 106 VAL F N 1
ATOM 7738 C CA . VAL F 1 106 ? 20.423 21.223 -10.453 1.00 28.40 106 VAL F CA 1
ATOM 7739 C C . VAL F 1 106 ? 19.194 21.889 -9.833 1.00 31.23 106 VAL F C 1
ATOM 7740 O O . VAL F 1 106 ? 18.103 21.303 -9.816 1.00 34.41 106 VAL F O 1
ATOM 7744 N N . GLY F 1 107 ? 19.388 23.100 -9.314 1.00 30.29 107 GLY F N 1
ATOM 7745 C CA . GLY F 1 107 ? 18.304 23.842 -8.685 1.00 29.08 107 GLY F CA 1
ATOM 7746 C C . GLY F 1 107 ? 17.492 24.687 -9.643 1.00 33.41 107 GLY F C 1
ATOM 7747 O O . GLY F 1 107 ? 16.460 25.228 -9.252 1.00 37.04 107 GLY F O 1
ATOM 7748 N N . GLY F 1 108 ? 17.941 24.792 -10.894 1.00 36.55 108 GLY F N 1
ATOM 7749 C CA . GLY F 1 108 ? 17.247 25.570 -11.917 1.00 33.75 108 GLY F CA 1
ATOM 7750 C C . GLY F 1 108 ? 17.872 25.258 -13.272 1.00 35.59 108 GLY F C 1
ATOM 7751 O O . GLY F 1 108 ? 19.090 25.104 -13.350 1.00 39.08 108 GLY F O 1
ATOM 7752 N N . SER F 1 109 ? 17.070 25.092 -14.324 1.00 34.74 109 SER F N 1
ATOM 7753 C CA . SER F 1 109 ? 17.631 24.784 -15.644 1.00 34.14 109 SER F CA 1
ATOM 7754 C C . SER F 1 109 ? 17.349 25.850 -16.721 1.00 37.65 109 SER F C 1
ATOM 7755 O O . SER F 1 109 ? 18.061 25.929 -17.729 1.00 38.56 109 SER F O 1
ATOM 7758 N N . GLY F 1 110 ? 16.285 26.624 -16.534 1.00 36.49 110 GLY F N 1
ATOM 7759 C CA . GLY F 1 110 ? 15.945 27.691 -17.450 1.00 35.71 110 GLY F CA 1
ATOM 7760 C C . GLY F 1 110 ? 15.793 27.321 -18.910 1.00 39.04 110 GLY F C 1
ATOM 7761 O O . GLY F 1 110 ? 16.134 28.106 -19.787 1.00 43.12 110 GLY F O 1
ATOM 7762 N N . GLY F 1 111 ? 15.299 26.123 -19.181 1.00 38.95 111 GLY F N 1
ATOM 7763 C CA . GLY F 1 111 ? 15.103 25.708 -20.552 1.00 38.26 111 GLY F CA 1
ATOM 7764 C C . GLY F 1 111 ? 16.239 24.888 -21.124 1.00 38.87 111 GLY F C 1
ATOM 7765 O O . GLY F 1 111 ? 16.086 24.267 -22.173 1.00 39.65 111 GLY F O 1
ATOM 7766 N N . GLU F 1 112 ? 17.361 24.829 -20.414 1.00 39.51 112 GLU F N 1
ATOM 7767 C CA . GLU F 1 112 ? 18.520 24.067 -20.891 1.00 39.25 112 GLU F CA 1
ATOM 7768 C C . GLU F 1 112 ? 18.814 22.816 -20.064 1.00 36.86 112 GLU F C 1
ATOM 7769 O O . GLU F 1 112 ? 19.950 22.368 -20.033 1.00 38.97 112 GLU F O 1
ATOM 7775 N N . LEU F 1 113 ? 17.787 22.225 -19.455 1.00 37.21 113 LEU F N 1
ATOM 7776 C CA . LEU F 1 113 ? 17.974 21.047 -18.610 1.00 37.60 113 LEU F CA 1
ATOM 7777 C C . LEU F 1 113 ? 18.742 19.927 -19.286 1.00 36.98 113 LEU F C 1
ATOM 7778 O O . LEU F 1 113 ? 19.726 19.422 -18.743 1.00 37.84 113 LEU F O 1
ATOM 7783 N N . GLN F 1 114 ? 18.279 19.533 -20.466 1.00 39.26 114 GLN F N 1
ATOM 7784 C CA . GLN F 1 114 ? 18.898 18.461 -21.234 1.00 42.75 114 GLN F CA 1
ATOM 7785 C C . GLN F 1 114 ? 20.391 18.697 -21.474 1.00 40.80 114 GLN F C 1
ATOM 7786 O O . GLN F 1 114 ? 21.212 17.806 -21.264 1.00 40.20 114 GLN F O 1
ATOM 7792 N N . GLU F 1 115 ? 20.716 19.908 -21.910 1.00 41.27 115 GLU F N 1
ATOM 7793 C CA . GLU F 1 115 ? 22.092 20.304 -22.184 1.00 40.22 115 GLU F CA 1
ATOM 7794 C C . GLU F 1 115 ? 22.918 20.220 -20.920 1.00 36.29 115 GLU F C 1
ATOM 7795 O O . GLU F 1 115 ? 24.014 19.660 -20.925 1.00 38.56 115 GLU F O 1
ATOM 7801 N N . ILE F 1 116 ? 22.391 20.787 -19.841 1.00 34.97 116 ILE F N 1
ATOM 7802 C CA . ILE F 1 116 ? 23.075 20.770 -18.552 1.00 33.39 116 ILE F CA 1
ATOM 7803 C C . ILE F 1 116 ? 23.333 19.335 -18.079 1.00 36.12 116 ILE F C 1
ATOM 7804 O O . ILE F 1 116 ? 24.427 19.031 -17.609 1.00 37.95 116 ILE F O 1
ATOM 7809 N N . LEU F 1 117 ? 22.357 18.443 -18.256 1.00 37.44 117 LEU F N 1
ATOM 7810 C CA . LEU F 1 117 ? 22.538 17.053 -17.830 1.00 38.53 117 LEU F CA 1
ATOM 7811 C C . LEU F 1 117 ? 23.543 16.248 -18.687 1.00 42.56 117 LEU F C 1
ATOM 7812 O O . LEU F 1 117 ? 24.207 15.349 -18.162 1.00 41.03 117 LEU F O 1
ATOM 7817 N N . ARG F 1 118 ? 23.655 16.560 -19.990 1.00 49.55 118 ARG F N 1
ATOM 7818 C CA . ARG F 1 118 ? 24.616 15.892 -20.903 1.00 48.35 118 ARG F CA 1
ATOM 7819 C C . ARG F 1 118 ? 26.024 16.331 -20.509 1.00 43.48 118 ARG F C 1
ATOM 7820 O O . ARG F 1 118 ? 26.962 15.532 -20.513 1.00 43.74 118 ARG F O 1
ATOM 7828 N N . ILE F 1 119 ? 26.158 17.615 -20.193 1.00 39.61 119 ILE F N 1
ATOM 7829 C CA . ILE F 1 119 ? 27.426 18.167 -19.760 1.00 41.81 119 ILE F CA 1
ATOM 7830 C C . ILE F 1 119 ? 27.794 17.546 -18.403 1.00 50.49 119 ILE F C 1
ATOM 7831 O O . ILE F 1 119 ? 28.929 17.095 -18.227 1.00 58.88 119 ILE F O 1
ATOM 7836 N N . ILE F 1 120 ? 26.839 17.498 -17.463 1.00 49.72 120 ILE F N 1
ATOM 7837 C CA . ILE F 1 120 ? 27.076 16.908 -16.136 1.00 42.74 120 ILE F CA 1
ATOM 7838 C C . ILE F 1 120 ? 27.482 15.423 -16.213 1.00 42.97 120 ILE F C 1
ATOM 7839 O O . ILE F 1 120 ? 28.326 14.972 -15.434 1.00 44.37 120 ILE F O 1
ATOM 7844 N N . LYS F 1 121 ? 26.916 14.670 -17.154 1.00 42.12 121 LYS F N 1
ATOM 7845 C CA . LYS F 1 121 ? 27.283 13.256 -17.307 1.00 44.69 121 LYS F CA 1
ATOM 7846 C C . LYS F 1 121 ? 28.789 13.093 -17.543 1.00 47.59 121 LYS F C 1
ATOM 7847 O O . LYS F 1 121 ? 29.454 12.338 -16.844 1.00 50.90 121 LYS F O 1
ATOM 7853 N N . ASP F 1 122 ? 29.321 13.822 -18.518 1.00 50.85 122 ASP F N 1
ATOM 7854 C CA . ASP F 1 122 ? 30.734 13.726 -18.864 1.00 52.92 122 ASP F CA 1
ATOM 7855 C C . ASP F 1 122 ? 31.666 14.280 -17.790 1.00 53.51 122 ASP F C 1
ATOM 7856 O O . ASP F 1 122 ? 32.851 13.960 -17.793 1.00 59.61 122 ASP F O 1
ATOM 7861 N N . LYS F 1 123 ? 31.138 15.099 -16.879 1.00 49.95 123 LYS F N 1
ATOM 7862 C CA . LYS F 1 123 ? 31.958 15.684 -15.815 1.00 50.01 123 LYS F CA 1
ATOM 7863 C C . LYS F 1 123 ? 31.840 14.959 -14.482 1.00 51.95 123 LYS F C 1
ATOM 7864 O O . LYS F 1 123 ? 32.452 15.369 -13.494 1.00 54.18 123 LYS F O 1
ATOM 7870 N N . LEU F 1 124 ? 31.042 13.902 -14.454 1.00 50.64 124 LEU F N 1
ATOM 7871 C CA . LEU F 1 124 ? 30.815 13.152 -13.229 1.00 52.71 124 LEU F CA 1
ATOM 7872 C C . LEU F 1 124 ? 31.857 12.083 -12.926 1.00 55.35 124 LEU F C 1
ATOM 7873 O O . LEU F 1 124 ? 32.016 11.131 -13.698 1.00 57.22 124 LEU F O 1
ATOM 7878 N N . LYS F 1 125 ? 32.542 12.219 -11.787 1.00 56.59 125 LYS F N 1
ATOM 7879 C CA . LYS F 1 125 ? 33.530 11.220 -11.369 1.00 56.74 125 LYS F CA 1
ATOM 7880 C C . LYS F 1 125 ? 32.803 9.908 -11.071 1.00 56.62 125 LYS F C 1
ATOM 7881 O O . LYS F 1 125 ? 31.569 9.881 -10.981 1.00 57.42 125 LYS F O 1
ATOM 7887 N N . PRO F 1 126 ? 33.533 8.792 -10.935 1.00 57.98 126 PRO F N 1
ATOM 7888 C CA . PRO F 1 126 ? 32.851 7.519 -10.641 1.00 57.58 126 PRO F CA 1
ATOM 7889 C C . PRO F 1 126 ? 32.172 7.614 -9.268 1.00 56.84 126 PRO F C 1
ATOM 7890 O O . PRO F 1 126 ? 32.729 8.218 -8.345 1.00 55.71 126 PRO F O 1
ATOM 7894 N N . GLY F 1 127 ? 30.966 7.053 -9.153 1.00 51.85 127 GLY F N 1
ATOM 7895 C CA . GLY F 1 127 ? 30.239 7.088 -7.886 1.00 48.76 127 GLY F CA 1
ATOM 7896 C C . GLY F 1 127 ? 29.583 8.424 -7.587 1.00 46.89 127 GLY F C 1
ATOM 7897 O O . GLY F 1 127 ? 29.131 8.658 -6.459 1.00 48.50 127 GLY F O 1
ATOM 7898 N N . GLY F 1 128 ? 29.568 9.322 -8.570 1.00 42.95 128 GLY F N 1
ATOM 7899 C CA . GLY F 1 128 ? 28.954 10.629 -8.405 1.00 39.08 128 GLY F CA 1
ATOM 7900 C C . GLY F 1 128 ? 27.432 10.589 -8.347 1.00 38.59 128 GLY F C 1
ATOM 7901 O O . GLY F 1 128 ? 26.789 9.649 -8.830 1.00 39.81 128 GLY F O 1
ATOM 7902 N N . ARG F 1 129 ? 26.841 11.624 -7.765 1.00 37.30 129 ARG F N 1
ATOM 7903 C CA . ARG F 1 129 ? 25.388 11.715 -7.635 1.00 36.53 129 ARG F CA 1
ATOM 7904 C C . ARG F 1 129 ? 24.834 12.967 -8.294 1.00 33.99 129 ARG F C 1
ATOM 7905 O O . ARG F 1 129 ? 25.412 14.049 -8.166 1.00 32.91 129 ARG F O 1
ATOM 7913 N N . ILE F 1 130 ? 23.722 12.813 -9.006 1.00 33.74 130 ILE F N 1
ATOM 7914 C CA . ILE F 1 130 ? 23.040 13.937 -9.642 1.00 30.38 130 ILE F CA 1
ATOM 7915 C C . ILE F 1 130 ? 21.646 14.019 -9.006 1.00 31.73 130 ILE F C 1
ATOM 7916 O O . ILE F 1 130 ? 20.976 13.001 -8.836 1.00 29.19 130 ILE F O 1
ATOM 7921 N N . ILE F 1 131 ? 21.239 15.226 -8.627 1.00 27.80 131 ILE F N 1
ATOM 7922 C CA . ILE F 1 131 ? 19.925 15.450 -8.030 1.00 29.17 131 ILE F CA 1
ATOM 7923 C C . ILE F 1 131 ? 19.314 16.693 -8.667 1.00 29.70 131 ILE F C 1
ATOM 7924 O O . ILE F 1 131 ? 19.901 17.780 -8.620 1.00 33.83 131 ILE F O 1
ATOM 7929 N N . VAL F 1 132 ? 18.164 16.517 -9.315 1.00 25.62 132 VAL F N 1
ATOM 7930 C CA . VAL F 1 132 ? 17.460 17.624 -9.947 1.00 25.71 132 VAL F CA 1
ATOM 7931 C C . VAL F 1 132 ? 16.222 17.945 -9.117 1.00 27.78 132 VAL F C 1
ATOM 7932 O O . VAL F 1 132 ? 15.436 17.053 -8.784 1.00 29.59 132 VAL F O 1
ATOM 7936 N N . THR F 1 133 ? 16.087 19.215 -8.760 1.00 30.94 133 THR F N 1
ATOM 7937 C CA . THR F 1 133 ? 14.960 19.704 -7.983 1.00 32.73 133 THR F CA 1
ATOM 7938 C C . THR F 1 133 ? 13.936 20.232 -8.991 1.00 35.07 133 THR F C 1
ATOM 7939 O O . THR F 1 133 ? 14.209 21.208 -9.690 1.00 38.69 133 THR F O 1
ATOM 7943 N N . ALA F 1 134 ? 12.759 19.604 -9.046 1.00 32.72 134 ALA F N 1
ATOM 7944 C CA . ALA F 1 134 ? 11.715 19.990 -9.988 1.00 29.19 134 ALA F CA 1
ATOM 7945 C C . ALA F 1 134 ? 10.373 20.465 -9.419 1.00 34.13 134 ALA F C 1
ATOM 7946 O O . ALA F 1 134 ? 9.709 19.759 -8.656 1.00 36.78 134 ALA F O 1
ATOM 7948 N N . ILE F 1 135 ? 9.969 21.670 -9.794 1.00 34.44 135 ILE F N 1
ATOM 7949 C CA . ILE F 1 135 ? 8.684 22.195 -9.365 1.00 33.59 135 ILE F CA 1
ATOM 7950 C C . ILE F 1 135 ? 7.753 22.235 -10.580 1.00 36.28 135 ILE F C 1
ATOM 7951 O O . ILE F 1 135 ? 6.535 22.294 -10.437 1.00 42.42 135 ILE F O 1
ATOM 7956 N N . LEU F 1 136 ? 8.326 22.228 -11.778 1.00 33.77 136 LEU F N 1
ATOM 7957 C CA . LEU F 1 136 ? 7.523 22.222 -12.999 1.00 34.15 136 LEU F CA 1
ATOM 7958 C C . LEU F 1 136 ? 7.250 20.786 -13.424 1.00 34.17 136 LEU F C 1
ATOM 7959 O O . LEU F 1 136 ? 8.151 19.959 -13.479 1.00 34.43 136 LEU F O 1
ATOM 7964 N N . LEU F 1 137 ? 6.012 20.517 -13.804 1.00 35.70 137 LEU F N 1
ATOM 7965 C CA . LEU F 1 137 ? 5.621 19.186 -14.237 1.00 38.97 137 LEU F CA 1
ATOM 7966 C C . LEU F 1 137 ? 6.489 18.680 -15.404 1.00 37.71 137 LEU F C 1
ATOM 7967 O O . LEU F 1 137 ? 6.863 17.505 -15.468 1.00 38.39 137 LEU F O 1
ATOM 7972 N N . GLU F 1 138 ? 6.822 19.597 -16.304 1.00 37.70 138 GLU F N 1
ATOM 7973 C CA . GLU F 1 138 ? 7.623 19.271 -17.481 1.00 38.47 138 GLU F CA 1
ATOM 7974 C C . GLU F 1 138 ? 9.018 18.825 -17.081 1.00 38.81 138 GLU F C 1
ATOM 7975 O O . GLU F 1 138 ? 9.534 17.832 -17.604 1.00 39.72 138 GLU F O 1
ATOM 7981 N N . THR F 1 139 ? 9.587 19.534 -16.106 1.00 36.65 139 THR F N 1
ATOM 7982 C CA . THR F 1 139 ? 10.923 19.236 -15.596 1.00 35.03 139 THR F CA 1
ATOM 7983 C C . THR F 1 139 ? 11.007 17.843 -14.950 1.00 35.13 139 THR F C 1
ATOM 7984 O O . THR F 1 139 ? 12.019 17.154 -15.094 1.00 33.61 139 THR F O 1
ATOM 7988 N N . LYS F 1 140 ? 9.948 17.421 -14.253 1.00 32.40 140 LYS F N 1
ATOM 7989 C CA . LYS F 1 140 ? 9.945 16.107 -13.629 1.00 31.67 140 LYS F CA 1
ATOM 7990 C C . LYS F 1 140 ? 10.057 15.052 -14.720 1.00 35.30 140 LYS F C 1
ATOM 7991 O O . LYS F 1 140 ? 10.826 14.095 -14.610 1.00 34.85 140 LYS F O 1
ATOM 7997 N N . PHE F 1 141 ? 9.321 15.283 -15.796 1.00 43.41 141 PHE F N 1
ATOM 7998 C CA . PHE F 1 141 ? 9.292 14.387 -16.940 1.00 44.45 141 PHE F CA 1
ATOM 7999 C C . PHE F 1 141 ? 10.625 14.386 -17.658 1.00 38.79 141 PHE F C 1
ATOM 8000 O O . PHE F 1 141 ? 11.285 13.367 -17.773 1.00 37.76 141 PHE F O 1
ATOM 8008 N N . GLU F 1 142 ? 10.995 15.565 -18.140 1.00 41.15 142 GLU F N 1
ATOM 8009 C CA . GLU F 1 142 ? 12.218 15.795 -18.892 1.00 45.27 142 GLU F CA 1
ATOM 8010 C C . GLU F 1 142 ? 13.477 15.253 -18.216 1.00 42.47 142 GLU F C 1
ATOM 8011 O O . GLU F 1 142 ? 14.272 14.565 -18.862 1.00 38.49 142 GLU F O 1
ATOM 8017 N N . ALA F 1 143 ? 13.625 15.534 -16.922 1.00 42.56 143 ALA F N 1
ATOM 8018 C CA . ALA F 1 143 ? 14.781 15.082 -16.145 1.00 40.85 143 ALA F CA 1
ATOM 8019 C C . ALA F 1 143 ? 14.873 13.576 -16.164 1.00 41.11 143 ALA F C 1
ATOM 8020 O O . ALA F 1 143 ? 15.934 13.025 -16.388 1.00 47.80 143 ALA F O 1
ATOM 8030 N N . GLU F 1 145 ? 13.367 11.283 -18.350 1.00 54.09 145 GLU F N 1
ATOM 8031 C CA . GLU F 1 145 ? 13.609 10.713 -19.675 1.00 57.78 145 GLU F CA 1
ATOM 8032 C C . GLU F 1 145 ? 15.073 10.953 -20.026 1.00 55.71 145 GLU F C 1
ATOM 8033 O O . GLU F 1 145 ? 15.772 10.043 -20.465 1.00 59.15 145 GLU F O 1
ATOM 8039 N N . CYS F 1 146 ? 15.550 12.159 -19.750 1.00 49.50 146 CYS F N 1
ATOM 8040 C CA . CYS F 1 146 ? 16.924 12.504 -20.040 1.00 44.88 146 CYS F CA 1
ATOM 8041 C C . CYS F 1 146 ? 17.903 11.636 -19.274 1.00 40.80 146 CYS F C 1
ATOM 8042 O O . CYS F 1 146 ? 18.793 11.025 -19.858 1.00 39.58 146 CYS F O 1
ATOM 8045 N N . LEU F 1 147 ? 17.730 11.559 -17.963 1.00 39.29 147 LEU F N 1
ATOM 8046 C CA . LEU F 1 147 ? 18.635 10.758 -17.160 1.00 38.41 147 LEU F CA 1
ATOM 8047 C C . LEU F 1 147 ? 18.586 9.264 -17.517 1.00 38.65 147 LEU F C 1
ATOM 8048 O O . LEU F 1 147 ? 19.578 8.552 -17.357 1.00 38.59 147 LEU F O 1
ATOM 8053 N N . ARG F 1 148 ? 17.461 8.780 -18.030 1.00 44.61 148 ARG F N 1
ATOM 8054 C CA . ARG F 1 148 ? 17.414 7.383 -18.448 1.00 48.52 148 ARG F CA 1
ATOM 8055 C C . ARG F 1 148 ? 18.247 7.240 -19.714 1.00 47.64 148 ARG F C 1
ATOM 8056 O O . ARG F 1 148 ? 19.096 6.347 -19.807 1.00 46.97 148 ARG F O 1
ATOM 8064 N N . ASP F 1 149 ? 18.043 8.180 -20.643 1.00 45.24 149 ASP F N 1
ATOM 8065 C CA . ASP F 1 149 ? 18.736 8.223 -21.938 1.00 46.61 149 ASP F CA 1
ATOM 8066 C C . ASP F 1 149 ? 20.260 8.350 -21.840 1.00 47.13 149 ASP F C 1
ATOM 8067 O O . ASP F 1 149 ? 20.979 7.958 -22.761 1.00 52.47 149 ASP F O 1
ATOM 8072 N N . LEU F 1 150 ? 20.747 8.928 -20.751 1.00 42.89 150 LEU F N 1
ATOM 8073 C CA . LEU F 1 150 ? 22.174 9.071 -20.556 1.00 37.59 150 LEU F CA 1
ATOM 8074 C C . LEU F 1 150 ? 22.716 7.851 -19.847 1.00 35.51 150 LEU F C 1
ATOM 8075 O O . LEU F 1 150 ? 23.875 7.839 -19.445 1.00 39.20 150 LEU F O 1
ATOM 8080 N N . GLY F 1 151 ? 21.870 6.849 -19.647 1.00 37.45 151 GLY F N 1
ATOM 8081 C CA . GLY F 1 151 ? 22.289 5.603 -19.010 1.00 40.75 151 GLY F CA 1
ATOM 8082 C C . GLY F 1 151 ? 22.260 5.461 -17.485 1.00 42.40 151 GLY F C 1
ATOM 8083 O O . GLY F 1 151 ? 22.826 4.506 -16.933 1.00 44.50 151 GLY F O 1
ATOM 8084 N N . PHE F 1 152 ? 21.584 6.383 -16.799 1.00 43.73 152 PHE F N 1
ATOM 8085 C CA . PHE F 1 152 ? 21.507 6.309 -15.344 1.00 42.28 152 PHE F CA 1
ATOM 8086 C C . PHE F 1 152 ? 20.296 5.538 -14.855 1.00 43.90 152 PHE F C 1
ATOM 8087 O O . PHE F 1 152 ? 19.322 5.338 -15.589 1.00 43.65 152 PHE F O 1
ATOM 8095 N N . ASP F 1 153 ? 20.411 5.012 -13.643 1.00 48.83 153 ASP F N 1
ATOM 8096 C CA . ASP F 1 153 ? 19.286 4.333 -13.014 1.00 53.64 153 ASP F CA 1
ATOM 8097 C C . ASP F 1 153 ? 18.673 5.539 -12.289 1.00 49.80 153 ASP F C 1
ATOM 8098 O O . ASP F 1 153 ? 19.329 6.154 -11.453 1.00 47.14 153 ASP F O 1
ATOM 8103 N N . VAL F 1 154 ? 17.461 5.908 -12.685 1.00 47.89 154 VAL F N 1
ATOM 8104 C CA . VAL F 1 154 ? 16.786 7.092 -12.146 1.00 47.27 154 VAL F CA 1
ATOM 8105 C C . VAL F 1 154 ? 15.646 6.837 -11.158 1.00 43.96 154 VAL F C 1
ATOM 8106 O O . VAL F 1 154 ? 14.863 5.899 -11.322 1.00 43.22 154 VAL F O 1
ATOM 8110 N N . ASN F 1 155 ? 15.543 7.717 -10.166 1.00 40.60 155 ASN F N 1
ATOM 8111 C CA . ASN F 1 155 ? 14.500 7.637 -9.151 1.00 36.53 155 ASN F CA 1
ATOM 8112 C C . ASN F 1 155 ? 13.889 9.018 -8.939 1.00 32.54 155 ASN F C 1
ATOM 8113 O O . ASN F 1 155 ? 14.506 10.039 -9.245 1.00 31.21 155 ASN F O 1
ATOM 8118 N N . ILE F 1 156 ? 12.651 9.043 -8.480 1.00 29.61 156 ILE F N 1
ATOM 8119 C CA . ILE F 1 156 ? 11.997 10.302 -8.215 1.00 28.64 156 ILE F CA 1
ATOM 8120 C C . ILE F 1 156 ? 11.213 10.183 -6.923 1.00 28.33 156 ILE F C 1
ATOM 8121 O O . ILE F 1 156 ? 10.585 9.162 -6.668 1.00 24.48 156 ILE F O 1
ATOM 8126 N N . THR F 1 157 ? 11.296 11.231 -6.109 1.00 32.45 157 THR F N 1
ATOM 8127 C CA . THR F 1 157 ? 10.592 11.308 -4.836 1.00 30.63 157 THR F CA 1
ATOM 8128 C C . THR F 1 157 ? 9.889 12.666 -4.766 1.00 31.45 157 THR F C 1
ATOM 8129 O O . THR F 1 157 ? 10.499 13.713 -5.019 1.00 28.13 157 THR F O 1
ATOM 8133 N N . GLU F 1 158 ? 8.589 12.641 -4.486 1.00 31.15 158 GLU F N 1
ATOM 8134 C CA . GLU F 1 158 ? 7.796 13.870 -4.389 1.00 33.26 158 GLU F CA 1
ATOM 8135 C C . GLU F 1 158 ? 7.363 14.121 -2.944 1.00 35.23 158 GLU F C 1
ATOM 8136 O O . GLU F 1 158 ? 6.639 13.311 -2.375 1.00 34.79 158 GLU F O 1
ATOM 8142 N N . LEU F 1 159 ? 7.777 15.251 -2.369 1.00 37.23 159 LEU F N 1
ATOM 8143 C CA . LEU F 1 159 ? 7.420 15.606 -1.002 1.00 32.71 159 LEU F CA 1
ATOM 8144 C C . LEU F 1 159 ? 6.351 16.683 -0.940 1.00 31.86 159 LEU F C 1
ATOM 8145 O O . LEU F 1 159 ? 6.470 17.713 -1.599 1.00 35.60 159 LEU F O 1
ATOM 8150 N N . ASN F 1 160 ? 5.293 16.415 -0.181 1.00 27.06 160 ASN F N 1
ATOM 8151 C CA . ASN F 1 160 ? 4.219 17.373 0.056 1.00 25.26 160 ASN F CA 1
ATOM 8152 C C . ASN F 1 160 ? 4.372 17.638 1.546 1.00 26.38 160 ASN F C 1
ATOM 8153 O O . ASN F 1 160 ? 4.192 16.729 2.358 1.00 28.88 160 ASN F O 1
ATOM 8158 N N . ILE F 1 161 ? 4.837 18.835 1.881 1.00 26.36 161 ILE F N 1
ATOM 8159 C CA . ILE F 1 161 ? 5.085 19.215 3.262 1.00 24.32 161 ILE F CA 1
ATOM 8160 C C . ILE F 1 161 ? 4.073 20.204 3.776 1.00 25.79 161 ILE F C 1
ATOM 8161 O O . ILE F 1 161 ? 3.658 21.115 3.054 1.00 28.82 161 ILE F O 1
ATOM 8166 N N . ALA F 1 162 ? 3.674 19.991 5.031 1.00 28.69 162 ALA F N 1
ATOM 8167 C CA . ALA F 1 162 ? 2.727 20.862 5.725 1.00 27.91 162 ALA F CA 1
ATOM 8168 C C . ALA F 1 162 ? 3.339 21.165 7.092 1.00 29.50 162 ALA F C 1
ATOM 8169 O O . ALA F 1 162 ? 3.892 20.270 7.739 1.00 29.20 162 ALA F O 1
ATOM 8171 N N . ARG F 1 163 ? 3.332 22.438 7.475 1.00 32.32 163 ARG F N 1
ATOM 8172 C CA . ARG F 1 163 ? 3.891 22.873 8.749 1.00 29.11 163 ARG F CA 1
ATOM 8173 C C . ARG F 1 163 ? 2.783 23.554 9.514 1.00 29.92 163 ARG F C 1
ATOM 8174 O O . ARG F 1 163 ? 1.983 24.292 8.937 1.00 32.81 163 ARG F O 1
ATOM 8182 N N . GLY F 1 164 ? 2.649 23.187 10.781 1.00 32.04 164 GLY F N 1
ATOM 8183 C CA . GLY F 1 164 ? 1.597 23.746 11.608 1.00 30.28 164 GLY F CA 1
ATOM 8184 C C . GLY F 1 164 ? 1.809 25.210 11.909 1.00 34.29 164 GLY F C 1
ATOM 8185 O O . GLY F 1 164 ? 2.946 25.672 12.069 1.00 32.90 164 GLY F O 1
ATOM 8186 N N . ARG F 1 165 ? 0.706 25.936 12.011 1.00 33.94 165 ARG F N 1
ATOM 8187 C CA . ARG F 1 165 ? 0.720 27.365 12.287 1.00 37.31 165 ARG F CA 1
ATOM 8188 C C . ARG F 1 165 ? -0.326 27.559 13.373 1.00 39.71 165 ARG F C 1
ATOM 8189 O O . ARG F 1 165 ? -1.323 26.836 13.406 1.00 37.55 165 ARG F O 1
ATOM 8197 N N . ALA F 1 166 ? -0.083 28.479 14.299 1.00 47.05 166 ALA F N 1
ATOM 8198 C CA . ALA F 1 166 ? -1.041 28.739 15.373 1.00 50.82 166 ALA F CA 1
ATOM 8199 C C . ALA F 1 166 ? -2.167 29.592 14.797 1.00 52.90 166 ALA F C 1
ATOM 8200 O O . ALA F 1 166 ? -1.938 30.682 14.279 1.00 55.27 166 ALA F O 1
ATOM 8202 N N . LEU F 1 167 ? -3.366 29.039 14.791 1.00 58.53 167 LEU F N 1
ATOM 8203 C CA . LEU F 1 167 ? -4.515 29.761 14.269 1.00 65.42 167 LEU F CA 1
ATOM 8204 C C . LEU F 1 167 ? -5.225 30.420 15.459 1.00 71.83 167 LEU F C 1
ATOM 8205 O O . LEU F 1 167 ? -4.680 31.352 16.067 1.00 73.49 167 LEU F O 1
ATOM 8210 N N . ASP F 1 168 ? -6.373 29.871 15.858 1.00 78.15 168 ASP F N 1
ATOM 8211 C CA . ASP F 1 168 ? -7.167 30.403 16.973 1.00 78.16 168 ASP F CA 1
ATOM 8212 C C . ASP F 1 168 ? -6.786 29.658 18.235 1.00 74.44 168 ASP F C 1
ATOM 8213 O O . ASP F 1 168 ? -7.547 28.811 18.702 1.00 71.41 168 ASP F O 1
ATOM 8218 N N . ARG F 1 169 ? -5.576 29.914 18.719 1.00 74.49 169 ARG F N 1
ATOM 8219 C CA . ARG F 1 169 ? -5.086 29.219 19.905 1.00 77.14 169 ARG F CA 1
ATOM 8220 C C . ARG F 1 169 ? -4.805 27.740 19.544 1.00 76.33 169 ARG F C 1
ATOM 8221 O O . ARG F 1 169 ? -3.961 27.093 20.178 1.00 78.29 169 ARG F O 1
ATOM 8229 N N . GLY F 1 170 ? -5.486 27.248 18.495 1.00 71.63 170 GLY F N 1
ATOM 8230 C CA . GLY F 1 170 ? -5.352 25.885 18.002 1.00 58.58 170 GLY F CA 1
ATOM 8231 C C . GLY F 1 170 ? -4.368 25.818 16.851 1.00 53.80 170 GLY F C 1
ATOM 8232 O O . GLY F 1 170 ? -3.892 26.847 16.385 1.00 53.56 170 GLY F O 1
ATOM 8233 N N . THR F 1 171 ? -4.102 24.611 16.357 1.00 50.26 171 THR F N 1
ATOM 8234 C CA . THR F 1 171 ? -3.130 24.400 15.269 1.00 46.11 171 THR F CA 1
ATOM 8235 C C . THR F 1 171 ? -3.688 23.921 13.923 1.00 43.58 171 THR F C 1
ATOM 8236 O O . THR F 1 171 ? -4.327 22.874 13.840 1.00 48.27 171 THR F O 1
ATOM 8256 N N . VAL F 1 174 ? -0.412 24.002 7.320 1.00 31.89 174 VAL F N 1
ATOM 8257 C CA . VAL F 1 174 ? -0.191 24.829 6.126 1.00 31.26 174 VAL F CA 1
ATOM 8258 C C . VAL F 1 174 ? 0.795 24.157 5.201 1.00 32.07 174 VAL F C 1
ATOM 8259 O O . VAL F 1 174 ? 1.918 23.836 5.586 1.00 29.25 174 VAL F O 1
ATOM 8263 N N . SER F 1 175 ? 0.406 24.084 3.938 1.00 33.13 175 SER F N 1
ATOM 8264 C CA . SER F 1 175 ? 1.195 23.388 2.941 1.00 34.99 175 SER F CA 1
ATOM 8265 C C . SER F 1 175 ? 2.189 24.205 2.116 1.00 34.66 175 SER F C 1
ATOM 8266 O O . SER F 1 175 ? 2.048 25.426 1.953 1.00 37.81 175 SER F O 1
ATOM 8269 N N . ARG F 1 176 ? 3.205 23.511 1.610 1.00 33.18 176 ARG F N 1
ATOM 8270 C CA . ARG F 1 176 ? 4.197 24.117 0.752 1.00 34.66 176 ARG F CA 1
ATOM 8271 C C . ARG F 1 176 ? 3.929 23.458 -0.586 1.00 31.35 176 ARG F C 1
ATOM 8272 O O . ARG F 1 176 ? 3.433 22.328 -0.626 1.00 28.25 176 ARG F O 1
ATOM 8280 N N . ASN F 1 177 ? 4.235 24.165 -1.668 1.00 30.65 177 ASN F N 1
ATOM 8281 C CA . ASN F 1 177 ? 4.040 23.608 -2.996 1.00 29.85 177 ASN F CA 1
ATOM 8282 C C . ASN F 1 177 ? 4.865 22.334 -3.101 1.00 30.11 177 ASN F C 1
ATOM 8283 O O . ASN F 1 177 ? 5.940 22.230 -2.524 1.00 29.55 177 ASN F O 1
ATOM 8288 N N . PRO F 1 178 ? 4.319 21.310 -3.762 1.00 27.80 178 PRO F N 1
ATOM 8289 C CA . PRO F 1 178 ? 5.086 20.078 -3.881 1.00 26.96 178 PRO F CA 1
ATOM 8290 C C . PRO F 1 178 ? 6.383 20.279 -4.684 1.00 29.20 178 PRO F C 1
ATOM 8291 O O . PRO F 1 178 ? 6.459 21.142 -5.557 1.00 30.22 178 PRO F O 1
ATOM 8295 N N . VAL F 1 179 ? 7.407 19.516 -4.311 1.00 29.24 179 VAL F N 1
ATOM 8296 C CA . VAL F 1 179 ? 8.702 19.564 -4.978 1.00 31.58 179 VAL F CA 1
ATOM 8297 C C . VAL F 1 179 ? 9.152 18.125 -5.189 1.00 31.18 179 VAL F C 1
ATOM 8298 O O . VAL F 1 179 ? 9.031 17.284 -4.283 1.00 32.12 179 VAL F O 1
ATOM 8302 N N . ALA F 1 180 ? 9.625 17.823 -6.391 1.00 27.26 180 ALA F N 1
ATOM 8303 C CA . ALA F 1 180 ? 10.090 16.478 -6.677 1.00 27.41 180 ALA F CA 1
ATOM 8304 C C . ALA F 1 180 ? 11.605 16.488 -6.785 1.00 26.84 180 ALA F C 1
ATOM 8305 O O . ALA F 1 180 ? 12.200 17.486 -7.174 1.00 27.30 180 ALA F O 1
ATOM 8307 N N . LEU F 1 181 ? 12.226 15.394 -6.376 1.00 27.26 181 LEU F N 1
ATOM 8308 C CA . LEU F 1 181 ? 13.663 15.265 -6.474 1.00 28.49 181 LEU F CA 1
ATOM 8309 C C . LEU F 1 181 ? 13.928 14.076 -7.387 1.00 29.98 181 LEU F C 1
ATOM 8310 O O . LEU F 1 181 ? 13.510 12.946 -7.086 1.00 27.17 181 LEU F O 1
ATOM 8315 N N . ILE F 1 182 ? 14.526 14.348 -8.545 1.00 28.49 182 ILE F N 1
ATOM 8316 C CA . ILE F 1 182 ? 14.878 13.296 -9.501 1.00 27.15 182 ILE F CA 1
ATOM 8317 C C . ILE F 1 182 ? 16.371 13.035 -9.301 1.00 25.76 182 ILE F C 1
ATOM 8318 O O . ILE F 1 182 ? 17.195 13.930 -9.454 1.00 28.11 182 ILE F O 1
ATOM 8323 N N . TYR F 1 183 ? 16.718 11.826 -8.902 1.00 24.88 183 TYR F N 1
ATOM 8324 C CA . TYR F 1 183 ? 18.109 11.528 -8.619 1.00 29.71 183 TYR F CA 1
ATOM 8325 C C . TYR F 1 183 ? 18.617 10.209 -9.218 1.00 35.12 183 TYR F C 1
ATOM 8326 O O . TYR F 1 183 ? 17.835 9.272 -9.452 1.00 33.66 183 TYR F O 1
ATOM 8335 N N . THR F 1 184 ? 19.937 10.144 -9.419 1.00 46.61 184 THR F N 1
ATOM 8336 C CA . THR F 1 184 ? 20.603 8.981 -10.005 1.00 57.26 184 THR F CA 1
ATOM 8337 C C . THR F 1 184 ? 21.179 7.978 -8.995 1.00 68.67 184 THR F C 1
ATOM 8338 O O . THR F 1 184 ? 21.316 8.274 -7.791 1.00 69.56 184 THR F O 1
ATOM 8342 N N . GLY F 1 185 ? 21.519 6.798 -9.519 1.00 79.36 185 GLY F N 1
ATOM 8343 C CA . GLY F 1 185 ? 22.090 5.728 -8.717 1.00 88.13 185 GLY F CA 1
ATOM 8344 C C . GLY F 1 185 ? 23.474 6.072 -8.195 1.00 94.89 185 GLY F C 1
ATOM 8345 O O . GLY F 1 185 ? 24.333 6.601 -8.928 1.00 94.92 185 GLY F O 1
ATOM 8346 N N . VAL F 1 186 ? 23.662 5.764 -6.909 1.00 99.36 186 VAL F N 1
ATOM 8347 C CA . VAL F 1 186 ? 24.913 6.015 -6.185 1.00 102.89 186 VAL F CA 1
ATOM 8348 C C . VAL F 1 186 ? 26.009 5.027 -6.627 1.00 101.65 186 VAL F C 1
ATOM 8349 O O . VAL F 1 186 ? 25.737 3.805 -6.637 1.00 99.03 186 VAL F O 1
#

Sequence (1068 aa):
IPDDEFIKNPSVPGPTAEVRCLICLAEPGKNDVAVDVGCGTGGVTLELAGRVRRVYAIDRNPEAISTTENLQRHGLGDNVTLEGDAPEALCKIPDIDIAVVGGSGGELQEILRIIKDKLKPGGRIIVTAILLETKFEAECLRDLGFDVNITELNIARGRALDRGTVSRNPVALIYTGVIPDDEFIKNPSVPGPTAEVRCLICLAEPGKNDVAVDVGCGTGGVTLELAGRVRRVYAIDRNPEAISTTENLQRHGLGDNVTLEGDAPEALCKIPDIDIAVVGGSGGELQEILRIIKDKLKPGGRIIVTAILLETKFEAECLRDLGFDVNITELNIARGRALDRGTVSRNPVALIYTGVIPDDEFIKNPSVPGPTAEVRCLICLAEPGKNDVAVDVGCGTGGVTLELAGRVRRVYAIDRNPEAISTTENLQRHGLGDNVTLEGDAPEALCKIPDIDIAVVGGSGGELQEILRIIKDKLKPGGRIIVTAILLETKFEAECLRDLGFDVNITELNIARGRALDRGTVSRNPVALIYTGVIPDDEFIKNPSVPGPTAEVRCLICLAEPGKNDVAVDVGCGTGGVTLELAGRVRRVYAIDRNPEAISTTENLQRHGLGDNVTLEGDAPEALCKIPDIDIAVVGGSGGELQEILRIIKDKLKPGGRIIVTAILLETKFEAECLRDLGFDVNITELNIARGRALDRGTVSRNPVALIYTGVIPDDEFIKNPSVPGPTAEVRCLICLAEPGKNDVAVDVGCGTGGVTLELAGRVRRVYAIDRNPEAISTTENLQRHGLGDNVTLEGDAPEALCKIPDIDIAVVGGSGGELQEILRIIKDKLKPGGRIIVTAILLETKFEAECLRDLGFDVNITELNIARGRALDRGTVSRNPVALIYTGVIPDDEFIKNPSVPGPTAEVRCLICLAEPGKNDVAVDVGCGTGGVTLELAGRVRRVYAIDRNPEAISTTENLQRHGLGDNVTLEGDAPEALCKIPDIDIAVVGGSGGELQEILRIIKDKLKPGGRIIVTAILLETKFEAECLRDLGFDVNITELNIARGRALDRGTVSRNPVALIYTGV

B-factor: mean 41.75, std 15.05, range [12.1, 138.49]

Radius of gyration: 37.9 Å; Cα contacts (8 Å, |Δi|>4): 2324; chains: 6; bounding box: 93×66×106 Å

Solvent-accessible surface area: 45953 Å² total

Organism: Methanothermobacter thermautotrophicus (strain ATCC 29096 / DSM 1053 / JCM 10044 / NBRC 100330 / Delta H) (NCBI:txid187420)

CATH classification: 3.40.50.150